Protein 6XK1 (pdb70)

B-factor: mean 20.4, std 6.93, range [10.45, 85.71]

Sequence (911 aa):
IYSTVNANPYAWPYDGSIDPAHTALILIDWQIDFCGPGGYVDSMGYDLSLTRSGLEPTARVLAAARDTGMTVIHTREGHRPDLADLPPNKRWRSASAGAEIGSVGPCGRILVRGEPGWEIVPEVAPREGEPIIDKPGKGAFYATDLDLLLRTRGITHLILTGITTDVSVHTTMREANDRGYECLILSDCTGATDRKHHEAALSMVTMQGGVFGATAHSDDLLAALGMIYSTVNANPYAWPYDGSIDPAHTALILIDWQIDFCGPGGYVDSMGYDLSLTRSGLEPTARVLAAARDTGMTVIHTREGHRPDLADLPPNKRWRSASAGAEIGSVGPCGRILVRGEPGWEIVPEVAPREGEPIIDKPGKGAFYATDLDLLLRTRGITHLILTGITTDVSVHTTMREANDRGYECLILSDCTGATDRKHHEAALSMVTMQGGVFGATAHSDDLLAALGMIYSTVNANPYAWPYDGSIDPAHTALILIDWQIDFCGPGGYVDSMGYDLSLTRSGLEPTARVLAAARDTGMTVIHTREGHRPDLADLPPNKRWRSASAGAEIGSVGPCGRILVRGEPGWEIVPEVAPREGEPIIDKPGKGAFYATDLDLLLRTRGITHLILTGITTDVSVHTTMREANDRGYECLILSDCTGATDRKHHEAALSMVTMQGGVFGATAHSDDLLAALGTMIYSTVNANPYAWPYDGSIDPAHTALILIDWQIDFCGPGGYVDSMGYDLSLTRSGLEPTARVLAAARDTGMTVIHTREGHRPDLADLPPNKRWRSASAGAEIGSVGPCGRILVRGEPGWEIVPEVAPREGEPIIDKPGKGAFYATDLDLLLRTRGITHLILTGITTDVSVHTTMREANDRGYECLILSDCTGATDRKHHEAALSMVTMQGGVFGATAHSDDLLAALGTTV

Secondary structure (DSSP, 8-state):
-B--B--BSSSBSTTS-B-GGGEEEEEE--BHHHHSTTSHHHHHT--HHHHHTTHHHHHHHHHHHHHHT-EEEEEEE-B-TT-TT--HHHHHHHHHTT--TT-EETTEETTBTTSGGGSBPGGG---TT--EEEESSSSSSTTSSHHHHHHHTT--EEEEEEE-IIIIIHHHHHHHHHTT-EEEEEEEEEE-SSHHHHHHHHHHHHSTTTTT-EEE-HHHHHHHT-/--B--B--BSSSBSTTS-B-GGGEEEEEE--BHHHHSTTSHHHHTT--HHHHHTTHHHHHHHHHHHHHHT-EEEEEEE-B-TT-TT--HHHHHHHHHTT--TTSEETTEETTBTTSGGGSBPGGG---TTS-EEEESSSSSSTTSSHHHHHHHTT--EEEEEEE-IIIIIHHHHHHHHHHT-EEEEEEEEEE-SSHHHHHHHHHHHTGGGTTT-EEE-HHHHHHHH-/--B--B--BSSSBSTTS-B-GGGEEEEEE--BHHHHSTTSHHHHHT--HHHHHTTHHHHHHHHHHHHHHT-EEEEEEE-B-TT-TT--HHHHHHHHHTT--TTSEETTEETTBTTSGGGSBPGGG---TTS-EEEESSSSSSTTSSHHHHHHHTT--EEEEEEE-IIIIIHHHHHHHHHHT-EEEEEEEEEE-SSHHHHHHHHHHHTGGGTTT-EEE-HHHHHHHTT-/--B--B--BSSSBSTTS-B-GGGEEEEEE--BHHHHSTTSHHHHHT--HHHHHTTHHHHHHHHHHHHHHT-EEEEEEE-B-TT-TT--HHHHHHHHHTT--TT-EETTEETTBTTSGGGSBPGGG---TTS-EEEESSSSSSTTSSHHHHHHHTT--EEEEEEE-IIIIIHHHHHHHHHTT-EEEEEEEEEE-SSHHHHHHHHHHHTGGGTTT-EEE-HHHHHHHTT-B-

Organism: NCBI:txid1093626

InterPro domains:
  IPR000868 Isochorismatase-like domain [PF00857] (24-212)
  IPR036380 Isochorismatase-like superfamily [G3DSA:3.40.50.850] (18-229)
  IPR036380 Isochorismatase-like superfamily [SSF52499] (10-226)
  IPR050272 Isochorismatase-like hydrolase [PTHR43540] (12-226)

Nearest PDB structures (foldseek):
  6xk1-assembly1_A  TM=1.004E+00  e=1.004E-51  Rhodococcus sp. Mel
  6azn-assembly1_C  TM=9.899E-01  e=1.941E-39  Rhizobium johnstonii 3841
  6azo-assembly1_D  TM=9.902E-01  e=8.970E-39  Rhizobium johnstonii 3841
  6azs-assembly1_A  TM=9.913E-01  e=1.295E-38  Rhizobium johnstonii 3841
  5bk6-assembly1_A  TM=9.830E-01  e=3.325E-37  Rhizobium johnstonii 3841

Structure (mmCIF, N/CA/C/O backbone):
data_6XK1
#
_entry.id   6XK1
#
_cell.length_a   62.100
_cell.length_b   104.400
_cell.length_c   135.300
_cell.angle_alpha   90.000
_cell.angle_beta   90.000
_cell.angle_gamma   90.000
#
_symmetry.space_group_name_H-M   'P 21 21 21'
#
loop_
_entity.id
_entity.type
_entity.pdbx_description
1 polymer 'Biuret hydrolase'
2 water water
#
loop_
_atom_site.group_PDB
_atom_site.id
_atom_site.type_symbol
_atom_site.label_atom_id
_atom_site.label_alt_id
_atom_site.label_comp_id
_atom_site.label_asym_id
_atom_site.label_entity_id
_atom_site.label_seq_id
_atom_site.pdbx_PDB_ins_code
_atom_site.Cartn_x
_atom_site.Cartn_y
_atom_site.Cartn_z
_atom_site.occupancy
_atom_site.B_iso_or_equiv
_atom_site.auth_seq_id
_atom_site.auth_comp_id
_atom_site.auth_asym_id
_atom_site.auth_atom_id
_atom_site.pdbx_PDB_model_num
ATOM 1 N N . ILE A 1 5 ? 33.985 11.490 8.399 1.000 27.831 2 ILE A N 1
ATOM 2 C CA . ILE A 1 5 ? 33.327 10.219 8.891 1.000 31.388 2 ILE A CA 1
ATOM 3 C C . ILE A 1 5 ? 33.315 10.226 10.429 1.000 30.294 2 ILE A C 1
ATOM 4 O O . ILE A 1 5 ? 34.365 10.508 11.038 1.000 31.655 2 ILE A O 1
ATOM 9 N N . TYR A 1 6 ? 32.181 9.900 11.042 1.000 27.129 3 TYR A N 1
ATOM 10 C CA . TYR A 1 6 ? 31.974 9.986 12.510 1.000 25.626 3 TYR A CA 1
ATOM 11 C C . TYR A 1 6 ? 31.817 8.601 13.116 1.000 27.186 3 TYR A C 1
ATOM 12 O O . TYR A 1 6 ? 31.506 7.653 12.394 1.000 28.263 3 TYR A O 1
ATOM 21 N N . SER A 1 7 ? 32.040 8.528 14.427 1.000 27.404 4 SER A N 1
ATOM 22 C CA . SER A 1 7 ? 31.970 7.288 15.232 1.000 30.714 4 SER A CA 1
ATOM 23 C C . SER A 1 7 ? 30.499 6.908 15.459 1.000 27.625 4 SER A C 1
ATOM 24 O O . SER A 1 7 ? 29.621 7.652 15.026 1.000 27.043 4 SER A O 1
ATOM 27 N N . THR A 1 8 ? 30.272 5.816 16.171 1.000 24.787 5 THR A N 1
ATOM 28 C CA . THR A 1 8 ? 28.927 5.337 16.578 1.000 24.603 5 THR A CA 1
ATOM 29 C C . THR A 1 8 ? 28.349 6.245 17.673 1.000 23.522 5 THR A C 1
ATOM 30 O O . THR A 1 8 ? 29.109 6.972 18.374 1.000 23.415 5 THR A O 1
ATOM 34 N N . VAL A 1 9 ? 27.030 6.211 17.785 1.000 21.222 6 VAL A N 1
ATOM 35 C CA . VAL A 1 9 ? 26.201 6.837 18.849 1.000 20.213 6 VAL A CA 1
ATOM 36 C C . VAL A 1 9 ? 25.963 5.804 19.954 1.000 20.744 6 VAL A C 1
ATOM 37 O O . VAL A 1 9 ? 25.617 4.643 19.633 1.000 21.053 6 VAL A O 1
ATOM 41 N N . ASN A 1 10 ? 26.146 6.213 21.213 1.000 21.726 7 ASN A N 1
ATOM 42 C CA . ASN A 1 10 ? 25.804 5.362 22.379 1.000 25.547 7 ASN A CA 1
ATOM 43 C C . ASN A 1 10 ? 24.271 5.282 22.418 1.000 25.826 7 ASN A C 1
ATOM 44 O O . ASN A 1 10 ? 23.638 6.262 22.757 1.000 33.710 7 ASN A O 1
ATOM 49 N N . ALA A 1 11 ? 23.682 4.199 21.939 1.000 20.981 8 ALA A N 1
ATOM 50 C CA . ALA A 1 11 ? 22.237 4.068 21.670 1.000 18.868 8 ALA A CA 1
ATOM 51 C C . ALA A 1 11 ? 21.710 2.756 22.253 1.000 20.233 8 ALA A C 1
ATOM 52 O O . ALA A 1 11 ? 22.511 1.916 22.746 1.000 21.552 8 ALA A O 1
ATOM 54 N N . ASN A 1 12 ? 20.398 2.595 22.220 1.000 19.203 9 ASN A N 1
ATOM 55 C CA . ASN A 1 12 ? 19.704 1.416 22.788 1.000 20.144 9 ASN A CA 1
ATOM 56 C C . ASN A 1 12 ? 19.025 0.677 21.636 1.000 20.070 9 ASN A C 1
ATOM 57 O O . ASN A 1 12 ? 18.137 1.267 21.006 1.000 16.105 9 ASN A O 1
ATOM 62 N N . PRO A 1 13 ? 19.343 -0.618 21.351 1.000 19.580 10 PRO A N 1
ATOM 63 C CA . PRO A 1 13 ? 20.140 -1.492 22.223 1.000 19.017 10 PRO A CA 1
ATOM 64 C C . PRO A 1 13 ? 21.565 -1.812 21.758 1.000 21.584 10 PRO A C 1
ATOM 65 O O . PRO A 1 13 ? 22.172 -2.726 22.336 1.000 22.792 10 PRO A O 1
ATOM 69 N N . TYR A 1 14 ? 22.066 -1.107 20.755 1.000 18.507 11 TYR A N 1
ATOM 70 C CA . TYR A 1 14 ? 23.409 -1.311 20.164 1.000 19.146 11 TYR A CA 1
ATOM 71 C C . TYR A 1 14 ? 24.037 0.038 19.810 1.000 18.570 11 TYR A C 1
ATOM 72 O O . TYR A 1 14 ? 23.306 1.010 19.599 1.000 19.807 11 TYR A O 1
ATOM 81 N N . ALA A 1 15 ? 25.366 0.084 19.744 1.000 20.726 12 ALA A N 1
ATOM 82 C CA . ALA A 1 15 ? 26.095 1.283 19.260 1.000 20.064 12 ALA A CA 1
ATOM 83 C C . ALA A 1 15 ? 25.739 1.498 17.781 1.000 20.123 12 ALA A C 1
ATOM 84 O O . ALA A 1 15 ? 26.064 0.660 16.959 1.000 18.082 12 ALA A O 1
ATOM 86 N N . TRP A 1 16 ? 25.062 2.607 17.470 1.000 20.027 13 TRP A N 1
ATOM 87 C CA . TRP A 1 16 ? 24.432 2.842 16.145 1.000 19.116 13 TRP A CA 1
ATOM 88 C C . TRP A 1 16 ? 25.373 3.659 15.270 1.000 17.806 13 TRP A C 1
ATOM 89 O O . TRP A 1 16 ? 25.961 4.629 15.750 1.000 18.910 13 TRP A O 1
ATOM 100 N N . PRO A 1 17 ? 25.497 3.395 13.946 1.000 16.011 14 PRO A N 1
ATOM 101 C CA . PRO A 1 17 ? 24.785 2.316 13.247 1.000 18.637 14 PRO A CA 1
ATOM 102 C C . PRO A 1 17 ? 25.488 0.945 13.227 1.000 19.418 14 PRO A C 1
ATOM 103 O O . PRO A 1 17 ? 26.647 0.884 13.622 1.000 21.098 14 PRO A O 1
ATOM 107 N N . TYR A 1 18 ? 24.803 -0.101 12.751 1.000 21.739 15 TYR A N 1
ATOM 108 C CA . TYR A 1 18 ? 25.289 -1.512 12.768 1.000 21.820 15 TYR A CA 1
ATOM 109 C C . TYR A 1 18 ? 26.638 -1.648 12.044 1.000 23.399 15 TYR A C 1
ATOM 110 O O . TYR A 1 18 ? 27.392 -2.583 12.378 1.000 24.039 15 TYR A O 1
ATOM 119 N N . ASP A 1 19 ? 26.916 -0.810 11.044 1.000 21.249 16 ASP A N 1
ATOM 120 C CA . ASP A 1 19 ? 28.105 -0.927 10.163 1.000 20.823 16 ASP A CA 1
ATOM 121 C C . ASP A 1 19 ? 29.275 -0.097 10.724 1.000 21.793 16 ASP A C 1
ATOM 122 O O . ASP A 1 19 ? 30.327 -0.051 10.066 1.000 22.957 16 ASP A O 1
ATOM 127 N N . GLY A 1 20 ? 29.103 0.593 11.845 1.000 21.988 17 GLY A N 1
ATOM 128 C CA . GLY A 1 20 ? 30.237 1.065 12.670 1.000 23.618 17 GLY A CA 1
ATOM 129 C C . GLY A 1 20 ? 30.653 2.512 12.460 1.000 25.601 17 GLY A C 1
ATOM 130 O O . GLY A 1 20 ? 31.569 2.936 13.161 1.000 25.696 17 GLY A O 1
ATOM 131 N N . SER A 1 21 ? 30.037 3.275 11.560 1.000 25.209 18 SER A N 1
ATOM 132 C CA . SER A 1 21 ? 30.387 4.703 11.334 1.000 25.878 18 SER A CA 1
ATOM 133 C C . SER A 1 21 ? 29.241 5.440 10.626 1.000 25.138 18 SER A C 1
ATOM 134 O O . SER A 1 21 ? 28.407 4.788 9.973 1.000 26.322 18 SER A O 1
ATOM 137 N N . ILE A 1 22 ? 29.253 6.761 10.752 1.000 24.379 19 ILE A N 1
ATOM 138 C CA . ILE A 1 22 ? 28.261 7.698 10.154 1.000 21.947 19 ILE A CA 1
ATOM 139 C C . ILE A 1 22 ? 28.955 8.505 9.064 1.000 23.738 19 ILE A C 1
ATOM 140 O O . ILE A 1 22 ? 29.851 9.289 9.379 1.000 25.351 19 ILE A O 1
ATOM 145 N N . ASP A 1 23 ? 28.500 8.344 7.831 1.000 21.513 20 ASP A N 1
ATOM 146 C CA . ASP A 1 23 ? 29.001 9.069 6.636 1.000 20.968 20 ASP A CA 1
ATOM 147 C C . ASP A 1 23 ? 27.914 10.057 6.228 1.000 22.914 20 ASP A C 1
ATOM 148 O O . ASP A 1 23 ? 26.845 9.653 5.778 1.000 20.278 20 ASP A O 1
ATOM 153 N N . PRO A 1 24 ? 28.143 11.382 6.350 1.000 22.382 21 PRO A N 1
ATOM 154 C CA . PRO A 1 24 ? 27.142 12.368 5.937 1.000 21.765 21 PRO A CA 1
ATOM 155 C C . PRO A 1 24 ? 26.659 12.228 4.493 1.000 20.515 21 PRO A C 1
ATOM 156 O O . PRO A 1 24 ? 25.540 12.606 4.199 1.000 21.831 21 PRO A O 1
ATOM 160 N N . ALA A 1 25 ? 27.506 11.725 3.605 1.000 18.622 22 ALA A N 1
ATOM 161 C CA . ALA A 1 25 ? 27.175 11.530 2.171 1.000 20.048 22 ALA A CA 1
ATOM 162 C C . ALA A 1 25 ? 26.104 10.435 2.026 1.000 18.868 22 ALA A C 1
ATOM 163 O O . ALA A 1 25 ? 25.545 10.332 0.935 1.000 20.294 22 ALA A O 1
ATOM 165 N N . HIS A 1 26 ? 25.860 9.616 3.043 1.000 17.288 23 HIS A N 1
ATOM 166 C CA . HIS A 1 26 ? 24.890 8.483 2.952 1.000 16.969 23 HIS A CA 1
ATOM 167 C C . HIS A 1 26 ? 23.848 8.566 4.067 1.000 14.443 23 HIS A C 1
ATOM 168 O O . HIS A 1 26 ? 23.140 7.556 4.268 1.000 16.054 23 HIS A O 1
ATOM 175 N N . THR A 1 27 ? 23.743 9.703 4.763 1.000 14.885 24 THR A N 1
ATOM 176 C CA . THR A 1 27 ? 22.880 9.859 5.961 1.000 15.246 24 THR A CA 1
ATOM 177 C C . THR A 1 27 ? 21.955 11.065 5.777 1.000 15.629 24 THR A C 1
ATOM 178 O O . THR A 1 27 ? 22.409 12.105 5.284 1.000 15.603 24 THR A O 1
ATOM 182 N N . ALA A 1 28 ? 20.683 10.924 6.163 1.000 14.100 25 ALA A N 1
ATOM 183 C CA . ALA A 1 28 ? 19.690 12.016 6.121 1.000 14.332 25 ALA A CA 1
ATOM 184 C C . ALA A 1 28 ? 19.037 12.159 7.490 1.000 14.247 25 ALA A C 1
ATOM 185 O O . ALA A 1 28 ? 18.640 11.116 8.088 1.000 13.927 25 ALA A O 1
ATOM 187 N N . LEU A 1 29 ? 18.874 13.397 7.919 1.000 14.780 26 LEU A N 1
ATOM 188 C CA . LEU A 1 29 ? 18.008 13.784 9.055 1.000 14.677 26 LEU A CA 1
ATOM 189 C C . LEU A 1 29 ? 16.611 14.032 8.490 1.000 15.661 26 LEU A C 1
ATOM 190 O O . LEU A 1 29 ? 16.503 14.842 7.515 1.000 15.730 26 LEU A O 1
ATOM 195 N N . ILE A 1 30 ? 15.596 13.383 9.073 1.000 15.545 27 ILE A N 1
ATOM 196 C CA . ILE A 1 30 ? 14.167 13.592 8.668 1.000 14.941 27 ILE A CA 1
ATOM 197 C C . ILE A 1 30 ? 13.453 14.328 9.804 1.000 15.024 27 ILE A C 1
ATOM 198 O O . ILE A 1 30 ? 13.533 13.861 10.980 1.000 15.783 27 ILE A O 1
ATOM 203 N N . LEU A 1 31 ? 12.828 15.455 9.486 1.000 13.747 28 LEU A N 1
ATOM 204 C CA . LEU A 1 31 ? 11.997 16.239 10.432 1.000 14.775 28 LEU A CA 1
ATOM 205 C C . LEU A 1 31 ? 10.523 16.038 10.078 1.000 14.321 28 LEU A C 1
ATOM 206 O O . LEU A 1 31 ? 10.083 16.582 9.046 1.000 14.365 28 LEU A O 1
ATOM 211 N N . ILE A 1 32 ? 9.782 15.307 10.909 1.000 13.589 29 ILE A N 1
ATOM 212 C CA . ILE A 1 32 ? 8.407 14.851 10.580 1.000 13.231 29 ILE A CA 1
ATOM 213 C C . ILE A 1 32 ? 7.349 15.732 11.255 1.000 13.872 29 ILE A C 1
ATOM 214 O O . ILE A 1 32 ? 7.186 15.678 12.494 1.000 13.346 29 ILE A O 1
ATOM 219 N N . ASP A 1 33 ? 6.623 16.494 10.433 1.000 12.553 30 ASP A N 1
ATOM 220 C CA . ASP A 1 33 ? 5.311 17.116 10.764 1.000 13.062 30 ASP A CA 1
ATOM 221 C C . ASP A 1 33 ? 5.403 18.125 11.922 1.000 13.176 30 ASP A C 1
ATOM 222 O O . ASP A 1 33 ? 4.465 18.197 12.748 1.000 14.926 30 ASP A O 1
ATOM 227 N N . TRP A 1 34 ? 6.463 18.936 11.976 1.000 13.506 31 TRP A N 1
ATOM 228 C CA . TRP A 1 34 ? 6.544 20.076 12.932 1.000 12.628 31 TRP A CA 1
ATOM 229 C C . TRP A 1 34 ? 5.649 21.220 12.443 1.000 12.877 31 TRP A C 1
ATOM 230 O O . TRP A 1 34 ? 6.163 22.263 11.971 1.000 13.457 31 TRP A O 1
ATOM 241 N N . GLN A 1 35 ? 4.339 21.043 12.549 1.000 11.906 32 GLN A N 1
ATOM 242 C CA . GLN A 1 35 ? 3.283 21.941 11.991 1.000 13.105 32 GLN A CA 1
ATOM 243 C C . GLN A 1 35 ? 2.383 22.382 13.152 1.000 12.451 32 GLN A C 1
ATOM 244 O O . GLN A 1 35 ? 2.232 21.598 14.116 1.000 13.261 32 GLN A O 1
ATOM 250 N N . ILE A 1 36 ? 1.736 23.556 13.064 1.000 14.281 33 ILE A N 1
ATOM 251 C CA . ILE A 1 36 ? 0.759 23.987 14.123 1.000 14.872 33 ILE A CA 1
ATOM 252 C C . ILE A 1 36 ? -0.320 22.907 14.275 1.000 14.604 33 ILE A C 1
ATOM 253 O O . ILE A 1 36 ? -0.743 22.607 15.405 1.000 15.047 33 ILE A O 1
ATOM 258 N N . ASP A 1 37 ? -0.712 22.241 13.196 1.000 14.424 34 ASP A N 1
ATOM 259 C CA . ASP A 1 37 ? -1.778 21.215 13.295 1.000 14.378 34 ASP A CA 1
ATOM 260 C C . ASP A 1 37 ? -1.383 20.132 14.315 1.000 15.333 34 ASP A C 1
ATOM 261 O O . ASP A 1 37 ? -2.298 19.547 14.925 1.000 16.919 34 ASP A O 1
ATOM 266 N N . PHE A 1 38 ? -0.095 19.837 14.540 1.000 14.908 35 PHE A N 1
ATOM 267 C CA . PHE A 1 38 ? 0.319 18.779 15.506 1.000 15.190 35 PHE A CA 1
ATOM 268 C C . PHE A 1 38 ? 0.865 19.366 16.812 1.000 15.512 35 PHE A C 1
ATOM 269 O O . PHE A 1 38 ? 0.903 18.606 17.805 1.000 16.160 35 PHE A O 1
ATOM 277 N N . CYS A 1 39 ? 1.321 20.629 16.858 1.000 15.298 36 CYS A N 1
ATOM 278 C CA . CYS A 1 39 ? 2.010 21.139 18.083 1.000 16.481 36 CYS A CA 1
ATOM 279 C C . CYS A 1 39 ? 1.663 22.575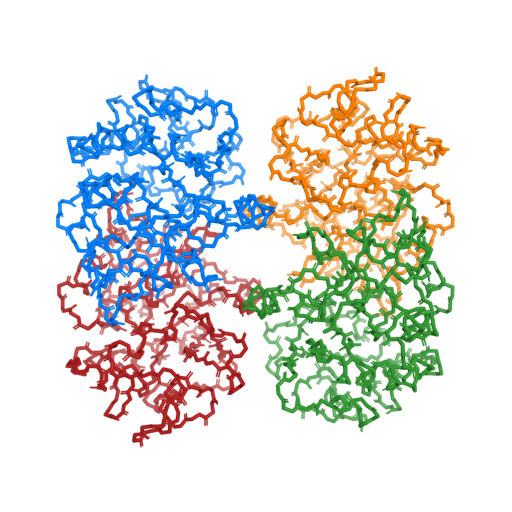 18.468 1.000 17.980 36 CYS A C 1
ATOM 280 O O . CYS A 1 39 ? 2.307 23.058 19.414 1.000 18.700 36 CYS A O 1
ATOM 283 N N . GLY A 1 40 ? 0.684 23.222 17.836 1.000 16.979 37 GLY A N 1
ATOM 284 C CA . GLY A 1 40 ? 0.410 24.652 18.098 1.000 16.959 37 GLY A CA 1
ATOM 285 C C . GLY A 1 40 ? -1.042 24.929 18.472 1.000 18.214 37 GLY A C 1
ATOM 286 O O . GLY A 1 40 ? -1.971 24.197 18.125 1.000 16.948 37 GLY A O 1
ATOM 287 N N . PRO A 1 41 ? -1.273 26.046 19.193 1.000 18.767 38 PRO A N 1
ATOM 288 C CA . PRO A 1 41 ? -2.632 26.492 19.509 1.000 18.738 38 PRO A CA 1
ATOM 289 C C . PRO A 1 41 ? -3.493 26.730 18.260 1.000 16.413 38 PRO A C 1
ATOM 290 O O . PRO A 1 41 ? -3.005 27.289 17.326 1.000 18.394 38 PRO A O 1
ATOM 294 N N . GLY A 1 42 ? -4.723 26.214 18.264 1.000 18.410 39 GLY A N 1
ATOM 295 C CA . GLY A 1 42 ? -5.762 26.446 17.242 1.000 18.285 39 GLY A CA 1
ATOM 296 C C . GLY A 1 42 ? -5.752 25.374 16.158 1.000 19.165 39 GLY A C 1
ATOM 297 O O . GLY A 1 42 ? -6.683 25.397 15.333 1.000 22.845 39 GLY A O 1
ATOM 298 N N . GLY A 1 43 ? -4.776 24.445 16.151 1.000 18.435 40 GLY A N 1
ATOM 299 C CA . GLY A 1 43 ? -4.720 23.403 15.104 1.000 17.759 40 GLY A CA 1
ATOM 300 C C . GLY A 1 43 ? -5.503 22.134 15.436 1.000 18.515 40 GLY A C 1
ATOM 301 O O . GLY A 1 43 ? -6.250 22.102 16.429 1.000 17.260 40 GLY A O 1
ATOM 302 N N . TYR A 1 44 ? -5.345 21.104 14.596 1.000 16.578 41 TYR A N 1
ATOM 303 C CA . TYR A 1 44 ? -5.955 19.748 14.683 1.000 15.801 41 TYR A CA 1
ATOM 304 C C . TYR A 1 44 ? -5.829 19.163 16.101 1.000 15.542 41 TYR A C 1
ATOM 305 O O . TYR A 1 44 ? -6.865 18.825 16.707 1.000 15.787 41 TYR A O 1
ATOM 314 N N . VAL A 1 45 ? -4.597 18.976 16.603 1.000 15.826 42 VAL A N 1
ATOM 315 C CA . VAL A 1 45 ? -4.362 18.277 17.896 1.000 16.279 42 VAL A CA 1
ATOM 316 C C . VAL A 1 45 ? -4.954 19.103 19.056 1.000 16.122 42 VAL A C 1
ATOM 317 O O . VAL A 1 45 ? -5.607 18.500 19.955 1.000 15.475 42 VAL A O 1
ATOM 321 N N . ASP A 1 46 ? -4.807 20.426 19.041 1.000 16.981 43 ASP A N 1
ATOM 322 C CA . ASP A 1 46 ? -5.415 21.311 20.076 1.000 17.455 43 ASP A CA 1
ATOM 323 C C . ASP A 1 46 ? -6.946 21.198 20.013 1.000 17.814 43 ASP A C 1
ATOM 324 O O . ASP A 1 46 ? -7.598 21.090 21.096 1.000 16.809 43 ASP A O 1
ATOM 329 N N . SER A 1 47 ? -7.536 21.216 18.811 1.000 16.036 44 SER A N 1
ATOM 330 C CA . SER A 1 47 ? -9.002 21.143 18.638 1.000 18.021 44 SER A CA 1
ATOM 331 C C . SER A 1 47 ? -9.556 19.810 19.165 1.000 17.041 44 SER A C 1
ATOM 332 O O . SER A 1 47 ? -10.735 19.801 19.613 1.000 18.500 44 SER A O 1
ATOM 335 N N . MET A 1 48 ? -8.761 18.734 19.186 1.000 17.557 45 MET A N 1
ATOM 336 C CA . MET A 1 48 ? -9.191 17.409 19.717 1.000 17.990 45 MET A CA 1
ATOM 337 C C . MET A 1 48 ? -9.058 17.386 21.244 1.000 18.331 45 MET A C 1
ATOM 338 O O . MET A 1 48 ? -9.605 16.443 21.853 1.000 18.470 45 MET A O 1
ATOM 343 N N . GLY A 1 49 ? -8.337 18.348 21.827 1.000 17.780 46 GLY A N 1
ATOM 344 C CA . GLY A 1 49 ? -8.268 18.518 23.303 1.000 18.900 46 GLY A CA 1
ATOM 345 C C . GLY A 1 49 ? -7.063 17.865 23.946 1.000 18.246 46 GLY A C 1
ATOM 346 O O . GLY A 1 49 ? -7.053 17.716 25.199 1.000 21.949 46 GLY A O 1
ATOM 347 N N . TYR A 1 50 ? -6.042 17.508 23.166 1.000 18.086 47 TYR A N 1
ATOM 348 C CA . TYR A 1 50 ? -4.779 16.910 23.680 1.000 19.741 47 TYR A CA 1
ATOM 349 C C . TYR A 1 50 ? -3.870 18.020 24.233 1.000 18.723 47 TYR A C 1
ATOM 350 O O . TYR A 1 50 ? -4.027 19.200 23.885 1.000 18.762 47 TYR A O 1
ATOM 359 N N . ASP A 1 51 ? -2.925 17.622 25.089 1.000 19.160 48 ASP A N 1
ATOM 360 C CA . ASP A 1 51 ? -1.956 18.502 25.787 1.000 19.725 48 ASP A CA 1
ATOM 361 C C . ASP A 1 51 ? -0.782 18.821 24.846 1.000 18.942 48 ASP A C 1
ATOM 362 O O . ASP A 1 51 ? 0.097 17.937 24.629 1.000 20.716 48 ASP A O 1
ATOM 367 N N . LEU A 1 52 ? -0.740 20.053 24.315 1.000 18.197 49 LEU A N 1
ATOM 368 C CA . LEU A 1 52 ? 0.318 20.490 23.362 1.000 19.659 49 LEU A CA 1
ATOM 369 C C . LEU A 1 52 ? 1.703 20.457 24.025 1.000 19.962 49 LEU A C 1
ATOM 370 O O . LEU A 1 52 ? 2.672 20.375 23.300 1.000 19.591 49 LEU A O 1
ATOM 375 N N . SER A 1 53 ? 1.852 20.566 25.358 1.000 20.270 50 SER A N 1
ATOM 376 C CA . SER A 1 53 ? 3.208 20.557 25.963 1.000 20.245 50 SER A CA 1
ATOM 377 C C . SER A 1 53 ? 3.888 19.205 25.688 1.000 21.114 50 SER A C 1
ATOM 378 O O . SER A 1 53 ? 5.124 19.173 25.627 1.000 21.382 50 SER A O 1
ATOM 381 N N . LEU A 1 54 ? 3.122 18.130 25.472 1.000 21.691 51 LEU A N 1
ATOM 382 C CA . LEU A 1 54 ? 3.704 16.787 25.183 1.000 20.794 51 LEU A CA 1
ATOM 383 C C . LEU A 1 54 ? 4.319 16.786 23.774 1.000 23.656 51 LEU A C 1
ATOM 384 O O . LEU A 1 54 ? 5.341 16.109 23.625 1.000 22.318 51 LEU A O 1
ATOM 389 N N . THR A 1 55 ? 3.705 17.475 22.790 1.000 26.719 52 THR A N 1
ATOM 390 C CA . THR A 1 55 ? 4.200 17.494 21.376 1.000 31.274 52 THR A CA 1
ATOM 391 C C . THR A 1 55 ? 5.237 18.610 21.175 1.000 32.248 52 THR A C 1
ATOM 392 O O . THR A 1 55 ? 6.127 18.391 20.362 1.000 40.388 52 THR A O 1
ATOM 396 N N . ARG A 1 56 ? 5.186 19.719 21.930 1.000 26.013 53 ARG A N 1
ATOM 397 C CA . ARG A 1 56 ? 6.095 20.883 21.745 1.000 27.151 53 ARG A CA 1
ATOM 398 C C . ARG A 1 56 ? 7.445 20.681 22.426 1.000 25.551 53 ARG A C 1
ATOM 399 O O . ARG A 1 56 ? 8.374 21.417 22.072 1.000 27.318 53 ARG A O 1
ATOM 407 N N . SER A 1 57 ? 7.585 19.789 23.413 1.000 26.423 54 SER A N 1
ATOM 408 C CA . SER A 1 57 ? 8.847 19.682 24.200 1.000 25.477 54 SER A CA 1
ATOM 409 C C . SER A 1 57 ? 10.028 19.266 23.301 1.000 23.866 54 SER A C 1
ATOM 410 O O . SER A 1 57 ? 11.164 19.580 23.670 1.000 21.519 54 SER A O 1
ATOM 413 N N . GLY A 1 58 ? 9.767 18.640 22.147 1.000 21.565 55 GLY A N 1
ATOM 414 C CA . GLY A 1 58 ? 10.797 18.178 21.200 1.000 22.001 55 GLY A CA 1
ATOM 415 C C . GLY A 1 58 ? 11.273 19.262 20.235 1.000 21.989 55 GLY A C 1
ATOM 416 O O . GLY A 1 58 ? 12.262 19.021 19.502 1.000 19.464 55 GLY A O 1
ATOM 417 N N . LEU A 1 59 ? 10.642 20.437 20.226 1.000 19.773 56 LEU A N 1
ATOM 418 C CA . LEU A 1 59 ? 10.924 21.496 19.212 1.000 23.732 56 LEU A CA 1
ATOM 419 C C . LEU A 1 59 ? 12.352 22.040 19.360 1.000 22.359 56 LEU A C 1
ATOM 420 O O . LEU A 1 59 ? 13.104 22.020 18.376 1.000 19.590 56 LEU A O 1
ATOM 425 N N . GLU A 1 60 ? 12.731 22.533 20.537 1.000 21.521 57 GLU A N 1
ATOM 426 C CA . GLU A 1 60 ? 14.058 23.178 20.728 1.000 25.311 57 GLU A CA 1
ATOM 427 C C . GLU A 1 60 ? 15.172 22.139 20.597 1.000 23.188 57 GLU A C 1
ATOM 428 O O . GLU A 1 60 ? 16.199 22.412 19.979 1.000 20.903 57 GLU A O 1
ATOM 434 N N . PRO A 1 61 ? 15.059 20.906 21.148 1.000 21.749 58 PRO A N 1
ATOM 435 C CA . PRO A 1 61 ? 16.060 19.868 20.893 1.000 20.017 58 PRO A CA 1
ATOM 436 C C . PRO A 1 61 ? 16.214 19.571 19.392 1.000 16.703 58 PRO A C 1
ATOM 437 O O . PRO A 1 61 ? 17.325 19.406 18.917 1.000 17.554 58 PRO A O 1
ATOM 441 N N . THR A 1 62 ? 15.108 19.552 18.656 1.000 16.951 59 THR A N 1
ATOM 442 C CA . THR A 1 62 ? 15.142 19.292 17.186 1.000 15.766 59 THR A CA 1
ATOM 443 C C . THR A 1 62 ? 15.926 20.415 16.508 1.000 15.449 59 THR A C 1
ATOM 444 O O . THR A 1 62 ? 16.732 20.112 15.625 1.000 14.574 59 THR A O 1
ATOM 448 N N . ALA A 1 63 ? 15.706 21.668 16.895 1.000 15.551 60 ALA A N 1
ATOM 449 C CA . ALA A 1 63 ? 16.445 22.805 16.284 1.000 16.563 60 ALA A CA 1
ATOM 450 C C . ALA A 1 63 ? 17.967 22.622 16.483 1.000 17.284 60 ALA A C 1
ATOM 451 O O . ALA A 1 63 ? 18.718 22.884 15.544 1.000 17.543 60 ALA A O 1
ATOM 453 N N . ARG A 1 64 ? 18.426 22.147 17.653 1.000 18.898 61 ARG A N 1
ATOM 454 C CA . ARG A 1 64 ? 19.865 21.915 17.915 1.000 20.835 61 ARG A CA 1
ATOM 455 C C . ARG A 1 64 ? 20.368 20.780 17.020 1.000 19.015 61 ARG A C 1
ATOM 456 O O . ARG A 1 64 ? 21.482 20.878 16.482 1.000 19.291 61 ARG A O 1
ATOM 464 N N . VAL A 1 65 ? 19.586 19.719 16.809 1.000 17.516 62 VAL A N 1
ATOM 465 C CA . VAL A 1 65 ? 19.986 18.583 15.926 1.000 15.958 62 VAL A CA 1
ATOM 466 C C . VAL A 1 65 ? 20.040 19.039 14.468 1.000 14.614 62 VAL A C 1
ATOM 467 O O . VAL A 1 65 ? 20.984 18.620 13.747 1.000 16.618 62 VAL A O 1
ATOM 471 N N . LEU A 1 66 ? 19.065 19.845 14.047 1.000 15.738 63 LEU A N 1
ATOM 472 C CA . LEU A 1 66 ? 18.992 20.412 12.667 1.000 15.856 63 LEU A CA 1
ATOM 473 C C . LEU A 1 66 ? 20.274 21.213 12.411 1.000 15.951 63 LEU A C 1
ATOM 474 O O . LEU A 1 66 ? 20.866 21.049 11.329 1.000 17.195 63 LEU A O 1
ATOM 479 N N . ALA A 1 67 ? 20.684 22.051 13.363 1.000 15.803 64 ALA A N 1
ATOM 480 C CA . ALA A 1 67 ? 21.927 22.866 13.243 1.000 17.077 64 ALA A CA 1
ATOM 481 C C . ALA A 1 67 ? 23.153 21.952 13.090 1.000 17.110 64 ALA A C 1
ATOM 482 O O . ALA A 1 67 ? 23.987 22.236 12.233 1.000 18.949 64 ALA A O 1
ATOM 484 N N . ALA A 1 68 ? 23.234 20.849 13.847 1.000 18.071 65 ALA A N 1
ATOM 485 C CA . ALA A 1 68 ? 24.364 19.882 13.775 1.000 19.436 65 ALA A CA 1
ATOM 486 C C . ALA A 1 68 ? 24.383 19.177 12.423 1.000 19.808 65 ALA A C 1
ATOM 487 O O . ALA A 1 68 ? 25.472 18.981 11.829 1.000 21.318 65 ALA A O 1
ATOM 489 N N . ALA A 1 69 ? 23.212 18.792 11.906 1.000 19.009 66 ALA A N 1
ATOM 490 C CA . ALA A 1 69 ? 23.112 18.107 10.607 1.000 17.912 66 ALA A CA 1
ATOM 491 C C . ALA A 1 69 ? 23.599 19.050 9.494 1.000 17.257 66 ALA A C 1
ATOM 492 O O . ALA A 1 69 ? 24.324 18.610 8.560 1.000 18.728 66 ALA A O 1
ATOM 494 N N . ARG A 1 70 ? 23.192 20.310 9.562 1.000 18.012 67 ARG A N 1
ATOM 495 C CA . ARG A 1 70 ? 23.585 21.347 8.570 1.000 17.943 67 ARG A CA 1
ATOM 496 C C . ARG A 1 70 ? 25.107 21.540 8.618 1.000 19.282 67 ARG A C 1
ATOM 497 O O . ARG A 1 70 ? 25.730 21.573 7.542 1.000 22.160 67 ARG A O 1
ATOM 505 N N . ASP A 1 71 ? 25.708 21.561 9.816 1.000 20.149 68 ASP A N 1
ATOM 506 C CA . ASP A 1 71 ? 27.176 21.794 9.987 1.000 22.674 68 ASP A CA 1
ATOM 507 C C . ASP A 1 71 ? 27.981 20.621 9.404 1.000 21.397 68 ASP A C 1
ATOM 508 O O . ASP A 1 71 ? 29.100 20.869 8.887 1.000 23.954 68 ASP A O 1
ATOM 513 N N . THR A 1 72 ? 27.455 19.391 9.446 1.000 20.597 69 THR A N 1
ATOM 514 C CA . THR A 1 72 ? 28.176 18.174 9.011 1.000 22.367 69 THR A CA 1
ATOM 515 C C . THR A 1 72 ? 27.929 17.904 7.520 1.000 21.617 69 THR A C 1
ATOM 516 O O . THR A 1 72 ? 28.635 17.043 6.973 1.000 22.304 69 THR A O 1
ATOM 520 N N . GLY A 1 73 ? 26.981 18.602 6.873 1.000 20.043 70 GLY A N 1
ATOM 521 C CA . GLY A 1 73 ? 26.707 18.442 5.431 1.000 21.313 70 GLY A CA 1
ATOM 522 C C . GLY A 1 73 ? 25.867 17.204 5.138 1.000 20.890 70 GLY A C 1
ATOM 523 O O . GLY A 1 73 ? 25.909 16.701 3.993 1.000 26.530 70 GLY A O 1
ATOM 524 N N . MET A 1 74 ? 25.136 16.672 6.105 1.000 19.227 71 MET A N 1
ATOM 525 C CA . MET A 1 74 ? 24.233 15.523 5.825 1.000 19.950 71 MET A CA 1
ATOM 526 C C . MET A 1 74 ? 23.001 16.023 5.072 1.000 17.558 71 MET A C 1
ATOM 527 O O . MET A 1 74 ? 22.746 17.213 5.089 1.000 17.290 71 MET A O 1
ATOM 532 N N . THR A 1 75 ? 22.303 15.128 4.371 1.000 15.247 72 THR A N 1
ATOM 533 C CA . THR A 1 75 ? 20.986 15.424 3.758 1.000 15.098 72 THR A CA 1
ATOM 534 C C . THR A 1 75 ? 19.986 15.795 4.866 1.000 14.129 72 THR A C 1
ATOM 535 O O . THR A 1 75 ? 20.000 15.156 5.933 1.000 14.658 72 THR A O 1
ATOM 539 N N . VAL A 1 76 ? 19.123 16.788 4.591 1.000 14.207 73 VAL A N 1
ATOM 540 C CA . VAL A 1 76 ? 17.998 17.157 5.492 1.000 13.587 73 VAL A CA 1
ATOM 541 C C . VAL A 1 76 ? 16.702 17.146 4.672 1.000 13.418 73 VAL A C 1
ATOM 542 O O . VAL A 1 76 ? 16.599 17.872 3.644 1.000 13.925 73 VAL A O 1
ATOM 546 N N . ILE A 1 77 ? 15.728 16.354 5.139 1.000 13.293 74 ILE A N 1
ATOM 547 C CA . ILE A 1 77 ? 14.390 16.252 4.495 1.000 14.501 74 ILE A CA 1
ATOM 548 C C . ILE A 1 77 ? 13.336 16.578 5.563 1.000 13.017 74 ILE A C 1
ATOM 549 O O . ILE A 1 77 ? 13.459 16.106 6.722 1.000 13.989 74 ILE A O 1
ATOM 554 N N . HIS A 1 78 ? 12.338 17.382 5.195 1.000 12.563 75 HIS A N 1
ATOM 555 C CA . HIS A 1 78 ? 11.210 17.760 6.076 1.000 13.729 75 HIS A CA 1
ATOM 556 C C . HIS A 1 78 ? 9.921 17.115 5.551 1.000 12.552 75 HIS A C 1
ATOM 557 O O . HIS A 1 78 ? 9.809 16.948 4.324 1.000 13.789 75 HIS A O 1
ATOM 564 N N . THR A 1 79 ? 8.955 16.801 6.436 1.000 13.525 76 THR A N 1
ATOM 565 C CA . THR A 1 79 ? 7.629 16.302 5.977 1.000 13.505 76 THR A CA 1
ATOM 566 C C . THR A 1 79 ? 6.513 17.183 6.551 1.000 14.321 76 THR A C 1
ATOM 567 O O . THR A 1 79 ? 6.662 17.782 7.630 1.000 14.810 76 THR A O 1
ATOM 571 N N . ARG A 1 80 ? 5.434 17.296 5.785 1.000 12.697 77 ARG A N 1
ATOM 572 C CA . ARG A 1 80 ? 4.172 17.935 6.187 1.000 13.214 77 ARG A CA 1
ATOM 573 C C . ARG A 1 80 ? 3.039 16.961 5.875 1.000 12.696 77 ARG A C 1
ATOM 574 O O . ARG A 1 80 ? 2.920 16.574 4.714 1.000 12.801 77 ARG A O 1
ATOM 582 N N . GLU A 1 81 ? 2.234 16.605 6.862 1.000 13.901 78 GLU A N 1
ATOM 583 C CA . GLU A 1 81 ? 0.998 15.833 6.594 1.000 14.059 78 GLU A CA 1
ATOM 584 C C . GLU A 1 81 ? -0.051 16.824 6.106 1.000 14.126 78 GLU A C 1
ATOM 585 O O . GLU A 1 81 ? -0.224 17.908 6.725 1.000 13.959 78 GLU A O 1
ATOM 591 N N . GLY A 1 82 ? -0.768 16.460 5.035 1.000 13.431 79 GLY A N 1
ATOM 592 C CA . GLY A 1 82 ? -1.760 17.384 4.494 1.000 13.900 79 GLY A CA 1
ATOM 593 C C . GLY A 1 82 ? -2.434 16.851 3.265 1.000 13.713 79 GLY A C 1
ATOM 594 O O . GLY A 1 82 ? -1.950 15.863 2.675 1.000 13.908 79 GLY A O 1
ATOM 595 N N . HIS A 1 83 ? -3.502 17.517 2.853 1.000 12.290 80 HIS A N 1
ATOM 596 C CA . HIS A 1 83 ? -4.348 17.068 1.728 1.000 13.012 80 HIS A CA 1
ATOM 597 C C . HIS A 1 83 ? -4.442 18.145 0.647 1.000 12.371 80 HIS A C 1
ATOM 598 O O . HIS A 1 83 ? -4.469 19.346 0.972 1.000 13.867 80 HIS A O 1
ATOM 605 N N . ARG A 1 84 ? -4.524 17.689 -0.602 1.000 12.809 81 ARG A N 1
ATOM 606 C CA . ARG A 1 84 ? -4.942 18.535 -1.747 1.000 12.061 81 ARG A CA 1
ATOM 607 C C . ARG A 1 84 ? -6.188 19.315 -1.318 1.000 12.328 81 ARG A C 1
ATOM 608 O O . ARG A 1 84 ? -7.081 18.724 -0.733 1.000 13.030 81 ARG A O 1
ATOM 616 N N . PRO A 1 85 ? -6.288 20.630 -1.586 1.000 13.184 82 PRO A N 1
ATOM 617 C CA . PRO A 1 85 ? -7.493 21.379 -1.208 1.000 13.120 82 PRO A CA 1
ATOM 618 C C . PRO A 1 85 ? -8.825 20.816 -1.736 1.000 14.948 82 PRO A C 1
ATOM 619 O O . PRO A 1 85 ? -9.845 21.028 -1.088 1.000 14.725 82 PRO A O 1
ATOM 623 N N . ASP A 1 86 ? -8.828 20.080 -2.862 1.000 13.222 83 ASP A N 1
ATOM 624 C CA . ASP A 1 86 ? -10.025 19.365 -3.387 1.000 14.145 83 ASP A CA 1
ATOM 625 C C . ASP A 1 86 ? -10.299 18.051 -2.624 1.000 13.797 83 ASP A C 1
ATOM 626 O O . ASP A 1 86 ? -11.348 17.462 -2.881 1.000 15.155 83 ASP A O 1
ATOM 631 N N . LEU A 1 87 ? -9.448 17.652 -1.670 1.000 13.039 84 LEU A N 1
ATOM 632 C CA . LEU A 1 87 ? -9.576 16.432 -0.815 1.000 14.167 84 LEU A CA 1
ATOM 633 C C . LEU A 1 87 ? -9.617 15.138 -1.645 1.000 14.262 84 LEU A C 1
ATOM 634 O O . LEU A 1 87 ? -10.156 14.125 -1.154 1.000 15.799 84 LEU A O 1
ATOM 639 N N . ALA A 1 88 ? -9.024 15.110 -2.846 1.000 14.970 85 ALA A N 1
ATOM 640 C CA . ALA A 1 88 ? -9.018 13.904 -3.708 1.000 14.205 85 ALA A CA 1
ATOM 641 C C . ALA A 1 88 ? -8.172 12.790 -3.095 1.000 14.535 85 ALA A C 1
ATOM 642 O O . ALA A 1 88 ? -8.378 11.618 -3.473 1.000 16.865 85 ALA A O 1
ATOM 644 N N . ASP A 1 89 ? -7.248 13.128 -2.184 1.000 14.636 86 ASP A N 1
ATOM 645 C CA . ASP A 1 89 ? -6.329 12.180 -1.513 1.000 13.886 86 ASP A CA 1
ATOM 646 C C . ASP A 1 89 ? -6.795 11.881 -0.071 1.000 14.059 86 ASP A C 1
ATOM 647 O O . ASP A 1 89 ? -5.944 11.407 0.742 1.000 15.420 86 ASP A O 1
ATOM 652 N N . LEU A 1 90 ? -8.062 12.139 0.276 1.000 14.302 87 LEU A N 1
ATOM 653 C CA . LEU A 1 90 ? -8.565 11.948 1.662 1.000 14.597 87 LEU A CA 1
ATOM 654 C C . LEU A 1 90 ? -9.483 10.731 1.741 1.000 14.580 87 LEU A C 1
ATOM 655 O O . LEU A 1 90 ? -10.629 10.773 1.271 1.000 15.085 87 LEU A O 1
ATOM 660 N N . PRO A 1 91 ? -9.047 9.593 2.322 1.000 15.023 88 PRO A N 1
ATOM 661 C CA . PRO A 1 91 ? -9.950 8.452 2.469 1.000 16.164 88 PRO A CA 1
ATOM 662 C C . PRO A 1 91 ? -11.127 8.796 3.380 1.000 16.632 88 PRO A C 1
ATOM 663 O O . PRO A 1 91 ? -10.973 9.522 4.362 1.000 16.637 88 PRO A O 1
ATOM 667 N N . PRO A 1 92 ? -12.347 8.310 3.062 1.000 18.219 89 PRO A N 1
ATOM 668 C CA . PRO A 1 92 ? -13.530 8.648 3.868 1.000 17.354 89 PRO A CA 1
ATOM 669 C C . PRO A 1 92 ? -13.417 8.188 5.332 1.000 16.652 89 PRO A C 1
ATOM 670 O O . PRO A 1 92 ? -13.993 8.846 6.176 1.000 16.127 89 PRO A O 1
ATOM 674 N N . ASN A 1 93 ? -12.716 7.088 5.629 1.000 15.094 90 ASN A N 1
ATOM 675 C CA . ASN A 1 93 ? -12.544 6.668 7.050 1.000 16.078 90 ASN A CA 1
ATOM 676 C C . ASN A 1 93 ? -11.698 7.699 7.818 1.000 15.841 90 ASN A C 1
ATOM 677 O O . ASN A 1 93 ? -12.089 8.071 8.951 1.000 15.438 90 ASN A O 1
ATOM 682 N N . LYS A 1 94 ? -10.600 8.186 7.245 1.000 14.629 91 LYS A N 1
ATOM 683 C CA . LYS A 1 94 ? -9.740 9.195 7.898 1.000 14.993 91 LYS A CA 1
ATOM 684 C C . LYS A 1 94 ? -10.586 10.441 8.204 1.000 14.965 91 LYS A C 1
ATOM 685 O O . LYS A 1 94 ? -10.502 10.995 9.336 1.000 14.766 91 LYS A O 1
ATOM 691 N N . ARG A 1 95 ? -11.391 10.867 7.234 1.000 13.588 92 ARG A N 1
ATOM 692 C CA . ARG A 1 95 ? -12.238 12.079 7.380 1.000 14.642 92 ARG A CA 1
ATOM 693 C C . ARG A 1 95 ? -13.241 11.844 8.520 1.000 14.748 92 ARG A C 1
ATOM 694 O O . ARG A 1 95 ? -13.344 12.708 9.403 1.000 16.317 92 ARG A O 1
ATOM 702 N N . TRP A 1 96 ? -13.947 10.709 8.505 1.000 15.005 93 TRP A N 1
ATOM 703 C CA . TRP A 1 96 ? -15.026 10.390 9.484 1.000 15.971 93 TRP A CA 1
ATOM 704 C C . TRP A 1 96 ? -14.470 10.392 10.907 1.000 15.721 93 TRP A C 1
ATOM 705 O O . TRP A 1 96 ? -15.129 10.962 11.805 1.000 14.850 93 TRP A O 1
ATOM 716 N N . ARG A 1 97 ? -13.290 9.812 11.128 1.000 13.993 94 ARG A N 1
ATOM 717 C CA . ARG A 1 97 ? -12.675 9.741 12.478 1.000 13.898 94 ARG A CA 1
ATOM 718 C C . ARG A 1 97 ? -12.323 11.158 12.947 1.000 13.682 94 ARG A C 1
ATOM 719 O O . ARG A 1 97 ? -12.546 11.460 14.136 1.000 13.391 94 ARG A O 1
ATOM 727 N N . SER A 1 98 ? -11.793 11.994 12.050 1.000 13.527 95 SER A N 1
ATOM 728 C CA . SER A 1 98 ? -11.394 13.381 12.413 1.000 14.871 95 SER A CA 1
ATOM 729 C C . SER A 1 98 ? -12.666 14.159 12.822 1.000 15.504 95 SER A C 1
ATOM 730 O O . SER A 1 98 ? -12.599 14.930 13.817 1.000 16.233 95 SER A O 1
ATOM 733 N N . ALA A 1 99 ? -13.800 13.945 12.158 1.000 15.480 96 ALA A N 1
ATOM 734 C CA . ALA A 1 99 ? -15.088 14.601 12.525 1.000 16.339 96 ALA A CA 1
ATOM 735 C C . ALA A 1 99 ? -15.549 14.092 13.885 1.000 16.088 96 ALA A C 1
ATOM 736 O O . ALA A 1 99 ? -15.989 14.930 14.737 1.000 20.168 96 ALA A O 1
ATOM 738 N N . SER A 1 100 ? -15.433 12.792 14.122 1.000 17.862 97 SER A N 1
ATOM 739 C CA . SER A 1 100 ? -15.842 12.125 15.390 1.000 18.918 97 SER A CA 1
ATOM 740 C C . SER A 1 100 ? -15.053 12.746 16.552 1.000 22.371 97 SER A C 1
ATOM 741 O O . SER A 1 100 ? -15.636 12.938 17.647 1.000 20.531 97 SER A O 1
ATOM 744 N N . ALA A 1 101 ? -13.791 13.102 16.323 1.000 18.578 98 ALA A N 1
ATOM 745 C CA . ALA A 1 101 ? -12.888 13.639 17.356 1.000 19.992 98 ALA A CA 1
ATOM 746 C C . ALA A 1 101 ? -13.072 15.152 17.527 1.000 18.849 98 ALA A C 1
ATOM 747 O O . ALA A 1 101 ? -12.382 15.720 18.384 1.000 20.425 98 ALA A O 1
ATOM 749 N N . GLY A 1 102 ? -13.944 15.791 16.736 1.000 19.823 99 GLY A N 1
ATOM 750 C CA . GLY A 1 102 ? -14.313 17.213 16.869 1.000 19.318 99 GLY A CA 1
ATOM 751 C C . GLY A 1 102 ? -13.401 18.140 16.097 1.000 21.502 99 GLY A C 1
ATOM 752 O O . GLY A 1 102 ? -13.444 19.358 16.352 1.000 21.731 99 GLY A O 1
ATOM 753 N N . ALA A 1 103 ? -12.677 17.636 15.085 1.000 18.271 100 ALA A N 1
ATOM 754 C CA . ALA A 1 103 ? -11.686 18.429 14.326 1.000 19.262 100 ALA A CA 1
ATOM 755 C C . ALA A 1 103 ? -11.614 17.870 12.900 1.000 16.817 100 ALA A C 1
ATOM 756 O O . ALA A 1 103 ? -10.535 17.381 12.493 1.000 17.303 100 ALA A O 1
ATOM 758 N N . GLU A 1 104 ? -12.715 17.972 12.152 1.000 15.628 101 GLU A N 1
ATOM 759 C CA . GLU A 1 104 ? -12.815 17.377 10.781 1.000 16.728 101 GLU A CA 1
ATOM 760 C C . GLU A 1 104 ? -11.748 17.993 9.864 1.000 14.769 101 GLU A C 1
ATOM 761 O O . GLU A 1 104 ? -11.642 19.251 9.755 1.000 14.598 101 GLU A O 1
ATOM 767 N N . ILE A 1 105 ? -10.970 17.132 9.205 1.000 13.945 102 ILE A N 1
ATOM 768 C CA . ILE A 1 105 ? -10.059 17.546 8.095 1.000 13.859 102 ILE A CA 1
ATOM 769 C C . ILE A 1 105 ? -10.846 18.374 7.070 1.000 13.667 102 ILE A C 1
ATOM 770 O O . ILE A 1 105 ? -11.957 17.972 6.664 1.000 14.398 102 ILE A O 1
ATOM 775 N N . GLY A 1 106 ? -10.318 19.540 6.723 1.000 13.301 103 GLY A N 1
ATOM 776 C CA . GLY A 1 106 ? -10.930 20.459 5.748 1.000 13.198 103 GLY A CA 1
ATOM 777 C C . GLY A 1 106 ? -11.836 21.519 6.406 1.000 13.253 103 GLY A C 1
ATOM 778 O O . GLY A 1 106 ? -12.116 22.512 5.728 1.000 13.308 103 GLY A O 1
ATOM 779 N N . SER A 1 107 ? -12.227 21.336 7.659 1.000 14.452 104 SER A N 1
ATOM 780 C CA . SER A 1 107 ? -13.087 22.314 8.387 1.000 15.118 104 SER A CA 1
ATOM 781 C C . SER A 1 107 ? -12.251 23.515 8.879 1.000 15.938 104 SER A C 1
ATOM 782 O O . SER A 1 107 ? -11.037 23.365 9.149 1.000 16.275 104 SER A O 1
ATOM 785 N N . VAL A 1 108 ? -12.855 24.707 8.969 1.000 14.672 105 VAL A N 1
ATOM 786 C CA . VAL A 1 108 ? -12.108 25.956 9.281 1.000 14.899 105 VAL A CA 1
ATOM 787 C C . VAL A 1 108 ? -12.060 26.156 10.793 1.000 17.171 105 VAL A C 1
ATOM 788 O O . VAL A 1 108 ? -13.133 26.158 11.424 1.000 16.595 105 VAL A O 1
ATOM 792 N N . GLY A 1 109 ? -10.846 26.390 11.299 1.000 15.808 106 GLY A N 1
ATOM 793 C CA . GLY A 1 109 ? -10.563 26.801 12.672 1.000 16.741 106 GLY A CA 1
ATOM 794 C C . GLY A 1 109 ? -9.754 28.087 12.704 1.000 15.779 106 GLY A C 1
ATOM 795 O O . GLY A 1 109 ? -9.568 28.758 11.684 1.000 17.334 106 GLY A O 1
ATOM 796 N N . PRO A 1 110 ? -9.186 28.423 13.884 1.000 16.790 107 PRO A N 1
ATOM 797 C CA . PRO A 1 110 ? -8.323 29.595 14.021 1.000 18.662 107 PRO A CA 1
ATOM 798 C C . PRO A 1 110 ? -7.114 29.623 13.071 1.000 17.453 107 PRO A C 1
ATOM 799 O O . PRO A 1 110 ? -6.584 30.686 12.824 1.000 18.444 107 PRO A O 1
ATOM 803 N N . CYS A 1 111 ? -6.673 28.461 12.552 1.000 16.192 108 CYS A N 1
ATOM 804 C CA . CYS A 1 111 ? -5.463 28.381 11.677 1.000 16.572 108 CYS A CA 1
ATOM 805 C C . CYS A 1 111 ? -5.855 27.916 10.271 1.000 16.317 108 CYS A C 1
ATOM 806 O O . CYS A 1 111 ? -4.972 27.421 9.578 1.000 17.198 108 CYS A O 1
ATOM 809 N N . GLY A 1 112 ? -7.092 28.179 9.830 1.000 15.422 109 GLY A N 1
ATOM 810 C CA . GLY A 1 112 ? -7.602 27.834 8.490 1.000 15.132 109 GLY A CA 1
ATOM 811 C C . GLY A 1 112 ? -8.143 26.408 8.423 1.000 14.967 109 GLY A C 1
ATOM 812 O O . GLY A 1 112 ? -8.535 25.865 9.472 1.000 14.896 109 GLY A O 1
ATOM 813 N N . ARG A 1 113 ? -8.184 25.822 7.227 1.000 14.369 110 ARG A N 1
ATOM 814 C CA . ARG A 1 113 ? -8.746 24.476 7.027 1.000 13.704 110 ARG A CA 1
ATOM 815 C C . ARG A 1 113 ? -7.749 23.439 7.583 1.000 14.487 110 ARG A C 1
ATOM 816 O O . ARG A 1 113 ? -6.609 23.424 7.113 1.000 14.866 110 ARG A O 1
ATOM 824 N N . ILE A 1 114 ? -8.216 22.577 8.484 1.000 13.420 111 ILE A N 1
ATOM 825 C CA . ILE A 1 114 ? -7.423 21.532 9.178 1.000 13.931 111 ILE A CA 1
ATOM 826 C C . ILE A 1 114 ? -6.785 20.585 8.142 1.000 14.212 111 ILE A C 1
ATOM 827 O O . ILE A 1 114 ? -7.497 19.994 7.354 1.000 13.296 111 ILE A O 1
ATOM 832 N N . LEU A 1 115 ? -5.462 20.485 8.202 1.000 14.743 112 LEU A N 1
ATOM 833 C CA . LEU A 1 115 ? -4.590 19.531 7.443 1.000 15.664 112 LEU A CA 1
ATOM 834 C C . LEU A 1 115 ? -4.799 19.712 5.929 1.000 15.504 112 LEU A C 1
ATOM 835 O O . LEU A 1 115 ? -4.684 18.702 5.158 1.000 14.903 112 LEU A O 1
ATOM 840 N N . VAL A 1 116 ? -5.028 20.942 5.479 1.000 14.418 113 VAL A N 1
ATOM 841 C CA . VAL A 1 116 ? -5.138 21.250 4.028 1.000 14.101 113 VAL A CA 1
ATOM 842 C C . VAL A 1 116 ? -3.889 22.006 3.591 1.000 13.751 113 VAL A C 1
ATOM 843 O O . VAL A 1 116 ? -3.493 23.013 4.269 1.000 13.939 113 VAL A O 1
ATOM 847 N N . ARG A 1 117 ? -3.292 21.562 2.485 1.000 14.274 114 ARG A N 1
ATOM 848 C CA . ARG A 1 117 ? -2.054 22.187 1.956 1.000 12.704 114 ARG A CA 1
ATOM 849 C C . ARG A 1 117 ? -2.318 23.676 1.658 1.000 14.557 114 ARG A C 1
ATOM 850 O O . ARG A 1 117 ? -3.351 24.016 1.039 1.000 15.912 114 ARG A O 1
ATOM 858 N N . GLY A 1 118 ? -1.398 24.534 2.061 1.000 15.619 115 GLY A N 1
ATOM 859 C CA . GLY A 1 118 ? -1.421 25.989 1.860 1.000 15.769 115 GLY A CA 1
ATOM 860 C C . GLY A 1 118 ? -2.018 26.766 3.016 1.000 16.215 115 GLY A C 1
ATOM 861 O O . GLY A 1 118 ? -1.970 28.008 2.967 1.000 18.798 115 GLY A O 1
ATOM 862 N N . GLU A 1 119 ? -2.558 26.100 4.041 1.000 15.387 116 GLU A N 1
ATOM 863 C CA . GLU A 1 119 ? -3.225 26.753 5.187 1.000 15.414 116 GLU A CA 1
ATOM 864 C C . GLU A 1 119 ? -2.207 27.076 6.279 1.000 15.615 116 GLU A C 1
ATOM 865 O O . GLU A 1 119 ? -1.192 26.389 6.426 1.000 16.338 116 GLU A O 1
ATOM 871 N N . PRO A 1 120 ? -2.449 28.127 7.101 1.000 16.722 117 PRO A N 1
ATOM 872 C CA . PRO A 1 120 ? -1.512 28.483 8.184 1.000 17.152 117 PRO A CA 1
ATOM 873 C C . PRO A 1 120 ? -1.163 27.358 9.168 1.000 16.502 117 PRO A C 1
ATOM 874 O O . PRO A 1 120 ? -0.015 27.244 9.543 1.000 17.056 117 PRO A O 1
ATOM 878 N N . GLY A 1 121 ? -2.134 26.529 9.565 1.000 14.853 118 GLY A N 1
ATOM 879 C CA . GLY A 1 121 ? -1.923 25.435 10.537 1.000 13.411 118 GLY A CA 1
ATOM 880 C C . GLY A 1 121 ? -1.057 24.332 9.959 1.000 14.169 118 GLY A C 1
ATOM 881 O O . GLY A 1 121 ? -0.509 23.576 10.740 1.000 15.747 118 GLY A O 1
ATOM 882 N N . TRP A 1 122 ? -0.963 24.253 8.636 1.000 13.442 119 TRP A N 1
ATOM 883 C CA . TRP A 1 122 ? -0.220 23.203 7.894 1.000 14.117 119 TRP A CA 1
ATOM 884 C C . TRP A 1 122 ? 1.250 23.582 7.710 1.000 14.486 119 TRP A C 1
ATOM 885 O O . TRP A 1 122 ? 2.094 22.680 7.471 1.000 14.039 119 TRP A O 1
ATOM 896 N N . GLU A 1 123 ? 1.613 24.860 7.800 1.000 13.587 120 GLU A N 1
ATOM 897 C CA . GLU A 1 123 ? 3.018 25.303 7.567 1.000 14.102 120 GLU A CA 1
ATOM 898 C C . GLU A 1 123 ? 3.943 24.705 8.627 1.000 14.967 120 GLU A C 1
ATOM 899 O O . GLU A 1 123 ? 3.530 24.473 9.793 1.000 14.082 120 GLU A O 1
ATOM 905 N N . ILE A 1 124 ? 5.202 24.489 8.250 1.000 14.662 121 ILE A N 1
ATOM 906 C CA . ILE A 1 124 ? 6.281 24.126 9.192 1.000 14.091 121 ILE A CA 1
ATOM 907 C C . ILE A 1 124 ? 6.524 25.320 10.115 1.000 13.852 121 ILE A C 1
ATOM 908 O O . ILE A 1 124 ? 6.613 26.473 9.606 1.000 15.108 121 ILE A O 1
ATOM 913 N N . VAL A 1 125 ? 6.622 25.063 11.419 1.000 13.821 122 VAL A N 1
ATOM 914 C CA . VAL A 1 125 ? 6.794 26.162 12.416 1.000 15.248 122 VAL A CA 1
ATOM 915 C C . VAL A 1 125 ? 8.190 26.771 12.246 1.000 16.964 122 VAL A C 1
ATOM 916 O O . VAL A 1 125 ? 9.169 26.117 11.906 1.000 15.274 122 VAL A O 1
ATOM 920 N N . PRO A 1 126 ? 8.358 28.070 12.535 1.000 18.453 123 PRO A N 1
ATOM 921 C CA . PRO A 1 126 ? 9.647 28.727 12.276 1.000 20.174 123 PRO A CA 1
ATOM 922 C C . PRO A 1 126 ? 10.861 28.232 13.087 1.000 19.357 123 PRO A C 1
ATOM 923 O O . PRO A 1 126 ? 11.962 28.358 12.591 1.000 21.200 123 PRO A O 1
ATOM 927 N N . GLU A 1 127 ? 10.673 27.664 14.274 1.000 18.533 124 GLU A N 1
ATOM 928 C CA . GLU A 1 127 ? 11.757 27.141 15.138 1.000 20.682 124 GLU A CA 1
ATOM 929 C C . GLU A 1 127 ? 12.589 26.089 14.370 1.000 19.603 124 GLU A C 1
ATOM 930 O O . GLU A 1 127 ? 13.773 25.920 14.703 1.000 17.553 124 GLU A O 1
ATOM 936 N N . VAL A 1 128 ? 11.996 25.387 13.401 1.000 16.706 125 VAL A N 1
ATOM 937 C CA . VAL A 1 128 ? 12.694 24.354 12.574 1.000 16.621 125 VAL A CA 1
ATOM 938 C C . VAL A 1 128 ? 12.450 24.610 11.077 1.000 14.902 125 VAL A C 1
ATOM 939 O O . VAL A 1 128 ? 12.285 23.633 10.281 1.000 15.451 125 VAL A O 1
ATOM 943 N N . ALA A 1 129 ? 12.415 25.865 10.648 1.000 15.464 126 ALA A N 1
ATOM 944 C CA . ALA A 1 129 ? 12.157 26.273 9.254 1.000 16.009 126 ALA A CA 1
ATOM 945 C C . ALA A 1 129 ? 13.161 25.631 8.296 1.000 15.674 126 ALA A C 1
ATOM 946 O O . ALA A 1 129 ? 14.367 25.551 8.574 1.000 17.274 126 ALA A O 1
ATOM 948 N N . PRO A 1 130 ? 12.692 25.113 7.153 1.000 16.305 127 PRO A N 1
ATOM 949 C CA . PRO A 1 130 ? 13.576 24.596 6.109 1.000 15.289 127 PRO A CA 1
ATOM 950 C C . PRO A 1 130 ? 14.397 25.704 5.451 1.000 15.056 127 PRO A C 1
ATOM 951 O O . PRO A 1 130 ? 14.075 26.883 5.608 1.000 16.848 127 PRO A O 1
ATOM 955 N N . ARG A 1 131 ? 15.494 25.307 4.817 1.000 15.167 128 ARG A N 1
ATOM 956 C CA . ARG A 1 131 ? 16.298 26.210 3.968 1.000 16.182 128 ARG A CA 1
ATOM 957 C C . ARG A 1 131 ? 16.429 25.581 2.584 1.000 15.221 128 ARG A C 1
ATOM 958 O O . ARG A 1 131 ? 16.121 24.363 2.392 1.000 16.150 128 ARG A O 1
ATOM 966 N N . GLU A 1 132 ? 16.932 26.380 1.641 1.000 16.688 129 GLU A N 1
ATOM 967 C CA . GLU A 1 132 ? 17.171 25.882 0.272 1.000 20.828 129 GLU A CA 1
ATOM 968 C C . GLU A 1 132 ? 18.082 24.651 0.295 1.000 18.280 129 GLU A C 1
ATOM 969 O O . GLU A 1 132 ? 19.085 24.623 1.058 1.000 18.382 129 GLU A O 1
ATOM 975 N N . GLY A 1 133 ? 17.742 23.637 -0.505 1.000 18.674 130 GLY A N 1
ATOM 976 C CA . GLY A 1 133 ? 18.502 22.384 -0.618 1.000 17.479 130 GLY A CA 1
ATOM 977 C C . GLY A 1 133 ? 17.999 21.306 0.336 1.000 15.028 130 GLY A C 1
ATOM 978 O O . GLY A 1 133 ? 18.694 20.254 0.441 1.000 17.453 130 GLY A O 1
ATOM 979 N N . GLU A 1 134 ? 16.892 21.554 1.041 1.000 14.140 131 GLU A N 1
ATOM 980 C CA . GLU A 1 134 ? 16.313 20.589 2.028 1.000 13.574 131 GLU A CA 1
ATOM 981 C C . GLU A 1 134 ? 14.917 20.211 1.549 1.000 14.554 131 GLU A C 1
ATOM 982 O O . GLU A 1 134 ? 13.952 20.947 1.786 1.000 14.686 131 GLU A O 1
ATOM 988 N N . PRO A 1 135 ? 14.743 19.125 0.768 1.000 14.308 132 PRO A N 1
ATOM 989 C CA . PRO A 1 135 ? 13.434 18.832 0.175 1.000 14.408 132 PRO A CA 1
ATOM 990 C C . PRO A 1 135 ? 12.331 18.627 1.218 1.000 15.363 132 PRO A C 1
ATOM 991 O O . PRO A 1 135 ? 12.604 18.067 2.270 1.000 15.960 132 PRO A O 1
ATOM 995 N N . ILE A 1 136 ? 11.124 19.104 0.895 1.000 13.479 133 ILE A N 1
ATOM 996 C CA . ILE A 1 136 ? 9.898 18.914 1.711 1.000 14.065 133 ILE A CA 1
ATOM 997 C C . ILE A 1 136 ? 8.992 17.867 1.045 1.000 13.212 133 ILE A C 1
ATOM 998 O O . ILE A 1 136 ? 8.653 18.008 -0.191 1.000 12.840 133 ILE A O 1
ATOM 1003 N N . ILE A 1 137 ? 8.599 16.861 1.835 1.000 13.635 134 ILE A N 1
ATOM 1004 C CA . ILE A 1 137 ? 7.626 15.794 1.449 1.000 13.566 134 ILE A CA 1
ATOM 1005 C C . ILE A 1 137 ? 6.225 16.216 1.898 1.000 13.437 134 ILE A C 1
ATOM 1006 O O . ILE A 1 137 ? 6.053 16.485 3.099 1.000 12.928 134 ILE A O 1
ATOM 1011 N N . ASP A 1 138 ? 5.269 16.217 0.950 1.000 13.090 135 ASP A N 1
ATOM 1012 C CA . ASP A 1 138 ? 3.828 16.412 1.263 1.000 13.515 135 ASP A CA 1
ATOM 1013 C C . ASP A 1 138 ? 3.141 15.046 1.267 1.000 13.376 135 ASP A C 1
ATOM 1014 O O . ASP A 1 138 ? 2.972 14.450 0.186 1.000 14.027 135 ASP A O 1
ATOM 1019 N N . LYS A 1 139 ? 2.814 14.522 2.461 1.000 14.058 136 LYS A N 1
ATOM 1020 C CA . LYS A 1 139 ? 2.259 13.150 2.601 1.000 13.257 136 LYS A CA 1
ATOM 1021 C C . LYS A 1 139 ? 0.788 13.194 2.983 1.000 13.583 136 LYS A C 1
ATOM 1022 O O . LYS A 1 139 ? 0.420 13.922 3.896 1.000 12.709 136 LYS A O 1
ATOM 1028 N N . PRO A 1 140 ? -0.088 12.404 2.311 1.000 13.052 137 PRO A N 1
ATOM 1029 C CA . PRO A 1 140 ? -1.499 12.316 2.682 1.000 13.586 137 PRO A CA 1
ATOM 1030 C C . PRO A 1 140 ? -1.786 11.280 3.778 1.000 15.462 137 PRO A C 1
ATOM 1031 O O . PRO A 1 140 ? -2.906 11.213 4.256 1.000 16.373 137 PRO A O 1
ATOM 1035 N N . GLY A 1 141 ? -0.786 10.466 4.106 1.000 14.163 138 GLY A N 1
ATOM 1036 C CA . GLY A 1 141 ? -0.884 9.443 5.158 1.000 14.053 138 GLY A CA 1
ATOM 1037 C C . GLY A 1 141 ? 0.066 9.673 6.313 1.000 13.928 138 GLY A C 1
ATOM 1038 O O . GLY A 1 141 ? 0.776 10.708 6.331 1.000 13.260 138 GLY A O 1
ATOM 1039 N N . LYS A 1 142 ? 0.128 8.713 7.226 1.000 14.290 139 LYS A N 1
ATOM 1040 C CA . LYS A 1 142 ? 0.994 8.784 8.421 1.000 14.649 139 LYS A CA 1
ATOM 1041 C C . LYS A 1 142 ? 2.437 8.444 8.010 1.000 14.512 139 LYS A C 1
ATOM 1042 O O . LYS A 1 142 ? 3.363 9.175 8.409 1.000 13.713 139 LYS A O 1
ATOM 1048 N N . GLY A 1 143 ? 2.647 7.416 7.182 1.000 13.942 140 GLY A N 1
ATOM 1049 C CA . GLY A 1 143 ? 3.981 7.050 6.683 1.000 14.901 140 GLY A CA 1
ATOM 1050 C C . GLY A 1 143 ? 4.424 7.973 5.562 1.000 15.464 140 GLY A C 1
ATOM 1051 O O . GLY A 1 143 ? 3.598 8.252 4.660 1.000 14.992 140 GLY A O 1
ATOM 1052 N N . ALA A 1 144 ? 5.669 8.447 5.596 1.000 13.478 141 ALA A N 1
ATOM 1053 C CA . ALA A 1 144 ? 6.179 9.448 4.633 1.000 14.539 141 ALA A CA 1
ATOM 1054 C C . ALA A 1 144 ? 6.479 8.814 3.268 1.000 13.584 141 ALA A C 1
ATOM 1055 O O . ALA A 1 144 ? 6.687 9.590 2.305 1.000 13.381 141 ALA A O 1
ATOM 1057 N N . PHE A 1 145 ? 6.546 7.478 3.160 1.000 13.046 142 PHE A N 1
ATOM 1058 C CA . PHE A 1 145 ? 6.836 6.825 1.852 1.000 13.884 142 PHE A CA 1
ATOM 1059 C C . PHE A 1 145 ? 5.568 6.706 0.988 1.000 14.294 142 PHE A C 1
ATOM 1060 O O . PHE A 1 145 ? 5.684 6.850 -0.248 1.000 13.946 142 PHE A O 1
ATOM 1068 N N . TYR A 1 146 ? 4.403 6.430 1.575 1.000 14.101 143 TYR A N 1
ATOM 1069 C CA . TYR A 1 146 ? 3.206 6.046 0.780 1.000 15.207 143 TYR A CA 1
ATOM 1070 C C . TYR A 1 146 ? 2.665 7.263 -0.004 1.000 14.082 143 TYR A C 1
ATOM 1071 O O . TYR A 1 146 ? 2.398 8.302 0.571 1.000 14.599 143 TYR A O 1
ATOM 1080 N N . ALA A 1 147 ? 2.493 7.114 -1.316 1.000 13.696 144 ALA A N 1
ATOM 1081 C CA . ALA A 1 147 ? 1.873 8.118 -2.217 1.000 12.947 144 ALA A CA 1
ATOM 1082 C C . ALA A 1 147 ? 2.752 9.374 -2.317 1.000 13.484 144 ALA A C 1
ATOM 1083 O O . ALA A 1 147 ? 2.218 10.470 -2.624 1.000 14.291 144 ALA A O 1
ATOM 1085 N N . THR A 1 148 ? 4.068 9.241 -2.071 1.000 12.283 145 THR A N 1
ATOM 1086 C CA . THR A 1 148 ? 5.054 10.353 -2.211 1.000 12.540 145 THR A CA 1
ATOM 1087 C C . THR A 1 148 ? 6.234 9.954 -3.103 1.000 13.175 145 THR A C 1
ATOM 1088 O O . THR A 1 148 ? 6.329 8.789 -3.546 1.000 12.298 145 THR A O 1
ATOM 1092 N N . ASP A 1 149 ? 7.162 10.890 -3.293 1.000 12.541 146 ASP A N 1
ATOM 1093 C CA . ASP A 1 149 ? 8.437 10.659 -4.007 1.000 12.698 146 ASP A CA 1
ATOM 1094 C C . ASP A 1 149 ? 9.601 10.509 -3.012 1.000 12.833 146 ASP A C 1
ATOM 1095 O O . ASP A 1 149 ? 10.763 10.601 -3.481 1.000 13.006 146 ASP A O 1
ATOM 1100 N N . LEU A 1 150 ? 9.372 10.219 -1.725 1.000 12.644 147 LEU A N 1
ATOM 1101 C CA . LEU A 1 150 ? 10.485 10.166 -0.738 1.000 13.357 147 LEU A CA 1
ATOM 1102 C C . LEU A 1 150 ? 11.514 9.112 -1.150 1.000 14.092 147 LEU A C 1
ATOM 1103 O O . LEU A 1 150 ? 12.730 9.420 -1.107 1.000 13.724 147 LEU A O 1
ATOM 1108 N N . ASP A 1 151 ? 11.076 7.898 -1.494 1.000 12.509 148 ASP A N 1
ATOM 1109 C CA . ASP A 1 151 ? 12.050 6.823 -1.822 1.000 14.443 148 ASP A CA 1
ATOM 1110 C C . ASP A 1 151 ? 12.885 7.254 -3.038 1.000 13.963 148 ASP A C 1
ATOM 1111 O O . ASP A 1 151 ? 14.113 7.022 -3.020 1.000 13.430 148 ASP A O 1
ATOM 1116 N N . LEU A 1 152 ? 12.290 7.888 -4.048 1.000 13.995 149 LEU A N 1
ATOM 1117 C CA . LEU A 1 152 ? 13.063 8.395 -5.216 1.000 14.634 149 LEU A CA 1
ATOM 1118 C C . LEU A 1 152 ? 14.099 9.430 -4.736 1.000 13.741 149 LEU A C 1
ATOM 1119 O O . LEU A 1 152 ? 15.268 9.371 -5.208 1.000 14.050 149 LEU A O 1
ATOM 1124 N N . LEU A 1 153 ? 13.746 10.362 -3.848 1.000 14.245 150 LEU A N 1
ATOM 1125 C CA . LEU A 1 153 ? 14.714 11.416 -3.395 1.000 13.767 150 LEU A CA 1
ATOM 1126 C C . LEU A 1 153 ? 15.897 10.716 -2.670 1.000 13.684 150 LEU A C 1
ATOM 1127 O O . LEU A 1 153 ? 17.062 11.099 -2.900 1.000 13.638 150 LEU A O 1
ATOM 1132 N N . LEU A 1 154 ? 15.606 9.760 -1.792 1.000 13.791 151 LEU A N 1
ATOM 1133 C CA . LEU A 1 154 ? 16.635 9.071 -0.972 1.000 14.805 151 LEU A CA 1
ATOM 1134 C C . LEU A 1 154 ? 17.552 8.245 -1.882 1.000 15.451 151 LEU A C 1
ATOM 1135 O O . LEU A 1 154 ? 18.802 8.363 -1.730 1.000 16.228 151 LEU A O 1
ATOM 1140 N N . ARG A 1 155 ? 17.000 7.468 -2.823 1.000 14.185 152 ARG A N 1
ATOM 1141 C CA . ARG A 1 155 ? 17.824 6.543 -3.655 1.000 16.278 152 ARG A CA 1
ATOM 1142 C C . ARG A 1 155 ? 18.681 7.390 -4.603 1.000 16.714 152 ARG A C 1
ATOM 1143 O O . ARG A 1 155 ? 19.860 7.012 -4.829 1.000 16.239 152 ARG A O 1
ATOM 1151 N N . THR A 1 156 ? 18.170 8.519 -5.107 1.000 15.000 153 THR A N 1
ATOM 1152 C CA . THR A 1 156 ? 18.924 9.392 -6.038 1.000 16.979 153 THR A CA 1
ATOM 1153 C C . THR A 1 156 ? 20.161 9.955 -5.308 1.000 17.279 153 THR A C 1
ATOM 1154 O O . THR A 1 156 ? 21.203 10.112 -5.962 1.000 18.857 153 THR A O 1
ATOM 1158 N N . ARG A 1 157 ? 20.055 10.267 -4.016 1.000 16.671 154 ARG A N 1
ATOM 1159 C CA . ARG A 1 157 ? 21.165 10.839 -3.196 1.000 18.455 154 ARG A CA 1
ATOM 1160 C C . ARG A 1 157 ? 22.066 9.734 -2.607 1.000 17.508 154 ARG A C 1
ATOM 1161 O O . ARG A 1 157 ? 23.033 10.091 -1.909 1.000 19.738 154 ARG A O 1
ATOM 1169 N N . GLY A 1 158 ? 21.751 8.447 -2.777 1.000 17.174 155 GLY A N 1
ATOM 1170 C CA . GLY A 1 158 ? 22.526 7.332 -2.201 1.000 17.450 155 GLY A CA 1
ATOM 1171 C C . GLY A 1 158 ? 22.385 7.240 -0.683 1.000 17.889 155 GLY A C 1
ATOM 1172 O O . GLY A 1 158 ? 23.325 6.792 0.005 1.000 19.402 155 GLY A O 1
ATOM 1173 N N . ILE A 1 159 ? 21.241 7.639 -0.125 1.000 15.579 156 ILE A N 1
ATOM 1174 C CA . ILE A 1 159 ? 21.027 7.568 1.353 1.000 15.890 156 ILE A CA 1
ATOM 1175 C C . ILE A 1 159 ? 20.786 6.113 1.778 1.000 15.753 156 ILE A C 1
ATOM 1176 O O . ILE A 1 159 ? 19.951 5.419 1.143 1.000 15.692 156 ILE A O 1
ATOM 1181 N N . THR A 1 160 ? 21.487 5.665 2.823 1.000 16.181 157 THR A N 1
ATOM 1182 C CA . THR A 1 160 ? 21.326 4.321 3.436 1.000 16.903 157 THR A CA 1
ATOM 1183 C C . THR A 1 160 ? 20.913 4.406 4.920 1.000 15.189 157 THR A C 1
ATOM 1184 O O . THR A 1 160 ? 20.450 3.370 5.426 1.000 14.413 157 THR A O 1
ATOM 1188 N N . HIS A 1 161 ? 21.140 5.545 5.580 1.000 15.247 158 HIS A N 1
ATOM 1189 C CA . HIS A 1 161 ? 20.953 5.759 7.039 1.000 14.996 158 HIS A CA 1
ATOM 1190 C C . HIS A 1 161 ? 20.014 6.942 7.288 1.000 14.989 158 HIS A C 1
ATOM 1191 O O . HIS A 1 161 ? 20.232 7.991 6.667 1.000 15.656 158 HIS A O 1
ATOM 1198 N N . LEU A 1 162 ? 19.083 6.825 8.229 1.000 14.410 159 LEU A N 1
ATOM 1199 C CA . LEU A 1 162 ? 18.114 7.904 8.554 1.000 13.891 159 LEU A CA 1
ATOM 1200 C C . LEU A 1 162 ? 18.181 8.183 10.052 1.000 14.187 159 LEU A C 1
ATOM 1201 O O . LEU A 1 162 ? 18.209 7.214 10.834 1.000 14.863 159 LEU A O 1
ATOM 1206 N N . ILE A 1 163 ? 18.106 9.460 10.423 1.000 13.431 160 ILE A N 1
ATOM 1207 C CA . ILE A 1 163 ? 17.945 9.929 11.826 1.000 13.806 160 ILE A CA 1
ATOM 1208 C C . ILE A 1 163 ? 16.574 10.597 11.912 1.000 13.993 160 ILE A C 1
ATOM 1209 O O . ILE A 1 163 ? 16.322 11.514 11.098 1.000 13.495 160 ILE A O 1
ATOM 1214 N N . LEU A 1 164 ? 15.700 10.119 12.792 1.000 13.253 161 LEU A N 1
ATOM 1215 C CA . LEU A 1 164 ? 14.275 10.555 12.796 1.000 13.325 161 LEU A CA 1
ATOM 1216 C C . LEU A 1 164 ? 13.982 11.458 13.997 1.000 12.808 161 LEU A C 1
ATOM 1217 O O . LEU A 1 164 ? 14.280 11.094 15.148 1.000 13.362 161 LEU A O 1
ATOM 1222 N N . THR A 1 165 ? 13.345 12.593 13.707 1.000 13.285 162 THR A N 1
ATOM 1223 C CA . THR A 1 165 ? 12.771 13.551 14.672 1.000 13.627 162 THR A CA 1
ATOM 1224 C C . THR A 1 165 ? 11.356 13.896 14.228 1.000 14.726 162 THR A C 1
ATOM 1225 O O . THR A 1 165 ? 11.045 13.675 13.032 1.000 14.188 162 THR A O 1
ATOM 1229 N N . GLY A 1 166 ? 10.572 14.499 15.117 1.000 14.231 163 GLY A N 1
ATOM 1230 C CA . GLY A 1 166 ? 9.219 14.972 14.794 1.000 13.333 163 GLY A CA 1
ATOM 1231 C C . GLY A 1 166 ? 8.130 14.258 15.544 1.000 14.537 163 GLY A C 1
ATOM 1232 O O . GLY A 1 166 ? 8.403 13.608 16.575 1.000 13.497 163 GLY A O 1
ATOM 1233 N N . ILE A 1 167 ? 6.892 14.446 15.081 1.000 13.344 164 ILE A N 1
ATOM 1234 C CA . ILE A 1 167 ? 5.690 14.103 15.881 1.000 14.349 164 ILE A CA 1
ATOM 1235 C C . ILE A 1 167 ? 4.620 13.478 14.993 1.000 14.473 164 ILE A C 1
ATOM 1236 O O . ILE A 1 167 ? 4.536 13.789 13.802 1.000 14.013 164 ILE A O 1
ATOM 1241 N N . THR A 1 168 ? 3.833 12.543 15.561 1.000 14.895 165 THR A N 1
ATOM 1242 C CA . THR A 1 168 ? 3.989 12.017 16.914 1.000 15.421 165 THR A CA 1
ATOM 1243 C C . THR A 1 168 ? 4.796 10.705 16.879 1.000 14.405 165 THR A C 1
ATOM 1244 O O . THR A 1 168 ? 4.845 10.010 15.838 1.000 13.407 165 THR A O 1
ATOM 1248 N N . THR A 1 169 ? 5.396 10.346 18.023 1.000 13.991 166 THR A N 1
ATOM 1249 C CA . THR A 1 169 ? 6.335 9.217 18.140 1.000 13.580 166 THR A CA 1
ATOM 1250 C C . THR A 1 169 ? 5.654 7.936 17.663 1.000 14.119 166 THR A C 1
ATOM 1251 O O . THR A 1 169 ? 6.284 7.147 16.953 1.000 15.084 166 THR A O 1
ATOM 1255 N N . ASP A 1 170 ? 4.422 7.742 18.093 1.000 14.554 167 ASP A N 1
ATOM 1256 C CA . ASP A 1 170 ? 3.666 6.476 17.910 1.000 14.733 167 ASP A CA 1
ATOM 1257 C C . ASP A 1 170 ? 2.908 6.456 16.578 1.000 15.225 167 ASP A C 1
ATOM 1258 O O . ASP A 1 170 ? 2.522 5.331 16.165 1.000 16.309 167 ASP A O 1
ATOM 1263 N N . VAL A 1 171 ? 2.691 7.594 15.919 1.000 15.301 168 VAL A N 1
ATOM 1264 C CA . VAL A 1 171 ? 1.884 7.624 14.659 1.000 13.642 168 VAL A CA 1
ATOM 1265 C C . VAL A 1 171 ? 2.796 7.906 13.459 1.000 12.966 168 VAL A C 1
ATOM 1266 O O . VAL A 1 171 ? 3.356 6.924 12.916 1.000 13.889 168 VAL A O 1
ATOM 1270 N N . SER A 1 172 ? 2.998 9.155 13.044 1.000 13.140 169 SER A N 1
ATOM 1271 C CA . SER A 1 172 ? 3.750 9.456 11.794 1.000 13.008 169 SER A CA 1
ATOM 1272 C C . SER A 1 172 ? 5.222 9.012 11.903 1.000 13.105 169 SER A C 1
ATOM 1273 O O . SER A 1 172 ? 5.775 8.497 10.906 1.000 13.736 169 SER A O 1
ATOM 1276 N N . VAL A 1 173 ? 5.890 9.254 13.032 1.000 12.356 170 VAL A N 1
ATOM 1277 C CA . VAL A 1 173 ? 7.335 8.910 13.147 1.000 13.383 170 VAL A CA 1
ATOM 1278 C C . VAL A 1 173 ? 7.482 7.383 13.088 1.000 12.729 170 VAL A C 1
ATOM 1279 O O . VAL A 1 173 ? 8.245 6.878 12.249 1.000 11.454 170 VAL A O 1
ATOM 1283 N N . HIS A 1 174 ? 6.746 6.652 13.922 1.000 14.555 171 HIS A N 1
ATOM 1284 C CA . HIS A 1 174 ? 6.844 5.169 13.929 1.000 14.478 171 HIS A CA 1
ATOM 1285 C C . HIS A 1 174 ? 6.482 4.586 12.550 1.000 14.418 171 HIS A C 1
ATOM 1286 O O . HIS A 1 174 ? 7.147 3.618 12.107 1.000 15.327 171 HIS A O 1
ATOM 1293 N N . THR A 1 175 ? 5.419 5.069 11.904 1.000 13.237 172 THR A N 1
ATOM 1294 C CA . THR A 1 175 ? 5.004 4.494 10.590 1.000 13.265 172 THR A CA 1
ATOM 1295 C C . THR A 1 175 ? 6.159 4.678 9.591 1.000 15.103 172 THR A C 1
ATOM 1296 O O . THR A 1 175 ? 6.496 3.737 8.853 1.000 13.321 172 THR A O 1
ATOM 1300 N N . THR A 1 176 ? 6.757 5.872 9.539 1.000 13.314 173 THR A N 1
ATOM 1301 C CA . THR A 1 176 ? 7.886 6.190 8.628 1.000 13.608 173 THR A CA 1
ATOM 1302 C C . THR A 1 176 ? 9.093 5.287 8.954 1.000 13.568 173 THR A C 1
ATOM 1303 O O . THR A 1 176 ? 9.703 4.747 8.013 1.000 12.691 173 THR A O 1
ATOM 1307 N N . MET A 1 177 ? 9.396 5.081 10.230 1.000 13.037 174 MET A N 1
ATOM 1308 C CA . MET A 1 177 ? 10.538 4.229 10.643 1.000 13.238 174 MET A CA 1
ATOM 1309 C C . MET A 1 177 ? 10.295 2.787 10.171 1.000 13.237 174 MET A C 1
ATOM 1310 O O . MET A 1 177 ? 11.229 2.118 9.676 1.000 13.214 174 MET A O 1
ATOM 1315 N N . ARG A 1 178 ? 9.072 2.280 10.371 1.000 14.195 175 ARG A N 1
ATOM 1316 C CA . ARG A 1 178 ? 8.725 0.881 10.001 1.000 14.915 175 ARG A CA 1
ATOM 1317 C C . ARG A 1 178 ? 8.845 0.708 8.474 1.000 15.901 175 ARG A C 1
ATOM 1318 O O . ARG A 1 178 ? 9.440 -0.302 8.024 1.000 15.159 175 ARG A O 1
ATOM 1326 N N . GLU A 1 179 ? 8.337 1.669 7.689 1.000 15.984 176 GLU A N 1
ATOM 1327 C CA . GLU A 1 179 ? 8.400 1.667 6.190 1.000 17.168 176 GLU A CA 1
ATOM 1328 C C . GLU A 1 179 ? 9.885 1.636 5.748 1.000 15.505 176 GLU A C 1
ATOM 1329 O O . GLU A 1 179 ? 10.286 0.800 4.910 1.000 14.537 176 GLU A O 1
ATOM 1335 N N . ALA A 1 180 ? 10.719 2.527 6.289 1.000 14.435 177 ALA A N 1
ATOM 1336 C CA . ALA A 1 180 ? 12.145 2.649 5.909 1.000 13.348 177 ALA A CA 1
ATOM 1337 C C . ALA A 1 180 ? 12.884 1.346 6.287 1.000 13.569 177 ALA A C 1
ATOM 1338 O O . ALA A 1 180 ? 13.646 0.824 5.489 1.000 14.665 177 ALA A O 1
ATOM 1340 N N . ASN A 1 181 ? 12.651 0.836 7.484 1.000 13.354 178 ASN A N 1
ATOM 1341 C CA . ASN A 1 181 ? 13.330 -0.376 7.991 1.000 14.102 178 ASN A CA 1
ATOM 1342 C C . ASN A 1 181 ? 13.037 -1.585 7.081 1.000 14.856 178 ASN A C 1
ATOM 1343 O O . ASN A 1 181 ? 13.992 -2.359 6.787 1.000 16.458 178 ASN A O 1
ATOM 1348 N N . ASP A 1 182 ? 11.800 -1.734 6.585 1.000 14.688 179 ASP A N 1
ATOM 1349 C CA . ASP A 1 182 ? 11.450 -2.911 5.744 1.000 15.315 179 ASP A CA 1
ATOM 1350 C C . ASP A 1 182 ? 12.248 -2.839 4.431 1.000 16.465 179 ASP A C 1
ATOM 1351 O O . ASP A 1 182 ? 12.566 -3.908 3.865 1.000 15.759 179 ASP A O 1
ATOM 1356 N N . ARG A 1 183 ? 12.602 -1.639 3.951 1.000 15.377 180 ARG A N 1
ATOM 1357 C CA . ARG A 1 183 ? 13.349 -1.433 2.692 1.000 16.591 180 ARG A CA 1
ATOM 1358 C C . ARG A 1 183 ? 14.861 -1.637 2.929 1.000 17.344 180 ARG A C 1
ATOM 1359 O O . ARG A 1 183 ? 15.622 -1.680 1.936 1.000 19.430 180 ARG A O 1
ATOM 1367 N N . GLY A 1 184 ? 15.279 -1.749 4.189 1.000 15.767 181 GLY A N 1
ATOM 1368 C CA . GLY A 1 184 ? 16.685 -1.950 4.580 1.000 15.573 181 GLY A CA 1
ATOM 1369 C C . GLY A 1 184 ? 17.409 -0.681 4.992 1.000 16.401 181 GLY A C 1
ATOM 1370 O O . GLY A 1 184 ? 18.621 -0.753 5.233 1.000 15.347 181 GLY A O 1
ATOM 1371 N N . TYR A 1 185 ? 16.728 0.472 5.104 1.000 15.066 182 TYR A N 1
ATOM 1372 C CA . TYR A 1 185 ? 17.344 1.685 5.704 1.000 13.630 182 TYR A CA 1
ATOM 1373 C C . TYR A 1 185 ? 17.681 1.385 7.166 1.000 14.879 182 TYR A C 1
ATOM 1374 O O . TYR A 1 185 ? 16.952 0.620 7.849 1.000 16.704 182 TYR A O 1
ATOM 1383 N N . GLU A 1 186 ? 18.795 1.946 7.627 1.000 14.201 183 GLU A N 1
ATOM 1384 C CA . GLU A 1 186 ? 19.294 1.827 9.022 1.000 15.023 183 GLU A CA 1
ATOM 1385 C C . GLU A 1 186 ? 18.887 3.106 9.753 1.000 14.387 183 GLU A C 1
ATOM 1386 O O . GLU A 1 186 ? 19.372 4.187 9.359 1.000 15.017 183 GLU A O 1
ATOM 1392 N N . CYS A 1 187 ? 18.012 3.005 10.754 1.000 13.483 184 CYS A N 1
ATOM 1393 C CA . CYS A 1 187 ? 17.292 4.145 11.362 1.000 14.811 184 CYS A CA 1
ATOM 1394 C C . CYS A 1 187 ? 17.612 4.317 12.850 1.000 14.904 184 CYS A C 1
ATOM 1395 O O . CYS A 1 187 ? 17.666 3.304 13.597 1.000 15.603 184 CYS A O 1
ATOM 1398 N N . LEU A 1 188 ? 17.774 5.581 13.264 1.000 14.368 185 LEU A N 1
ATOM 1399 C CA . LEU A 1 188 ? 17.913 6.015 14.679 1.000 13.613 185 LEU A CA 1
ATOM 1400 C C . LEU A 1 188 ? 16.728 6.936 14.995 1.000 14.578 185 LEU A C 1
ATOM 1401 O O . LEU A 1 188 ? 16.474 7.834 14.181 1.000 15.221 185 LEU A O 1
ATOM 1406 N N . ILE A 1 189 ? 16.062 6.752 16.126 1.000 14.797 186 ILE A N 1
ATOM 1407 C CA . ILE A 1 189 ? 14.948 7.641 16.562 1.000 15.059 186 ILE A CA 1
ATOM 1408 C C . ILE A 1 189 ? 15.416 8.373 17.827 1.000 15.493 186 ILE A C 1
ATOM 1409 O O . ILE A 1 189 ? 15.993 7.722 18.713 1.000 15.840 186 ILE A O 1
ATOM 1414 N N . LEU A 1 190 ? 15.306 9.705 17.852 1.000 14.234 187 LEU A N 1
ATOM 1415 C CA . LEU A 1 190 ? 15.774 10.541 18.991 1.000 15.201 187 LEU A CA 1
ATOM 1416 C C . LEU A 1 190 ? 14.628 10.731 20.005 1.000 17.053 187 LEU A C 1
ATOM 1417 O O . LEU A 1 190 ? 13.573 11.302 19.658 1.000 18.565 187 LEU A O 1
ATOM 1422 N N . SER A 1 191 ? 14.839 10.285 21.237 1.000 16.160 188 SER A N 1
ATOM 1423 C CA . SER A 1 191 ? 13.841 10.227 22.333 1.000 17.345 188 SER A CA 1
ATOM 1424 C C . SER A 1 191 ? 13.366 11.609 22.800 1.000 18.287 188 SER A C 1
ATOM 1425 O O . SER A 1 191 ? 12.195 11.734 23.195 1.000 19.050 188 SER A O 1
ATOM 1428 N N . ASP A 1 192 ? 14.226 12.615 22.782 1.000 16.897 189 ASP A N 1
ATOM 1429 C CA . ASP A 1 192 ? 13.928 13.981 23.267 1.000 17.789 189 ASP A CA 1
ATOM 1430 C C . ASP A 1 192 ? 13.489 14.914 22.120 1.000 18.148 189 ASP A C 1
ATOM 1431 O O . ASP A 1 192 ? 13.077 16.048 22.415 1.000 18.527 189 ASP A O 1
ATOM 1436 N N . CYS A 1 193 ? 13.533 14.445 20.863 1.000 16.964 190 CYS A N 1
ATOM 1437 C CA . CYS A 1 193 ? 13.144 15.234 19.657 1.000 17.599 190 CYS A CA 1
ATOM 1438 C C . CYS A 1 193 ? 11.841 14.697 19.038 1.000 19.422 190 CYS A C 1
ATOM 1439 O O . CYS A 1 193 ? 11.578 15.027 17.850 1.000 21.203 190 CYS A O 1
ATOM 1442 N N . THR A 1 194 ? 11.104 13.871 19.777 1.000 17.130 191 THR A N 1
ATOM 1443 C CA . THR A 1 194 ? 9.804 13.270 19.383 1.000 18.082 191 THR A CA 1
ATOM 1444 C C . THR A 1 194 ? 8.865 13.475 20.563 1.000 18.108 191 THR A C 1
ATOM 1445 O O . THR A 1 194 ? 9.325 13.821 21.644 1.000 24.481 191 THR A O 1
ATOM 1449 N N . GLY A 1 195 ? 7.587 13.211 20.386 1.000 17.026 192 GLY A N 1
ATOM 1450 C CA . GLY A 1 195 ? 6.584 13.344 21.442 1.000 15.903 192 GLY A CA 1
ATOM 1451 C C . GLY A 1 195 ? 5.248 12.826 20.941 1.000 15.171 192 GLY A C 1
ATOM 1452 O O . GLY A 1 195 ? 5.067 12.777 19.695 1.000 14.379 192 GLY A O 1
ATOM 1453 N N . ALA A 1 196 ? 4.327 12.515 21.859 1.000 17.970 193 ALA A N 1
ATOM 1454 C CA . ALA A 1 196 ? 3.026 11.903 21.520 1.000 19.118 193 ALA A CA 1
ATOM 1455 C C . ALA A 1 196 ? 1.888 12.559 22.307 1.000 21.433 193 ALA A C 1
ATOM 1456 O O . ALA A 1 196 ? 2.145 13.360 23.221 1.000 23.882 193 ALA A O 1
ATOM 1458 N N . THR A 1 197 ? 0.646 12.177 21.996 1.000 18.714 194 THR A N 1
ATOM 1459 C CA . THR A 1 197 ? -0.564 12.680 22.699 1.000 19.677 194 THR A CA 1
ATOM 1460 C C . THR A 1 197 ? -0.674 12.041 24.086 1.000 19.992 194 THR A C 1
ATOM 1461 O O . THR A 1 197 ? -1.540 12.522 24.876 1.000 18.847 194 THR A O 1
ATOM 1465 N N . ASP A 1 198 ? 0.154 11.038 24.410 1.000 19.551 195 ASP A N 1
ATOM 1466 C CA . ASP A 1 198 ? 0.130 10.307 25.707 1.000 20.339 195 ASP A CA 1
ATOM 1467 C C . ASP A 1 198 ? 1.566 9.906 26.066 1.000 19.888 195 ASP A C 1
ATOM 1468 O O . ASP A 1 198 ? 2.222 9.303 25.230 1.000 17.481 195 ASP A O 1
ATOM 1473 N N . ARG A 1 199 ? 2.043 10.237 27.273 1.000 19.382 196 ARG A N 1
ATOM 1474 C CA . ARG A 1 199 ? 3.456 9.974 27.655 1.000 21.530 196 ARG A CA 1
ATOM 1475 C C . ARG A 1 199 ? 3.732 8.470 27.636 1.000 19.961 196 ARG A C 1
ATOM 1476 O O . ARG A 1 199 ? 4.827 8.067 27.185 1.000 20.228 196 ARG A O 1
ATOM 1484 N N . LYS A 1 200 ? 2.782 7.639 28.075 1.000 21.436 197 LYS A N 1
ATOM 1485 C CA . LYS A 1 200 ? 2.962 6.165 28.080 1.000 20.336 197 LYS A CA 1
ATOM 1486 C C . LYS A 1 200 ? 3.110 5.640 26.643 1.000 19.172 197 LYS A C 1
ATOM 1487 O O . LYS A 1 200 ? 3.941 4.711 26.466 1.000 17.820 197 LYS A O 1
ATOM 1493 N N . HIS A 1 201 ? 2.385 6.210 25.672 1.000 15.277 198 HIS A N 1
ATOM 1494 C CA . HIS A 1 201 ? 2.519 5.824 24.245 1.000 15.078 198 HIS A CA 1
ATOM 1495 C C . HIS A 1 201 ? 3.890 6.250 23.695 1.000 14.703 198 HIS A C 1
ATOM 1496 O O . HIS A 1 201 ? 4.506 5.475 22.906 1.000 15.288 198 HIS A O 1
ATOM 1503 N N . HIS A 1 202 ? 4.356 7.462 24.019 1.000 15.331 199 HIS A N 1
ATOM 1504 C CA . HIS A 1 202 ? 5.734 7.904 23.655 1.000 15.392 199 HIS A CA 1
ATOM 1505 C C . HIS A 1 202 ? 6.759 6.881 24.180 1.000 16.470 199 HIS A C 1
ATOM 1506 O O . HIS A 1 202 ? 7.583 6.377 23.399 1.000 14.797 199 HIS A O 1
ATOM 1513 N N . GLU A 1 203 ? 6.693 6.543 25.468 1.000 16.926 200 GLU A N 1
ATOM 1514 C CA . GLU A 1 203 ? 7.701 5.640 26.102 1.000 18.544 200 GLU A CA 1
ATOM 1515 C C . GLU A 1 203 ? 7.602 4.242 25.488 1.000 17.176 200 GLU A C 1
ATOM 1516 O O . GLU A 1 203 ? 8.664 3.660 25.213 1.000 17.668 200 GLU A O 1
ATOM 1522 N N . ALA A 1 204 ? 6.396 3.719 25.258 1.000 17.112 201 ALA A N 1
ATOM 1523 C CA . ALA A 1 204 ? 6.180 2.368 24.681 1.000 16.403 201 ALA A CA 1
ATOM 1524 C C . ALA A 1 204 ? 6.677 2.351 23.232 1.000 15.885 201 ALA A C 1
ATOM 1525 O O . ALA A 1 204 ? 7.355 1.365 22.853 1.000 16.843 201 ALA A O 1
ATOM 1527 N N . ALA A 1 205 ? 6.442 3.419 22.473 1.000 16.116 202 ALA A N 1
ATOM 1528 C CA . ALA A 1 205 ? 6.917 3.499 21.064 1.000 15.142 202 ALA A CA 1
ATOM 1529 C C . ALA A 1 205 ? 8.441 3.370 21.035 1.000 15.620 202 ALA A C 1
ATOM 1530 O O . ALA A 1 205 ? 8.987 2.628 20.200 1.000 16.292 202 ALA A O 1
ATOM 1532 N N . LEU A 1 206 ? 9.153 4.035 21.950 1.000 16.087 203 LEU A N 1
ATOM 1533 C CA . LEU A 1 206 ? 10.638 3.962 21.984 1.000 15.593 203 LEU A CA 1
ATOM 1534 C C . LEU A 1 206 ? 11.084 2.548 22.408 1.000 15.564 203 LEU A C 1
ATOM 1535 O O . LEU A 1 206 ? 11.960 1.987 21.747 1.000 16.102 203 LEU A O 1
ATOM 1540 N N . SER A 1 207 ? 10.503 1.959 23.460 1.000 16.095 204 SER A N 1
ATOM 1541 C CA . SER A 1 207 ? 10.936 0.627 23.959 1.000 16.423 204 SER A CA 1
ATOM 1542 C C . SER A 1 207 ? 10.634 -0.481 22.933 1.000 16.646 204 SER A C 1
ATOM 1543 O O . SER A 1 207 ? 11.450 -1.441 22.824 1.000 18.597 204 SER A O 1
ATOM 1546 N N . MET A 1 208 ? 9.579 -0.344 22.136 1.000 16.177 205 MET A N 1
ATOM 1547 C CA . MET A 1 208 ? 9.267 -1.300 21.022 1.000 16.516 205 MET A CA 1
ATOM 1548 C C . MET A 1 208 ? 10.439 -1.432 20.042 1.000 17.076 205 MET A C 1
ATOM 1549 O O . MET A 1 208 ? 10.678 -2.524 19.517 1.000 19.397 205 MET A O 1
ATOM 1554 N N . VAL A 1 209 ? 11.157 -0.348 19.762 1.000 16.422 206 VAL A N 1
ATOM 1555 C CA . VAL A 1 209 ? 12.265 -0.342 18.778 1.000 15.532 206 VAL A CA 1
ATOM 1556 C C . VAL A 1 209 ? 13.388 -1.275 19.249 1.000 16.471 206 VAL A C 1
ATOM 1557 O O . VAL A 1 209 ? 14.068 -1.888 18.394 1.000 17.063 206 VAL A O 1
ATOM 1561 N N . THR A 1 210 ? 13.591 -1.361 20.569 1.000 17.738 207 THR A N 1
ATOM 1562 C CA . THR A 1 210 ? 14.806 -1.947 21.203 1.000 18.883 207 THR A CA 1
ATOM 1563 C C . THR A 1 210 ? 14.742 -3.470 21.327 1.000 19.146 207 THR A C 1
ATOM 1564 O O . THR A 1 210 ? 15.805 -4.059 21.610 1.000 20.535 207 THR A O 1
ATOM 1568 N N . MET A 1 211 ? 13.591 -4.089 21.092 1.000 16.590 208 MET A N 1
ATOM 1569 C CA . MET A 1 211 ? 13.425 -5.556 21.262 1.000 17.945 208 MET A CA 1
ATOM 1570 C C . MET A 1 211 ? 14.143 -6.332 20.140 1.000 19.315 208 MET A C 1
ATOM 1571 O O . MET A 1 211 ? 14.403 -5.772 19.047 1.000 16.822 208 MET A O 1
ATOM 1576 N N . GLN A 1 212 ? 14.409 -7.633 20.364 1.000 18.835 209 GLN A N 1
ATOM 1577 C CA . GLN A 1 212 ? 14.929 -8.558 19.316 1.000 19.886 209 GLN A CA 1
ATOM 1578 C C . GLN A 1 212 ? 16.259 -8.040 18.731 1.000 19.709 209 GLN A C 1
ATOM 1579 O O . GLN A 1 212 ? 16.502 -8.243 17.527 1.000 21.738 209 GLN A O 1
ATOM 1585 N N . GLY A 1 213 ? 17.116 -7.420 19.541 1.000 18.150 210 GLY A N 1
ATOM 1586 C CA . GLY A 1 213 ? 18.402 -6.882 19.063 1.000 17.995 210 GLY A CA 1
ATOM 1587 C C . GLY A 1 213 ? 18.272 -5.545 18.333 1.000 18.736 210 GLY A C 1
ATOM 1588 O O . GLY A 1 213 ? 19.278 -5.082 17.786 1.000 19.682 210 GLY A O 1
ATOM 1589 N N . GLY A 1 214 ? 17.099 -4.920 18.389 1.000 18.216 211 GLY A N 1
ATOM 1590 C CA . GLY A 1 214 ? 16.820 -3.617 17.739 1.000 17.359 211 GLY A CA 1
ATOM 1591 C C . GLY A 1 214 ? 15.973 -3.812 16.487 1.000 17.028 211 GLY A C 1
ATOM 1592 O O . GLY A 1 214 ? 16.425 -3.462 15.362 1.000 17.510 211 GLY A O 1
ATOM 1593 N N . VAL A 1 215 ? 14.750 -4.278 16.673 1.000 18.541 212 VAL A N 1
ATOM 1594 C CA . VAL A 1 215 ? 13.882 -4.791 15.569 1.000 17.028 212 VAL A CA 1
ATOM 1595 C C . VAL A 1 215 ? 13.642 -3.697 14.524 1.000 18.213 212 VAL A C 1
ATOM 1596 O O . VAL A 1 215 ? 13.624 -4.065 13.323 1.000 15.466 212 VAL A O 1
ATOM 1600 N N . PHE A 1 216 ? 13.526 -2.417 14.916 1.000 16.223 213 PHE A N 1
ATOM 1601 C CA . PHE A 1 216 ? 13.288 -1.295 13.961 1.000 16.618 213 PHE A CA 1
ATOM 1602 C C . PHE A 1 216 ? 14.505 -0.379 13.820 1.000 16.152 213 PHE A C 1
ATOM 1603 O O . PHE A 1 216 ? 14.414 0.570 13.033 1.000 16.688 213 PHE A O 1
ATOM 1611 N N . GLY A 1 217 ? 15.614 -0.666 14.504 1.000 16.023 214 GLY A N 1
ATOM 1612 C CA . GLY A 1 217 ? 16.765 0.241 14.608 1.000 15.224 214 GLY A CA 1
ATOM 1613 C C . GLY A 1 217 ? 17.163 0.423 16.053 1.000 14.992 214 GLY A C 1
ATOM 1614 O O . GLY A 1 217 ? 17.104 -0.561 16.812 1.000 15.467 214 GLY A O 1
ATOM 1615 N N . ALA A 1 218 ? 17.506 1.648 16.429 1.000 15.304 215 ALA A N 1
ATOM 1616 C CA . ALA A 1 218 ? 17.924 1.997 17.809 1.000 14.683 215 ALA A CA 1
ATOM 1617 C C . ALA A 1 218 ? 17.307 3.333 18.203 1.000 16.030 215 ALA A C 1
ATOM 1618 O O . ALA A 1 218 ? 16.875 4.103 17.318 1.000 15.647 215 ALA A O 1
ATOM 1620 N N . THR A 1 219 ? 17.302 3.588 19.515 1.000 16.024 216 THR A N 1
ATOM 1621 C CA . THR A 1 219 ? 16.913 4.874 20.144 1.000 16.052 216 THR A CA 1
ATOM 1622 C C . THR A 1 219 ? 18.143 5.553 20.749 1.000 16.688 216 THR A C 1
ATOM 1623 O O . THR A 1 219 ? 19.110 4.857 21.169 1.000 17.665 216 THR A O 1
ATOM 1627 N N . ALA A 1 220 ? 18.091 6.868 20.836 1.000 15.668 217 ALA A N 1
ATOM 1628 C CA . ALA A 1 220 ? 19.153 7.667 21.490 1.000 17.433 217 ALA A CA 1
ATOM 1629 C C . ALA A 1 220 ? 18.587 9.007 21.925 1.000 19.342 217 ALA A C 1
ATOM 1630 O O . ALA A 1 220 ? 17.576 9.477 21.384 1.000 17.526 217 ALA A O 1
ATOM 1632 N N . HIS A 1 221 ? 19.240 9.631 22.909 1.000 18.381 218 HIS A N 1
ATOM 1633 C CA . HIS A 1 221 ? 19.025 11.054 23.257 1.000 17.308 218 HIS A CA 1
ATOM 1634 C C . HIS A 1 221 ? 19.865 11.917 22.303 1.000 16.183 218 HIS A C 1
ATOM 1635 O O . HIS A 1 221 ? 20.953 11.472 21.905 1.000 17.297 218 HIS A O 1
ATOM 1642 N N . SER A 1 222 ? 19.392 13.103 21.937 1.000 17.896 219 SER A N 1
ATOM 1643 C CA . SER A 1 222 ? 20.137 14.037 21.041 1.000 18.647 219 SER A CA 1
ATOM 1644 C C . SER A 1 222 ? 21.540 14.301 21.617 1.000 19.061 219 SER A C 1
ATOM 1645 O O . SER A 1 222 ? 22.471 14.434 20.813 1.000 17.904 219 SER A O 1
ATOM 1648 N N . ASP A 1 223 ? 21.721 14.317 22.944 1.000 20.311 220 ASP A N 1
ATOM 1649 C CA . ASP A 1 223 ? 23.080 14.510 23.530 1.000 20.876 220 ASP A CA 1
ATOM 1650 C C . ASP A 1 223 ? 24.056 13.445 22.987 1.000 20.284 220 ASP A C 1
ATOM 1651 O O . ASP A 1 223 ? 25.223 13.779 22.732 1.000 19.809 220 ASP A O 1
ATOM 1656 N N . ASP A 1 224 ? 23.619 12.199 22.827 1.000 19.133 221 ASP A N 1
ATOM 1657 C CA . ASP A 1 224 ? 24.477 11.065 22.394 1.000 20.088 221 ASP A CA 1
ATOM 1658 C C . ASP A 1 224 ? 24.807 11.256 20.899 1.000 20.466 221 ASP A C 1
ATOM 1659 O O . ASP A 1 224 ? 25.929 10.911 20.482 1.000 19.379 221 ASP A O 1
ATOM 1664 N N . LEU A 1 225 ? 23.865 11.763 20.080 1.000 17.911 222 LEU A N 1
ATOM 1665 C CA . LEU A 1 225 ? 24.153 12.047 18.650 1.000 19.293 222 LEU A CA 1
ATOM 1666 C C . LEU A 1 225 ? 25.158 13.205 18.550 1.000 18.996 222 LEU A C 1
ATOM 1667 O O . LEU A 1 225 ? 26.145 13.050 17.821 1.000 19.360 222 LEU A O 1
ATOM 1672 N N . LEU A 1 226 ? 24.919 14.300 19.255 1.000 21.356 223 LEU A N 1
ATOM 1673 C CA . LEU A 1 226 ? 25.799 15.497 19.224 1.000 23.871 223 LEU A CA 1
ATOM 1674 C C . LEU A 1 226 ? 27.209 15.108 19.699 1.000 23.338 223 LEU A C 1
ATOM 1675 O O . LEU A 1 226 ? 28.156 15.573 19.064 1.000 23.998 223 LEU A O 1
ATOM 1680 N N . ALA A 1 227 ? 27.361 14.197 20.673 1.000 23.706 224 ALA A N 1
ATOM 1681 C CA . ALA A 1 227 ? 28.688 13.699 21.126 1.000 25.406 224 ALA A CA 1
ATOM 1682 C C . ALA A 1 227 ? 29.402 12.965 19.981 1.000 29.159 224 ALA A C 1
ATOM 1683 O O . ALA A 1 227 ? 30.588 13.223 19.757 1.000 27.608 224 ALA A O 1
ATOM 1685 N N . ALA A 1 228 ? 28.707 12.108 19.233 1.000 25.363 225 ALA A N 1
ATOM 1686 C CA . ALA A 1 228 ? 29.287 11.354 18.093 1.000 24.173 225 ALA A CA 1
ATOM 1687 C C . ALA A 1 228 ? 29.708 12.318 16.971 1.000 26.125 225 ALA A C 1
ATOM 1688 O O . ALA A 1 228 ? 30.731 12.043 16.305 1.000 31.707 225 ALA A O 1
ATOM 1690 N N . LEU A 1 229 ? 28.960 13.403 16.755 1.000 25.106 226 LEU A N 1
ATOM 1691 C CA . LEU A 1 229 ? 29.201 14.377 15.657 1.000 30.614 226 LEU A CA 1
ATOM 1692 C C . LEU A 1 229 ? 30.295 15.381 16.061 1.000 38.285 226 LEU A C 1
ATOM 1693 O O . LEU A 1 229 ? 30.642 16.206 15.195 1.000 39.300 226 LEU A O 1
ATOM 1698 N N . GLY A 1 230 ? 30.839 15.303 17.289 1.000 40.072 227 GLY A N 1
ATOM 1699 C CA . GLY A 1 230 ? 31.834 16.268 17.815 1.000 43.834 227 GLY A CA 1
ATOM 1700 C C . GLY A 1 230 ? 33.176 15.633 18.156 1.000 46.315 227 GLY A C 1
ATOM 1701 O O . GLY A 1 230 ? 33.799 14.865 17.417 1.000 49.345 227 GLY A O 1
ATOM 1702 N N . MET B 1 4 ? -26.642 7.392 -18.897 1.000 40.732 1 MET B N 1
ATOM 1703 C CA . MET B 1 4 ? -26.152 7.229 -17.494 1.000 37.197 1 MET B CA 1
ATOM 1704 C C . MET B 1 4 ? -25.349 5.912 -17.326 1.000 33.660 1 MET B C 1
ATOM 1705 O O . MET B 1 4 ? -24.383 5.971 -16.555 1.000 35.810 1 MET B O 1
ATOM 1710 N N . ILE B 1 5 ? -25.675 4.795 -17.996 1.000 23.744 2 ILE B N 1
ATOM 1711 C CA . ILE B 1 5 ? -24.695 3.703 -18.332 1.000 24.294 2 ILE B CA 1
ATOM 1712 C C . ILE B 1 5 ? -24.631 3.650 -19.862 1.000 25.113 2 ILE B C 1
ATOM 1713 O O . ILE B 1 5 ? -25.704 3.527 -20.518 1.000 22.231 2 ILE B O 1
ATOM 1718 N N . TYR B 1 6 ? -23.432 3.624 -20.441 1.000 21.269 3 TYR B N 1
ATOM 1719 C CA . TYR B 1 6 ? -23.245 3.657 -21.905 1.000 20.626 3 TYR B CA 1
ATOM 1720 C C . TYR B 1 6 ? -22.783 2.302 -22.426 1.000 21.973 3 TYR B C 1
ATOM 1721 O O . TYR B 1 6 ? -22.293 1.481 -21.644 1.000 20.994 3 TYR B O 1
ATOM 1730 N N . SER B 1 7 ? -23.031 2.050 -23.712 1.000 19.674 4 SER B N 1
ATOM 1731 C CA . SER B 1 7 ? -22.659 0.781 -24.365 1.000 23.607 4 SER B CA 1
ATOM 1732 C C . SER B 1 7 ? -21.162 0.804 -24.702 1.000 21.802 4 SER B C 1
ATOM 1733 O O . SER B 1 7 ? -20.464 1.788 -24.318 1.000 24.610 4 SER B O 1
ATOM 1736 N N . THR B 1 8 ? -20.684 -0.246 -25.355 1.000 21.671 5 THR B N 1
ATOM 1737 C CA . THR B 1 8 ? -19.267 -0.416 -25.769 1.000 19.977 5 THR B CA 1
ATOM 1738 C C . THR B 1 8 ? -18.890 0.563 -26.881 1.000 20.494 5 THR B C 1
ATOM 1739 O O . THR B 1 8 ? -19.770 1.152 -27.572 1.000 18.705 5 THR B O 1
ATOM 1743 N N . VAL B 1 9 ? -17.581 0.786 -26.996 1.000 16.233 6 VAL B N 1
ATOM 1744 C CA . VAL B 1 9 ? -16.914 1.554 -28.069 1.000 18.172 6 VAL B CA 1
ATOM 1745 C C . VAL B 1 9 ? -16.420 0.561 -29.123 1.000 17.581 6 VAL B C 1
ATOM 1746 O O . VAL B 1 9 ? -15.829 -0.476 -28.758 1.000 18.227 6 VAL B O 1
ATOM 1750 N N . ASN B 1 10 ? -16.690 0.847 -30.394 1.000 20.068 7 ASN B N 1
ATOM 1751 C CA . ASN B 1 10 ? -16.078 0.144 -31.550 1.000 21.935 7 ASN B CA 1
ATOM 1752 C C . ASN B 1 10 ? -14.556 0.354 -31.483 1.000 21.555 7 ASN B C 1
ATOM 1753 O O . ASN B 1 10 ? -14.094 1.507 -31.679 1.000 24.525 7 ASN B O 1
ATOM 1758 N N . ALA B 1 11 ? -13.814 -0.675 -31.088 1.000 19.472 8 ALA B N 1
ATOM 1759 C CA . ALA B 1 11 ? -12.374 -0.547 -30.776 1.000 16.067 8 ALA B CA 1
ATOM 1760 C C . ALA B 1 11 ? -11.609 -1.748 -31.322 1.000 17.288 8 ALA B C 1
ATOM 1761 O O . ALA B 1 11 ? -12.203 -2.750 -31.728 1.000 17.195 8 ALA B O 1
ATOM 1763 N N . ASN B 1 12 ? -10.287 -1.661 -31.268 1.000 15.582 9 ASN B N 1
ATOM 1764 C CA . ASN B 1 12 ? -9.371 -2.705 -31.759 1.000 16.416 9 ASN B CA 1
ATOM 1765 C C . ASN B 1 12 ? -8.574 -3.248 -30.582 1.000 16.906 9 ASN B C 1
ATOM 1766 O O . ASN B 1 12 ? -7.845 -2.452 -29.980 1.000 14.702 9 ASN B O 1
ATOM 1771 N N . PRO B 1 13 ? -8.619 -4.559 -30.247 1.000 16.876 10 PRO B N 1
ATOM 1772 C CA . PRO B 1 13 ? -9.228 -5.612 -31.077 1.000 17.868 10 PRO B CA 1
ATOM 1773 C C . PRO B 1 13 ? -10.561 -6.190 -30.571 1.000 18.353 10 PRO B C 1
ATOM 1774 O O . PRO B 1 13 ? -10.966 -7.286 -31.028 1.000 20.939 10 PRO B O 1
ATOM 1778 N N . TYR B 1 14 ? -11.194 -5.525 -29.593 1.000 18.171 11 TYR B N 1
ATOM 1779 C CA . TYR B 1 14 ? -12.482 -5.941 -28.999 1.000 17.028 11 TYR B CA 1
ATOM 1780 C C . TYR B 1 14 ? -13.333 -4.711 -28.726 1.000 18.764 11 TYR B C 1
ATOM 1781 O O . TYR B 1 14 ? -12.785 -3.603 -28.541 1.000 18.882 11 TYR B O 1
ATOM 1790 N N . ALA B 1 15 ? -14.650 -4.891 -28.748 1.000 19.107 12 ALA B N 1
ATOM 1791 C CA . ALA B 1 15 ? -15.602 -3.845 -28.322 1.000 19.118 12 ALA B CA 1
ATOM 1792 C C . ALA B 1 15 ? -15.339 -3.525 -26.837 1.000 15.913 12 ALA B C 1
ATOM 1793 O O . ALA B 1 15 ? -15.494 -4.400 -25.971 1.000 18.732 12 ALA B O 1
ATOM 1795 N N . TRP B 1 16 ? -14.908 -2.305 -26.549 1.000 17.429 13 TRP B N 1
ATOM 1796 C CA . TRP B 1 16 ? -14.353 -1.923 -25.217 1.000 16.306 13 TRP B CA 1
ATOM 1797 C C . TRP B 1 16 ? -15.461 -1.273 -24.385 1.000 16.911 13 TRP B C 1
ATOM 1798 O O . TRP B 1 16 ? -16.216 -0.452 -24.910 1.000 17.114 13 TRP B O 1
ATOM 1809 N N . PRO B 1 17 ? -15.534 -1.507 -23.054 1.000 16.432 14 PRO B N 1
ATOM 1810 C CA . PRO B 1 17 ? -14.628 -2.392 -22.314 1.000 16.481 14 PRO B CA 1
ATOM 1811 C C . PRO B 1 17 ? -15.027 -3.875 -22.225 1.000 19.149 14 PRO B C 1
ATOM 1812 O O . PRO B 1 17 ? -16.134 -4.200 -22.628 1.000 20.299 14 PRO B O 1
ATOM 1816 N N . TYR B 1 18 ? -14.161 -4.732 -21.665 1.000 17.479 15 TYR B N 1
ATOM 1817 C CA . TYR B 1 18 ? -14.334 -6.210 -21.600 1.000 18.451 15 TYR B CA 1
ATOM 1818 C C . TYR B 1 18 ? -15.632 -6.575 -20.862 1.000 19.675 15 TYR B C 1
ATOM 1819 O O . TYR B 1 18 ? -16.182 -7.675 -21.120 1.000 19.963 15 TYR B O 1
ATOM 1828 N N . ASP B 1 19 ? -16.085 -5.741 -19.927 1.000 19.728 16 ASP B N 1
ATOM 1829 C CA . ASP B 1 19 ? -17.245 -6.073 -19.051 1.000 21.092 16 ASP B CA 1
ATOM 1830 C C . ASP B 1 19 ? -18.544 -5.542 -19.664 1.000 20.123 16 ASP B C 1
ATOM 1831 O O . ASP B 1 19 ? -19.595 -5.753 -19.058 1.000 21.525 16 ASP B O 1
ATOM 1836 N N . GLY B 1 20 ? -18.497 -4.885 -20.830 1.000 20.878 17 GLY B N 1
ATOM 1837 C CA . GLY B 1 20 ? -19.664 -4.712 -21.722 1.000 21.711 17 GLY B CA 1
ATOM 1838 C C . GLY B 1 20 ? -20.403 -3.397 -21.571 1.000 21.571 17 GLY B C 1
ATOM 1839 O O . GLY B 1 20 ? -21.368 -3.206 -22.322 1.000 23.671 17 GLY B O 1
ATOM 1840 N N . SER B 1 21 ? -19.976 -2.476 -20.706 1.000 21.680 18 SER B N 1
ATOM 1841 C CA . SER B 1 21 ? -20.606 -1.144 -20.523 1.000 21.181 18 SER B CA 1
ATOM 1842 C C . SER B 1 21 ? -19.654 -0.160 -19.808 1.000 20.894 18 SER B C 1
ATOM 1843 O O . SER B 1 21 ? -18.711 -0.598 -19.165 1.000 23.876 18 SER B O 1
ATOM 1846 N N . ILE B 1 22 ? -19.932 1.122 -19.959 1.000 18.397 19 ILE B N 1
ATOM 1847 C CA . ILE B 1 22 ? -19.148 2.262 -19.410 1.000 17.765 19 ILE B CA 1
ATOM 1848 C C . ILE B 1 22 ? -20.008 2.965 -18.362 1.000 19.934 19 ILE B C 1
ATOM 1849 O O . ILE B 1 22 ? -21.041 3.574 -18.745 1.000 21.788 19 ILE B O 1
ATOM 1854 N N . ASP B 1 23 ? -19.538 2.947 -17.114 1.000 18.455 20 ASP B N 1
ATOM 1855 C CA . ASP B 1 23 ? -20.168 3.678 -15.986 1.000 18.113 20 ASP B CA 1
ATOM 1856 C C . ASP B 1 23 ? -19.305 4.897 -15.648 1.000 19.976 20 ASP B C 1
ATOM 1857 O O . ASP B 1 23 ? -18.179 4.731 -15.169 1.000 19.509 20 ASP B O 1
ATOM 1862 N N . PRO B 1 24 ? -19.791 6.127 -15.861 1.000 20.045 21 PRO B N 1
ATOM 1863 C CA . PRO B 1 24 ? -19.004 7.326 -15.552 1.000 20.024 21 PRO B CA 1
ATOM 1864 C C . PRO B 1 24 ? -18.524 7.408 -14.094 1.000 20.095 21 PRO B C 1
ATOM 1865 O O . PRO B 1 24 ? -17.483 8.034 -13.847 1.000 19.471 21 PRO B O 1
ATOM 1869 N N . ALA B 1 25 ? -19.261 6.808 -13.161 1.000 19.134 22 ALA B N 1
ATOM 1870 C CA . ALA B 1 25 ? -18.908 6.793 -11.725 1.000 19.125 22 ALA B CA 1
ATOM 1871 C C . ALA B 1 25 ? -17.619 5.987 -11.501 1.000 19.810 22 ALA B C 1
ATOM 1872 O O . ALA B 1 25 ? -17.053 6.096 -10.418 1.000 21.107 22 ALA B O 1
ATOM 1874 N N . HIS B 1 26 ? -17.195 5.157 -12.460 1.000 18.598 23 HIS B N 1
ATOM 1875 C CA . HIS B 1 26 ? -16.035 4.237 -12.279 1.000 18.080 23 HIS B CA 1
ATOM 1876 C C . HIS B 1 26 ? -15.023 4.444 -13.411 1.000 14.689 23 HIS B C 1
ATOM 1877 O O . HIS B 1 26 ? -14.128 3.572 -13.557 1.000 15.467 23 HIS B O 1
ATOM 1884 N N . THR B 1 27 ? -15.156 5.519 -14.185 1.000 15.779 24 THR B N 1
ATOM 1885 C CA . THR B 1 27 ? -14.327 5.801 -15.386 1.000 16.046 24 THR B CA 1
ATOM 1886 C C . THR B 1 27 ? -13.627 7.152 -15.249 1.000 16.452 24 THR B C 1
ATOM 1887 O O . THR B 1 27 ? -14.282 8.129 -14.861 1.000 17.955 24 THR B O 1
ATOM 1891 N N . ALA B 1 28 ? -12.339 7.237 -15.614 1.000 15.166 25 ALA B N 1
ATOM 1892 C CA . ALA B 1 28 ? -11.561 8.496 -15.652 1.000 14.475 25 ALA B CA 1
ATOM 1893 C C . ALA B 1 28 ? -10.961 8.692 -17.043 1.000 14.194 25 ALA B C 1
ATOM 1894 O O . ALA B 1 28 ? -10.384 7.720 -17.599 1.000 15.983 25 ALA B O 1
ATOM 1896 N N . LEU B 1 29 ? -11.036 9.913 -17.533 1.000 13.711 26 LEU B N 1
ATOM 1897 C CA . LEU B 1 29 ? -10.263 10.421 -18.692 1.000 13.758 26 LEU B CA 1
ATOM 1898 C C . LEU B 1 29 ? -8.944 10.950 -18.140 1.000 14.537 26 LEU B C 1
ATOM 1899 O O . LEU B 1 29 ? -8.978 11.792 -17.217 1.000 13.859 26 LEU B O 1
ATOM 1904 N N . ILE B 1 30 ? -7.824 10.496 -18.711 1.000 13.995 27 ILE B N 1
ATOM 1905 C CA . ILE B 1 30 ? -6.454 10.967 -18.319 1.000 14.354 27 ILE B CA 1
ATOM 1906 C C . ILE B 1 30 ? -5.900 11.803 -19.467 1.000 14.722 27 ILE B C 1
ATOM 1907 O O . ILE B 1 30 ? -5.891 11.282 -20.624 1.000 15.045 27 ILE B O 1
ATOM 1912 N N . LEU B 1 31 ? -5.488 13.037 -19.188 1.000 12.209 28 LEU B N 1
ATOM 1913 C CA . LEU B 1 31 ? -4.809 13.917 -20.166 1.000 13.391 28 LEU B CA 1
ATOM 1914 C C . LEU B 1 31 ? -3.327 13.993 -19.787 1.000 12.826 28 LEU B C 1
ATOM 1915 O O . LEU B 1 31 ? -2.993 14.667 -18.803 1.000 13.967 28 LEU B O 1
ATOM 1920 N N . ILE B 1 32 ? -2.469 13.384 -20.601 1.000 12.320 29 ILE B N 1
ATOM 1921 C CA . ILE B 1 32 ? -1.034 13.185 -20.244 1.000 13.668 29 ILE B CA 1
ATOM 1922 C C . ILE B 1 32 ? -0.146 14.217 -20.950 1.000 12.157 29 ILE B C 1
ATOM 1923 O O . ILE B 1 32 ? -0.003 14.166 -22.177 1.000 13.072 29 ILE B O 1
ATOM 1928 N N . ASP B 1 33 ? 0.422 15.136 -20.157 1.000 13.349 30 ASP B N 1
ATOM 1929 C CA . ASP B 1 33 ? 1.594 15.969 -20.531 1.000 13.748 30 ASP B CA 1
ATOM 1930 C C . ASP B 1 33 ? 1.322 16.903 -21.720 1.000 14.313 30 ASP B C 1
ATOM 1931 O O . ASP B 1 33 ? 2.245 17.096 -22.549 1.000 14.017 30 ASP B O 1
ATOM 1936 N N . TRP B 1 34 ? 0.140 17.508 -21.797 1.000 13.454 31 TRP B N 1
ATOM 1937 C CA . TRP B 1 34 ? -0.142 18.552 -22.829 1.000 14.006 31 TRP B CA 1
ATOM 1938 C C . TRP B 1 34 ? 0.511 19.873 -22.416 1.000 13.591 31 TRP B C 1
ATOM 1939 O O . TRP B 1 34 ? -0.173 20.819 -22.014 1.000 13.704 31 TRP B O 1
ATOM 1950 N N . GLN B 1 35 ? 1.842 19.937 -22.511 1.000 12.129 32 GLN B N 1
ATOM 1951 C CA . GLN B 1 35 ? 2.706 21.038 -22.014 1.000 13.015 32 GLN B CA 1
ATOM 1952 C C . GLN B 1 35 ? 3.496 21.606 -23.210 1.000 13.925 32 GLN B C 1
ATOM 1953 O O . GLN B 1 35 ? 3.803 20.826 -24.123 1.000 14.212 32 GLN B O 1
ATOM 1959 N N . ILE B 1 36 ? 3.886 22.890 -23.193 1.000 14.660 33 ILE B N 1
ATOM 1960 C CA . ILE B 1 36 ? 4.823 23.428 -24.234 1.000 17.483 33 ILE B CA 1
ATOM 1961 C C . ILE B 1 36 ? 6.081 22.550 -24.324 1.000 16.033 33 ILE B C 1
ATOM 1962 O O . ILE B 1 36 ? 6.556 22.255 -25.443 1.000 17.648 33 ILE B O 1
ATOM 1967 N N . ASP B 1 37 ? 6.566 22.021 -23.217 1.000 15.826 34 ASP B N 1
ATOM 1968 C CA . ASP B 1 37 ? 7.806 21.200 -23.257 1.000 16.444 34 ASP B CA 1
ATOM 1969 C C . ASP B 1 37 ? 7.643 20.014 -24.231 1.000 17.939 34 ASP B C 1
ATOM 1970 O O . ASP B 1 37 ? 8.656 19.595 -24.802 1.000 17.137 34 ASP B O 1
ATOM 1975 N N . PHE B 1 38 ? 6.435 19.483 -24.448 1.000 17.016 35 PHE B N 1
ATOM 1976 C CA . PHE B 1 38 ? 6.220 18.316 -25.349 1.000 16.586 35 PHE B CA 1
ATOM 1977 C C . PHE B 1 38 ? 5.583 18.726 -26.685 1.000 17.523 35 PHE B C 1
ATOM 1978 O O . PHE B 1 38 ? 5.692 17.933 -27.632 1.000 18.038 35 PHE B O 1
ATOM 1986 N N . CYS B 1 39 ? 4.937 19.891 -26.814 1.000 17.973 36 CYS B N 1
ATOM 1987 C CA . CYS B 1 39 ? 4.141 20.189 -28.051 1.000 18.425 36 CYS B CA 1
ATOM 1988 C C . CYS B 1 39 ? 4.199 21.646 -28.496 1.000 18.934 36 CYS B C 1
ATOM 1989 O O . CYS B 1 39 ? 3.455 21.970 -29.445 1.000 21.993 36 CYS B O 1
ATOM 1992 N N . GLY B 1 40 ? 5.045 22.488 -27.896 1.000 19.179 37 GLY B N 1
ATOM 1993 C CA . GLY B 1 40 ? 5.041 23.926 -28.223 1.000 19.331 37 GLY B CA 1
ATOM 1994 C C . GLY B 1 40 ? 6.415 24.463 -28.598 1.000 20.464 37 GLY B C 1
ATOM 1995 O O . GLY B 1 40 ? 7.467 23.911 -28.237 1.000 17.742 37 GLY B O 1
ATOM 1996 N N . PRO B 1 41 ? 6.439 25.591 -29.346 1.000 22.807 38 PRO B N 1
ATOM 1997 C CA . PRO B 1 41 ? 7.695 26.239 -29.719 1.000 22.318 38 PRO B CA 1
ATOM 1998 C C . PRO B 1 41 ? 8.526 26.649 -28.496 1.000 21.870 38 PRO B C 1
ATOM 1999 O O . PRO B 1 41 ? 7.953 27.186 -27.565 1.000 23.057 38 PRO B O 1
ATOM 2003 N N . GLY B 1 42 ? 9.831 26.358 -28.518 1.000 22.555 39 GLY B N 1
ATOM 2004 C CA . GLY B 1 42 ? 10.808 26.827 -27.518 1.000 24.024 39 GLY B CA 1
ATOM 2005 C C . GLY B 1 42 ? 10.991 25.852 -26.364 1.000 25.823 39 GLY B C 1
ATOM 2006 O O . GLY B 1 42 ? 11.895 26.079 -25.559 1.000 26.135 39 GLY B O 1
ATOM 2007 N N . GLY B 1 43 ? 10.228 24.760 -26.329 1.000 24.412 40 GLY B N 1
ATOM 2008 C CA . GLY B 1 43 ? 10.315 23.784 -25.218 1.000 23.710 40 GLY B CA 1
ATOM 2009 C C . GLY B 1 43 ? 11.334 22.683 -25.467 1.000 21.559 40 GLY B C 1
ATOM 2010 O O . GLY B 1 43 ? 12.107 22.734 -26.460 1.000 19.717 40 GLY B O 1
ATOM 2011 N N . TYR B 1 44 ? 11.349 21.702 -24.560 1.000 17.926 41 TYR B N 1
ATOM 2012 C CA . TYR B 1 44 ? 12.216 20.490 -24.573 1.000 17.613 41 TYR B CA 1
ATOM 2013 C C . TYR B 1 44 ? 12.217 19.792 -25.943 1.000 18.143 41 TYR B C 1
ATOM 2014 O O . TYR B 1 44 ? 13.304 19.616 -26.518 1.000 19.752 41 TYR B O 1
ATOM 2023 N N . VAL B 1 45 ? 11.055 19.363 -26.438 1.000 16.463 42 VAL B N 1
ATOM 2024 C CA . VAL B 1 45 ? 10.967 18.537 -27.680 1.000 17.762 42 VAL B CA 1
ATOM 2025 C C . VAL B 1 45 ? 11.419 19.387 -28.879 1.000 18.940 42 VAL B C 1
ATOM 2026 O O . VAL B 1 45 ? 12.163 18.863 -29.753 1.000 19.297 42 VAL B O 1
ATOM 2030 N N . ASP B 1 46 ? 11.020 20.655 -28.939 1.000 19.504 43 ASP B N 1
ATOM 2031 C CA . ASP B 1 46 ? 11.466 21.584 -30.019 1.000 22.011 43 ASP B CA 1
ATOM 2032 C C . ASP B 1 46 ? 12.993 21.763 -29.959 1.000 21.616 43 ASP B C 1
ATOM 2033 O O . ASP B 1 46 ? 13.669 21.732 -31.022 1.000 19.984 43 ASP B O 1
ATOM 2038 N N . SER B 1 47 ? 13.557 21.966 -28.771 1.000 21.463 44 SER B N 1
ATOM 2039 C CA . SER B 1 47 ? 15.019 22.158 -28.585 1.000 21.736 44 SER B CA 1
ATOM 2040 C C . SER B 1 47 ? 15.801 20.908 -29.026 1.000 21.466 44 SER B C 1
ATOM 2041 O O . SER B 1 47 ? 16.958 21.066 -29.456 1.000 23.964 44 SER B O 1
ATOM 2044 N N . MET B 1 48 ? 15.206 19.709 -28.996 1.000 20.107 45 MET B N 1
ATOM 2045 C CA . MET B 1 48 ? 15.867 18.456 -29.461 1.000 20.967 45 MET B CA 1
ATOM 2046 C C . MET B 1 48 ? 15.728 18.314 -30.986 1.000 22.179 45 MET B C 1
ATOM 2047 O O . MET B 1 48 ? 16.380 17.419 -31.565 1.000 23.759 45 MET B O 1
ATOM 2052 N N . GLY B 1 49 ? 14.882 19.129 -31.626 1.000 24.395 46 GLY B N 1
ATOM 2053 C CA . GLY B 1 49 ? 14.788 19.201 -33.102 1.000 22.464 46 GLY B CA 1
ATOM 2054 C C . GLY B 1 49 ? 13.686 18.341 -33.719 1.000 23.410 46 GLY B C 1
ATOM 2055 O O . GLY B 1 49 ? 13.692 18.150 -34.948 1.000 21.822 46 GLY B O 1
ATOM 2056 N N . TYR B 1 50 ? 12.730 17.855 -32.928 1.000 19.698 47 TYR B N 1
ATOM 2057 C CA . TYR B 1 50 ? 11.616 16.998 -33.407 1.000 20.365 47 TYR B CA 1
ATOM 2058 C C . TYR B 1 50 ? 10.498 17.876 -34.001 1.000 20.524 47 TYR B C 1
ATOM 2059 O O . TYR B 1 50 ? 10.430 19.089 -33.711 1.000 20.848 47 TYR B O 1
ATOM 2068 N N . ASP B 1 51 ? 9.641 17.260 -34.820 1.000 21.271 48 ASP B N 1
ATOM 2069 C CA . ASP B 1 51 ? 8.518 17.922 -35.558 1.000 20.621 48 ASP B CA 1
ATOM 2070 C C . ASP B 1 51 ? 7.297 18.104 -34.634 1.000 22.077 48 ASP B C 1
ATOM 2071 O O . ASP B 1 51 ? 6.595 17.116 -34.367 1.000 20.756 48 ASP B O 1
ATOM 2076 N N . LEU B 1 52 ? 7.036 19.333 -34.168 1.000 21.060 49 LEU B N 1
ATOM 2077 C CA . LEU B 1 52 ? 5.905 19.622 -33.236 1.000 20.451 49 LEU B CA 1
ATOM 2078 C C . LEU B 1 52 ? 4.547 19.336 -33.895 1.000 20.183 49 LEU B C 1
ATOM 2079 O O . LEU B 1 52 ? 3.592 19.123 -33.153 1.000 20.009 49 LEU B O 1
ATOM 2084 N N . SER B 1 53 ? 4.400 19.329 -35.231 1.000 20.706 50 SER B N 1
ATOM 2085 C CA . SER B 1 53 ? 3.083 19.038 -35.842 1.000 19.283 50 SER B CA 1
ATOM 2086 C C . SER B 1 53 ? 2.637 17.615 -35.473 1.000 20.288 50 SER B C 1
ATOM 2087 O O . SER B 1 53 ? 1.429 17.374 -35.408 1.000 23.118 50 SER B O 1
ATOM 2090 N N . LEU B 1 54 ? 3.578 16.704 -35.203 1.000 18.908 51 LEU B N 1
ATOM 2091 C CA . LEU B 1 54 ? 3.266 15.294 -34.854 1.000 20.264 51 LEU B CA 1
ATOM 2092 C C . LEU B 1 54 ? 2.646 15.252 -33.447 1.000 22.931 51 LEU B C 1
ATOM 2093 O O . LEU B 1 54 ? 1.757 14.400 -33.248 1.000 22.582 51 LEU B O 1
ATOM 2098 N N . THR B 1 55 ? 3.111 16.096 -32.511 1.000 23.270 52 THR B N 1
ATOM 2099 C CA . THR B 1 55 ? 2.619 16.093 -31.094 1.000 28.481 52 THR B CA 1
ATOM 2100 C C . THR B 1 55 ? 1.399 17.004 -30.933 1.000 30.885 52 THR B C 1
ATOM 2101 O O . THR B 1 55 ? 0.565 16.662 -30.103 1.000 42.353 52 THR B O 1
ATOM 2105 N N . ARG B 1 56 ? 1.239 18.063 -31.735 1.000 23.899 53 ARG B N 1
ATOM 2106 C CA . ARG B 1 56 ? 0.122 19.045 -31.595 1.000 25.992 53 ARG B CA 1
ATOM 2107 C C . ARG B 1 56 ? -1.180 18.553 -32.237 1.000 24.128 53 ARG B C 1
ATOM 2108 O O . ARG B 1 56 ? -2.226 19.096 -31.896 1.000 25.230 53 ARG B O 1
ATOM 2116 N N . SER B 1 57 ? -1.138 17.604 -33.186 1.000 27.291 54 SER B N 1
ATOM 2117 C CA . SER B 1 57 ? -2.337 17.231 -33.980 1.000 25.805 54 SER B CA 1
ATOM 2118 C C . SER B 1 57 ? -3.439 16.643 -33.080 1.000 23.843 54 SER B C 1
ATOM 2119 O O . SER B 1 57 ? -4.603 16.711 -33.482 1.000 22.488 54 SER B O 1
ATOM 2122 N N . GLY B 1 58 ? -3.089 16.130 -31.891 1.000 20.818 55 GLY B N 1
ATOM 2123 C CA . GLY B 1 58 ? -4.061 15.507 -30.976 1.000 19.948 55 GLY B CA 1
ATOM 2124 C C . GLY B 1 58 ? -4.742 16.505 -30.046 1.000 18.489 55 GLY B C 1
ATOM 2125 O O . GLY B 1 58 ? -5.657 16.100 -29.328 1.000 18.766 55 GLY B O 1
ATOM 2126 N N . LEU B 1 59 ? -4.347 17.773 -30.071 1.000 20.547 56 LEU B N 1
ATOM 2127 C CA . LEU B 1 59 ? -4.826 18.793 -29.093 1.000 22.588 56 LEU B CA 1
ATOM 2128 C C . LEU B 1 59 ? -6.308 19.075 -29.318 1.000 23.267 56 LEU B C 1
ATOM 2129 O O . LEU B 1 59 ? -7.070 18.980 -28.343 1.000 22.861 56 LEU B O 1
ATOM 2134 N N . GLU B 1 60 ? -6.743 19.425 -30.539 1.000 24.490 57 GLU B N 1
ATOM 2135 C CA . GLU B 1 60 ? -8.174 19.790 -30.751 1.000 28.898 57 GLU B CA 1
ATOM 2136 C C . GLU B 1 60 ? -9.094 18.585 -30.541 1.000 26.300 57 GLU B C 1
ATOM 2137 O O . GLU B 1 60 ? -10.140 18.721 -29.903 1.000 25.637 57 GLU B O 1
ATOM 2143 N N . PRO B 1 61 ? -8.765 17.366 -31.023 1.000 23.250 58 PRO B N 1
ATOM 2144 C CA . PRO B 1 61 ? -9.558 16.184 -30.703 1.000 22.023 58 PRO B CA 1
ATOM 2145 C C . PRO B 1 61 ? -9.659 15.952 -29.177 1.000 18.626 58 PRO B C 1
ATOM 2146 O O . PRO B 1 61 ? -10.731 15.636 -28.685 1.000 17.715 58 PRO B O 1
ATOM 2150 N N . THR B 1 62 ? -8.563 16.156 -28.466 1.000 18.802 59 THR B N 1
ATOM 2151 C CA . THR B 1 62 ? -8.530 15.971 -26.989 1.000 16.311 59 THR B CA 1
ATOM 2152 C C . THR B 1 62 ? -9.510 16.973 -26.342 1.000 17.575 59 THR B C 1
ATOM 2153 O O . THR B 1 62 ? -10.243 16.581 -25.428 1.000 16.735 59 THR B O 1
ATOM 2157 N N . ALA B 1 63 ? -9.525 18.224 -26.797 1.000 18.082 60 ALA B N 1
ATOM 2158 C CA . ALA B 1 63 ? -10.447 19.242 -26.232 1.000 18.739 60 ALA B CA 1
ATOM 2159 C C . ALA B 1 63 ? -11.917 18.806 -26.399 1.000 19.439 60 ALA B C 1
ATOM 2160 O O . ALA B 1 63 ? -12.698 18.974 -25.445 1.000 17.020 60 ALA B O 1
ATOM 2162 N N . ARG B 1 64 ? -12.287 18.210 -27.538 1.000 19.531 61 ARG B N 1
ATOM 2163 C CA . ARG B 1 64 ? -13.672 17.711 -27.772 1.000 23.832 61 ARG B CA 1
ATOM 2164 C C . ARG B 1 64 ? -13.962 16.556 -26.803 1.000 20.308 61 ARG B C 1
ATOM 2165 O O . ARG B 1 64 ? -15.066 16.484 -26.271 1.000 19.640 61 ARG B O 1
ATOM 2173 N N . VAL B 1 65 ? -13.008 15.645 -26.571 1.000 18.772 62 VAL B N 1
ATOM 2174 C CA . VAL B 1 65 ? -13.199 14.501 -25.633 1.000 16.583 62 VAL B CA 1
ATOM 2175 C C . VAL B 1 65 ? -13.314 15.024 -24.184 1.000 15.967 62 VAL B C 1
ATOM 2176 O O . VAL B 1 65 ? -14.150 14.484 -23.429 1.000 16.193 62 VAL B O 1
ATOM 2180 N N . LEU B 1 66 ? -12.510 16.015 -23.801 1.000 15.630 63 LEU B N 1
ATOM 2181 C CA . LEU B 1 66 ? -12.533 16.645 -22.445 1.000 15.352 63 LEU B CA 1
ATOM 2182 C C . LEU B 1 66 ? -13.948 17.238 -22.214 1.000 16.368 63 LEU B C 1
ATOM 2183 O O . LEU B 1 66 ? -14.502 17.046 -21.115 1.000 17.339 63 LEU B O 1
ATOM 2188 N N . ALA B 1 67 ? -14.504 17.929 -23.220 1.000 17.690 64 ALA B N 1
ATOM 2189 C CA . ALA B 1 67 ? -15.871 18.518 -23.125 1.000 19.274 64 ALA B CA 1
ATOM 2190 C C . ALA B 1 67 ? -16.903 17.393 -22.907 1.000 20.413 64 ALA B C 1
ATOM 2191 O O . ALA B 1 67 ? -17.782 17.538 -22.052 1.000 21.310 64 ALA B O 1
ATOM 2193 N N . ALA B 1 68 ? -16.792 16.271 -23.614 1.000 23.718 65 ALA B N 1
ATOM 2194 C CA . ALA B 1 68 ? -17.704 15.113 -23.494 1.000 23.527 65 ALA B CA 1
ATOM 2195 C C . ALA B 1 68 ? -17.566 14.476 -22.106 1.000 23.757 65 ALA B C 1
ATOM 2196 O O . ALA B 1 68 ? -18.583 14.089 -21.524 1.000 23.470 65 ALA B O 1
ATOM 2198 N N . ALA B 1 69 ? -16.351 14.360 -21.572 1.000 19.079 66 ALA B N 1
ATOM 2199 C CA . ALA B 1 69 ? -16.128 13.788 -20.227 1.000 20.084 66 ALA B CA 1
ATOM 2200 C C . ALA B 1 69 ? -16.807 14.663 -19.167 1.000 18.309 66 ALA B C 1
ATOM 2201 O O . ALA B 1 69 ? -17.443 14.115 -18.246 1.000 21.049 66 ALA B O 1
ATOM 2203 N N . ARG B 1 70 ? -16.645 15.969 -19.277 1.000 19.516 67 ARG B N 1
ATOM 2204 C CA . ARG B 1 70 ? -17.263 16.964 -18.347 1.000 19.768 67 ARG B CA 1
ATOM 2205 C C . ARG B 1 70 ? -18.803 16.808 -18.428 1.000 22.632 67 ARG B C 1
ATOM 2206 O O . ARG B 1 70 ? -19.448 16.744 -17.376 1.000 22.635 67 ARG B O 1
ATOM 2214 N N . ASP B 1 71 ? -19.366 16.658 -19.636 1.000 27.423 68 ASP B N 1
ATOM 2215 C CA . ASP B 1 71 ? -20.847 16.573 -19.845 1.000 29.628 68 ASP B CA 1
ATOM 2216 C C . ASP B 1 71 ? -21.413 15.292 -19.210 1.000 28.566 68 ASP B C 1
ATOM 2217 O O . ASP B 1 71 ? -22.565 15.311 -18.724 1.000 28.459 68 ASP B O 1
ATOM 2222 N N . THR B 1 72 ? -20.660 14.189 -19.212 1.000 25.167 69 THR B N 1
ATOM 2223 C CA . THR B 1 72 ? -21.144 12.864 -18.751 1.000 23.637 69 THR B CA 1
ATOM 2224 C C . THR B 1 72 ? -20.834 12.655 -17.262 1.000 24.190 69 THR B C 1
ATOM 2225 O O . THR B 1 72 ? -21.318 11.630 -16.720 1.000 25.002 69 THR B O 1
ATOM 2229 N N . GLY B 1 73 ? -20.051 13.541 -16.627 1.000 21.381 70 GLY B N 1
ATOM 2230 C CA . GLY B 1 73 ? -19.715 13.439 -15.192 1.000 22.670 70 GLY B CA 1
ATOM 2231 C C . GLY B 1 73 ? -18.653 12.371 -14.893 1.000 24.644 70 GLY B C 1
ATOM 2232 O O . GLY B 1 73 ? -18.564 11.885 -13.734 1.000 24.553 70 GLY B O 1
ATOM 2233 N N . MET B 1 74 ? -17.832 11.996 -15.875 1.000 22.227 71 MET B N 1
ATOM 2234 C CA . MET B 1 74 ? -16.652 11.112 -15.633 1.000 22.067 71 MET B CA 1
ATOM 2235 C C . MET B 1 74 ? -15.631 11.841 -14.760 1.000 17.886 71 MET B C 1
ATOM 2236 O O . MET B 1 74 ? -15.599 13.092 -14.788 1.000 18.491 71 MET B O 1
ATOM 2241 N N . THR B 1 75 ? -14.758 11.101 -14.076 1.000 17.570 72 THR B N 1
ATOM 2242 C CA . THR B 1 75 ? -13.530 11.697 -13.484 1.000 16.322 72 THR B CA 1
ATOM 2243 C C . THR B 1 75 ? -12.604 12.191 -14.610 1.000 14.505 72 THR B C 1
ATOM 2244 O O . THR B 1 75 ? -12.491 11.520 -15.654 1.000 13.677 72 THR B O 1
ATOM 2248 N N . VAL B 1 76 ? -11.963 13.332 -14.400 1.000 13.827 73 VAL B N 1
ATOM 2249 C CA . VAL B 1 76 ? -10.884 13.864 -15.289 1.000 13.936 73 VAL B CA 1
ATOM 2250 C C . VAL B 1 76 ? -9.615 14.093 -14.447 1.000 14.551 73 VAL B C 1
ATOM 2251 O O . VAL B 1 76 ? -9.682 14.765 -13.399 1.000 13.528 73 VAL B O 1
ATOM 2255 N N . ILE B 1 77 ? -8.500 13.513 -14.896 1.000 13.378 74 ILE B N 1
ATOM 2256 C CA . ILE B 1 77 ? -7.166 13.635 -14.239 1.000 13.668 74 ILE B CA 1
ATOM 2257 C C . ILE B 1 77 ? -6.202 14.145 -15.310 1.000 12.112 74 ILE B C 1
ATOM 2258 O O . ILE B 1 77 ? -6.242 13.639 -16.461 1.000 13.128 74 ILE B O 1
ATOM 2263 N N . HIS B 1 78 ? -5.389 15.141 -14.962 1.000 11.819 75 HIS B N 1
ATOM 2264 C CA . HIS B 1 78 ? -4.340 15.705 -15.837 1.000 12.368 75 HIS B CA 1
ATOM 2265 C C . HIS B 1 78 ? -2.953 15.307 -15.301 1.000 13.445 75 HIS B C 1
ATOM 2266 O O . HIS B 1 78 ? -2.825 15.175 -14.067 1.000 12.781 75 HIS B O 1
ATOM 2273 N N . THR B 1 79 ? -1.948 15.176 -16.176 1.000 13.337 76 THR B N 1
ATOM 2274 C CA . THR B 1 79 ? -0.549 14.957 -15.726 1.000 13.450 76 THR B CA 1
ATOM 2275 C C . THR B 1 79 ? 0.381 16.014 -16.323 1.000 12.935 76 THR B C 1
ATOM 2276 O O . THR B 1 79 ? 0.157 16.505 -17.430 1.000 13.057 76 THR B O 1
ATOM 2280 N N . ARG B 1 80 ? 1.428 16.345 -15.566 1.000 12.337 77 ARG B N 1
ATOM 2281 C CA . ARG B 1 80 ? 2.551 17.211 -16.028 1.000 12.757 77 ARG B CA 1
ATOM 2282 C C . ARG B 1 80 ? 3.847 16.497 -15.672 1.000 12.414 77 ARG B C 1
ATOM 2283 O O . ARG B 1 80 ? 4.031 16.188 -14.473 1.000 12.515 77 ARG B O 1
ATOM 2291 N N . GLU B 1 81 ? 4.708 16.255 -16.659 1.000 12.062 78 GLU B N 1
ATOM 2292 C CA . GLU B 1 81 ? 6.064 15.742 -16.340 1.000 12.288 78 GLU B CA 1
ATOM 2293 C C . GLU B 1 81 ? 6.913 16.940 -15.924 1.000 12.515 78 GLU B C 1
ATOM 2294 O O . GLU B 1 81 ? 6.872 17.984 -16.601 1.000 12.161 78 GLU B O 1
ATOM 2300 N N . GLY B 1 82 ? 7.702 16.782 -14.866 1.000 12.130 79 GLY B N 1
ATOM 2301 C CA . GLY B 1 82 ? 8.567 17.884 -14.418 1.000 12.282 79 GLY B CA 1
ATOM 2302 C C . GLY B 1 82 ? 9.233 17.596 -13.100 1.000 12.850 79 GLY B C 1
ATOM 2303 O O . GLY B 1 82 ? 8.925 16.562 -12.449 1.000 12.328 79 GLY B O 1
ATOM 2304 N N . HIS B 1 83 ? 10.146 18.475 -12.706 1.000 12.479 80 HIS B N 1
ATOM 2305 C CA . HIS B 1 83 ? 11.027 18.248 -11.541 1.000 12.854 80 HIS B CA 1
ATOM 2306 C C . HIS B 1 83 ? 10.898 19.373 -10.513 1.000 13.561 80 HIS B C 1
ATOM 2307 O O . HIS B 1 83 ? 10.677 20.562 -10.906 1.000 14.206 80 HIS B O 1
ATOM 2314 N N . ARG B 1 84 ? 11.013 19.003 -9.234 1.000 12.777 81 ARG B N 1
ATOM 2315 C CA . ARG B 1 84 ? 11.199 19.959 -8.119 1.000 12.910 81 ARG B CA 1
ATOM 2316 C C . ARG B 1 84 ? 12.250 20.965 -8.557 1.000 13.482 81 ARG B C 1
ATOM 2317 O O . ARG B 1 84 ? 13.263 20.572 -9.153 1.000 13.813 81 ARG B O 1
ATOM 2325 N N . PRO B 1 85 ? 12.047 22.281 -8.346 1.000 12.733 82 PRO B N 1
ATOM 2326 C CA . PRO B 1 85 ? 13.064 23.262 -8.756 1.000 14.453 82 PRO B CA 1
ATOM 2327 C C . PRO B 1 85 ? 14.489 23.022 -8.243 1.000 14.437 82 PRO B C 1
ATOM 2328 O O . PRO B 1 85 ? 15.399 23.437 -8.912 1.000 14.900 82 PRO B O 1
ATOM 2332 N N . ASP B 1 86 ? 14.666 22.337 -7.095 1.000 15.461 83 ASP B N 1
ATOM 2333 C CA . ASP B 1 86 ? 16.007 21.973 -6.569 1.000 16.762 83 ASP B CA 1
ATOM 2334 C C . ASP B 1 86 ? 16.549 20.701 -7.241 1.000 15.528 83 ASP B C 1
ATOM 2335 O O . ASP B 1 86 ? 17.711 20.314 -6.940 1.000 17.163 83 ASP B O 1
ATOM 2340 N N . LEU B 1 87 ? 15.783 20.081 -8.157 1.000 15.957 84 LEU B N 1
ATOM 2341 C CA . LEU B 1 87 ? 16.159 18.889 -8.967 1.000 14.429 84 LEU B CA 1
ATOM 2342 C C . LEU B 1 87 ? 16.479 17.662 -8.069 1.000 14.414 84 LEU B C 1
ATOM 2343 O O . LEU B 1 87 ? 17.217 16.764 -8.499 1.000 15.000 84 LEU B O 1
ATOM 2348 N N . ALA B 1 88 ? 15.907 17.579 -6.871 1.000 14.525 85 ALA B N 1
ATOM 2349 C CA . ALA B 1 88 ? 16.165 16.448 -5.946 1.000 15.122 85 ALA B CA 1
ATOM 2350 C C . ALA B 1 88 ? 15.567 15.132 -6.467 1.000 14.796 85 ALA B C 1
ATOM 2351 O O . ALA B 1 88 ? 16.020 14.069 -6.012 1.000 15.913 85 ALA B O 1
ATOM 2353 N N . ASP B 1 89 ? 14.617 15.187 -7.398 1.000 12.256 86 ASP B N 1
ATOM 2354 C CA . ASP B 1 89 ? 13.907 14.020 -7.997 1.000 12.794 86 ASP B CA 1
ATOM 2355 C C . ASP B 1 89 ? 14.425 13.741 -9.421 1.000 13.339 86 ASP B C 1
ATOM 2356 O O . ASP B 1 89 ? 13.704 13.090 -10.199 1.000 14.570 86 ASP B O 1
ATOM 2361 N N . LEU B 1 90 ? 15.621 14.223 -9.784 1.000 12.257 87 LEU B N 1
ATOM 2362 C CA . LEU B 1 90 ? 16.178 14.077 -11.156 1.000 12.810 87 LEU B CA 1
ATOM 2363 C C . LEU B 1 90 ? 17.303 13.038 -11.154 1.000 13.981 87 LEU B C 1
ATOM 2364 O O . LEU B 1 90 ? 18.412 13.312 -10.679 1.000 13.436 87 LEU B O 1
ATOM 2369 N N . PRO B 1 91 ? 17.082 11.815 -11.675 1.000 14.126 88 PRO B N 1
ATOM 2370 C CA . PRO B 1 91 ? 18.166 10.831 -11.727 1.000 14.326 88 PRO B CA 1
ATOM 2371 C C . PRO B 1 91 ? 19.279 11.309 -12.648 1.000 14.667 88 PRO B C 1
ATOM 2372 O O . PRO B 1 91 ? 19.031 11.962 -13.655 1.000 14.255 88 PRO B O 1
ATOM 2376 N N . PRO B 1 92 ? 20.560 11.038 -12.304 1.000 14.948 89 PRO B N 1
ATOM 2377 C CA . PRO B 1 92 ? 21.680 11.508 -13.125 1.000 15.183 89 PRO B CA 1
ATOM 2378 C C . PRO B 1 92 ? 21.651 10.988 -14.565 1.000 12.981 89 PRO B C 1
ATOM 2379 O O . PRO B 1 92 ? 22.105 11.715 -15.456 1.000 14.393 89 PRO B O 1
ATOM 2383 N N . ASN B 1 93 ? 21.136 9.772 -14.816 1.000 13.858 90 ASN B N 1
ATOM 2384 C CA . ASN B 1 93 ? 21.089 9.298 -16.225 1.000 13.452 90 ASN B CA 1
ATOM 2385 C C . ASN B 1 93 ? 20.075 10.136 -17.036 1.000 13.302 90 ASN B C 1
ATOM 2386 O O . ASN B 1 93 ? 20.398 10.544 -18.181 1.000 13.129 90 ASN B O 1
ATOM 2391 N N . LYS B 1 94 ? 18.896 10.427 -16.488 1.000 14.907 91 LYS B N 1
ATOM 2392 C CA . LYS B 1 94 ? 17.899 11.268 -17.172 1.000 12.944 91 LYS B CA 1
ATOM 2393 C C . LYS B 1 94 ? 18.531 12.636 -17.498 1.000 14.060 91 LYS B C 1
ATOM 2394 O O . LYS B 1 94 ? 18.369 13.126 -18.635 1.000 14.645 91 LYS B O 1
ATOM 2400 N N . ARG B 1 95 ? 19.236 13.240 -16.540 1.000 12.870 92 ARG B N 1
ATOM 2401 C CA . ARG B 1 95 ? 19.890 14.568 -16.731 1.000 14.207 92 ARG B CA 1
ATOM 2402 C C . ARG B 1 95 ? 20.900 14.491 -17.885 1.000 16.181 92 ARG B C 1
ATOM 2403 O O . ARG B 1 95 ? 20.810 15.306 -18.821 1.000 14.667 92 ARG B O 1
ATOM 2411 N N . TRP B 1 96 ? 21.786 13.488 -17.842 1.000 17.032 93 TRP B N 1
ATOM 2412 C CA . TRP B 1 96 ? 22.907 13.325 -18.808 1.000 17.070 93 TRP B CA 1
ATOM 2413 C C . TRP B 1 96 ? 22.356 13.174 -20.227 1.000 17.486 93 TRP B C 1
ATOM 2414 O O . TRP B 1 96 ? 22.867 13.828 -21.151 1.000 14.847 93 TRP B O 1
ATOM 2425 N N . ARG B 1 97 ? 21.303 12.358 -20.406 1.000 14.843 94 ARG B N 1
ATOM 2426 C CA . ARG B 1 97 ? 20.724 12.120 -21.741 1.000 16.051 94 ARG B CA 1
ATOM 2427 C C . ARG B 1 97 ? 20.106 13.419 -22.263 1.000 15.479 94 ARG B C 1
ATOM 2428 O O . ARG B 1 97 ? 20.247 13.685 -23.470 1.000 17.455 94 ARG B O 1
ATOM 2436 N N . SER B 1 98 ? 19.414 14.178 -21.418 1.000 16.655 95 SER B N 1
ATOM 2437 C CA . SER B 1 98 ? 18.759 15.438 -21.844 1.000 15.755 95 SER B CA 1
ATOM 2438 C C . SER B 1 98 ? 19.847 16.432 -22.320 1.000 16.757 95 SER B C 1
ATOM 2439 O O . SER B 1 98 ? 19.619 17.103 -23.354 1.000 17.075 95 SER B O 1
ATOM 2442 N N . ALA B 1 99 ? 21.017 16.462 -21.666 1.000 17.082 96 ALA B N 1
ATOM 2443 C CA . ALA B 1 99 ? 22.146 17.323 -22.104 1.000 19.192 96 ALA B CA 1
ATOM 2444 C C . ALA B 1 99 ? 22.681 16.823 -23.452 1.000 18.932 96 ALA B C 1
ATOM 2445 O O . ALA B 1 99 ? 22.946 17.662 -24.362 1.000 19.012 96 ALA B O 1
ATOM 2447 N N . SER B 1 100 ? 22.814 15.510 -23.608 1.000 19.990 97 SER B N 1
ATOM 2448 C CA . SER B 1 100 ? 23.335 14.850 -24.838 1.000 21.437 97 SER B CA 1
ATOM 2449 C C . SER B 1 100 ? 22.435 15.224 -26.023 1.000 21.353 97 SER B C 1
ATOM 2450 O O . SER B 1 100 ? 22.940 15.474 -27.130 1.000 20.557 97 SER B O 1
ATOM 2453 N N . ALA B 1 101 ? 21.127 15.339 -25.784 1.000 18.630 98 ALA B N 1
ATOM 2454 C CA . ALA B 1 101 ? 20.112 15.620 -26.820 1.000 19.816 98 ALA B CA 1
ATOM 2455 C C . ALA B 1 101 ? 20.003 17.128 -27.085 1.000 20.145 98 ALA B C 1
ATOM 2456 O O . ALA B 1 101 ? 19.279 17.473 -28.006 1.000 20.019 98 ALA B O 1
ATOM 2458 N N . GLY B 1 102 ? 20.743 17.979 -26.353 1.000 22.560 99 GLY B N 1
ATOM 2459 C CA . GLY B 1 102 ? 20.826 19.440 -26.563 1.000 21.464 99 GLY B CA 1
ATOM 2460 C C . GLY B 1 102 ? 19.701 20.204 -25.894 1.000 21.857 99 GLY B C 1
ATOM 2461 O O . GLY B 1 102 ? 19.390 21.309 -26.361 1.000 23.118 99 GLY B O 1
ATOM 2462 N N . ALA B 1 103 ? 19.125 19.658 -24.811 1.000 18.874 100 ALA B N 1
ATOM 2463 C CA . ALA B 1 103 ? 18.009 20.277 -24.068 1.000 17.681 100 ALA B CA 1
ATOM 2464 C C . ALA B 1 103 ? 18.063 19.835 -22.598 1.000 18.160 100 ALA B C 1
ATOM 2465 O O . ALA B 1 103 ? 17.114 19.185 -22.131 1.000 16.982 100 ALA B O 1
ATOM 2467 N N . GLU B 1 104 ? 19.127 20.212 -21.882 1.000 18.181 101 GLU B N 1
ATOM 2468 C CA . GLU B 1 104 ? 19.371 19.720 -20.498 1.000 17.029 101 GLU B CA 1
ATOM 2469 C C . GLU B 1 104 ? 18.244 20.167 -19.568 1.000 15.853 101 GLU B C 1
ATOM 2470 O O . GLU B 1 104 ? 17.944 21.379 -19.484 1.000 16.098 101 GLU B O 1
ATOM 2476 N N . ILE B 1 105 ? 17.670 19.210 -18.846 1.000 16.095 102 ILE B N 1
ATOM 2477 C CA . ILE B 1 105 ? 16.675 19.486 -17.775 1.000 15.267 102 ILE B CA 1
ATOM 2478 C C . ILE B 1 105 ? 17.296 20.457 -16.762 1.000 15.868 102 ILE B C 1
ATOM 2479 O O . ILE B 1 105 ? 18.450 20.230 -16.328 1.000 16.699 102 ILE B O 1
ATOM 2484 N N . GLY B 1 106 ? 16.575 21.548 -16.467 1.000 14.296 103 GLY B N 1
ATOM 2485 C CA . GLY B 1 106 ? 17.009 22.589 -15.521 1.000 15.565 103 GLY B CA 1
ATOM 2486 C C . GLY B 1 106 ? 17.763 23.737 -16.180 1.000 16.446 103 GLY B C 1
ATOM 2487 O O . GLY B 1 106 ? 17.944 24.807 -15.525 1.000 19.122 103 GLY B O 1
ATOM 2488 N N . SER B 1 107 ? 18.257 23.556 -17.413 1.000 17.916 104 SER B N 1
ATOM 2489 C CA . SER B 1 107 ? 18.922 24.647 -18.191 1.000 17.650 104 SER B CA 1
ATOM 2490 C C . SER B 1 107 ? 17.876 25.657 -18.698 1.000 19.224 104 SER B C 1
ATOM 2491 O O . SER B 1 107 ? 16.707 25.293 -18.927 1.000 15.740 104 SER B O 1
ATOM 2494 N N . VAL B 1 108 ? 18.294 26.904 -18.899 1.000 17.565 105 VAL B N 1
ATOM 2495 C CA . VAL B 1 108 ? 17.441 28.013 -19.398 1.000 19.638 105 VAL B CA 1
ATOM 2496 C C . VAL B 1 108 ? 17.291 27.928 -20.919 1.000 21.025 105 VAL B C 1
ATOM 2497 O O . VAL B 1 108 ? 18.310 27.887 -21.647 1.000 21.669 105 VAL B O 1
ATOM 2501 N N . GLY B 1 109 ? 16.046 27.888 -21.383 1.000 20.391 106 GLY B N 1
ATOM 2502 C CA . GLY B 1 109 ? 15.695 28.020 -22.797 1.000 20.447 106 GLY B CA 1
ATOM 2503 C C . GLY B 1 109 ? 14.656 29.113 -22.982 1.000 20.641 106 GLY B C 1
ATOM 2504 O O . GLY B 1 109 ? 14.360 29.889 -22.069 1.000 21.266 106 GLY B O 1
ATOM 2505 N N . PRO B 1 110 ? 14.106 29.240 -24.202 1.000 23.841 107 PRO B N 1
ATOM 2506 C CA . PRO B 1 110 ? 13.137 30.291 -24.499 1.000 24.116 107 PRO B CA 1
ATOM 2507 C C . PRO B 1 110 ? 11.873 30.299 -23.624 1.000 23.451 107 PRO B C 1
ATOM 2508 O O . PRO B 1 110 ? 11.238 31.325 -23.563 1.000 24.337 107 PRO B O 1
ATOM 2512 N N . CYS B 1 111 ? 11.518 29.190 -22.962 1.000 20.789 108 CYS B N 1
ATOM 2513 C CA . CYS B 1 111 ? 10.314 29.120 -22.096 1.000 18.770 108 CYS B CA 1
ATOM 2514 C C . CYS B 1 111 ? 10.716 28.844 -20.640 1.000 18.924 108 CYS B C 1
ATOM 2515 O O . CYS B 1 111 ? 9.879 28.258 -19.897 1.000 17.484 108 CYS B O 1
ATOM 2518 N N . GLY B 1 112 ? 11.904 29.297 -20.214 1.000 18.948 109 GLY B N 1
ATOM 2519 C CA . GLY B 1 112 ? 12.383 29.138 -18.821 1.000 18.135 109 GLY B CA 1
ATOM 2520 C C . GLY B 1 112 ? 13.184 27.860 -18.645 1.000 17.096 109 GLY B C 1
ATOM 2521 O O . GLY B 1 112 ? 13.742 27.363 -19.603 1.000 18.798 109 GLY B O 1
ATOM 2522 N N . ARG B 1 113 ? 13.294 27.347 -17.427 1.000 16.693 110 ARG B N 1
ATOM 2523 C CA . ARG B 1 113 ? 14.115 26.150 -17.126 1.000 16.068 110 ARG B CA 1
ATOM 2524 C C . ARG B 1 113 ? 13.349 24.908 -17.622 1.000 15.525 110 ARG B C 1
ATOM 2525 O O . ARG B 1 113 ? 12.192 24.706 -17.220 1.000 13.670 110 ARG B O 1
ATOM 2533 N N . ILE B 1 114 ? 14.013 24.110 -18.452 1.000 13.781 111 ILE B N 1
ATOM 2534 C CA . ILE B 1 114 ? 13.429 22.946 -19.172 1.000 14.349 111 ILE B CA 1
ATOM 2535 C C . ILE B 1 114 ? 12.955 21.891 -18.136 1.000 14.727 111 ILE B C 1
ATOM 2536 O O . ILE B 1 114 ? 13.756 21.498 -17.249 1.000 14.795 111 ILE B O 1
ATOM 2541 N N . LEU B 1 115 ? 11.685 21.499 -18.230 1.000 14.514 112 LEU B N 1
ATOM 2542 C CA . LEU B 1 115 ? 11.029 20.448 -17.395 1.000 14.555 112 LEU B CA 1
ATOM 2543 C C . LEU B 1 115 ? 11.140 20.756 -15.891 1.000 13.824 112 LEU B C 1
ATOM 2544 O O . LEU B 1 115 ? 11.122 19.793 -15.065 1.000 14.953 112 LEU B O 1
ATOM 2549 N N . VAL B 1 116 ? 11.140 22.040 -15.507 1.000 14.039 113 VAL B N 1
ATOM 2550 C CA . VAL B 1 116 ? 11.114 22.424 -14.069 1.000 13.855 113 VAL B CA 1
ATOM 2551 C C . VAL B 1 116 ? 9.712 22.928 -13.699 1.000 13.324 113 VAL B C 1
ATOM 2552 O O . VAL B 1 116 ? 9.139 23.795 -14.414 1.000 13.581 113 VAL B O 1
ATOM 2556 N N . ARG B 1 117 ? 9.181 22.415 -12.580 1.000 13.228 114 ARG B N 1
ATOM 2557 C CA . ARG B 1 117 ? 7.841 22.809 -12.083 1.000 13.543 114 ARG B CA 1
ATOM 2558 C C . ARG B 1 117 ? 7.801 24.320 -11.847 1.000 15.415 114 ARG B C 1
ATOM 2559 O O . ARG B 1 117 ? 8.767 24.886 -11.264 1.000 14.512 114 ARG B O 1
ATOM 2567 N N . GLY B 1 118 ? 6.726 24.958 -12.312 1.000 15.341 115 GLY B N 1
ATOM 2568 C CA . GLY B 1 118 ? 6.464 26.405 -12.152 1.000 16.623 115 GLY B CA 1
ATOM 2569 C C . GLY B 1 118 ? 6.905 27.236 -13.358 1.000 16.280 115 GLY B C 1
ATOM 2570 O O . GLY B 1 118 ? 6.577 28.439 -13.383 1.000 20.124 115 GLY B O 1
ATOM 2571 N N . GLU B 1 119 ? 7.630 26.658 -14.318 1.000 14.272 116 GLU B N 1
ATOM 2572 C CA . GLU B 1 119 ? 8.186 27.373 -15.493 1.000 15.172 116 GLU B CA 1
ATOM 2573 C C . GLU B 1 119 ? 7.153 27.425 -16.617 1.000 15.501 116 GLU B C 1
ATOM 2574 O O . GLU B 1 119 ? 6.293 26.552 -16.741 1.000 16.842 116 GLU B O 1
ATOM 2580 N N . PRO B 1 120 ? 7.195 28.457 -17.486 1.000 17.886 117 PRO B N 1
ATOM 2581 C CA . PRO B 1 120 ? 6.233 28.565 -18.587 1.000 16.625 117 PRO B CA 1
ATOM 2582 C C . PRO B 1 120 ? 6.153 27.354 -19.528 1.000 17.141 117 PRO B C 1
ATOM 2583 O O . PRO B 1 120 ? 5.024 26.990 -19.885 1.000 19.181 117 PRO B O 1
ATOM 2587 N N . GLY B 1 121 ? 7.282 26.732 -19.890 1.000 15.401 118 GLY B N 1
ATOM 2588 C CA . GLY B 1 121 ? 7.282 25.545 -20.774 1.000 14.689 118 GLY B CA 1
ATOM 2589 C C . GLY B 1 121 ? 6.605 24.328 -20.134 1.000 16.652 118 GLY B C 1
ATOM 2590 O O . GLY B 1 121 ? 6.150 23.424 -20.861 1.000 15.438 118 GLY B O 1
ATOM 2591 N N . TRP B 1 122 ? 6.507 24.304 -18.801 1.000 15.207 119 TRP B N 1
ATOM 2592 C CA . TRP B 1 122 ? 5.956 23.164 -18.028 1.000 14.080 119 TRP B CA 1
ATOM 2593 C C . TRP B 1 122 ? 4.428 23.264 -17.885 1.000 14.033 119 TRP B C 1
ATOM 2594 O O . TRP B 1 122 ? 3.766 22.238 -17.610 1.000 13.372 119 TRP B O 1
ATOM 2605 N N . GLU B 1 123 ? 3.842 24.462 -18.042 1.000 14.585 120 GLU B N 1
ATOM 2606 C CA . GLU B 1 123 ? 2.377 24.633 -17.839 1.000 16.055 120 GLU B CA 1
ATOM 2607 C C . GLU B 1 123 ? 1.591 23.778 -18.839 1.000 15.130 120 GLU B C 1
ATOM 2608 O O . GLU B 1 123 ? 2.032 23.595 -19.954 1.000 13.660 120 GLU B O 1
ATOM 2614 N N . ILE B 1 124 ? 0.403 23.338 -18.428 1.000 15.661 121 ILE B N 1
ATOM 2615 C CA . ILE B 1 124 ? -0.613 22.756 -19.326 1.000 15.814 121 ILE B CA 1
ATOM 2616 C C . ILE B 1 124 ? -1.061 23.841 -20.302 1.000 14.502 121 ILE B C 1
ATOM 2617 O O . ILE B 1 124 ? -1.343 24.978 -19.862 1.000 16.449 121 ILE B O 1
ATOM 2622 N N . VAL B 1 125 ? -1.096 23.521 -21.585 1.000 16.047 122 VAL B N 1
ATOM 2623 C CA . VAL B 1 125 ? -1.496 24.497 -22.648 1.000 16.008 122 VAL B CA 1
ATOM 2624 C C . VAL B 1 125 ? -2.974 24.851 -22.467 1.000 17.560 122 VAL B C 1
ATOM 2625 O O . VAL B 1 125 ? -3.816 24.043 -22.064 1.000 15.961 122 VAL B O 1
ATOM 2629 N N . PRO B 1 126 ? -3.363 26.085 -22.831 1.000 18.028 123 PRO B N 1
ATOM 2630 C CA . PRO B 1 126 ? -4.732 26.530 -22.556 1.000 19.365 123 PRO B CA 1
ATOM 2631 C C . PRO B 1 126 ? -5.865 25.765 -23.253 1.000 18.252 123 PRO B C 1
ATOM 2632 O O . PRO B 1 126 ? -6.949 25.702 -22.695 1.000 17.447 123 PRO B O 1
ATOM 2636 N N . GLU B 1 127 ? -5.615 25.181 -24.427 1.000 20.129 124 GLU B N 1
ATOM 2637 C CA . GLU B 1 127 ? -6.612 24.401 -25.209 1.000 21.459 124 GLU B CA 1
ATOM 2638 C C . GLU B 1 127 ? -7.251 23.294 -24.354 1.000 19.324 124 GLU B C 1
ATOM 2639 O O . GLU B 1 127 ? -8.394 22.921 -24.663 1.000 19.418 124 GLU B O 1
ATOM 2645 N N . VAL B 1 128 ? -6.521 22.757 -23.359 1.000 18.605 125 VAL B N 1
ATOM 2646 C CA . VAL B 1 128 ? -7.012 21.653 -22.477 1.000 17.421 125 VAL B CA 1
ATOM 2647 C C . VAL B 1 128 ? -6.779 22.030 -21.003 1.000 18.330 125 VAL B C 1
ATOM 2648 O O . VAL B 1 128 ? -6.428 21.151 -20.193 1.000 18.731 125 VAL B O 1
ATOM 2652 N N . ALA B 1 129 ? -7.029 23.279 -20.628 1.000 17.582 126 ALA B N 1
ATOM 2653 C CA . ALA B 1 129 ? -6.850 23.793 -19.243 1.000 19.449 126 ALA B CA 1
ATOM 2654 C C . ALA B 1 129 ? -7.689 23.000 -18.246 1.000 18.016 126 ALA B C 1
ATOM 2655 O O . ALA B 1 129 ? -8.845 22.668 -18.500 1.000 19.143 126 ALA B O 1
ATOM 2657 N N . PRO B 1 130 ? -7.102 22.614 -17.095 1.000 17.726 127 PRO B N 1
ATOM 2658 C CA . PRO B 1 130 ? -7.838 21.931 -16.045 1.000 17.340 127 PRO B CA 1
ATOM 2659 C C . PRO B 1 130 ? -8.852 22.839 -15.351 1.000 15.590 127 PRO B C 1
ATOM 2660 O O . PRO B 1 130 ? -8.724 24.057 -15.419 1.000 18.404 127 PRO B O 1
ATOM 2664 N N . ARG B 1 131 ? -9.818 22.209 -14.690 1.000 16.426 128 ARG B N 1
ATOM 2665 C CA . ARG B 1 131 ? -10.803 22.912 -13.823 1.000 16.642 128 ARG B CA 1
ATOM 2666 C C . ARG B 1 131 ? -10.720 22.336 -12.420 1.000 14.929 128 ARG B C 1
ATOM 2667 O O . ARG B 1 131 ? -10.303 21.199 -12.271 1.000 13.908 128 ARG B O 1
ATOM 2675 N N . GLU B 1 132 ? -11.139 23.086 -11.409 1.000 14.476 129 GLU B N 1
ATOM 2676 C CA . GLU B 1 132 ? -11.293 22.587 -10.014 1.000 14.823 129 GLU B CA 1
ATOM 2677 C C . GLU B 1 132 ? -12.079 21.269 -10.016 1.000 14.601 129 GLU B C 1
ATOM 2678 O O . GLU B 1 132 ? -13.129 21.149 -10.691 1.000 15.303 129 GLU B O 1
ATOM 2684 N N . GLY B 1 133 ? -11.576 20.290 -9.258 1.000 15.155 130 GLY B N 1
ATOM 2685 C CA . GLY B 1 133 ? -12.147 18.945 -9.114 1.000 15.669 130 GLY B CA 1
ATOM 2686 C C . GLY B 1 133 ? -11.614 17.979 -10.167 1.000 14.792 130 GLY B C 1
ATOM 2687 O O . GLY B 1 133 ? -12.126 16.848 -10.222 1.000 15.406 130 GLY B O 1
ATOM 2688 N N . GLU B 1 134 ? -10.610 18.398 -10.949 1.000 13.722 131 GLU B N 1
ATOM 2689 C CA . GLU B 1 134 ? -9.898 17.523 -11.931 1.000 13.550 131 GLU B CA 1
ATOM 2690 C C . GLU B 1 134 ? -8.445 17.431 -11.466 1.000 13.522 131 GLU B C 1
ATOM 2691 O O . GLU B 1 134 ? -7.636 18.265 -11.846 1.000 13.931 131 GLU B O 1
ATOM 2697 N N . PRO B 1 135 ? -8.062 16.443 -10.637 1.000 13.337 132 PRO B N 1
ATOM 2698 C CA . PRO B 1 135 ? -6.752 16.477 -9.985 1.000 13.368 132 PRO B CA 1
ATOM 2699 C C . PRO B 1 135 ? -5.622 16.449 -11.022 1.000 12.520 132 PRO B C 1
ATOM 2700 O O . PRO B 1 135 ? -5.756 15.743 -12.024 1.000 13.902 132 PRO B O 1
ATOM 2704 N N . ILE B 1 136 ? -4.540 17.184 -10.745 1.000 12.880 133 ILE B N 1
ATOM 2705 C CA . ILE B 1 136 ? -3.312 17.220 -11.570 1.000 12.865 133 ILE B CA 1
ATOM 2706 C C . ILE B 1 136 ? -2.211 16.423 -10.851 1.000 12.677 133 ILE B C 1
ATOM 2707 O O . ILE B 1 136 ? -1.946 16.683 -9.627 1.000 12.820 133 ILE B O 1
ATOM 2712 N N . ILE B 1 137 ? -1.615 15.483 -11.595 1.000 12.174 134 ILE B N 1
ATOM 2713 C CA . ILE B 1 137 ? -0.471 14.637 -11.148 1.000 13.402 134 ILE B CA 1
ATOM 2714 C C . ILE B 1 137 ? 0.816 15.305 -11.632 1.000 12.237 134 ILE B C 1
ATOM 2715 O O . ILE B 1 137 ? 0.939 15.549 -12.856 1.000 13.321 134 ILE B O 1
ATOM 2720 N N . ASP B 1 138 ? 1.742 15.564 -10.725 1.000 12.240 135 ASP B N 1
ATOM 2721 C CA . ASP B 1 138 ? 3.116 16.034 -11.053 1.000 12.901 135 ASP B CA 1
ATOM 2722 C C . ASP B 1 138 ? 4.065 14.839 -10.958 1.000 12.243 135 ASP B C 1
ATOM 2723 O O . ASP B 1 138 ? 4.350 14.372 -9.818 1.000 14.937 135 ASP B O 1
ATOM 2728 N N . LYS B 1 139 ? 4.509 14.325 -12.109 1.000 12.113 136 LYS B N 1
ATOM 2729 C CA . LYS B 1 139 ? 5.290 13.075 -12.185 1.000 12.123 136 LYS B CA 1
ATOM 2730 C C . LYS B 1 139 ? 6.731 13.405 -12.566 1.000 12.150 136 LYS B C 1
ATOM 2731 O O . LYS B 1 139 ? 6.964 14.165 -13.523 1.000 12.246 136 LYS B O 1
ATOM 2737 N N . PRO B 1 140 ? 7.730 12.837 -11.851 1.000 12.212 137 PRO B N 1
ATOM 2738 C CA . PRO B 1 140 ? 9.152 12.998 -12.205 1.000 12.401 137 PRO B CA 1
ATOM 2739 C C . PRO B 1 140 ? 9.635 11.996 -13.256 1.000 13.578 137 PRO B C 1
ATOM 2740 O O . PRO B 1 140 ? 10.728 12.142 -13.729 1.000 16.006 137 PRO B O 1
ATOM 2744 N N . GLY B 1 141 ? 8.810 10.999 -13.566 1.000 12.317 138 GLY B N 1
ATOM 2745 C CA . GLY B 1 141 ? 9.137 9.950 -14.554 1.000 13.888 138 GLY B CA 1
ATOM 2746 C C . GLY B 1 141 ? 8.153 9.895 -15.703 1.000 13.964 138 GLY B C 1
ATOM 2747 O O . GLY B 1 141 ? 7.262 10.769 -15.798 1.000 13.728 138 GLY B O 1
ATOM 2748 N N . LYS B 1 142 ? 8.298 8.891 -16.563 1.000 11.985 139 LYS B N 1
ATOM 2749 C CA . LYS B 1 142 ? 7.433 8.722 -17.760 1.000 12.932 139 LYS B CA 1
ATOM 2750 C C . LYS B 1 142 ? 6.070 8.142 -17.340 1.000 12.900 139 LYS B C 1
ATOM 2751 O O . LYS B 1 142 ? 5.038 8.653 -17.798 1.000 13.120 139 LYS B O 1
ATOM 2757 N N . GLY B 1 143 ? 6.052 7.138 -16.459 1.000 14.539 140 GLY B N 1
ATOM 2758 C CA . GLY B 1 143 ? 4.795 6.563 -15.941 1.000 14.925 140 GLY B CA 1
ATOM 2759 C C . GLY B 1 143 ? 4.182 7.444 -14.879 1.000 14.944 140 GLY B C 1
ATOM 2760 O O . GLY B 1 143 ? 4.929 7.909 -13.995 1.000 16.861 140 GLY B O 1
ATOM 2761 N N . ALA B 1 144 ? 2.862 7.677 -14.933 1.000 12.907 141 ALA B N 1
ATOM 2762 C CA . ALA B 1 144 ? 2.186 8.610 -13.995 1.000 13.346 141 ALA B CA 1
ATOM 2763 C C . ALA B 1 144 ? 2.001 7.999 -12.597 1.000 14.111 141 ALA B C 1
ATOM 2764 O O . ALA B 1 144 ? 1.667 8.771 -11.653 1.000 12.822 141 ALA B O 1
ATOM 2766 N N . PHE B 1 145 ? 2.218 6.684 -12.415 1.000 12.947 142 PHE B N 1
ATOM 2767 C CA . PHE B 1 145 ? 2.041 6.045 -11.080 1.000 13.269 142 PHE B CA 1
ATOM 2768 C C . PHE B 1 145 ? 3.280 6.204 -10.201 1.000 13.837 142 PHE B C 1
ATOM 2769 O O . PHE B 1 145 ? 3.131 6.396 -8.968 1.000 13.266 142 PHE B O 1
ATOM 2777 N N . TYR B 1 146 ? 4.486 6.122 -10.775 1.000 13.237 143 TYR B N 1
ATOM 2778 C CA . TYR B 1 146 ? 5.724 6.030 -9.954 1.000 13.147 143 TYR B CA 1
ATOM 2779 C C . TYR B 1 146 ? 6.006 7.371 -9.243 1.000 11.572 143 TYR B C 1
ATOM 2780 O O . TYR B 1 146 ? 6.075 8.416 -9.892 1.000 11.085 143 TYR B O 1
ATOM 2789 N N . ALA B 1 147 ? 6.199 7.320 -7.919 1.000 12.920 144 ALA B N 1
ATOM 2790 C CA . ALA B 1 147 ? 6.609 8.462 -7.075 1.000 11.233 144 ALA B CA 1
ATOM 2791 C C . ALA B 1 147 ? 5.511 9.528 -7.030 1.000 12.203 144 ALA B C 1
ATOM 2792 O O . ALA B 1 147 ? 5.843 10.707 -6.751 1.000 13.719 144 ALA B O 1
ATOM 2794 N N . THR B 1 148 ? 4.251 9.151 -7.274 1.000 11.440 145 THR B N 1
ATOM 2795 C CA . THR B 1 148 ? 3.071 10.052 -7.162 1.000 12.187 145 THR B CA 1
ATOM 2796 C C . THR B 1 148 ? 1.981 9.467 -6.244 1.000 11.893 145 THR B C 1
ATOM 2797 O O . THR B 1 148 ? 2.103 8.322 -5.762 1.000 12.642 145 THR B O 1
ATOM 2801 N N . ASP B 1 149 ? 0.883 10.207 -6.084 1.000 11.440 146 ASP B N 1
ATOM 2802 C CA . ASP B 1 149 ? -0.334 9.755 -5.369 1.000 11.935 146 ASP B CA 1
ATOM 2803 C C . ASP B 1 149 ? -1.433 9.297 -6.349 1.000 12.378 146 ASP B C 1
ATOM 2804 O O . ASP B 1 149 ? -2.581 9.167 -5.909 1.000 14.229 146 ASP B O 1
ATOM 2809 N N . LEU B 1 150 ? -1.139 9.033 -7.631 1.000 13.037 147 LEU B N 1
ATOM 2810 C CA . LEU B 1 150 ? -2.215 8.718 -8.617 1.000 12.403 147 LEU B CA 1
ATOM 2811 C C . LEU B 1 150 ? -3.031 7.497 -8.156 1.000 12.942 147 LEU B C 1
ATOM 2812 O O . LEU B 1 150 ? -4.287 7.548 -8.225 1.000 12.751 147 LEU B O 1
ATOM 2817 N N . ASP B 1 151 ? -2.392 6.404 -7.777 1.000 12.853 148 ASP B N 1
ATOM 2818 C CA . ASP B 1 151 ? -3.157 5.176 -7.406 1.000 13.996 148 ASP B CA 1
ATOM 2819 C C . ASP B 1 151 ? -4.075 5.485 -6.207 1.000 13.780 148 ASP B C 1
ATOM 2820 O O . ASP B 1 151 ? -5.237 5.057 -6.225 1.000 14.293 148 ASP B O 1
ATOM 2825 N N . LEU B 1 152 ? -3.618 6.255 -5.222 1.000 14.199 149 LEU B N 1
ATOM 2826 C CA . LEU B 1 152 ? -4.489 6.678 -4.088 1.000 14.383 149 LEU B CA 1
ATOM 2827 C C . LEU B 1 152 ? -5.694 7.488 -4.613 1.000 14.394 149 LEU B C 1
ATOM 2828 O O . LEU B 1 152 ? -6.844 7.246 -4.146 1.000 13.490 149 LEU B O 1
ATOM 2833 N N . LEU B 1 153 ? -5.501 8.445 -5.532 1.000 14.022 150 LEU B N 1
ATOM 2834 C CA . LEU B 1 153 ? -6.653 9.247 -6.049 1.000 13.738 150 LEU B CA 1
ATOM 2835 C C . LEU B 1 153 ? -7.663 8.321 -6.755 1.000 14.538 150 LEU B C 1
ATOM 2836 O O . LEU B 1 153 ? -8.898 8.514 -6.562 1.000 13.473 150 LEU B O 1
ATOM 2841 N N . LEU B 1 154 ? -7.180 7.382 -7.578 1.000 13.854 151 LEU B N 1
ATOM 2842 C CA . LEU B 1 154 ? -8.069 6.483 -8.367 1.000 15.091 151 LEU B CA 1
ATOM 2843 C C . LEU B 1 154 ? -8.826 5.540 -7.428 1.000 14.823 151 LEU B C 1
ATOM 2844 O O . LEU B 1 154 ? -10.066 5.415 -7.590 1.000 14.099 151 LEU B O 1
ATOM 2849 N N . ARG B 1 155 ? -8.172 4.951 -6.432 1.000 16.676 152 ARG B N 1
ATOM 2850 C CA . ARG B 1 155 ? -8.826 3.934 -5.559 1.000 17.117 152 ARG B CA 1
ATOM 2851 C C . ARG B 1 155 ? -9.827 4.657 -4.652 1.000 16.715 152 ARG B C 1
ATOM 2852 O O . ARG B 1 155 ? -10.922 4.098 -4.413 1.000 17.842 152 ARG B O 1
ATOM 2860 N N . THR B 1 156 ? -9.544 5.893 -4.232 1.000 15.152 153 THR B N 1
ATOM 2861 C CA . THR B 1 156 ? -10.455 6.657 -3.344 1.000 15.907 153 THR B CA 1
ATOM 2862 C C . THR B 1 156 ? -11.746 6.958 -4.106 1.000 16.406 153 THR B C 1
ATOM 2863 O O . THR B 1 156 ? -12.812 6.942 -3.469 1.000 17.929 153 THR B O 1
ATOM 2867 N N . ARG B 1 157 ? -11.680 7.217 -5.420 1.000 16.367 154 ARG B N 1
ATOM 2868 C CA . ARG B 1 157 ? -12.876 7.512 -6.275 1.000 16.697 154 ARG B CA 1
ATOM 2869 C C . ARG B 1 157 ? -13.547 6.225 -6.792 1.000 17.151 154 ARG B C 1
ATOM 2870 O O . ARG B 1 157 ? -14.564 6.350 -7.509 1.000 21.967 154 ARG B O 1
ATOM 2878 N N . GLY B 1 158 ? -12.991 5.041 -6.558 1.000 15.271 155 GLY B N 1
ATOM 2879 C CA . GLY B 1 158 ? -13.517 3.766 -7.090 1.000 16.496 155 GLY B CA 1
ATOM 2880 C C . GLY B 1 158 ? -13.347 3.642 -8.593 1.000 17.523 155 GLY B C 1
ATOM 2881 O O . GLY B 1 158 ? -14.186 2.957 -9.236 1.000 21.060 155 GLY B O 1
ATOM 2882 N N . ILE B 1 159 ? -12.302 4.218 -9.171 1.000 15.131 156 ILE B N 1
ATOM 2883 C CA . ILE B 1 159 ? -12.069 4.107 -10.644 1.000 14.646 156 ILE B CA 1
ATOM 2884 C C . ILE B 1 159 ? -11.561 2.696 -11.010 1.000 15.328 156 ILE B C 1
ATOM 2885 O O . ILE B 1 159 ? -10.635 2.202 -10.368 1.000 15.657 156 ILE B O 1
ATOM 2890 N N . THR B 1 160 ? -12.156 2.100 -12.043 1.000 14.008 157 THR B N 1
ATOM 2891 C CA . THR B 1 160 ? -11.769 0.776 -12.604 1.000 14.869 157 THR B CA 1
ATOM 2892 C C . THR B 1 160 ? -11.361 0.864 -14.083 1.000 14.888 157 THR B C 1
ATOM 2893 O O . THR B 1 160 ? -10.692 -0.071 -14.532 1.000 16.025 157 THR B O 1
ATOM 2897 N N . HIS B 1 161 ? -11.801 1.898 -14.800 1.000 14.703 158 HIS B N 1
ATOM 2898 C CA . HIS B 1 161 ? -11.646 2.066 -16.269 1.000 14.936 158 HIS B CA 1
ATOM 2899 C C . HIS B 1 161 ? -10.953 3.392 -16.582 1.000 14.528 158 HIS B C 1
ATOM 2900 O O . HIS B 1 161 ? -11.364 4.426 -16.014 1.000 14.711 158 HIS B O 1
ATOM 2907 N N . LEU B 1 162 ? -9.996 3.393 -17.515 1.000 13.838 159 LEU B N 1
ATOM 2908 C CA . LEU B 1 162 ? -9.245 4.621 -17.887 1.000 13.685 159 LEU B CA 1
ATOM 2909 C C . LEU B 1 162 ? -9.351 4.821 -19.400 1.000 14.556 159 LEU B C 1
ATOM 2910 O O . LEU B 1 162 ? -9.213 3.827 -20.130 1.000 15.949 159 LEU B O 1
ATOM 2915 N N . ILE B 1 163 ? -9.529 6.064 -19.829 1.000 14.258 160 ILE B N 1
ATOM 2916 C CA . ILE B 1 163 ? -9.466 6.488 -21.249 1.000 13.911 160 ILE B CA 1
ATOM 2917 C C . ILE B 1 163 ? -8.246 7.403 -21.368 1.000 13.644 160 ILE B C 1
ATOM 2918 O O . ILE B 1 163 ? -8.188 8.413 -20.632 1.000 13.111 160 ILE B O 1
ATOM 2923 N N . LEU B 1 164 ? -7.281 7.074 -22.231 1.000 14.498 161 LEU B N 1
ATOM 2924 C CA . LEU B 1 164 ? -5.984 7.794 -22.274 1.000 13.888 161 LEU B CA 1
ATOM 2925 C C . LEU B 1 164 ? -5.849 8.671 -23.522 1.000 13.927 161 LEU B C 1
ATOM 2926 O O . LEU B 1 164 ? -6.085 8.206 -24.666 1.000 13.825 161 LEU B O 1
ATOM 2931 N N . THR B 1 165 ? -5.411 9.907 -23.292 1.000 13.332 162 THR B N 1
ATOM 2932 C CA . THR B 1 165 ? -5.039 10.924 -24.286 1.000 13.861 162 THR B CA 1
ATOM 2933 C C . THR B 1 165 ? -3.727 11.548 -23.841 1.000 13.318 162 THR B C 1
ATOM 2934 O O . THR B 1 165 ? -3.403 11.459 -22.643 1.000 13.970 162 THR B O 1
ATOM 2938 N N . GLY B 1 166 ? -3.044 12.208 -24.769 1.000 13.282 163 GLY B N 1
ATOM 2939 C CA . GLY B 1 166 ? -1.822 12.959 -24.433 1.000 13.176 163 GLY B CA 1
ATOM 2940 C C . GLY B 1 166 ? -0.614 12.429 -25.160 1.000 13.792 163 GLY B C 1
ATOM 2941 O O . GLY B 1 166 ? -0.753 11.706 -26.177 1.000 11.922 163 GLY B O 1
ATOM 2942 N N . ILE B 1 167 ? 0.572 12.850 -24.686 1.000 12.711 164 ILE B N 1
ATOM 2943 C CA . ILE B 1 167 ? 1.812 12.730 -25.487 1.000 13.695 164 ILE B CA 1
ATOM 2944 C C . ILE B 1 167 ? 2.970 12.354 -24.564 1.000 12.704 164 ILE B C 1
ATOM 2945 O O . ILE B 1 167 ? 2.990 12.748 -23.389 1.000 12.675 164 ILE B O 1
ATOM 2950 N N . THR B 1 168 ? 3.943 11.574 -25.077 1.000 12.581 165 THR B N 1
ATOM 2951 C CA . THR B 1 168 ? 3.912 10.977 -26.404 1.000 12.758 165 THR B CA 1
ATOM 2952 C C . THR B 1 168 ? 3.394 9.527 -26.324 1.000 11.839 165 THR B C 1
ATOM 2953 O O . THR B 1 168 ? 3.457 8.881 -25.251 1.000 12.037 165 THR B O 1
ATOM 2957 N N . THR B 1 169 ? 2.887 9.000 -27.433 1.000 11.952 166 THR B N 1
ATOM 2958 C CA . THR B 1 169 ? 2.169 7.717 -27.490 1.000 12.385 166 THR B CA 1
ATOM 2959 C C . THR B 1 169 ? 3.077 6.604 -26.951 1.000 13.405 166 THR B C 1
ATOM 2960 O O . THR B 1 169 ? 2.613 5.742 -26.178 1.000 13.866 166 THR B O 1
ATOM 2964 N N . ASP B 1 170 ? 4.335 6.628 -27.372 1.000 13.370 167 ASP B N 1
ATOM 2965 C CA . ASP B 1 170 ? 5.294 5.526 -27.116 1.000 13.008 167 ASP B CA 1
ATOM 2966 C C . ASP B 1 170 ? 6.037 5.732 -25.789 1.000 12.848 167 ASP B C 1
ATOM 2967 O O . ASP B 1 170 ? 6.629 4.734 -25.320 1.000 12.667 167 ASP B O 1
ATOM 2972 N N . VAL B 1 171 ? 6.031 6.938 -25.197 1.000 12.469 168 VAL B N 1
ATOM 2973 C CA . VAL B 1 171 ? 6.795 7.186 -23.942 1.000 12.622 168 VAL B CA 1
ATOM 2974 C C . VAL B 1 171 ? 5.822 7.315 -22.759 1.000 12.030 168 VAL B C 1
ATOM 2975 O O . VAL B 1 171 ? 5.479 6.269 -22.172 1.000 12.963 168 VAL B O 1
ATOM 2979 N N . SER B 1 172 ? 5.387 8.525 -22.395 1.000 12.843 169 SER B N 1
ATOM 2980 C CA . SER B 1 172 ? 4.556 8.736 -21.176 1.000 12.207 169 SER B CA 1
ATOM 2981 C C . SER B 1 172 ? 3.193 8.024 -21.279 1.000 12.353 169 SER B C 1
ATOM 2982 O O . SER B 1 172 ? 2.745 7.459 -20.259 1.000 10.453 169 SER B O 1
ATOM 2985 N N . VAL B 1 173 ? 2.525 8.040 -22.426 1.000 11.076 170 VAL B N 1
ATOM 2986 C CA . VAL B 1 173 ? 1.166 7.425 -22.513 1.000 11.668 170 VAL B CA 1
ATOM 2987 C C . VAL B 1 173 ? 1.310 5.906 -22.359 1.000 11.617 170 VAL B C 1
ATOM 2988 O O . VAL B 1 173 ? 0.656 5.322 -21.496 1.000 10.498 170 VAL B O 1
ATOM 2992 N N . HIS B 1 174 ? 2.178 5.278 -23.149 1.000 11.570 171 HIS B N 1
ATOM 2993 C CA . HIS B 1 174 ? 2.362 3.802 -23.078 1.000 12.229 171 HIS B CA 1
ATOM 2994 C C . HIS B 1 174 ? 2.835 3.401 -21.674 1.000 11.604 171 HIS B C 1
ATOM 2995 O O . HIS B 1 174 ? 2.391 2.351 -21.170 1.000 11.749 171 HIS B O 1
ATOM 3002 N N . THR B 1 175 ? 3.783 4.119 -21.059 1.000 11.413 172 THR B N 1
ATOM 3003 C CA . THR B 1 175 ? 4.296 3.710 -19.733 1.000 12.207 172 THR B CA 1
ATOM 3004 C C . THR B 1 175 ? 3.131 3.708 -18.727 1.000 12.359 172 THR B C 1
ATOM 3005 O O . THR B 1 175 ? 2.967 2.743 -17.939 1.000 12.592 172 THR B O 1
ATOM 3009 N N . THR B 1 176 ? 2.313 4.764 -18.737 1.000 11.682 173 THR B N 1
ATOM 3010 C CA . THR B 1 176 ? 1.130 4.899 -17.840 1.000 11.096 173 THR B CA 1
ATOM 3011 C C . THR B 1 176 ? 0.128 3.778 -18.120 1.000 11.793 173 THR B C 1
ATOM 3012 O O . THR B 1 176 ? -0.372 3.171 -17.152 1.000 12.143 173 THR B O 1
ATOM 3016 N N . MET B 1 177 ? -0.112 3.450 -19.376 1.000 11.867 174 MET B N 1
ATOM 3017 C CA . MET B 1 177 ? -1.073 2.379 -19.773 1.000 11.913 174 MET B CA 1
ATOM 3018 C C . MET B 1 177 ? -0.563 1.036 -19.231 1.000 12.523 174 MET B C 1
ATOM 3019 O O . MET B 1 177 ? -1.350 0.240 -18.688 1.000 12.606 174 MET B O 1
ATOM 3024 N N . ARG B 1 178 ? 0.727 0.760 -19.378 1.000 12.760 175 ARG B N 1
ATOM 3025 C CA . ARG B 1 178 ? 1.321 -0.539 -18.939 1.000 12.995 175 ARG B CA 1
ATOM 3026 C C . ARG B 1 178 ? 1.251 -0.648 -17.407 1.000 14.423 175 ARG B C 1
ATOM 3027 O O . ARG B 1 178 ? 0.844 -1.725 -16.907 1.000 15.779 175 ARG B O 1
ATOM 3035 N N . GLU B 1 179 ? 1.569 0.423 -16.666 1.000 13.277 176 GLU B N 1
ATOM 3036 C CA . GLU B 1 179 ? 1.484 0.485 -15.173 1.000 14.049 176 GLU B CA 1
ATOM 3037 C C . GLU B 1 179 ? 0.030 0.212 -14.716 1.000 13.826 176 GLU B C 1
ATOM 3038 O O . GLU B 1 179 ? -0.212 -0.666 -13.839 1.000 12.994 176 GLU B O 1
ATOM 3044 N N . ALA B 1 180 ? -0.944 0.896 -15.312 1.000 13.089 177 ALA B N 1
ATOM 3045 C CA . ALA B 1 180 ? -2.381 0.785 -14.945 1.000 12.957 177 ALA B CA 1
ATOM 3046 C C . ALA B 1 180 ? -2.870 -0.638 -15.259 1.000 12.502 177 ALA B C 1
ATOM 3047 O O . ALA B 1 180 ? -3.499 -1.289 -14.406 1.000 13.599 177 ALA B O 1
ATOM 3049 N N . ASN B 1 181 ? -2.511 -1.154 -16.448 1.000 13.257 178 ASN B N 1
ATOM 3050 C CA . ASN B 1 181 ? -2.943 -2.501 -16.882 1.000 14.153 178 ASN B CA 1
ATOM 3051 C C . ASN B 1 181 ? -2.459 -3.588 -15.912 1.000 14.631 178 ASN B C 1
ATOM 3052 O O . ASN B 1 181 ? -3.259 -4.503 -15.579 1.000 14.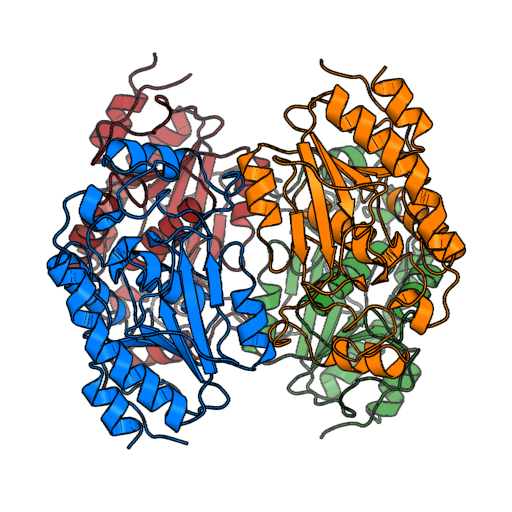783 178 ASN B O 1
ATOM 3057 N N . ASP B 1 182 ? -1.230 -3.499 -15.407 1.000 15.183 179 ASP B N 1
ATOM 3058 C CA . ASP B 1 182 ? -0.685 -4.561 -14.519 1.000 14.771 179 ASP B CA 1
ATOM 3059 C C . ASP B 1 182 ? -1.476 -4.580 -13.196 1.000 15.162 179 ASP B C 1
ATOM 3060 O O . ASP B 1 182 ? -1.601 -5.661 -12.607 1.000 16.957 179 ASP B O 1
ATOM 3065 N N . ARG B 1 183 ? -2.018 -3.438 -12.760 1.000 14.918 180 ARG B N 1
ATOM 3066 C CA . ARG B 1 183 ? -2.818 -3.319 -11.509 1.000 16.243 180 ARG B CA 1
ATOM 3067 C C . ARG B 1 183 ? -4.259 -3.806 -11.741 1.000 16.139 180 ARG B C 1
ATOM 3068 O O . ARG B 1 183 ? -5.016 -3.950 -10.742 1.000 17.877 180 ARG B O 1
ATOM 3076 N N . GLY B 1 184 ? -4.647 -4.058 -12.988 1.000 15.187 181 GLY B N 1
ATOM 3077 C CA . GLY B 1 184 ? -5.998 -4.543 -13.348 1.000 14.933 181 GLY B CA 1
ATOM 3078 C C . GLY B 1 184 ? -6.944 -3.465 -13.845 1.000 14.834 181 GLY B C 1
ATOM 3079 O O . GLY B 1 184 ? -8.119 -3.796 -14.123 1.000 15.830 181 GLY B O 1
ATOM 3080 N N . TYR B 1 185 ? -6.502 -2.231 -14.034 1.000 14.242 182 TYR B N 1
ATOM 3081 C CA . TYR B 1 185 ? -7.327 -1.182 -14.681 1.000 14.303 182 TYR B CA 1
ATOM 3082 C C . TYR B 1 185 ? -7.575 -1.600 -16.134 1.000 14.931 182 TYR B C 1
ATOM 3083 O O . TYR B 1 185 ? -6.677 -2.240 -16.783 1.000 14.799 182 TYR B O 1
ATOM 3092 N N . GLU B 1 186 ? -8.771 -1.290 -16.633 1.000 13.834 183 GLU B N 1
ATOM 3093 C CA . GLU B 1 186 ? -9.202 -1.572 -18.025 1.000 13.501 183 GLU B CA 1
ATOM 3094 C C . GLU B 1 186 ? -9.036 -0.276 -18.829 1.000 14.638 183 GLU B C 1
ATOM 3095 O O . GLU B 1 186 ? -9.738 0.718 -18.513 1.000 12.913 183 GLU B O 1
ATOM 3101 N N . CYS B 1 187 ? -8.139 -0.262 -19.822 1.000 14.763 184 CYS B N 1
ATOM 3102 C CA . CYS B 1 187 ? -7.686 0.985 -20.485 1.000 14.303 184 CYS B CA 1
ATOM 3103 C C . CYS B 1 187 ? -8.009 1.011 -21.984 1.000 14.052 184 CYS B C 1
ATOM 3104 O O . CYS B 1 187 ? -7.851 -0.034 -22.671 1.000 14.543 184 CYS B O 1
ATOM 3107 N N . LEU B 1 188 ? -8.425 2.192 -22.459 1.000 12.814 185 LEU B N 1
ATOM 3108 C CA . LEU B 1 188 ? -8.636 2.527 -23.889 1.000 14.094 185 LEU B CA 1
ATOM 3109 C C . LEU B 1 188 ? -7.668 3.642 -24.248 1.000 14.119 185 LEU B C 1
ATOM 3110 O O . LEU B 1 188 ? -7.608 4.616 -23.495 1.000 14.036 185 LEU B O 1
ATOM 3115 N N . ILE B 1 189 ? -6.959 3.518 -25.377 1.000 13.085 186 ILE B N 1
ATOM 3116 C CA . ILE B 1 189 ? -6.077 4.604 -25.873 1.000 12.799 186 ILE B CA 1
ATOM 3117 C C . ILE B 1 189 ? -6.680 5.174 -27.157 1.000 13.588 186 ILE B C 1
ATOM 3118 O O . ILE B 1 189 ? -7.102 4.388 -28.015 1.000 13.366 186 ILE B O 1
ATOM 3123 N N . LEU B 1 190 ? -6.845 6.489 -27.231 1.000 13.487 187 LEU B N 1
ATOM 3124 C CA . LEU B 1 190 ? -7.447 7.167 -28.411 1.000 15.234 187 LEU B CA 1
ATOM 3125 C C . LEU B 1 190 ? -6.349 7.524 -29.430 1.000 15.166 187 LEU B C 1
ATOM 3126 O O . LEU B 1 190 ? -5.414 8.300 -29.116 1.000 15.370 187 LEU B O 1
ATOM 3131 N N . SER B 1 191 ? -6.482 6.982 -30.643 1.000 15.482 188 SER B N 1
ATOM 3132 C CA . SER B 1 191 ? -5.466 7.063 -31.732 1.000 15.995 188 SER B CA 1
ATOM 3133 C C . SER B 1 191 ? -5.266 8.487 -32.256 1.000 14.479 188 SER B C 1
ATOM 3134 O O . SER B 1 191 ? -4.128 8.815 -32.660 1.000 16.911 188 SER B O 1
ATOM 3137 N N . ASP B 1 192 ? -6.322 9.307 -32.285 1.000 15.133 189 ASP B N 1
ATOM 3138 C CA . ASP B 1 192 ? -6.280 10.679 -32.843 1.000 15.953 189 ASP B CA 1
ATOM 3139 C C . ASP B 1 192 ? -6.026 11.724 -31.745 1.000 14.511 189 ASP B C 1
ATOM 3140 O O . ASP B 1 192 ? -5.821 12.922 -32.101 1.000 17.668 189 ASP B O 1
ATOM 3145 N N . CYS B 1 193 ? -5.965 11.326 -30.468 1.000 14.375 190 CYS B N 1
ATOM 3146 C CA . CYS B 1 193 ? -5.732 12.222 -29.303 1.000 14.198 190 CYS B CA 1
ATOM 3147 C C . CYS B 1 193 ? -4.347 11.977 -28.671 1.000 15.595 190 CYS B C 1
ATOM 3148 O O . CYS B 1 193 ? -4.139 12.391 -27.508 1.000 16.418 190 CYS B O 1
ATOM 3151 N N . THR B 1 194 ? -3.457 11.281 -29.392 1.000 14.431 191 THR B N 1
ATOM 3152 C CA . THR B 1 194 ? -2.071 10.962 -28.976 1.000 15.682 191 THR B CA 1
ATOM 3153 C C . THR B 1 194 ? -1.168 11.281 -30.155 1.000 17.719 191 THR B C 1
ATOM 3154 O O . THR B 1 194 ? -1.677 11.470 -31.273 1.000 17.675 191 THR B O 1
ATOM 3158 N N . GLY B 1 195 ? 0.136 11.273 -29.951 1.000 15.609 192 GLY B N 1
ATOM 3159 C CA . GLY B 1 195 ? 1.119 11.514 -31.002 1.000 15.478 192 GLY B CA 1
ATOM 3160 C C . GLY B 1 195 ? 2.516 11.293 -30.470 1.000 14.621 192 GLY B C 1
ATOM 3161 O O . GLY B 1 195 ? 2.682 11.363 -29.226 1.000 13.028 192 GLY B O 1
ATOM 3162 N N . ALA B 1 196 ? 3.496 11.129 -31.358 1.000 16.187 193 ALA B N 1
ATOM 3163 C CA . ALA B 1 196 ? 4.894 10.789 -30.968 1.000 16.734 193 ALA B CA 1
ATOM 3164 C C . ALA B 1 196 ? 5.914 11.615 -31.759 1.000 16.605 193 ALA B C 1
ATOM 3165 O O . ALA B 1 196 ? 5.520 12.314 -32.719 1.000 17.903 193 ALA B O 1
ATOM 3167 N N . THR B 1 197 ? 7.198 11.507 -31.393 1.000 15.884 194 THR B N 1
ATOM 3168 C CA . THR B 1 197 ? 8.292 12.221 -32.103 1.000 16.202 194 THR B CA 1
ATOM 3169 C C . THR B 1 197 ? 8.551 11.582 -33.483 1.000 16.731 194 THR B C 1
ATOM 3170 O O . THR B 1 197 ? 9.287 12.193 -34.280 1.000 19.278 194 THR B O 1
ATOM 3174 N N . ASP B 1 198 ? 8.000 10.393 -33.739 1.000 15.810 195 ASP B N 1
ATOM 3175 C CA . ASP B 1 198 ? 8.117 9.660 -35.026 1.000 16.775 195 ASP B CA 1
ATOM 3176 C C . ASP B 1 198 ? 6.773 8.981 -35.340 1.000 16.786 195 ASP B C 1
ATOM 3177 O O . ASP B 1 198 ? 6.248 8.264 -34.485 1.000 15.812 195 ASP B O 1
ATOM 3182 N N . ARG B 1 199 ? 6.206 9.227 -36.516 1.000 17.077 196 ARG B N 1
ATOM 3183 C CA . ARG B 1 199 ? 4.864 8.703 -36.881 1.000 18.157 196 ARG B CA 1
ATOM 3184 C C . ARG B 1 199 ? 4.870 7.170 -36.885 1.000 17.829 196 ARG B C 1
ATOM 3185 O O . ARG B 1 199 ? 3.869 6.573 -36.418 1.000 15.691 196 ARG B O 1
ATOM 3193 N N . LYS B 1 200 ? 5.967 6.543 -37.321 1.000 17.912 197 LYS B N 1
ATOM 3194 C CA . LYS B 1 200 ? 6.073 5.046 -37.293 1.000 18.713 197 LYS B CA 1
ATOM 3195 C C . LYS B 1 200 ? 6.028 4.514 -35.854 1.000 16.786 197 LYS B C 1
ATOM 3196 O O . LYS B 1 200 ? 5.413 3.454 -35.648 1.000 17.344 197 LYS B O 1
ATOM 3202 N N . HIS B 1 201 ? 6.632 5.216 -34.901 1.000 13.993 198 HIS B N 1
ATOM 3203 C CA . HIS B 1 201 ? 6.570 4.848 -33.458 1.000 14.019 198 HIS B CA 1
ATOM 3204 C C . HIS B 1 201 ? 5.141 5.010 -32.905 1.000 14.267 198 HIS B C 1
ATOM 3205 O O . HIS B 1 201 ? 4.694 4.162 -32.098 1.000 13.734 198 HIS B O 1
ATOM 3212 N N . HIS B 1 202 ? 4.445 6.098 -33.271 1.000 15.365 199 HIS B N 1
ATOM 3213 C CA . HIS B 1 202 ? 3.002 6.274 -32.919 1.000 14.460 199 HIS B CA 1
ATOM 3214 C C . HIS B 1 202 ? 2.204 5.046 -33.411 1.000 14.409 199 HIS B C 1
ATOM 3215 O O . HIS B 1 202 ? 1.482 4.414 -32.625 1.000 15.196 199 HIS B O 1
ATOM 3222 N N . GLU B 1 203 ? 2.353 4.685 -34.684 1.000 13.994 200 GLU B N 1
ATOM 3223 C CA . GLU B 1 203 ? 1.556 3.580 -35.293 1.000 16.348 200 GLU B CA 1
ATOM 3224 C C . GLU B 1 203 ? 1.909 2.239 -34.627 1.000 14.784 200 GLU B C 1
ATOM 3225 O O . GLU B 1 203 ? 0.986 1.480 -34.309 1.000 14.000 200 GLU B O 1
ATOM 3231 N N . ALA B 1 204 ? 3.197 1.982 -34.364 1.000 14.678 201 ALA B N 1
ATOM 3232 C CA . ALA B 1 204 ? 3.656 0.722 -33.735 1.000 15.247 201 ALA B CA 1
ATOM 3233 C C . ALA B 1 204 ? 3.167 0.663 -32.280 1.000 14.453 201 ALA B C 1
ATOM 3234 O O . ALA B 1 204 ? 2.731 -0.404 -31.823 1.000 15.516 201 ALA B O 1
ATOM 3236 N N . ALA B 1 205 ? 3.176 1.783 -31.567 1.000 13.816 202 ALA B N 1
ATOM 3237 C CA . ALA B 1 205 ? 2.712 1.836 -30.168 1.000 13.926 202 ALA B CA 1
ATOM 3238 C C . ALA B 1 205 ? 1.229 1.439 -30.122 1.000 14.598 202 ALA B C 1
ATOM 3239 O O . ALA B 1 205 ? 0.839 0.659 -29.235 1.000 14.084 202 ALA B O 1
ATOM 3241 N N . LEU B 1 206 ? 0.410 1.898 -31.065 1.000 14.576 203 LEU B N 1
ATOM 3242 C CA . LEU B 1 206 ? -1.035 1.523 -31.112 1.000 14.206 203 LEU B CA 1
ATOM 3243 C C . LEU B 1 206 ? -1.170 0.033 -31.436 1.000 14.074 203 LEU B C 1
ATOM 3244 O O . LEU B 1 206 ? -1.906 -0.641 -30.745 1.000 14.726 203 LEU B O 1
ATOM 3249 N N . SER B 1 207 ? -0.483 -0.485 -32.460 1.000 15.547 204 SER B N 1
ATOM 3250 C CA . SER B 1 207 ? -0.556 -1.903 -32.891 1.000 16.374 204 SER B CA 1
ATOM 3251 C C . SER B 1 207 ? -0.108 -2.849 -31.757 1.000 15.920 204 SER B C 1
ATOM 3252 O O . SER B 1 207 ? -0.705 -3.942 -31.598 1.000 17.307 204 SER B O 1
ATOM 3255 N N . MET B 1 208 ? 0.884 -2.450 -30.950 1.000 13.810 205 MET B N 1
ATOM 3256 C CA . MET B 1 208 ? 1.380 -3.287 -29.815 1.000 14.948 205 MET B CA 1
ATOM 3257 C C . MET B 1 208 ? 0.249 -3.584 -28.813 1.000 15.565 205 MET B C 1
ATOM 3258 O O . MET B 1 208 ? 0.217 -4.692 -28.240 1.000 15.635 205 MET B O 1
ATOM 3263 N N . VAL B 1 209 ? -0.674 -2.640 -28.612 1.000 13.959 206 VAL B N 1
ATOM 3264 C CA . VAL B 1 209 ? -1.792 -2.801 -27.642 1.000 13.696 206 VAL B CA 1
ATOM 3265 C C . VAL B 1 209 ? -2.684 -3.977 -28.051 1.000 14.526 206 VAL B C 1
ATOM 3266 O O . VAL B 1 209 ? -3.235 -4.648 -27.141 1.000 15.420 206 VAL B O 1
ATOM 3270 N N . THR B 1 210 ? -2.832 -4.191 -29.355 1.000 15.281 207 THR B N 1
ATOM 3271 C CA . THR B 1 210 ? -3.900 -5.008 -29.986 1.000 16.946 207 THR B CA 1
ATOM 3272 C C . THR B 1 210 ? -3.556 -6.496 -30.014 1.000 15.967 207 THR B C 1
ATOM 3273 O O . THR B 1 210 ? -4.497 -7.306 -30.297 1.000 16.284 207 THR B O 1
ATOM 3277 N N . MET B 1 211 ? -2.318 -6.878 -29.717 1.000 15.433 208 MET B N 1
ATOM 3278 C CA . MET B 1 211 ? -1.882 -8.296 -29.833 1.000 15.572 208 MET B CA 1
ATOM 3279 C C . MET B 1 211 ? -2.454 -9.145 -28.691 1.000 16.189 208 MET B C 1
ATOM 3280 O O . MET B 1 211 ? -2.836 -8.578 -27.619 1.000 15.353 208 MET B O 1
ATOM 3285 N N . GLN B 1 212 ? -2.446 -10.476 -28.837 1.000 15.171 209 GLN B N 1
ATOM 3286 C CA . GLN B 1 212 ? -2.786 -11.413 -27.724 1.000 16.366 209 GLN B CA 1
ATOM 3287 C C . GLN B 1 212 ? -4.203 -11.126 -27.171 1.000 15.721 209 GLN B C 1
ATOM 3288 O O . GLN B 1 212 ? -4.420 -11.324 -25.977 1.000 18.392 209 GLN B O 1
ATOM 3294 N N . GLY B 1 213 ? -5.144 -10.725 -28.028 1.000 17.415 210 GLY B N 1
ATOM 3295 C CA . GLY B 1 213 ? -6.529 -10.410 -27.637 1.000 18.062 210 GLY B CA 1
ATOM 3296 C C . GLY B 1 213 ? -6.677 -9.047 -26.980 1.000 18.035 210 GLY B C 1
ATOM 3297 O O . GLY B 1 213 ? -7.796 -8.741 -26.480 1.000 20.032 210 GLY B O 1
ATOM 3298 N N . GLY B 1 214 ? -5.646 -8.211 -27.043 1.000 16.571 211 GLY B N 1
ATOM 3299 C CA . GLY B 1 214 ? -5.639 -6.852 -26.457 1.000 16.831 211 GLY B CA 1
ATOM 3300 C C . GLY B 1 214 ? -4.789 -6.815 -25.197 1.000 15.701 211 GLY B C 1
ATOM 3301 O O . GLY B 1 214 ? -5.314 -6.505 -24.108 1.000 15.482 211 GLY B O 1
ATOM 3302 N N . VAL B 1 215 ? -3.495 -7.083 -25.334 1.000 15.758 212 VAL B N 1
ATOM 3303 C CA . VAL B 1 215 ? -2.568 -7.362 -24.199 1.000 15.482 212 VAL B CA 1
ATOM 3304 C C . VAL B 1 215 ? -2.567 -6.176 -23.221 1.000 14.530 212 VAL B C 1
ATOM 3305 O O . VAL B 1 215 ? -2.485 -6.459 -22.009 1.000 16.334 212 VAL B O 1
ATOM 3309 N N . PHE B 1 216 ? -2.674 -4.917 -23.681 1.000 13.521 213 PHE B N 1
ATOM 3310 C CA . PHE B 1 216 ? -2.665 -3.725 -22.803 1.000 14.499 213 PHE B CA 1
ATOM 3311 C C . PHE B 1 216 ? -4.034 -3.027 -22.745 1.000 15.339 213 PHE B C 1
ATOM 3312 O O . PHE B 1 216 ? -4.145 -2.036 -22.004 1.000 15.312 213 PHE B O 1
ATOM 3320 N N . GLY B 1 217 ? -5.051 -3.561 -23.424 1.000 15.558 214 GLY B N 1
ATOM 3321 C CA . GLY B 1 217 ? -6.358 -2.902 -23.560 1.000 14.448 214 GLY B CA 1
ATOM 3322 C C . GLY B 1 217 ? -6.786 -2.861 -25.005 1.000 15.175 214 GLY B C 1
ATOM 3323 O O . GLY B 1 217 ? -6.512 -3.837 -25.719 1.000 16.909 214 GLY B O 1
ATOM 3324 N N . ALA B 1 218 ? -7.378 -1.743 -25.434 1.000 14.462 215 ALA B N 1
ATOM 3325 C CA . ALA B 1 218 ? -7.835 -1.561 -26.830 1.000 14.756 215 ALA B CA 1
ATOM 3326 C C . ALA B 1 218 ? -7.515 -0.149 -27.309 1.000 13.882 215 ALA B C 1
ATOM 3327 O O . ALA B 1 218 ? -7.224 0.739 -26.449 1.000 14.788 215 ALA B O 1
ATOM 3329 N N . THR B 1 219 ? -7.605 0.065 -28.622 1.000 13.308 216 THR B N 1
ATOM 3330 C CA . THR B 1 219 ? -7.413 1.367 -29.301 1.000 14.527 216 THR B CA 1
ATOM 3331 C C . THR B 1 219 ? -8.743 1.773 -29.951 1.000 15.642 216 THR B C 1
ATOM 3332 O O . THR B 1 219 ? -9.531 0.900 -30.384 1.000 15.442 216 THR B O 1
ATOM 3336 N N . ALA B 1 220 ? -8.984 3.066 -30.041 1.000 15.754 217 ALA B N 1
ATOM 3337 C CA . ALA B 1 220 ? -10.169 3.604 -30.755 1.000 16.742 217 ALA B CA 1
ATOM 3338 C C . ALA B 1 220 ? -9.911 5.019 -31.245 1.000 16.048 217 ALA B C 1
ATOM 3339 O O . ALA B 1 220 ? -9.006 5.689 -30.741 1.000 16.329 217 ALA B O 1
ATOM 3341 N N . HIS B 1 221 ? -10.658 5.461 -32.259 1.000 15.993 218 HIS B N 1
ATOM 3342 C CA . HIS B 1 221 ? -10.739 6.872 -32.662 1.000 15.248 218 HIS B CA 1
ATOM 3343 C C . HIS B 1 221 ? -11.732 7.614 -31.751 1.000 15.231 218 HIS B C 1
ATOM 3344 O O . HIS B 1 221 ? -12.734 6.999 -31.340 1.000 16.136 218 HIS B O 1
ATOM 3351 N N . SER B 1 222 ? -11.481 8.901 -31.461 1.000 14.476 219 SER B N 1
ATOM 3352 C CA . SER B 1 222 ? -12.405 9.817 -30.738 1.000 18.433 219 SER B CA 1
ATOM 3353 C C . SER B 1 222 ? -13.831 9.667 -31.257 1.000 17.341 219 SER B C 1
ATOM 3354 O O . SER B 1 222 ? -14.752 9.663 -30.454 1.000 18.104 219 SER B O 1
ATOM 3357 N N . ASP B 1 223 ? -13.997 9.575 -32.570 1.000 19.891 220 ASP B N 1
ATOM 3358 C CA . ASP B 1 223 ? -15.353 9.494 -33.188 1.000 21.762 220 ASP B CA 1
ATOM 3359 C C . ASP B 1 223 ? -16.138 8.325 -32.570 1.000 21.251 220 ASP B C 1
ATOM 3360 O O . ASP B 1 223 ? -17.350 8.477 -32.322 1.000 22.512 220 ASP B O 1
ATOM 3365 N N . ASP B 1 224 ? -15.491 7.173 -32.350 1.000 21.194 221 ASP B N 1
ATOM 3366 C CA . ASP B 1 224 ? -16.169 5.953 -31.862 1.000 21.135 221 ASP B CA 1
ATOM 3367 C C . ASP B 1 224 ? -16.506 6.120 -30.377 1.000 20.386 221 ASP B C 1
ATOM 3368 O O . ASP B 1 224 ? -17.564 5.616 -29.958 1.000 19.339 221 ASP B O 1
ATOM 3373 N N . LEU B 1 225 ? -15.674 6.819 -29.595 1.000 19.226 222 LEU B N 1
ATOM 3374 C CA . LEU B 1 225 ? -15.971 7.103 -28.158 1.000 20.048 222 LEU B CA 1
ATOM 3375 C C . LEU B 1 225 ? -17.165 8.066 -28.100 1.000 20.140 222 LEU B C 1
ATOM 3376 O O . LEU B 1 225 ? -18.113 7.775 -27.344 1.000 21.858 222 LEU B O 1
ATOM 3381 N N . LEU B 1 226 ? -17.113 9.170 -28.851 1.000 20.258 223 LEU B N 1
ATOM 3382 C CA . LEU B 1 226 ? -18.176 10.205 -28.824 1.000 23.916 223 LEU B CA 1
ATOM 3383 C C . LEU B 1 226 ? -19.502 9.577 -29.284 1.000 24.058 223 LEU B C 1
ATOM 3384 O O . LEU B 1 226 ? -20.517 9.903 -28.647 1.000 25.741 223 LEU B O 1
ATOM 3389 N N . ALA B 1 227 ? -19.499 8.630 -30.232 1.000 23.497 224 ALA B N 1
ATOM 3390 C CA . ALA B 1 227 ? -20.731 7.911 -30.672 1.000 26.837 224 ALA B CA 1
ATOM 3391 C C . ALA B 1 227 ? -21.314 7.103 -29.502 1.000 26.880 224 ALA B C 1
ATOM 3392 O O . ALA B 1 227 ? -22.534 7.194 -29.276 1.000 27.937 224 ALA B O 1
ATOM 3394 N N . ALA B 1 228 ? -20.480 6.384 -28.741 1.000 22.372 225 ALA B N 1
ATOM 3395 C CA . ALA B 1 228 ? -20.919 5.565 -27.589 1.000 22.782 225 ALA B CA 1
ATOM 3396 C C . ALA B 1 228 ? -21.484 6.456 -26.483 1.000 24.679 225 ALA B C 1
ATOM 3397 O O . ALA B 1 228 ? -22.393 5.996 -25.792 1.000 27.860 225 ALA B O 1
ATOM 3399 N N . LEU B 1 229 ? -20.952 7.667 -26.300 1.000 26.783 226 LEU B N 1
ATOM 3400 C CA . LEU B 1 229 ? -21.388 8.613 -25.238 1.000 28.025 226 LEU B CA 1
ATOM 3401 C C . LEU B 1 229 ? -22.651 9.381 -25.658 1.000 31.636 226 LEU B C 1
ATOM 3402 O O . LEU B 1 229 ? -23.193 10.046 -24.790 1.000 33.406 226 LEU B O 1
ATOM 3407 N N . GLY B 1 230 ? -23.037 9.401 -26.937 1.000 34.715 227 GLY B N 1
ATOM 3408 C CA . GLY B 1 230 ? -24.305 10.016 -27.400 1.000 39.532 227 GLY B CA 1
ATOM 3409 C C . GLY B 1 230 ? -24.231 11.527 -27.604 1.000 39.791 227 GLY B C 1
ATOM 3410 O O . GLY B 1 230 ? -23.185 12.185 -27.498 1.000 50.498 227 GLY B O 1
ATOM 3411 N N . MET C 1 4 ? 37.944 -6.562 -11.554 1.000 48.328 1 MET C N 1
ATOM 3412 C CA . MET C 1 4 ? 38.113 -5.901 -12.883 1.000 43.683 1 MET C CA 1
ATOM 3413 C C . MET C 1 4 ? 36.915 -4.957 -13.146 1.000 34.814 1 MET C C 1
ATOM 3414 O O . MET C 1 4 ? 35.797 -5.259 -12.731 1.000 32.922 1 MET C O 1
ATOM 3419 N N . ILE C 1 5 ? 37.171 -3.813 -13.783 1.000 31.497 2 ILE C N 1
ATOM 3420 C CA . ILE C 1 5 ? 36.144 -2.843 -14.294 1.000 31.756 2 ILE C CA 1
ATOM 3421 C C . ILE C 1 5 ? 36.323 -2.744 -15.808 1.000 30.242 2 ILE C C 1
ATOM 3422 O O . ILE C 1 5 ? 37.479 -2.821 -16.272 1.000 30.487 2 ILE C O 1
ATOM 3427 N N . TYR C 1 6 ? 35.228 -2.615 -16.561 1.000 22.690 3 TYR C N 1
ATOM 3428 C CA . TYR C 1 6 ? 35.249 -2.704 -18.039 1.000 23.056 3 TYR C CA 1
ATOM 3429 C C . TYR C 1 6 ? 34.884 -1.349 -18.642 1.000 20.884 3 TYR C C 1
ATOM 3430 O O . TYR C 1 6 ? 34.257 -0.496 -17.975 1.000 20.588 3 TYR C O 1
ATOM 3439 N N . SER C 1 7 ? 35.247 -1.163 -19.907 1.000 20.569 4 SER C N 1
ATOM 3440 C CA . SER C 1 7 ? 34.950 0.050 -20.703 1.000 22.168 4 SER C CA 1
ATOM 3441 C C . SER C 1 7 ? 33.479 0.021 -21.155 1.000 21.935 4 SER C C 1
ATOM 3442 O O . SER C 1 7 ? 32.744 -0.950 -20.804 1.000 21.037 4 SER C O 1
ATOM 3445 N N . THR C 1 8 ? 33.076 1.029 -21.924 1.000 21.204 5 THR C N 1
ATOM 3446 C CA . THR C 1 8 ? 31.702 1.160 -22.481 1.000 22.167 5 THR C CA 1
ATOM 3447 C C . THR C 1 8 ? 31.473 0.147 -23.604 1.000 23.637 5 THR C C 1
ATOM 3448 O O . THR C 1 8 ? 32.431 -0.397 -24.166 1.000 20.973 5 THR C O 1
ATOM 3452 N N . VAL C 1 9 ? 30.198 -0.107 -23.889 1.000 19.594 6 VAL C N 1
ATOM 3453 C CA . VAL C 1 9 ? 29.662 -0.924 -25.009 1.000 20.373 6 VAL C CA 1
ATOM 3454 C C . VAL C 1 9 ? 29.310 0.026 -26.149 1.000 20.682 6 VAL C C 1
ATOM 3455 O O . VAL C 1 9 ? 28.671 1.060 -25.900 1.000 19.355 6 VAL C O 1
ATOM 3459 N N . ASN C 1 10 ? 29.728 -0.301 -27.374 1.000 20.184 7 ASN C N 1
ATOM 3460 C CA . ASN C 1 10 ? 29.268 0.380 -28.612 1.000 22.142 7 ASN C CA 1
ATOM 3461 C C . ASN C 1 10 ? 27.755 0.118 -28.744 1.000 21.583 7 ASN C C 1
ATOM 3462 O O . ASN C 1 10 ? 27.345 -1.049 -28.982 1.000 26.904 7 ASN C O 1
ATOM 3467 N N . ALA C 1 11 ? 26.953 1.135 -28.448 1.000 20.035 8 ALA C N 1
ATOM 3468 C CA . ALA C 1 11 ? 25.496 1.008 -28.333 1.000 18.450 8 ALA C CA 1
ATOM 3469 C C . ALA C 1 11 ? 24.814 2.203 -29.003 1.000 18.015 8 ALA C C 1
ATOM 3470 O O . ALA C 1 11 ? 25.481 3.194 -29.390 1.000 18.545 8 ALA C O 1
ATOM 3472 N N . ASN C 1 12 ? 23.497 2.096 -29.147 1.000 18.274 9 ASN C N 1
ATOM 3473 C CA . ASN C 1 12 ? 22.657 3.110 -29.802 1.000 16.913 9 ASN C CA 1
ATOM 3474 C C . ASN C 1 12 ? 21.711 3.691 -28.754 1.000 15.818 9 ASN C C 1
ATOM 3475 O O . ASN C 1 12 ? 20.887 2.918 -28.232 1.000 13.954 9 ASN C O 1
ATOM 3480 N N . PRO C 1 13 ? 21.725 5.012 -28.453 1.000 16.458 10 PRO C N 1
ATOM 3481 C CA . PRO C 1 13 ? 22.428 6.037 -29.226 1.000 17.575 10 PRO C CA 1
ATOM 3482 C C . PRO C 1 13 ? 23.694 6.644 -28.607 1.000 18.439 10 PRO C C 1
ATOM 3483 O O . PRO C 1 13 ? 24.155 7.649 -29.122 1.000 20.550 10 PRO C O 1
ATOM 3487 N N . TYR C 1 14 ? 24.188 6.057 -27.523 1.000 17.155 11 TYR C N 1
ATOM 3488 C CA . TYR C 1 14 ? 25.400 6.491 -26.796 1.000 16.607 11 TYR C CA 1
ATOM 3489 C C . TYR C 1 14 ? 26.184 5.258 -26.340 1.000 18.132 11 TYR C C 1
ATOM 3490 O O . TYR C 1 14 ? 25.621 4.168 -26.166 1.000 16.666 11 TYR C O 1
ATOM 3499 N N . ALA C 1 15 ? 27.492 5.422 -26.211 1.000 18.365 12 ALA C N 1
ATOM 3500 C CA . ALA C 1 15 ? 28.387 4.405 -25.613 1.000 21.954 12 ALA C CA 1
ATOM 3501 C C . ALA C 1 15 ? 27.935 4.162 -24.161 1.000 18.360 12 ALA C C 1
ATOM 3502 O O . ALA C 1 15 ? 27.985 5.073 -23.322 1.000 20.690 12 ALA C O 1
ATOM 3504 N N . TRP C 1 16 ? 27.465 2.951 -23.887 1.000 17.797 13 TRP C N 1
ATOM 3505 C CA . TRP C 1 16 ? 26.758 2.596 -22.629 1.000 16.542 13 TRP C CA 1
ATOM 3506 C C . TRP C 1 16 ? 27.736 2.004 -21.631 1.000 17.375 13 TRP C C 1
ATOM 3507 O O . TRP C 1 16 ? 28.580 1.169 -22.017 1.000 16.185 13 TRP C O 1
ATOM 3518 N N . PRO C 1 17 ? 27.629 2.307 -20.319 1.000 17.067 14 PRO C N 1
ATOM 3519 C CA . PRO C 1 17 ? 26.637 3.219 -19.742 1.000 16.591 14 PRO C CA 1
ATOM 3520 C C . PRO C 1 17 ? 27.035 4.704 -19.662 1.000 17.899 14 PRO C C 1
ATOM 3521 O O . PRO C 1 17 ? 28.163 5.029 -19.933 1.000 18.417 14 PRO C O 1
ATOM 3525 N N . TYR C 1 18 ? 26.105 5.592 -19.271 1.000 15.937 15 TYR C N 1
ATOM 3526 C CA . TYR C 1 18 ? 26.260 7.068 -19.232 1.000 17.368 15 TYR C CA 1
ATOM 3527 C C . TYR C 1 18 ? 27.457 7.479 -18.362 1.000 17.673 15 TYR C C 1
ATOM 3528 O O . TYR C 1 18 ? 28.013 8.571 -18.613 1.000 20.813 15 TYR C O 1
ATOM 3537 N N . ASP C 1 19 ? 27.789 6.690 -17.339 1.000 17.152 16 ASP C N 1
ATOM 3538 C CA . ASP C 1 19 ? 28.811 7.052 -16.327 1.000 18.775 16 ASP C CA 1
ATOM 3539 C C . ASP C 1 19 ? 30.180 6.515 -16.740 1.000 19.786 16 ASP C C 1
ATOM 3540 O O . ASP C 1 19 ? 31.119 6.778 -15.987 1.000 23.758 16 ASP C O 1
ATOM 3545 N N . GLY C 1 20 ? 30.293 5.795 -17.858 1.000 18.230 17 GLY C N 1
ATOM 3546 C CA . GLY C 1 20 ? 31.591 5.586 -18.538 1.000 20.992 17 GLY C CA 1
ATOM 3547 C C . GLY C 1 20 ? 32.345 4.314 -18.166 1.000 21.115 17 GLY C C 1
ATOM 3548 O O . GLY C 1 20 ? 33.506 4.200 -18.610 1.000 21.464 17 GLY C O 1
ATOM 3549 N N . SER C 1 21 ? 31.784 3.422 -17.362 1.000 18.317 18 SER C N 1
ATOM 3550 C CA . SER C 1 21 ? 32.399 2.095 -17.064 1.000 20.090 18 SER C CA 1
ATOM 3551 C C . SER C 1 21 ? 31.341 1.105 -16.586 1.000 20.395 18 SER C C 1
ATOM 3552 O O . SER C 1 21 ? 30.285 1.538 -16.093 1.000 21.571 18 SER C O 1
ATOM 3555 N N . ILE C 1 22 ? 31.647 -0.175 -16.702 1.000 19.599 19 ILE C N 1
ATOM 3556 C CA . ILE C 1 22 ? 30.811 -1.308 -16.223 1.000 19.599 19 ILE C CA 1
ATOM 3557 C C . ILE C 1 22 ? 31.514 -1.971 -15.041 1.000 22.412 19 ILE C C 1
ATOM 3558 O O . ILE C 1 22 ? 32.615 -2.548 -15.235 1.000 21.609 19 ILE C O 1
ATOM 3563 N N . ASP C 1 23 ? 30.873 -1.936 -13.885 1.000 21.906 20 ASP C N 1
ATOM 3564 C CA . ASP C 1 23 ? 31.371 -2.560 -12.635 1.000 22.609 20 ASP C CA 1
ATOM 3565 C C . ASP C 1 23 ? 30.465 -3.748 -12.333 1.000 22.772 20 ASP C C 1
ATOM 3566 O O . ASP C 1 23 ? 29.288 -3.569 -11.992 1.000 18.766 20 ASP C O 1
ATOM 3571 N N . PRO C 1 24 ? 30.974 -4.996 -12.425 1.000 21.512 21 PRO C N 1
ATOM 3572 C CA . PRO C 1 24 ? 30.156 -6.167 -12.138 1.000 21.344 21 PRO C CA 1
ATOM 3573 C C . PRO C 1 24 ? 29.487 -6.170 -10.760 1.000 20.116 21 PRO C C 1
ATOM 3574 O O . PRO C 1 24 ? 28.441 -6.796 -10.609 1.000 21.573 21 PRO C O 1
ATOM 3578 N N . ALA C 1 25 ? 30.099 -5.519 -9.767 1.000 20.709 22 ALA C N 1
ATOM 3579 C CA . ALA C 1 25 ? 29.571 -5.433 -8.391 1.000 23.022 22 ALA C CA 1
ATOM 3580 C C . ALA C 1 25 ? 28.248 -4.641 -8.383 1.000 22.356 22 ALA C C 1
ATOM 3581 O O . ALA C 1 25 ? 27.536 -4.718 -7.391 1.000 21.719 22 ALA C O 1
ATOM 3583 N N . HIS C 1 26 ? 27.964 -3.850 -9.426 1.000 21.012 23 HIS C N 1
ATOM 3584 C CA . HIS C 1 26 ? 26.781 -2.936 -9.440 1.000 20.728 23 HIS C CA 1
ATOM 3585 C C . HIS C 1 26 ? 25.922 -3.212 -10.684 1.000 21.173 23 HIS C C 1
ATOM 3586 O O . HIS C 1 26 ? 25.032 -2.377 -10.981 1.000 17.844 23 HIS C O 1
ATOM 3593 N N . THR C 1 27 ? 26.157 -4.335 -11.378 1.000 18.185 24 THR C N 1
ATOM 3594 C CA . THR C 1 27 ? 25.477 -4.668 -12.658 1.000 18.652 24 THR C CA 1
ATOM 3595 C C . THR C 1 27 ? 24.778 -6.023 -12.546 1.000 20.325 24 THR C C 1
ATOM 3596 O O . THR C 1 27 ? 25.391 -6.964 -12.031 1.000 18.280 24 THR C O 1
ATOM 3600 N N . ALA C 1 28 ? 23.533 -6.134 -13.018 1.000 17.598 25 ALA C N 1
ATOM 3601 C CA . ALA C 1 28 ? 22.752 -7.387 -13.092 1.000 18.284 25 ALA C CA 1
ATOM 3602 C C . ALA C 1 28 ? 22.293 -7.651 -14.524 1.000 19.882 25 ALA C C 1
ATOM 3603 O O . ALA C 1 28 ? 21.844 -6.714 -15.215 1.000 18.331 25 ALA C O 1
ATOM 3605 N N . LEU C 1 29 ? 22.460 -8.883 -14.969 1.000 17.812 26 LEU C N 1
ATOM 3606 C CA . LEU C 1 29 ? 21.857 -9.450 -16.193 1.000 18.831 26 LEU C CA 1
ATOM 3607 C C . LEU C 1 29 ? 20.487 -9.993 -15.795 1.000 18.975 26 LEU C C 1
ATOM 3608 O O . LEU C 1 29 ? 20.414 -10.806 -14.828 1.000 17.014 26 LEU C O 1
ATOM 3613 N N . ILE C 1 30 ? 19.437 -9.583 -16.508 1.000 16.089 27 ILE C N 1
ATOM 3614 C CA . ILE C 1 30 ? 18.040 -10.041 -16.257 1.000 16.544 27 ILE C CA 1
ATOM 3615 C C . ILE C 1 30 ? 17.619 -10.898 -17.449 1.000 17.106 27 ILE C C 1
ATOM 3616 O O . ILE C 1 30 ? 17.744 -10.422 -18.618 1.000 18.537 27 ILE C O 1
ATOM 3621 N N . LEU C 1 31 ? 17.191 -12.126 -17.175 1.000 15.589 28 LEU C N 1
ATOM 3622 C CA . LEU C 1 31 ? 16.630 -13.044 -18.195 1.000 16.882 28 LEU C CA 1
ATOM 3623 C C . LEU C 1 31 ? 15.121 -13.110 -17.990 1.000 16.653 28 LEU C C 1
ATOM 3624 O O . LEU C 1 31 ? 14.669 -13.720 -17.008 1.000 18.169 28 LEU C O 1
ATOM 3629 N N . ILE C 1 32 ? 14.357 -12.543 -18.935 1.000 14.955 29 ILE C N 1
ATOM 3630 C CA . ILE C 1 32 ? 12.888 -12.370 -18.774 1.000 15.043 29 ILE C CA 1
ATOM 3631 C C . ILE C 1 32 ? 12.107 -13.453 -19.525 1.000 15.310 29 ILE C C 1
ATOM 3632 O O . ILE C 1 32 ? 12.095 -13.440 -20.756 1.000 16.416 29 ILE C O 1
ATOM 3637 N N . ASP C 1 33 ? 11.443 -14.333 -18.768 1.000 16.976 30 ASP C N 1
ATOM 3638 C CA . ASP C 1 33 ? 10.316 -15.192 -19.226 1.000 16.795 30 ASP C CA 1
ATOM 3639 C C . ASP C 1 33 ? 10.749 -16.181 -20.329 1.000 17.793 30 ASP C C 1
ATOM 3640 O O . ASP C 1 33 ? 9.950 -16.434 -21.253 1.000 17.222 30 ASP C O 1
ATOM 3645 N N . TRP C 1 34 ? 11.949 -16.766 -20.241 1.000 16.420 31 TRP C N 1
ATOM 3646 C CA . TRP C 1 34 ? 12.354 -17.880 -21.151 1.000 16.864 31 TRP C CA 1
ATOM 3647 C C . TRP C 1 34 ? 11.642 -19.181 -20.733 1.000 18.356 31 TRP C C 1
ATOM 3648 O O . TRP C 1 34 ? 12.284 -20.105 -20.183 1.000 18.535 31 TRP C O 1
ATOM 3659 N N . GLN C 1 35 ? 10.335 -19.244 -20.969 1.000 17.696 32 GLN C N 1
ATOM 3660 C CA . GLN C 1 35 ? 9.412 -20.325 -20.536 1.000 18.814 32 GLN C CA 1
ATOM 3661 C C . GLN C 1 35 ? 8.761 -20.951 -21.782 1.000 20.603 32 GLN C C 1
ATOM 3662 O O . GLN C 1 35 ? 8.591 -20.232 -22.767 1.000 19.228 32 GLN C O 1
ATOM 3668 N N . ILE C 1 36 ? 8.356 -22.222 -21.743 1.000 21.692 33 ILE C N 1
ATOM 3669 C CA . ILE C 1 36 ? 7.587 -22.837 -22.867 1.000 24.341 33 ILE C CA 1
ATOM 3670 C C . ILE C 1 36 ? 6.344 -21.979 -23.167 1.000 22.760 33 ILE C C 1
ATOM 3671 O O . ILE C 1 36 ? 6.009 -21.753 -24.338 1.000 21.254 33 ILE C O 1
ATOM 3676 N N . ASP C 1 37 ? 5.715 -21.379 -22.163 1.000 20.864 34 ASP C N 1
ATOM 3677 C CA . ASP C 1 37 ? 4.490 -20.583 -22.417 1.000 20.318 34 ASP C CA 1
ATOM 3678 C C . ASP C 1 37 ? 4.790 -19.439 -23.407 1.000 21.450 34 ASP C C 1
ATOM 3679 O O . ASP C 1 37 ? 3.856 -19.049 -24.130 1.000 22.452 34 ASP C O 1
ATOM 3684 N N . PHE C 1 38 ? 6.020 -18.915 -23.479 1.000 20.811 35 PHE C N 1
ATOM 3685 C CA . PHE C 1 38 ? 6.359 -17.809 -24.411 1.000 21.301 35 PHE C CA 1
ATOM 3686 C C . PHE C 1 38 ? 7.179 -18.294 -25.618 1.000 21.352 35 PHE C C 1
ATOM 3687 O O . PHE C 1 38 ? 7.184 -17.543 -26.619 1.000 20.528 35 PHE C O 1
ATOM 3695 N N . CYS C 1 39 ? 7.860 -19.455 -25.577 1.000 20.679 36 CYS C N 1
ATOM 3696 C CA . CYS C 1 39 ? 8.783 -19.821 -26.696 1.000 20.265 36 CYS C CA 1
ATOM 3697 C C . CYS C 1 39 ? 8.777 -21.312 -27.059 1.000 20.354 36 CYS C C 1
ATOM 3698 O O . CYS C 1 39 ? 9.602 -21.665 -27.918 1.000 23.254 36 CYS C O 1
ATOM 3701 N N . GLY C 1 40 ? 7.834 -22.106 -26.561 1.000 22.916 37 GLY C N 1
ATOM 3702 C CA . GLY C 1 40 ? 7.846 -23.560 -26.818 1.000 23.726 37 GLY C CA 1
ATOM 3703 C C . GLY C 1 40 ? 6.525 -24.107 -27.336 1.000 24.103 37 GLY C C 1
ATOM 3704 O O . GLY C 1 40 ? 5.442 -23.551 -27.128 1.000 22.171 37 GLY C O 1
ATOM 3705 N N . PRO C 1 41 ? 6.574 -25.261 -28.040 1.000 25.424 38 PRO C N 1
ATOM 3706 C CA . PRO C 1 41 ? 5.360 -25.919 -28.517 1.000 24.870 38 PRO C CA 1
ATOM 3707 C C . PRO C 1 41 ? 4.388 -26.265 -27.383 1.000 23.384 38 PRO C C 1
ATOM 3708 O O . PRO C 1 41 ? 4.832 -26.764 -26.366 1.000 23.929 38 PRO C O 1
ATOM 3712 N N . GLY C 1 42 ? 3.102 -25.987 -27.583 1.000 23.205 39 GLY C N 1
ATOM 3713 C CA . GLY C 1 42 ? 1.991 -26.384 -26.705 1.000 27.311 39 GLY C CA 1
ATOM 3714 C C . GLY C 1 42 ? 1.654 -25.340 -25.649 1.000 28.502 39 GLY C C 1
ATOM 3715 O O . GLY C 1 42 ? 0.648 -25.517 -24.950 1.000 33.074 39 GLY C O 1
ATOM 3716 N N . GLY C 1 43 ? 2.435 -24.262 -25.550 1.000 29.460 40 GLY C N 1
ATOM 3717 C CA . GLY C 1 43 ? 2.206 -23.212 -24.539 1.000 25.700 40 GLY C CA 1
ATOM 3718 C C . GLY C 1 43 ? 1.219 -22.131 -24.969 1.000 26.239 40 GLY C C 1
ATOM 3719 O O . GLY C 1 43 ? 0.610 -22.221 -26.047 1.000 23.027 40 GLY C O 1
ATOM 3720 N N . TYR C 1 44 ? 1.103 -21.098 -24.127 1.000 21.363 41 TYR C N 1
ATOM 3721 C CA . TYR C 1 44 ? 0.270 -19.880 -24.309 1.000 21.236 41 TYR C CA 1
ATOM 3722 C C . TYR C 1 44 ? 0.460 -19.259 -25.704 1.000 19.890 41 TYR C C 1
ATOM 3723 O O . TYR C 1 44 ? -0.541 -19.118 -26.425 1.000 21.468 41 TYR C O 1
ATOM 3732 N N . VAL C 1 45 ? 1.682 -18.868 -26.064 1.000 19.834 42 VAL C N 1
ATOM 3733 C CA . VAL C 1 45 ? 1.951 -18.113 -27.327 1.000 20.370 42 VAL C CA 1
ATOM 3734 C C . VAL C 1 45 ? 1.651 -19.025 -28.530 1.000 20.621 42 VAL C C 1
ATOM 3735 O O . VAL C 1 45 ? 1.031 -18.543 -29.516 1.000 20.573 42 VAL C O 1
ATOM 3739 N N . ASP C 1 46 ? 2.054 -20.300 -28.468 1.000 22.917 43 ASP C N 1
ATOM 3740 C CA . ASP C 1 46 ? 1.752 -21.282 -29.557 1.000 24.342 43 ASP C CA 1
ATOM 3741 C C . ASP C 1 46 ? 0.226 -21.441 -29.690 1.000 23.104 43 ASP C C 1
ATOM 3742 O O . ASP C 1 46 ? -0.291 -21.445 -30.838 1.000 23.641 43 ASP C O 1
ATOM 3747 N N . SER C 1 47 ? -0.494 -21.581 -28.581 1.000 21.391 44 SER C N 1
ATOM 3748 C CA . SER C 1 47 ? -1.962 -21.777 -28.585 1.000 23.460 44 SER C CA 1
ATOM 3749 C C . SER C 1 47 ? -2.674 -20.556 -29.178 1.000 22.269 44 SER C C 1
ATOM 3750 O O . SER C 1 47 ? -3.787 -20.739 -29.718 1.000 21.875 44 SER C O 1
ATOM 3753 N N . MET C 1 48 ? -2.080 -19.355 -29.122 1.000 21.977 45 MET C N 1
ATOM 3754 C CA . MET C 1 48 ? -2.685 -18.127 -29.705 1.000 21.654 45 MET C CA 1
ATOM 3755 C C . MET C 1 48 ? -2.402 -18.073 -31.210 1.000 22.959 45 MET C C 1
ATOM 3756 O O . MET C 1 48 ? -3.041 -17.241 -31.882 1.000 21.718 45 MET C O 1
ATOM 3761 N N . GLY C 1 49 ? -1.462 -18.896 -3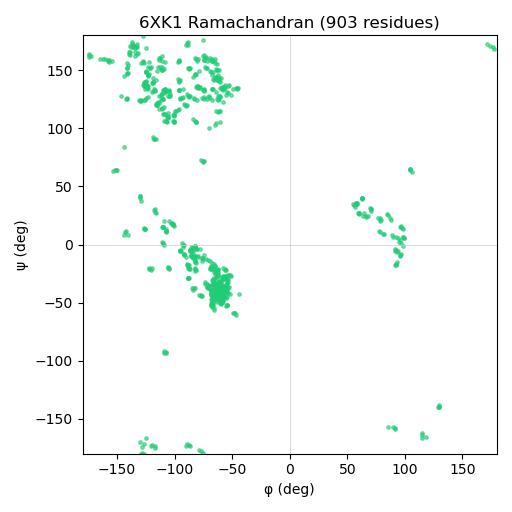1.708 1.000 23.948 46 GLY C N 1
ATOM 3762 C CA . GLY C 1 49 ? -1.226 -19.057 -33.161 1.000 23.703 46 GLY C CA 1
ATOM 3763 C C . GLY C 1 49 ? -0.071 -18.217 -33.676 1.000 25.889 46 GLY C C 1
ATOM 3764 O O . GLY C 1 49 ? 0.097 -18.160 -34.904 1.000 25.631 46 GLY C O 1
ATOM 3765 N N . TYR C 1 50 ? 0.770 -17.672 -32.787 1.000 23.713 47 TYR C N 1
ATOM 3766 C CA . TYR C 1 50 ? 1.972 -16.885 -33.160 1.000 22.698 47 TYR C CA 1
ATOM 3767 C C . TYR C 1 50 ? 3.113 -17.846 -33.517 1.000 22.864 47 TYR C C 1
ATOM 3768 O O . TYR C 1 50 ? 3.120 -19.046 -33.104 1.000 21.082 47 TYR C O 1
ATOM 3777 N N . ASP C 1 51 ? 4.065 -17.323 -34.292 1.000 23.139 48 ASP C N 1
ATOM 3778 C CA . ASP C 1 51 ? 5.227 -18.069 -34.851 1.000 24.404 48 ASP C CA 1
ATOM 3779 C C . ASP C 1 51 ? 6.351 -18.121 -33.795 1.000 24.111 48 ASP C C 1
ATOM 3780 O O . ASP C 1 51 ? 7.003 -17.069 -33.507 1.000 24.152 48 ASP C O 1
ATOM 3785 N N . LEU C 1 52 ? 6.583 -19.306 -33.206 1.000 23.525 49 LEU C N 1
ATOM 3786 C CA . LEU C 1 52 ? 7.610 -19.499 -32.149 1.000 23.363 49 LEU C CA 1
ATOM 3787 C C . LEU C 1 52 ? 9.032 -19.197 -32.658 1.000 24.719 49 LEU C C 1
ATOM 3788 O O . LEU C 1 52 ? 9.872 -18.917 -31.832 1.000 25.085 49 LEU C O 1
ATOM 3793 N N . SER C 1 53 ? 9.331 -19.240 -33.963 1.000 24.347 50 SER C N 1
ATOM 3794 C CA . SER C 1 53 ? 10.708 -18.956 -34.438 1.000 24.146 50 SER C CA 1
ATOM 3795 C C . SER C 1 53 ? 11.070 -17.500 -34.100 1.000 27.137 50 SER C C 1
ATOM 3796 O O . SER C 1 53 ? 12.277 -17.220 -33.902 1.000 24.224 50 SER C O 1
ATOM 3799 N N . LEU C 1 54 ? 10.073 -16.609 -33.999 1.000 27.480 51 LEU C N 1
ATOM 3800 C CA . LEU C 1 54 ? 10.314 -15.181 -33.661 1.000 30.287 51 LEU C CA 1
ATOM 3801 C C . LEU C 1 54 ? 10.791 -15.051 -32.205 1.000 30.922 51 LEU C C 1
ATOM 3802 O O . LEU C 1 54 ? 11.640 -14.174 -31.965 1.000 32.722 51 LEU C O 1
ATOM 3807 N N . THR C 1 55 ? 10.243 -15.859 -31.283 1.000 31.799 52 THR C N 1
ATOM 3808 C CA . THR C 1 55 ? 10.562 -15.776 -29.826 1.000 33.611 52 THR C CA 1
ATOM 3809 C C . THR C 1 55 ? 11.778 -16.647 -29.487 1.000 35.581 52 THR C C 1
ATOM 3810 O O . THR C 1 55 ? 12.513 -16.244 -28.587 1.000 41.974 52 THR C O 1
ATOM 3814 N N . ARG C 1 56 ? 12.043 -17.742 -30.213 1.000 33.845 53 ARG C N 1
ATOM 3815 C CA . ARG C 1 56 ? 13.141 -18.703 -29.888 1.000 31.577 53 ARG C CA 1
ATOM 3816 C C . ARG C 1 56 ? 14.506 -18.227 -30.399 1.000 29.177 53 ARG C C 1
ATOM 3817 O O . ARG C 1 56 ? 15.505 -18.744 -29.907 1.000 32.093 53 ARG C O 1
ATOM 3825 N N . SER C 1 57 ? 14.575 -17.316 -31.380 1.000 29.264 54 SER C N 1
ATOM 3826 C CA . SER C 1 57 ? 15.861 -16.953 -32.037 1.000 29.924 54 SER C CA 1
ATOM 3827 C C . SER C 1 57 ? 16.833 -16.311 -31.028 1.000 28.250 54 SER C C 1
ATOM 3828 O O . SER C 1 57 ? 18.052 -16.365 -31.273 1.000 27.354 54 SER C O 1
ATOM 3831 N N . GLY C 1 58 ? 16.333 -15.749 -29.921 1.000 28.427 55 GLY C N 1
ATOM 3832 C CA . GLY C 1 58 ? 17.174 -15.079 -28.907 1.000 26.484 55 GLY C CA 1
ATOM 3833 C C . GLY C 1 58 ? 17.734 -16.043 -27.864 1.000 24.871 55 GLY C C 1
ATOM 3834 O O . GLY C 1 58 ? 18.568 -15.595 -27.051 1.000 24.300 55 GLY C O 1
ATOM 3835 N N . LEU C 1 59 ? 17.347 -17.320 -27.877 1.000 25.205 56 LEU C N 1
ATOM 3836 C CA . LEU C 1 59 ? 17.717 -18.295 -26.800 1.000 27.242 56 LEU C CA 1
ATOM 3837 C C . LEU C 1 59 ? 19.229 -18.554 -26.795 1.000 29.231 56 LEU C C 1
ATOM 3838 O O . LEU C 1 59 ? 19.863 -18.412 -25.732 1.000 28.082 56 LEU C O 1
ATOM 3843 N N . GLU C 1 60 ? 19.809 -18.961 -27.929 1.000 29.767 57 GLU C N 1
ATOM 3844 C CA . GLU C 1 60 ? 21.248 -19.323 -27.972 1.000 32.821 57 GLU C CA 1
ATOM 3845 C C . GLU C 1 60 ? 22.125 -18.101 -27.720 1.000 28.450 57 GLU C C 1
ATOM 3846 O O . GLU C 1 60 ? 23.085 -18.194 -26.966 1.000 25.590 57 GLU C O 1
ATOM 3852 N N . PRO C 1 61 ? 21.845 -16.911 -28.297 1.000 25.009 58 PRO C N 1
ATOM 3853 C CA . PRO C 1 61 ? 22.609 -15.711 -27.959 1.000 24.640 58 PRO C CA 1
ATOM 3854 C C . PRO C 1 61 ? 22.517 -15.384 -26.453 1.000 20.444 58 PRO C C 1
ATOM 3855 O O . PRO C 1 61 ? 23.504 -15.010 -25.865 1.000 23.688 58 PRO C O 1
ATOM 3859 N N . THR C 1 62 ? 21.353 -15.583 -25.849 1.000 21.537 59 THR C N 1
ATOM 3860 C CA . THR C 1 62 ? 21.152 -15.317 -24.396 1.000 20.111 59 THR C CA 1
ATOM 3861 C C . THR C 1 62 ? 22.078 -16.251 -23.600 1.000 21.050 59 THR C C 1
ATOM 3862 O O . THR C 1 62 ? 22.709 -15.786 -22.650 1.000 19.075 59 THR C O 1
ATOM 3866 N N . ALA C 1 63 ? 22.166 -17.528 -23.980 1.000 23.115 60 ALA C N 1
ATOM 3867 C CA . ALA C 1 63 ? 23.036 -18.495 -23.258 1.000 23.362 60 ALA C CA 1
ATOM 3868 C C . ALA C 1 63 ? 24.505 -18.040 -23.326 1.000 23.005 60 ALA C C 1
ATOM 3869 O O . ALA C 1 63 ? 25.203 -18.162 -22.314 1.000 24.189 60 ALA C O 1
ATOM 3871 N N . ARG C 1 64 ? 24.981 -17.490 -24.448 1.000 23.438 61 ARG C N 1
ATOM 3872 C CA . ARG C 1 64 ? 26.370 -16.984 -24.568 1.000 25.458 61 ARG C CA 1
ATOM 3873 C C . ARG C 1 64 ? 26.553 -15.778 -23.635 1.000 23.318 61 ARG C C 1
ATOM 3874 O O . ARG C 1 64 ? 27.606 -15.651 -22.986 1.000 23.244 61 ARG C O 1
ATOM 3882 N N . VAL C 1 65 ? 25.563 -14.877 -23.546 1.000 21.515 62 VAL C N 1
ATOM 3883 C CA . VAL C 1 65 ? 25.667 -13.679 -22.656 1.000 21.209 62 VAL C CA 1
ATOM 3884 C C . VAL C 1 65 ? 25.628 -14.127 -21.180 1.000 18.638 62 VAL C C 1
ATOM 3885 O O . VAL C 1 65 ? 26.375 -13.563 -20.363 1.000 20.584 62 VAL C O 1
ATOM 3889 N N . LEU C 1 66 ? 24.807 -15.120 -20.851 1.000 18.597 63 LEU C N 1
ATOM 3890 C CA . LEU C 1 66 ? 24.683 -15.688 -19.481 1.000 20.057 63 LEU C CA 1
ATOM 3891 C C . LEU C 1 66 ? 26.047 -16.250 -19.053 1.000 22.531 63 LEU C C 1
ATOM 3892 O O . LEU C 1 66 ? 26.465 -15.982 -17.911 1.000 21.852 63 LEU C O 1
ATOM 3897 N N . ALA C 1 67 ? 26.731 -16.965 -19.950 1.000 22.793 64 ALA C N 1
ATOM 3898 C CA . ALA C 1 67 ? 28.099 -17.500 -19.689 1.000 25.847 64 ALA C CA 1
ATOM 3899 C C . ALA C 1 67 ? 29.072 -16.352 -19.387 1.000 25.052 64 ALA C C 1
ATOM 3900 O O . ALA C 1 67 ? 29.823 -16.450 -18.414 1.000 23.675 64 ALA C O 1
ATOM 3902 N N . ALA C 1 68 ? 29.026 -15.256 -20.157 1.000 24.549 65 ALA C N 1
ATOM 3903 C CA . ALA C 1 68 ? 29.906 -14.080 -19.964 1.000 25.133 65 ALA C CA 1
ATOM 3904 C C . ALA C 1 68 ? 29.592 -13.383 -18.631 1.000 27.574 65 ALA C C 1
ATOM 3905 O O . ALA C 1 68 ? 30.533 -12.948 -17.926 1.000 25.333 65 ALA C O 1
ATOM 3907 N N . ALA C 1 69 ? 28.316 -13.276 -18.268 1.000 23.119 66 ALA C N 1
ATOM 3908 C CA . ALA C 1 69 ? 27.910 -12.641 -16.995 1.000 25.096 66 ALA C CA 1
ATOM 3909 C C . ALA C 1 69 ? 28.470 -13.454 -15.819 1.000 26.475 66 ALA C C 1
ATOM 3910 O O . ALA C 1 69 ? 28.986 -12.856 -14.834 1.000 26.686 66 ALA C O 1
ATOM 3912 N N . ARG C 1 70 ? 28.338 -14.770 -15.890 1.000 25.259 67 ARG C N 1
ATOM 3913 C CA . ARG C 1 70 ? 28.832 -15.690 -14.825 1.000 25.061 67 ARG C CA 1
ATOM 3914 C C . ARG C 1 70 ? 30.362 -15.564 -14.732 1.000 27.016 67 ARG C C 1
ATOM 3915 O O . ARG C 1 70 ? 30.870 -15.466 -13.597 1.000 29.976 67 ARG C O 1
ATOM 3923 N N . ASP C 1 71 ? 31.079 -15.467 -15.856 1.000 27.170 68 ASP C N 1
ATOM 3924 C CA . ASP C 1 71 ? 32.572 -15.349 -15.874 1.000 31.245 68 ASP C CA 1
ATOM 3925 C C . ASP C 1 71 ? 33.044 -14.038 -15.225 1.000 32.610 68 ASP C C 1
ATOM 3926 O O . ASP C 1 71 ? 34.124 -14.033 -14.619 1.000 30.347 68 ASP C O 1
ATOM 3931 N N . THR C 1 72 ? 32.280 -12.949 -15.342 1.000 24.597 69 THR C N 1
ATOM 3932 C CA . THR C 1 72 ? 32.692 -11.608 -14.862 1.000 26.006 69 THR C CA 1
ATOM 3933 C C . THR C 1 72 ? 32.212 -11.382 -13.423 1.000 23.724 69 THR C C 1
ATOM 3934 O O . THR C 1 72 ? 32.644 -10.402 -12.842 1.000 25.564 69 THR C O 1
ATOM 3938 N N . GLY C 1 73 ? 31.386 -12.265 -12.860 1.000 24.750 70 GLY C N 1
ATOM 3939 C CA . GLY C 1 73 ? 30.896 -12.178 -11.469 1.000 26.437 70 GLY C CA 1
ATOM 3940 C C . GLY C 1 73 ? 29.765 -11.161 -11.321 1.000 27.266 70 GLY C C 1
ATOM 3941 O O . GLY C 1 73 ? 29.540 -10.680 -10.202 1.000 26.162 70 GLY C O 1
ATOM 3942 N N . MET C 1 74 ? 29.076 -10.799 -12.397 1.000 26.422 71 MET C N 1
ATOM 3943 C CA . MET C 1 74 ? 27.910 -9.888 -12.254 1.000 25.282 71 MET C CA 1
ATOM 3944 C C . MET C 1 74 ? 26.728 -10.652 -11.659 1.000 23.905 71 MET C C 1
ATOM 3945 O O . MET C 1 74 ? 26.718 -11.884 -11.686 1.000 21.442 71 MET C O 1
ATOM 3950 N N . THR C 1 75 ? 25.783 -9.924 -11.064 1.000 21.476 72 THR C N 1
ATOM 3951 C CA . THR C 1 75 ? 24.501 -10.483 -10.595 1.000 19.798 72 THR C CA 1
ATOM 3952 C C . THR C 1 75 ? 23.722 -11.030 -11.806 1.000 18.671 72 THR C C 1
ATOM 3953 O O . THR C 1 75 ? 23.747 -10.401 -12.897 1.000 17.611 72 THR C O 1
ATOM 3957 N N . VAL C 1 76 ? 23.038 -12.157 -11.610 1.000 19.333 73 VAL C N 1
ATOM 3958 C CA . VAL C 1 76 ? 22.078 -12.745 -12.575 1.000 18.418 73 VAL C CA 1
ATOM 3959 C C . VAL C 1 76 ? 20.726 -12.963 -11.899 1.000 18.406 73 VAL C C 1
ATOM 3960 O O . VAL C 1 76 ? 20.657 -13.610 -10.837 1.000 18.229 73 VAL C O 1
ATOM 3964 N N . ILE C 1 77 ? 19.658 -12.422 -12.496 1.000 17.592 74 ILE C N 1
ATOM 3965 C CA . ILE C 1 77 ? 18.256 -12.562 -12.022 1.000 17.133 74 ILE C CA 1
ATOM 3966 C C . ILE C 1 77 ? 17.429 -13.107 -13.191 1.000 17.007 74 ILE C C 1
ATOM 3967 O O . ILE C 1 77 ? 17.632 -12.649 -14.350 1.000 16.837 74 ILE C O 1
ATOM 3972 N N . HIS C 1 78 ? 16.552 -14.072 -12.913 1.000 17.079 75 HIS C N 1
ATOM 3973 C CA . HIS C 1 78 ? 15.626 -14.674 -13.902 1.000 17.949 75 HIS C CA 1
ATOM 3974 C C . HIS C 1 78 ? 14.185 -14.273 -13.552 1.000 17.659 75 HIS C C 1
ATOM 3975 O O . HIS C 1 78 ? 13.900 -14.114 -12.350 1.000 18.171 75 HIS C O 1
ATOM 3982 N N . THR C 1 79 ? 13.282 -14.173 -14.532 1.000 16.558 76 THR C N 1
ATOM 3983 C CA . THR C 1 79 ? 11.832 -13.942 -14.265 1.000 16.927 76 THR C CA 1
ATOM 3984 C C . THR C 1 79 ? 10.974 -15.027 -14.928 1.000 17.934 76 THR C C 1
ATOM 3985 O O . THR C 1 79 ? 11.370 -15.573 -15.976 1.000 17.493 76 THR C O 1
ATOM 3989 N N . ARG C 1 80 ? 9.844 -15.338 -14.309 1.000 16.986 77 ARG C N 1
ATOM 3990 C CA . ARG C 1 80 ? 8.774 -16.197 -14.846 1.000 17.731 77 ARG C CA 1
ATOM 3991 C C . ARG C 1 80 ? 7.449 -15.466 -14.701 1.000 18.219 77 ARG C C 1
ATOM 3992 O O . ARG C 1 80 ? 7.093 -15.100 -13.547 1.000 17.481 77 ARG C O 1
ATOM 4000 N N . GLU C 1 81 ? 6.709 -15.284 -15.785 1.000 18.594 78 GLU C N 1
ATOM 4001 C CA . GLU C 1 81 ? 5.330 -14.768 -15.665 1.000 17.626 78 GLU C CA 1
ATOM 4002 C C . GLU C 1 81 ? 4.421 -15.942 -15.305 1.000 18.242 78 GLU C C 1
ATOM 4003 O O . GLU C 1 81 ? 4.530 -17.018 -15.933 1.000 16.895 78 GLU C O 1
ATOM 4009 N N . GLY C 1 82 ? 3.523 -15.747 -14.356 1.000 16.210 79 GLY C N 1
ATOM 4010 C CA . GLY C 1 82 ? 2.613 -16.826 -13.944 1.000 17.401 79 GLY C CA 1
ATOM 4011 C C . GLY C 1 82 ? 1.727 -16.437 -12.791 1.000 18.796 79 GLY C C 1
ATOM 4012 O O . GLY C 1 82 ? 1.944 -15.369 -12.176 1.000 18.464 79 GLY C O 1
ATOM 4013 N N . HIS C 1 83 ? 0.748 -17.288 -12.497 1.000 17.568 80 HIS C N 1
ATOM 4014 C CA . HIS C 1 83 ? -0.292 -17.019 -11.489 1.000 16.336 80 HIS C CA 1
ATOM 4015 C C . HIS C 1 83 ? -0.303 -18.101 -10.408 1.000 18.206 80 HIS C C 1
ATOM 4016 O O . HIS C 1 83 ? -0.075 -19.293 -10.719 1.000 17.578 80 HIS C O 1
ATOM 4023 N N . ARG C 1 84 ? -0.628 -17.697 -9.191 1.000 17.484 81 ARG C N 1
ATOM 4024 C CA . ARG C 1 84 ? -1.043 -18.619 -8.105 1.000 18.661 81 ARG C CA 1
ATOM 4025 C C . ARG C 1 84 ? -2.079 -19.588 -8.673 1.000 18.416 81 ARG C C 1
ATOM 4026 O O . ARG C 1 84 ? -3.007 -19.178 -9.351 1.000 19.646 81 ARG C O 1
ATOM 4034 N N . PRO C 1 85 ? -1.971 -20.910 -8.383 1.000 18.860 82 PRO C N 1
ATOM 4035 C CA . PRO C 1 85 ? -3.012 -21.855 -8.785 1.000 20.382 82 PRO C CA 1
ATOM 4036 C C . PRO C 1 85 ? -4.460 -21.499 -8.407 1.000 21.028 82 PRO C C 1
ATOM 4037 O O . PRO C 1 85 ? -5.346 -21.902 -9.147 1.000 24.035 82 PRO C O 1
ATOM 4041 N N . ASP C 1 86 ? -4.709 -20.726 -7.339 1.000 20.352 83 ASP C N 1
ATOM 4042 C CA . ASP C 1 86 ? -6.085 -20.257 -6.984 1.000 19.466 83 ASP C CA 1
ATOM 4043 C C . ASP C 1 86 ? -6.508 -19.008 -7.788 1.000 18.556 83 ASP C C 1
ATOM 4044 O O . ASP C 1 86 ? -7.667 -18.566 -7.629 1.000 18.500 83 ASP C O 1
ATOM 4049 N N . LEU C 1 87 ? -5.618 -18.480 -8.645 1.000 21.262 84 LEU C N 1
ATOM 4050 C CA . LEU C 1 87 ? -5.870 -17.323 -9.561 1.000 19.271 84 LEU C CA 1
ATOM 4051 C C . LEU C 1 87 ? -6.245 -16.038 -8.771 1.000 18.778 84 LEU C C 1
ATOM 4052 O O . LEU C 1 87 ? -6.865 -15.139 -9.349 1.000 17.046 84 LEU C O 1
ATOM 4057 N N . ALA C 1 88 ? -5.824 -15.895 -7.519 1.000 19.245 85 ALA C N 1
ATOM 4058 C CA . ALA C 1 88 ? -6.141 -14.708 -6.690 1.000 16.175 85 ALA C CA 1
ATOM 4059 C C . ALA C 1 88 ? -5.398 -13.465 -7.212 1.000 16.936 85 ALA C C 1
ATOM 4060 O O . ALA C 1 88 ? -5.860 -12.354 -6.897 1.000 17.704 85 ALA C O 1
ATOM 4062 N N . ASP C 1 89 ? -4.315 -13.655 -7.978 1.000 17.965 86 ASP C N 1
ATOM 4063 C CA . ASP C 1 89 ? -3.472 -12.581 -8.576 1.000 15.187 86 ASP C CA 1
ATOM 4064 C C . ASP C 1 89 ? -3.809 -12.370 -10.066 1.000 16.789 86 ASP C C 1
ATOM 4065 O O . ASP C 1 89 ? -2.973 -11.777 -10.784 1.000 15.558 86 ASP C O 1
ATOM 4070 N N . LEU C 1 90 ? -4.967 -12.843 -10.553 1.000 16.462 87 LEU C N 1
ATOM 4071 C CA . LEU C 1 90 ? -5.327 -12.757 -11.992 1.000 16.124 87 LEU C CA 1
ATOM 4072 C C . LEU C 1 90 ? -6.436 -11.734 -12.169 1.000 15.779 87 LEU C C 1
ATOM 4073 O O . LEU C 1 90 ? -7.613 -12.000 -11.859 1.000 18.869 87 LEU C O 1
ATOM 4078 N N . PRO C 1 91 ? -6.153 -10.531 -12.715 1.000 16.053 88 PRO C N 1
ATOM 4079 C CA . PRO C 1 91 ? -7.235 -9.601 -13.016 1.000 15.770 88 PRO C CA 1
ATOM 4080 C C . PRO C 1 91 ? -8.222 -10.173 -14.028 1.000 16.609 88 PRO C C 1
ATOM 4081 O O . PRO C 1 91 ? -7.825 -10.848 -14.975 1.000 16.861 88 PRO C O 1
ATOM 4085 N N . PRO C 1 92 ? -9.533 -9.903 -13.867 1.000 18.524 89 PRO C N 1
ATOM 4086 C CA . PRO C 1 92 ? -10.526 -10.444 -14.793 1.000 19.742 89 PRO C CA 1
ATOM 4087 C C . PRO C 1 92 ? -10.323 -9.978 -16.237 1.000 18.478 89 PRO C C 1
ATOM 4088 O O . PRO C 1 92 ? -10.660 -10.753 -17.150 1.000 18.818 89 PRO C O 1
ATOM 4092 N N . ASN C 1 93 ? -9.799 -8.767 -16.473 1.000 15.910 90 ASN C N 1
ATOM 4093 C CA . ASN C 1 93 ? -9.575 -8.332 -17.880 1.000 16.355 90 ASN C CA 1
ATOM 4094 C C . ASN C 1 93 ? -8.461 -9.165 -18.538 1.000 15.153 90 ASN C C 1
ATOM 4095 O O . ASN C 1 93 ? -8.646 -9.603 -19.686 1.000 15.545 90 ASN C O 1
ATOM 4100 N N . LYS C 1 94 ? -7.369 -9.445 -17.836 1.000 15.734 91 LYS C N 1
ATOM 4101 C CA . LYS C 1 94 ? -6.267 -10.273 -18.359 1.000 15.487 91 LYS C CA 1
ATOM 4102 C C . LYS C 1 94 ? -6.833 -11.670 -18.718 1.000 16.447 91 LYS C C 1
ATOM 4103 O O . LYS C 1 94 ? -6.525 -12.178 -19.807 1.000 16.405 91 LYS C O 1
ATOM 4109 N N . ARG C 1 95 ? -7.643 -12.242 -17.838 1.000 16.699 92 ARG C N 1
ATOM 4110 C CA . ARG C 1 95 ? -8.268 -13.581 -18.063 1.000 18.703 92 ARG C CA 1
ATOM 4111 C C . ARG C 1 95 ? -9.149 -13.538 -19.313 1.000 19.307 92 ARG C C 1
ATOM 4112 O O . ARG C 1 95 ? -8.976 -14.409 -20.195 1.000 19.430 92 ARG C O 1
ATOM 4120 N N . TRP C 1 96 ? -10.041 -12.560 -19.412 1.000 18.479 93 TRP C N 1
ATOM 4121 C CA . TRP C 1 96 ? -11.025 -12.435 -20.525 1.000 17.068 93 TRP C CA 1
ATOM 4122 C C . TRP C 1 96 ? -10.298 -12.325 -21.866 1.000 17.151 93 TRP C C 1
ATOM 4123 O O . TRP C 1 96 ? -10.700 -13.003 -22.844 1.000 18.187 93 TRP C O 1
ATOM 4134 N N . ARG C 1 97 ? -9.233 -11.516 -21.939 1.000 16.644 94 ARG C N 1
ATOM 4135 C CA . ARG C 1 97 ? -8.491 -11.324 -23.215 1.000 16.252 94 ARG C CA 1
ATOM 4136 C C . ARG C 1 97 ? -7.807 -12.649 -23.591 1.000 15.933 94 ARG C C 1
ATOM 4137 O O . ARG C 1 97 ? -7.787 -12.990 -24.797 1.000 17.670 94 ARG C O 1
ATOM 4145 N N . SER C 1 98 ? -7.252 -13.375 -22.624 1.000 17.532 95 SER C N 1
ATOM 4146 C CA . SER C 1 98 ? -6.550 -14.657 -22.893 1.000 18.525 95 SER C CA 1
ATOM 4147 C C . SER C 1 98 ? -7.578 -15.664 -23.449 1.000 18.979 95 SER C C 1
ATOM 4148 O O . SER C 1 98 ? -7.216 -16.400 -24.399 1.000 18.730 95 SER C O 1
ATOM 4151 N N . ALA C 1 99 ? -8.814 -15.664 -22.962 1.000 18.525 96 ALA C N 1
ATOM 4152 C CA . ALA C 1 99 ? -9.892 -16.556 -23.489 1.000 20.386 96 ALA C CA 1
ATOM 4153 C C . ALA C 1 99 ? -10.249 -16.139 -24.921 1.000 20.302 96 ALA C C 1
ATOM 4154 O O . ALA C 1 99 ? -10.395 -17.005 -25.796 1.000 20.243 96 ALA C O 1
ATOM 4156 N N . SER C 1 100 ? -10.360 -14.838 -25.161 1.000 20.882 97 SER C N 1
ATOM 4157 C CA . SER C 1 100 ? -10.730 -14.281 -26.491 1.000 23.660 97 SER C CA 1
ATOM 4158 C C . SER C 1 100 ? -9.650 -14.677 -27.515 1.000 22.289 97 SER C C 1
ATOM 4159 O O . SER C 1 100 ? -9.991 -14.941 -28.678 1.000 22.805 97 SER C O 1
ATOM 4162 N N . ALA C 1 101 ? -8.399 -14.800 -27.095 1.000 20.078 98 ALA C N 1
ATOM 4163 C CA . ALA C 1 101 ? -7.261 -15.142 -27.972 1.000 20.601 98 ALA C CA 1
ATOM 4164 C C . ALA C 1 101 ? -7.125 -16.668 -28.132 1.000 20.261 98 ALA C C 1
ATOM 4165 O O . ALA C 1 101 ? -6.227 -17.067 -28.846 1.000 23.003 98 ALA C O 1
ATOM 4167 N N . GLY C 1 102 ? -7.958 -17.471 -27.462 1.000 21.586 99 GLY C N 1
ATOM 4168 C CA . GLY C 1 102 ? -8.013 -18.941 -27.600 1.000 21.813 99 GLY C CA 1
ATOM 4169 C C . GLY C 1 102 ? -7.038 -19.677 -26.688 1.000 24.338 99 GLY C C 1
ATOM 4170 O O . GLY C 1 102 ? -6.692 -20.839 -26.994 1.000 25.472 99 GLY C O 1
ATOM 4171 N N . ALA C 1 103 ? -6.596 -19.060 -25.585 1.000 23.458 100 ALA C N 1
ATOM 4172 C CA . ALA C 1 103 ? -5.610 -19.649 -24.659 1.000 23.019 100 ALA C CA 1
ATOM 4173 C C . ALA C 1 103 ? -5.857 -19.099 -23.242 1.000 20.780 100 ALA C C 1
ATOM 4174 O O . ALA C 1 103 ? -4.954 -18.441 -22.701 1.000 22.116 100 ALA C O 1
ATOM 4176 N N . GLU C 1 104 ? -7.009 -19.409 -22.655 1.000 21.682 101 GLU C N 1
ATOM 4177 C CA . GLU C 1 104 ? -7.430 -18.842 -21.340 1.000 19.956 101 GLU C CA 1
ATOM 4178 C C . GLU C 1 104 ? -6.431 -19.254 -20.261 1.000 19.852 101 GLU C C 1
ATOM 4179 O O . GLU C 1 104 ? -6.150 -20.455 -20.086 1.000 18.925 101 GLU C O 1
ATOM 4185 N N . ILE C 1 105 ? -5.926 -18.262 -19.515 1.000 19.875 102 ILE C N 1
ATOM 4186 C CA . ILE C 1 105 ? -5.079 -18.514 -18.318 1.000 18.259 102 ILE C CA 1
ATOM 4187 C C . ILE C 1 105 ? -5.836 -19.443 -17.360 1.000 18.216 102 ILE C C 1
ATOM 4188 O O . ILE C 1 105 ? -7.021 -19.198 -17.079 1.000 20.400 102 ILE C O 1
ATOM 4193 N N . GLY C 1 106 ? -5.160 -20.489 -16.901 1.000 19.160 103 GLY C N 1
ATOM 4194 C CA . GLY C 1 106 ? -5.687 -21.496 -15.956 1.000 20.506 103 GLY C CA 1
ATOM 4195 C C . GLY C 1 106 ? -6.336 -22.684 -16.659 1.000 22.220 103 GLY C C 1
ATOM 4196 O O . GLY C 1 106 ? -6.546 -23.720 -15.983 1.000 23.706 103 GLY C O 1
ATOM 4197 N N . SER C 1 107 ? -6.686 -22.554 -17.944 1.000 23.073 104 SER C N 1
ATOM 4198 C CA . SER C 1 107 ? -7.298 -23.661 -18.730 1.000 24.982 104 SER C CA 1
ATOM 4199 C C . SER C 1 107 ? -6.233 -24.729 -19.036 1.000 25.148 104 SER C C 1
ATOM 4200 O O . SER C 1 107 ? -5.025 -24.412 -19.133 1.000 23.411 104 SER C O 1
ATOM 4203 N N . VAL C 1 108 ? -6.669 -25.994 -19.189 1.000 28.045 105 VAL C N 1
ATOM 4204 C CA . VAL C 1 108 ? -5.737 -27.132 -19.421 1.000 29.495 105 VAL C CA 1
ATOM 4205 C C . VAL C 1 108 ? -5.389 -27.220 -20.909 1.000 28.718 105 VAL C C 1
ATOM 4206 O O . VAL C 1 108 ? -6.300 -27.269 -21.740 1.000 28.760 105 VAL C O 1
ATOM 4210 N N . GLY C 1 109 ? -4.096 -27.198 -21.209 1.000 28.398 106 GLY C N 1
ATOM 4211 C CA . GLY C 1 109 ? -3.540 -27.354 -22.561 1.000 28.900 106 GLY C CA 1
ATOM 4212 C C . GLY C 1 109 ? -2.479 -28.442 -22.558 1.000 28.518 106 GLY C C 1
ATOM 4213 O O . GLY C 1 109 ? -2.293 -29.145 -21.566 1.000 27.057 106 GLY C O 1
ATOM 4214 N N . PRO C 1 110 ? -1.780 -28.631 -23.692 1.000 32.110 107 PRO C N 1
ATOM 4215 C CA . PRO C 1 110 ? -0.753 -29.668 -23.806 1.000 31.266 107 PRO C CA 1
ATOM 4216 C C . PRO C 1 110 ? 0.377 -29.608 -22.762 1.000 30.788 107 PRO C C 1
ATOM 4217 O O . PRO C 1 110 ? 1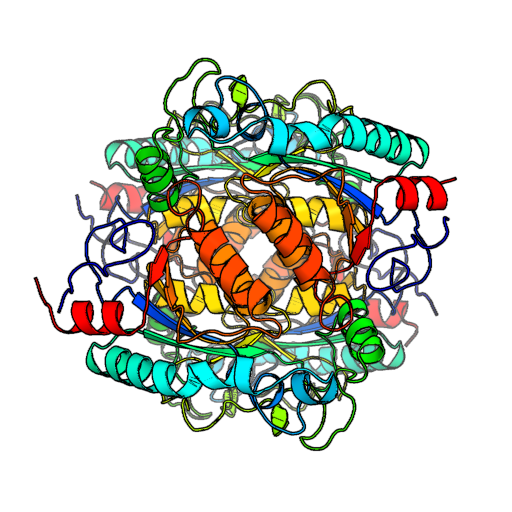.014 -30.619 -22.559 1.000 27.637 107 PRO C O 1
ATOM 4221 N N . CYS C 1 111 ? 0.625 -28.454 -22.123 1.000 30.126 108 CYS C N 1
ATOM 4222 C CA . CYS C 1 111 ? 1.715 -28.304 -21.120 1.000 28.229 108 CYS C CA 1
ATOM 4223 C C . CYS C 1 111 ? 1.132 -27.942 -19.738 1.000 26.537 108 CYS C C 1
ATOM 4224 O O . CYS C 1 111 ? 1.853 -27.250 -18.951 1.000 29.718 108 CYS C O 1
ATOM 4227 N N . GLY C 1 112 ? -0.094 -28.378 -19.449 1.000 25.199 109 GLY C N 1
ATOM 4228 C CA . GLY C 1 112 ? -0.780 -28.160 -18.154 1.000 25.654 109 GLY C CA 1
ATOM 4229 C C . GLY C 1 112 ? -1.619 -26.895 -18.160 1.000 23.090 109 GLY C C 1
ATOM 4230 O O . GLY C 1 112 ? -2.046 -26.448 -19.222 1.000 21.253 109 GLY C O 1
ATOM 4231 N N . ARG C 1 113 ? -1.928 -26.341 -16.984 1.000 22.301 110 ARG C N 1
ATOM 4232 C CA . ARG C 1 113 ? -2.744 -25.106 -16.861 1.000 23.316 110 ARG C CA 1
ATOM 4233 C C . ARG C 1 113 ? -1.896 -23.913 -17.337 1.000 23.375 110 ARG C C 1
ATOM 4234 O O . ARG C 1 113 ? -0.771 -23.711 -16.823 1.000 21.352 110 ARG C O 1
ATOM 4242 N N . ILE C 1 114 ? -2.429 -23.162 -18.302 1.000 24.711 111 ILE C N 1
ATOM 4243 C CA . ILE C 1 114 ? -1.733 -22.060 -19.019 1.000 21.648 111 ILE C CA 1
ATOM 4244 C C . ILE C 1 114 ? -1.351 -20.951 -18.013 1.000 20.365 111 ILE C C 1
ATOM 4245 O O . ILE C 1 114 ? -2.246 -20.485 -17.308 1.000 20.176 111 ILE C O 1
ATOM 4250 N N . LEU C 1 115 ? -0.062 -20.606 -17.964 1.000 20.974 112 LEU C N 1
ATOM 4251 C CA . LEU C 1 115 ? 0.547 -19.523 -17.134 1.000 22.501 112 LEU C CA 1
ATOM 4252 C C . LEU C 1 115 ? 0.220 -19.714 -15.641 1.000 22.719 112 LEU C C 1
ATOM 4253 O O . LEU C 1 115 ? 0.102 -18.697 -14.900 1.000 22.450 112 LEU C O 1
ATOM 4258 N N . VAL C 1 116 ? 0.132 -20.957 -15.171 1.000 21.160 113 VAL C N 1
ATOM 4259 C CA . VAL C 1 116 ? -0.040 -21.259 -13.720 1.000 20.481 113 VAL C CA 1
ATOM 4260 C C . VAL C 1 116 ? 1.286 -21.770 -13.153 1.000 20.749 113 VAL C C 1
ATOM 4261 O O . VAL C 1 116 ? 1.951 -22.663 -13.745 1.000 21.380 113 VAL C O 1
ATOM 4265 N N . ARG C 1 117 ? 1.677 -21.219 -12.010 1.000 18.029 114 ARG C N 1
ATOM 4266 C CA . ARG C 1 117 ? 2.948 -21.564 -11.334 1.000 18.911 114 ARG C CA 1
ATOM 4267 C C . ARG C 1 117 ? 2.940 -23.064 -10.988 1.000 20.598 114 ARG C C 1
ATOM 4268 O O . ARG C 1 117 ? 1.879 -23.586 -10.506 1.000 20.533 114 ARG C O 1
ATOM 4276 N N . GLY C 1 118 ? 4.053 -23.725 -11.280 1.000 20.738 115 GLY C N 1
ATOM 4277 C CA . GLY C 1 118 ? 4.265 -25.167 -11.003 1.000 23.632 115 GLY C CA 1
ATOM 4278 C C . GLY C 1 118 ? 3.978 -26.068 -12.200 1.000 24.282 115 GLY C C 1
ATOM 4279 O O . GLY C 1 118 ? 4.254 -27.270 -12.100 1.000 23.269 115 GLY C O 1
ATOM 4280 N N . GLU C 1 119 ? 3.422 -25.529 -13.278 1.000 24.768 116 GLU C N 1
ATOM 4281 C CA . GLU C 1 119 ? 3.009 -26.300 -14.490 1.000 24.655 116 GLU C CA 1
ATOM 4282 C C . GLU C 1 119 ? 4.195 -26.426 -15.452 1.000 25.422 116 GLU C C 1
ATOM 4283 O O . GLU C 1 119 ? 5.103 -25.579 -15.487 1.000 22.503 116 GLU C O 1
ATOM 4289 N N . PRO C 1 120 ? 4.253 -27.515 -16.260 1.000 25.206 117 PRO C N 1
ATOM 4290 C CA . PRO C 1 120 ? 5.343 -27.703 -17.224 1.000 25.762 117 PRO C CA 1
ATOM 4291 C C . PRO C 1 120 ? 5.611 -26.519 -18.178 1.000 22.718 117 PRO C C 1
ATOM 4292 O O . PRO C 1 120 ? 6.777 -26.204 -18.412 1.000 21.690 117 PRO C O 1
ATOM 4296 N N . GLY C 1 121 ? 4.561 -25.894 -18.710 1.000 23.429 118 GLY C N 1
ATOM 4297 C CA . GLY C 1 121 ? 4.702 -24.776 -19.663 1.000 22.353 118 GLY C CA 1
ATOM 4298 C C . GLY C 1 121 ? 5.276 -23.529 -19.007 1.000 22.034 118 GLY C C 1
ATOM 4299 O O . GLY C 1 121 ? 5.809 -22.665 -19.718 1.000 20.068 118 GLY C O 1
ATOM 4300 N N . TRP C 1 122 ? 5.208 -23.443 -17.680 1.000 22.743 119 TRP C N 1
ATOM 4301 C CA . TRP C 1 122 ? 5.666 -22.264 -16.897 1.000 22.551 119 TRP C CA 1
ATOM 4302 C C . TRP C 1 122 ? 7.156 -22.349 -16.545 1.000 20.787 119 TRP C C 1
ATOM 4303 O O . TRP C 1 122 ? 7.779 -21.306 -16.256 1.000 19.281 119 TRP C O 1
ATOM 4314 N N . GLU C 1 123 ? 7.759 -23.544 -16.581 1.000 18.596 120 GLU C N 1
ATOM 4315 C CA . GLU C 1 123 ? 9.174 -23.713 -16.191 1.000 20.609 120 GLU C CA 1
ATOM 4316 C C . GLU C 1 123 ? 10.118 -22.932 -17.109 1.000 20.188 120 GLU C C 1
ATOM 4317 O O . GLU C 1 123 ? 9.840 -22.788 -18.314 1.000 19.563 120 GLU C O 1
ATOM 4323 N N . ILE C 1 124 ? 11.245 -22.501 -16.571 1.000 22.333 121 ILE C N 1
ATOM 4324 C CA . ILE C 1 124 ? 12.358 -21.929 -17.369 1.000 21.207 121 ILE C CA 1
ATOM 4325 C C . ILE C 1 124 ? 12.947 -23.056 -18.230 1.000 22.797 121 ILE C C 1
ATOM 4326 O O . ILE C 1 124 ? 13.174 -24.173 -17.694 1.000 21.963 121 ILE C O 1
ATOM 4331 N N . VAL C 1 125 ? 13.166 -22.781 -19.506 1.000 21.572 122 VAL C N 1
ATOM 4332 C CA . VAL C 1 125 ? 13.695 -23.807 -20.461 1.000 23.575 122 VAL C CA 1
ATOM 4333 C C . VAL C 1 125 ? 15.146 -24.128 -20.092 1.000 25.019 122 VAL C C 1
ATOM 4334 O O . VAL C 1 125 ? 15.928 -23.289 -19.642 1.000 22.670 122 VAL C O 1
ATOM 4338 N N . PRO C 1 126 ? 15.596 -25.381 -20.325 1.000 25.065 123 PRO C N 1
ATOM 4339 C CA . PRO C 1 126 ? 16.929 -25.783 -19.883 1.000 25.481 123 PRO C CA 1
ATOM 4340 C C . PRO C 1 126 ? 18.128 -25.048 -20.511 1.000 23.583 123 PRO C C 1
ATOM 4341 O O . PRO C 1 126 ? 19.143 -24.951 -19.851 1.000 27.538 123 PRO C O 1
ATOM 4345 N N . GLU C 1 127 ? 17.999 -24.497 -21.727 1.000 22.380 124 GLU C N 1
ATOM 4346 C CA . GLU C 1 127 ? 19.095 -23.764 -22.413 1.000 24.075 124 GLU C CA 1
ATOM 4347 C C . GLU C 1 127 ? 19.602 -22.596 -21.552 1.000 22.793 124 GLU C C 1
ATOM 4348 O O . GLU C 1 127 ? 20.790 -22.209 -21.716 1.000 21.011 124 GLU C O 1
ATOM 4354 N N . VAL C 1 128 ? 18.754 -22.037 -20.671 1.000 22.558 125 VAL C N 1
ATOM 4355 C CA . VAL C 1 128 ? 19.132 -20.891 -19.782 1.000 23.498 125 VAL C CA 1
ATOM 4356 C C . VAL C 1 128 ? 18.743 -21.223 -18.332 1.000 24.613 125 VAL C C 1
ATOM 4357 O O . VAL C 1 128 ? 18.280 -20.337 -17.608 1.000 23.585 125 VAL C O 1
ATOM 4361 N N . ALA C 1 129 ? 18.973 -22.462 -17.888 1.000 23.490 126 ALA C N 1
ATOM 4362 C CA . ALA C 1 129 ? 18.682 -22.918 -16.502 1.000 24.157 126 ALA C CA 1
ATOM 4363 C C . ALA C 1 129 ? 19.413 -22.033 -15.487 1.000 22.168 126 ALA C C 1
ATOM 4364 O O . ALA C 1 129 ? 20.611 -21.730 -15.632 1.000 24.901 126 ALA C O 1
ATOM 4366 N N . PRO C 1 130 ? 18.704 -21.601 -14.414 1.000 20.604 127 PRO C N 1
ATOM 4367 C CA . PRO C 1 130 ? 19.344 -20.860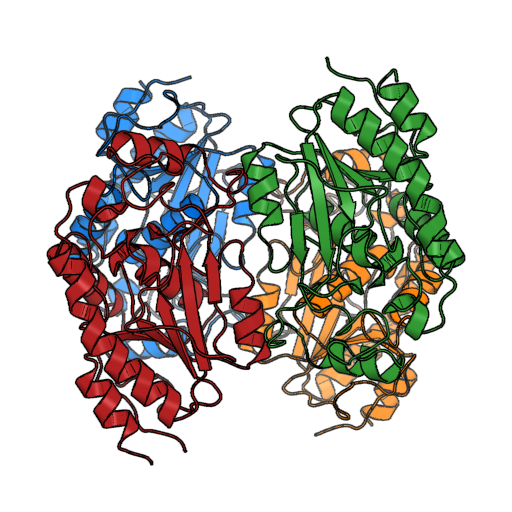 -13.331 1.000 21.321 127 PRO C CA 1
ATOM 4368 C C . PRO C 1 130 ? 20.329 -21.739 -12.545 1.000 21.645 127 PRO C C 1
ATOM 4369 O O . PRO C 1 130 ? 20.213 -22.954 -12.561 1.000 23.751 127 PRO C O 1
ATOM 4373 N N . ARG C 1 131 ? 21.263 -21.080 -11.872 1.000 22.400 128 ARG C N 1
ATOM 4374 C CA . ARG C 1 131 ? 22.177 -21.667 -10.862 1.000 22.487 128 ARG C CA 1
ATOM 4375 C C . ARG C 1 131 ? 21.799 -21.113 -9.479 1.000 24.286 128 ARG C C 1
ATOM 4376 O O . ARG C 1 131 ? 21.187 -20.017 -9.385 1.000 22.256 128 ARG C O 1
ATOM 4384 N N . GLU C 1 132 ? 22.180 -21.823 -8.423 1.000 24.700 129 GLU C N 1
ATOM 4385 C CA . GLU C 1 132 ? 22.074 -21.289 -7.042 1.000 25.078 129 GLU C CA 1
ATOM 4386 C C . GLU C 1 132 ? 22.772 -19.924 -6.959 1.000 24.033 129 GLU C C 1
ATOM 4387 O O . GLU C 1 132 ? 23.893 -19.756 -7.498 1.000 23.976 129 GLU C O 1
ATOM 4393 N N . GLY C 1 133 ? 22.133 -18.965 -6.274 1.000 20.315 130 GLY C N 1
ATOM 4394 C CA . GLY C 1 133 ? 22.654 -17.593 -6.118 1.000 19.906 130 GLY C CA 1
ATOM 4395 C C . GLY C 1 133 ? 22.186 -16.653 -7.238 1.000 21.314 130 GLY C C 1
ATOM 4396 O O . GLY C 1 133 ? 22.665 -15.504 -7.273 1.000 21.424 130 GLY C O 1
ATOM 4397 N N . GLU C 1 134 ? 21.289 -17.126 -8.112 1.000 20.263 131 GLU C N 1
ATOM 4398 C CA . GLU C 1 134 ? 20.690 -16.317 -9.213 1.000 19.742 131 GLU C CA 1
ATOM 4399 C C . GLU C 1 134 ? 19.192 -16.246 -8.962 1.000 18.772 131 GLU C C 1
ATOM 4400 O O . GLU C 1 134 ? 18.448 -17.132 -9.353 1.000 18.579 131 GLU C O 1
ATOM 4406 N N . PRO C 1 135 ? 18.686 -15.227 -8.227 1.000 18.406 132 PRO C N 1
ATOM 4407 C CA . PRO C 1 135 ? 17.303 -15.251 -7.779 1.000 18.719 132 PRO C CA 1
ATOM 4408 C C . PRO C 1 135 ? 16.301 -15.271 -8.931 1.000 19.496 132 PRO C C 1
ATOM 4409 O O . PRO C 1 135 ? 16.575 -14.602 -9.952 1.000 19.407 132 PRO C O 1
ATOM 4413 N N . ILE C 1 136 ? 15.205 -15.999 -8.742 1.000 19.100 133 ILE C N 1
ATOM 4414 C CA . ILE C 1 136 ? 14.071 -16.041 -9.709 1.000 17.981 133 ILE C CA 1
ATOM 4415 C C . ILE C 1 136 ? 12.890 -15.209 -9.182 1.000 18.280 133 ILE C C 1
ATOM 4416 O O . ILE C 1 136 ? 12.421 -15.439 -8.023 1.000 19.167 133 ILE C O 1
ATOM 4421 N N . ILE C 1 137 ? 12.403 -14.305 -10.033 1.000 18.100 134 ILE C N 1
ATOM 4422 C CA . ILE C 1 137 ? 11.199 -13.458 -9.804 1.000 17.575 134 ILE C CA 1
ATOM 4423 C C . ILE C 1 137 ? 9.959 -14.138 -10.387 1.000 17.757 134 ILE C C 1
ATOM 4424 O O . ILE C 1 137 ? 9.994 -14.447 -11.587 1.000 20.282 134 ILE C O 1
ATOM 4429 N N . ASP C 1 138 ? 8.922 -14.302 -9.583 1.000 17.490 135 ASP C N 1
ATOM 4430 C CA . ASP C 1 138 ? 7.583 -14.765 -10.038 1.000 17.764 135 ASP C CA 1
ATOM 4431 C C . ASP C 1 138 ? 6.659 -13.539 -10.144 1.000 17.304 135 ASP C C 1
ATOM 4432 O O . ASP C 1 138 ? 6.229 -13.015 -9.110 1.000 18.473 135 ASP C O 1
ATOM 4437 N N . LYS C 1 139 ? 6.362 -13.106 -11.361 1.000 16.990 136 LYS C N 1
ATOM 4438 C CA . LYS C 1 139 ? 5.578 -11.862 -11.610 1.000 16.836 136 LYS C CA 1
ATOM 4439 C C . LYS C 1 139 ? 4.202 -12.205 -12.167 1.000 16.391 136 LYS C C 1
ATOM 4440 O O . LYS C 1 139 ? 4.079 -13.027 -13.081 1.000 17.769 136 LYS C O 1
ATOM 4446 N N . PRO C 1 140 ? 3.119 -11.602 -11.631 1.000 14.727 137 PRO C N 1
ATOM 4447 C CA . PRO C 1 140 ? 1.764 -11.779 -12.153 1.000 14.375 137 PRO C CA 1
ATOM 4448 C C . PRO C 1 140 ? 1.421 -10.813 -13.292 1.000 15.505 137 PRO C C 1
ATOM 4449 O O . PRO C 1 140 ? 0.355 -10.931 -13.877 1.000 19.839 137 PRO C O 1
ATOM 4453 N N . GLY C 1 141 ? 2.292 -9.828 -13.518 1.000 14.605 138 GLY C N 1
ATOM 4454 C CA . GLY C 1 141 ? 2.112 -8.794 -14.558 1.000 15.194 138 GLY C CA 1
ATOM 4455 C C . GLY C 1 141 ? 3.205 -8.859 -15.613 1.000 14.319 138 GLY C C 1
ATOM 4456 O O . GLY C 1 141 ? 4.098 -9.737 -15.537 1.000 14.754 138 GLY C O 1
ATOM 4457 N N . LYS C 1 142 ? 3.187 -7.908 -16.543 1.000 14.530 139 LYS C N 1
ATOM 4458 C CA . LYS C 1 142 ? 4.200 -7.794 -17.612 1.000 14.123 139 LYS C CA 1
ATOM 4459 C C . LYS C 1 142 ? 5.498 -7.208 -17.039 1.000 13.624 139 LYS C C 1
ATOM 4460 O O . LYS C 1 142 ? 6.575 -7.748 -17.326 1.000 13.757 139 LYS C O 1
ATOM 4466 N N . GLY C 1 143 ? 5.417 -6.168 -16.207 1.000 15.717 140 GLY C N 1
ATOM 4467 C CA . GLY C 1 143 ? 6.601 -5.576 -15.573 1.000 14.984 140 GLY C CA 1
ATOM 4468 C C . GLY C 1 143 ? 7.062 -6.392 -14.386 1.000 15.806 140 GLY C C 1
ATOM 4469 O O . GLY C 1 143 ? 6.205 -6.818 -13.596 1.000 18.012 140 GLY C O 1
ATOM 4470 N N . ALA C 1 144 ? 8.372 -6.632 -14.269 1.000 14.863 141 ALA C N 1
ATOM 4471 C CA . ALA C 1 144 ? 8.933 -7.514 -13.226 1.000 15.110 141 ALA C CA 1
ATOM 4472 C C . ALA C 1 144 ? 8.942 -6.827 -11.850 1.000 15.468 141 ALA C C 1
ATOM 4473 O O . ALA C 1 144 ? 9.174 -7.544 -10.861 1.000 15.505 141 ALA C O 1
ATOM 4475 N N . PHE C 1 145 ? 8.710 -5.513 -11.751 1.000 15.235 142 PHE C N 1
ATOM 4476 C CA . PHE C 1 145 ? 8.734 -4.812 -10.437 1.000 15.118 142 PHE C CA 1
ATOM 4477 C C . PHE C 1 145 ? 7.376 -4.917 -9.730 1.000 15.716 142 PHE C C 1
ATOM 4478 O O . PHE C 1 145 ? 7.354 -5.061 -8.488 1.000 16.225 142 PHE C O 1
ATOM 4486 N N . TYR C 1 146 ? 6.258 -4.853 -10.450 1.000 15.693 143 TYR C N 1
ATOM 4487 C CA . TYR C 1 146 ? 4.919 -4.743 -9.823 1.000 14.623 143 TYR C CA 1
ATOM 4488 C C . TYR C 1 146 ? 4.547 -6.056 -9.112 1.000 14.575 143 TYR C C 1
ATOM 4489 O O . TYR C 1 146 ? 4.576 -7.124 -9.723 1.000 13.026 143 TYR C O 1
ATOM 4498 N N . ALA C 1 147 ? 4.189 -5.962 -7.825 1.000 14.892 144 ALA C N 1
ATOM 4499 C CA . ALA C 1 147 ? 3.657 -7.090 -7.016 1.000 14.221 144 ALA C CA 1
ATOM 4500 C C . ALA C 1 147 ? 4.750 -8.145 -6.794 1.000 15.158 144 ALA C C 1
ATOM 4501 O O . ALA C 1 147 ? 4.396 -9.322 -6.528 1.000 16.309 144 ALA C O 1
ATOM 4503 N N . THR C 1 148 ? 6.017 -7.770 -6.851 1.000 14.316 145 THR C N 1
ATOM 4504 C CA . THR C 1 148 ? 7.182 -8.659 -6.572 1.000 15.818 145 THR C CA 1
ATOM 4505 C C . THR C 1 148 ? 8.163 -8.040 -5.555 1.000 15.883 145 THR C C 1
ATOM 4506 O O . THR C 1 148 ? 7.970 -6.882 -5.083 1.000 15.967 145 THR C O 1
ATOM 4510 N N . ASP C 1 149 ? 9.232 -8.769 -5.252 1.000 15.858 146 ASP C N 1
ATOM 4511 C CA . ASP C 1 149 ? 10.351 -8.307 -4.401 1.000 16.559 146 ASP C CA 1
ATOM 4512 C C . ASP C 1 149 ? 11.563 -7.891 -5.244 1.000 15.835 146 ASP C C 1
ATOM 4513 O O . ASP C 1 149 ? 12.645 -7.745 -4.658 1.000 13.889 146 ASP C O 1
ATOM 4518 N N . LEU C 1 150 ? 11.430 -7.627 -6.562 1.000 15.178 147 LEU C N 1
ATOM 4519 C CA . LEU C 1 150 ? 12.626 -7.350 -7.396 1.000 14.728 147 LEU C CA 1
ATOM 4520 C C . LEU C 1 150 ? 13.395 -6.128 -6.876 1.000 14.451 147 LEU C C 1
ATOM 4521 O O . LEU C 1 150 ? 14.628 -6.166 -6.774 1.000 16.181 147 LEU C O 1
ATOM 4526 N N . ASP C 1 151 ? 12.701 -5.029 -6.592 1.000 15.793 148 ASP C N 1
ATOM 4527 C CA . ASP C 1 151 ? 13.400 -3.783 -6.193 1.000 15.888 148 ASP C CA 1
ATOM 4528 C C . ASP C 1 151 ? 14.160 -4.046 -4.877 1.000 14.935 148 ASP C C 1
ATOM 4529 O O . ASP C 1 151 ? 15.340 -3.592 -4.786 1.000 14.729 148 ASP C O 1
ATOM 4534 N N . LEU C 1 152 ? 13.577 -4.808 -3.938 1.000 16.315 149 LEU C N 1
ATOM 4535 C CA . LEU C 1 152 ? 14.301 -5.164 -2.690 1.000 16.017 149 LEU C CA 1
ATOM 4536 C C . LEU C 1 152 ? 15.566 -5.972 -3.031 1.000 15.464 149 LEU C C 1
ATOM 4537 O O . LEU C 1 152 ? 16.629 -5.692 -2.416 1.000 15.143 149 LEU C O 1
ATOM 4542 N N . LEU C 1 153 ? 15.491 -6.969 -3.928 1.000 15.623 150 LEU C N 1
ATOM 4543 C CA . LEU C 1 153 ? 16.702 -7.787 -4.264 1.000 15.676 150 LEU C CA 1
ATOM 4544 C C . LEU C 1 153 ? 17.790 -6.884 -4.848 1.000 15.656 150 LEU C C 1
ATOM 4545 O O . LEU C 1 153 ? 18.984 -7.034 -4.489 1.000 16.405 150 LEU C O 1
ATOM 4550 N N . LEU C 1 154 ? 17.436 -5.993 -5.784 1.000 16.096 151 LEU C N 1
ATOM 4551 C CA . LEU C 1 154 ? 18.419 -5.121 -6.473 1.000 17.214 151 LEU C CA 1
ATOM 4552 C C . LEU C 1 154 ? 19.052 -4.137 -5.477 1.000 16.935 151 LEU C C 1
ATOM 4553 O O . LEU C 1 154 ? 20.314 -4.025 -5.467 1.000 16.790 151 LEU C O 1
ATOM 4558 N N . ARG C 1 155 ? 18.268 -3.499 -4.613 1.000 16.656 152 ARG C N 1
ATOM 4559 C CA . ARG C 1 155 ? 18.811 -2.463 -3.690 1.000 17.842 152 ARG C CA 1
ATOM 4560 C C . ARG C 1 155 ? 19.686 -3.149 -2.630 1.000 17.878 152 ARG C C 1
ATOM 4561 O O . ARG C 1 155 ? 20.738 -2.580 -2.274 1.000 18.796 152 ARG C O 1
ATOM 4569 N N . THR C 1 156 ? 19.343 -4.359 -2.197 1.000 19.323 153 THR C N 1
ATOM 4570 C CA . THR C 1 156 ? 20.137 -5.114 -1.178 1.000 19.458 153 THR C CA 1
ATOM 4571 C C . THR C 1 156 ? 21.524 -5.415 -1.744 1.000 19.934 153 THR C C 1
ATOM 4572 O O . THR C 1 156 ? 22.487 -5.361 -0.978 1.000 20.914 153 THR C O 1
ATOM 4576 N N . ARG C 1 157 ? 21.630 -5.734 -3.035 1.000 19.940 154 ARG C N 1
ATOM 4577 C CA . ARG C 1 157 ? 22.918 -6.053 -3.727 1.000 23.013 154 ARG C CA 1
ATOM 4578 C C . ARG C 1 157 ? 23.647 -4.792 -4.228 1.000 21.201 154 ARG C C 1
ATOM 4579 O O . ARG C 1 157 ? 24.743 -4.944 -4.809 1.000 23.659 154 ARG C O 1
ATOM 4587 N N . GLY C 1 158 ? 23.070 -3.590 -4.101 1.000 19.214 155 GLY C N 1
ATOM 4588 C CA . GLY C 1 158 ? 23.695 -2.348 -4.594 1.000 19.192 155 GLY C CA 1
ATOM 4589 C C . GLY C 1 158 ? 23.714 -2.243 -6.117 1.000 18.543 155 GLY C C 1
ATOM 4590 O O . GLY C 1 158 ? 24.621 -1.576 -6.652 1.000 19.905 155 GLY C O 1
ATOM 4591 N N . ILE C 1 159 ? 22.746 -2.861 -6.808 1.000 16.790 156 ILE C N 1
ATOM 4592 C CA . ILE C 1 159 ? 22.682 -2.820 -8.299 1.000 16.819 156 ILE C CA 1
ATOM 4593 C C . ILE C 1 159 ? 22.203 -1.430 -8.748 1.000 15.707 156 ILE C C 1
ATOM 4594 O O . ILE C 1 159 ? 21.185 -0.916 -8.215 1.000 17.051 156 ILE C O 1
ATOM 4599 N N . THR C 1 160 ? 22.883 -0.862 -9.736 1.000 15.917 157 THR C N 1
ATOM 4600 C CA . THR C 1 160 ? 22.544 0.440 -10.378 1.000 16.191 157 THR C CA 1
ATOM 4601 C C . THR C 1 160 ? 22.328 0.285 -11.888 1.000 16.018 157 THR C C 1
ATOM 4602 O O . THR C 1 160 ? 21.737 1.238 -12.480 1.000 17.433 157 THR C O 1
ATOM 4606 N N . HIS C 1 161 ? 22.845 -0.775 -12.513 1.000 15.861 158 HIS C N 1
ATOM 4607 C CA . HIS C 1 161 ? 22.878 -0.993 -13.987 1.000 15.631 158 HIS C CA 1
ATOM 4608 C C . HIS C 1 161 ? 22.244 -2.347 -14.326 1.000 15.841 158 HIS C C 1
ATOM 4609 O O . HIS C 1 161 ? 22.592 -3.345 -13.667 1.000 16.246 158 HIS C O 1
ATOM 4616 N N . LEU C 1 162 ? 21.408 -2.403 -15.361 1.000 14.767 159 LEU C N 1
ATOM 4617 C CA . LEU C 1 162 ? 20.730 -3.648 -15.786 1.000 14.765 159 LEU C CA 1
ATOM 4618 C C . LEU C 1 162 ? 21.043 -3.900 -17.262 1.000 16.074 159 LEU C C 1
ATOM 4619 O O . LEU C 1 162 ? 20.973 -2.947 -18.060 1.000 16.660 159 LEU C O 1
ATOM 4624 N N . ILE C 1 163 ? 21.263 -5.168 -17.601 1.000 14.606 160 ILE C N 1
ATOM 4625 C CA . ILE C 1 163 ? 21.386 -5.664 -18.996 1.000 14.616 160 ILE C CA 1
ATOM 4626 C C . ILE C 1 163 ? 20.207 -6.602 -19.209 1.000 14.740 160 ILE C C 1
ATOM 4627 O O . ILE C 1 163 ? 20.044 -7.541 -18.433 1.000 14.774 160 ILE C O 1
ATOM 4632 N N . LEU C 1 164 ? 19.366 -6.315 -20.197 1.000 14.231 161 LEU C N 1
ATOM 4633 C CA . LEU C 1 164 ? 18.080 -7.024 -20.369 1.000 14.984 161 LEU C CA 1
ATOM 4634 C C . LEU C 1 164 ? 18.112 -7.949 -21.585 1.000 15.765 161 LEU C C 1
ATOM 4635 O O . LEU C 1 164 ? 18.504 -7.506 -22.699 1.000 16.219 161 LEU C O 1
ATOM 4640 N N . THR C 1 165 ? 17.629 -9.180 -21.359 1.000 17.124 162 THR C N 1
ATOM 4641 C CA . THR C 1 165 ? 17.365 -10.223 -22.370 1.000 17.368 162 THR C CA 1
ATOM 4642 C C . THR C 1 165 ? 16.000 -10.825 -22.081 1.000 17.565 162 THR C C 1
ATOM 4643 O O . THR C 1 165 ? 15.513 -10.702 -20.927 1.000 18.913 162 THR C O 1
ATOM 4647 N N . GLY C 1 166 ? 15.450 -11.572 -23.037 1.000 18.203 163 GLY C N 1
ATOM 4648 C CA . GLY C 1 166 ? 14.205 -12.319 -22.835 1.000 16.963 163 GLY C CA 1
ATOM 4649 C C . GLY C 1 166 ? 13.082 -11.822 -23.709 1.000 15.811 163 GLY C C 1
ATOM 4650 O O . GLY C 1 166 ? 13.354 -11.149 -24.736 1.000 14.864 163 GLY C O 1
ATOM 4651 N N . ILE C 1 167 ? 11.870 -12.209 -23.367 1.000 15.739 164 ILE C N 1
ATOM 4652 C CA . ILE C 1 167 ? 10.723 -12.122 -24.317 1.000 16.611 164 ILE C CA 1
ATOM 4653 C C . ILE C 1 167 ? 9.460 -11.703 -23.575 1.000 16.796 164 ILE C C 1
ATOM 4654 O O . ILE C 1 167 ? 9.306 -12.018 -22.392 1.000 16.154 164 ILE C O 1
ATOM 4659 N N . THR C 1 168 ? 8.584 -10.944 -24.239 1.000 16.025 165 THR C N 1
ATOM 4660 C CA . THR C 1 168 ? 8.790 -10.396 -25.579 1.000 16.008 165 THR C CA 1
ATOM 4661 C C . THR C 1 168 ? 9.296 -8.948 -25.488 1.000 16.789 165 THR C C 1
ATOM 4662 O O . THR C 1 168 ? 9.062 -8.257 -24.470 1.000 16.189 165 THR C O 1
ATOM 4666 N N . THR C 1 169 ? 9.960 -8.474 -26.536 1.000 14.448 166 THR C N 1
ATOM 4667 C CA . THR C 1 169 ? 10.664 -7.178 -26.583 1.000 14.829 166 THR C CA 1
ATOM 4668 C C . THR C 1 169 ? 9.691 -6.057 -26.227 1.000 14.685 166 THR C C 1
ATOM 4669 O O . THR C 1 169 ? 10.053 -5.153 -25.469 1.000 15.163 166 THR C O 1
ATOM 4673 N N . ASP C 1 170 ? 8.504 -6.108 -26.820 1.000 15.022 167 ASP C N 1
ATOM 4674 C CA . ASP C 1 170 ? 7.510 -5.006 -26.735 1.000 15.479 167 ASP C CA 1
ATOM 4675 C C . ASP C 1 170 ? 6.606 -5.148 -25.505 1.000 15.839 167 ASP C C 1
ATOM 4676 O O . ASP C 1 170 ? 5.962 -4.125 -25.158 1.000 16.078 167 ASP C O 1
ATOM 4681 N N . VAL C 1 171 ? 6.516 -6.320 -24.870 1.000 15.814 168 VAL C N 1
ATOM 4682 C CA . VAL C 1 171 ? 5.578 -6.509 -23.715 1.000 16.228 168 VAL C CA 1
ATOM 4683 C C . VAL C 1 171 ? 6.395 -6.594 -22.406 1.000 14.023 168 VAL C C 1
ATOM 4684 O O . VAL C 1 171 ? 6.713 -5.542 -21.836 1.000 14.735 168 VAL C O 1
ATOM 4688 N N . SER C 1 172 ? 6.785 -7.797 -21.950 1.000 14.323 169 SER C N 1
ATOM 4689 C CA . SER C 1 172 ? 7.439 -7.961 -20.630 1.000 13.123 169 SER C CA 1
ATOM 4690 C C . SER C 1 172 ? 8.806 -7.232 -20.564 1.000 13.430 169 SER C C 1
ATOM 4691 O O . SER C 1 172 ? 9.112 -6.630 -19.518 1.000 12.434 169 SER C O 1
ATOM 4694 N N . VAL C 1 173 ? 9.622 -7.288 -21.610 1.000 12.590 170 VAL C N 1
ATOM 4695 C CA . VAL C 1 173 ? 10.984 -6.699 -21.559 1.000 13.342 170 VAL C CA 1
ATOM 4696 C C . VAL C 1 173 ? 10.835 -5.171 -21.489 1.000 13.501 170 VAL C C 1
ATOM 4697 O O . VAL C 1 173 ? 11.395 -4.544 -20.566 1.000 14.055 170 VAL C O 1
ATOM 4701 N N . HIS C 1 174 ? 10.078 -4.582 -22.402 1.000 11.987 171 HIS C N 1
ATOM 4702 C CA . HIS C 1 174 ? 9.896 -3.106 -22.430 1.000 12.727 171 HIS C CA 1
ATOM 4703 C C . HIS C 1 174 ? 9.258 -2.638 -21.117 1.000 12.295 171 HIS C C 1
ATOM 4704 O O . HIS C 1 174 ? 9.639 -1.566 -20.612 1.000 12.881 171 HIS C O 1
ATOM 4711 N N . THR C 1 175 ? 8.242 -3.328 -20.598 1.000 13.326 172 THR C N 1
ATOM 4712 C CA . THR C 1 175 ? 7.552 -2.864 -19.364 1.000 12.299 172 THR C CA 1
ATOM 4713 C C . THR C 1 175 ? 8.580 -2.824 -18.222 1.000 13.504 172 THR C C 1
ATOM 4714 O O . THR C 1 175 ? 8.637 -1.822 -17.465 1.000 12.492 172 THR C O 1
ATOM 4718 N N . THR C 1 176 ? 9.402 -3.873 -18.092 1.000 11.838 173 THR C N 1
ATOM 4719 C CA . THR C 1 176 ? 10.452 -3.955 -17.030 1.000 11.436 173 THR C CA 1
ATOM 4720 C C . THR C 1 176 ? 11.499 -2.846 -17.233 1.000 12.125 173 THR C C 1
ATOM 4721 O O . THR C 1 176 ? 11.878 -2.189 -16.250 1.000 12.289 173 THR C O 1
ATOM 4725 N N . MET C 1 177 ? 11.886 -2.559 -18.471 1.000 12.433 174 MET C N 1
ATOM 4726 C CA . MET C 1 177 ? 12.865 -1.493 -18.787 1.000 12.272 174 MET C CA 1
ATOM 4727 C C . MET C 1 177 ? 12.297 -0.128 -18.369 1.000 12.802 174 MET C C 1
ATOM 4728 O O . MET C 1 177 ? 13.009 0.681 -17.772 1.000 13.304 174 MET C O 1
ATOM 4733 N N . ARG C 1 178 ? 11.026 0.129 -18.688 1.000 11.950 175 ARG C N 1
ATOM 4734 C CA . ARG C 1 178 ? 10.377 1.426 -18.381 1.000 12.673 175 ARG C CA 1
ATOM 4735 C C . ARG C 1 178 ? 10.276 1.600 -16.858 1.000 13.823 175 ARG C C 1
ATOM 4736 O O . ARG C 1 178 ? 10.618 2.713 -16.354 1.000 15.238 175 ARG C O 1
ATOM 4744 N N . GLU C 1 179 ? 9.880 0.556 -16.126 1.000 12.722 176 GLU C N 1
ATOM 4745 C CA . GLU C 1 179 ? 9.754 0.555 -14.637 1.000 14.817 176 GLU C CA 1
ATOM 4746 C C . GLU C 1 179 ? 11.135 0.857 -14.002 1.000 13.806 176 GLU C C 1
ATOM 4747 O O . GLU C 1 179 ? 11.270 1.773 -13.140 1.000 13.129 176 GLU C O 1
ATOM 4753 N N . ALA C 1 180 ? 12.172 0.140 -14.445 1.000 12.547 177 ALA C N 1
ATOM 4754 C CA . ALA C 1 180 ? 13.556 0.311 -13.904 1.000 12.021 177 ALA C CA 1
ATOM 4755 C C . ALA C 1 180 ? 14.066 1.723 -14.198 1.000 12.260 177 ALA C C 1
ATOM 4756 O O . ALA C 1 180 ? 14.590 2.394 -13.313 1.000 12.939 177 ALA C O 1
ATOM 4758 N N . ASN C 1 181 ? 13.877 2.177 -15.422 1.000 11.881 178 ASN C N 1
ATOM 4759 C CA . ASN C 1 181 ? 14.364 3.506 -15.871 1.000 13.227 178 ASN C CA 1
ATOM 4760 C C . ASN C 1 181 ? 13.749 4.636 -15.019 1.000 13.991 178 ASN C C 1
ATOM 4761 O O . ASN C 1 181 ? 14.487 5.562 -14.624 1.000 11.690 178 ASN C O 1
ATOM 4766 N N . ASP C 1 182 ? 12.466 4.560 -14.677 1.000 13.824 179 ASP C N 1
ATOM 4767 C CA . ASP C 1 182 ? 11.803 5.638 -13.890 1.000 14.752 179 ASP C CA 1
ATOM 4768 C C . ASP C 1 182 ? 12.419 5.715 -12.483 1.000 13.933 179 ASP C C 1
ATOM 4769 O O . ASP C 1 182 ? 12.449 6.833 -11.913 1.000 14.430 179 ASP C O 1
ATOM 4774 N N . ARG C 1 183 ? 12.913 4.597 -11.937 1.000 13.338 180 ARG C N 1
ATOM 4775 C CA . ARG C 1 183 ? 13.557 4.532 -10.607 1.000 13.864 180 ARG C CA 1
ATOM 4776 C C . ARG C 1 183 ? 15.018 5.021 -10.680 1.000 14.895 180 ARG C C 1
ATOM 4777 O O . ARG C 1 183 ? 15.628 5.217 -9.625 1.000 16.619 180 ARG C O 1
ATOM 4785 N N . GLY C 1 184 ? 15.549 5.213 -11.880 1.000 13.668 181 GLY C N 1
ATOM 4786 C CA . GLY C 1 184 ? 16.921 5.706 -12.129 1.000 14.141 181 GLY C CA 1
ATOM 4787 C C . GLY C 1 184 ? 17.931 4.607 -12.438 1.000 14.525 181 GLY C C 1
ATOM 4788 O O . GLY C 1 184 ? 19.132 4.933 -12.534 1.000 14.909 181 GLY C O 1
ATOM 4789 N N . TYR C 1 185 ? 17.521 3.355 -12.591 1.000 13.439 182 TYR C N 1
ATOM 4790 C CA . TYR C 1 185 ? 18.420 2.282 -13.100 1.000 13.902 182 TYR C CA 1
ATOM 4791 C C . TYR C 1 185 ? 18.850 2.639 -14.529 1.000 15.263 182 TYR C C 1
ATOM 4792 O O . TYR C 1 185 ? 18.056 3.218 -15.293 1.000 14.981 182 TYR C O 1
ATOM 4801 N N . GLU C 1 186 ? 20.130 2.356 -14.845 1.000 14.291 183 GLU C N 1
ATOM 4802 C CA . GLU C 1 186 ? 20.722 2.559 -16.192 1.000 13.521 183 GLU C CA 1
ATOM 4803 C C . GLU C 1 186 ? 20.655 1.224 -16.949 1.000 13.536 183 GLU C C 1
ATOM 4804 O O . GLU C 1 186 ? 21.280 0.250 -16.501 1.000 15.093 183 GLU C O 1
ATOM 4810 N N . CYS C 1 187 ? 19.913 1.150 -18.056 1.000 12.960 184 CYS C N 1
ATOM 4811 C CA . CYS C 1 187 ? 19.508 -0.120 -18.724 1.000 13.476 184 CYS C CA 1
ATOM 4812 C C . CYS C 1 187 ? 20.021 -0.215 -20.159 1.000 12.535 184 CYS C C 1
ATOM 4813 O O . CYS C 1 187 ? 19.958 0.813 -20.903 1.000 13.532 184 CYS C O 1
ATOM 4816 N N . LEU C 1 188 ? 20.489 -1.405 -20.533 1.000 13.522 185 LEU C N 1
ATOM 4817 C CA . LEU C 1 188 ? 20.894 -1.800 -21.912 1.000 14.436 185 LEU C CA 1
ATOM 4818 C C . LEU C 1 188 ? 19.998 -2.959 -22.334 1.000 15.350 185 LEU C C 1
ATOM 4819 O O . LEU C 1 188 ? 19.830 -3.898 -21.552 1.000 17.879 185 LEU C O 1
ATOM 4824 N N . ILE C 1 189 ? 19.426 -2.896 -23.533 1.000 15.829 186 ILE C N 1
ATOM 4825 C CA . ILE C 1 189 ? 18.594 -3.993 -24.084 1.000 16.880 186 ILE C CA 1
ATOM 4826 C C . ILE C 1 189 ? 19.365 -4.607 -25.262 1.000 15.895 186 ILE C C 1
ATOM 4827 O O . ILE C 1 189 ? 19.894 -3.851 -26.095 1.000 14.140 186 ILE C O 1
ATOM 4832 N N . LEU C 1 190 ? 19.530 -5.931 -25.261 1.000 15.376 187 LEU C N 1
ATOM 4833 C CA . LEU C 1 190 ? 20.288 -6.649 -26.328 1.000 17.375 187 LEU C CA 1
ATOM 4834 C C . LEU C 1 190 ? 19.331 -7.061 -27.458 1.000 17.445 187 LEU C C 1
ATOM 4835 O O . LEU C 1 190 ? 18.339 -7.822 -27.218 1.000 20.175 187 LEU C O 1
ATOM 4840 N N . SER C 1 191 ? 19.596 -6.549 -28.658 1.000 17.551 188 SER C N 1
ATOM 4841 C CA . SER C 1 191 ? 18.738 -6.671 -29.862 1.000 17.305 188 SER C CA 1
ATOM 4842 C C . SER C 1 191 ? 18.612 -8.127 -30.335 1.000 17.595 188 SER C C 1
ATOM 4843 O O . SER C 1 191 ? 17.534 -8.496 -30.878 1.000 18.752 188 SER C O 1
ATOM 4846 N N . ASP C 1 192 ? 19.668 -8.926 -30.186 1.000 17.762 189 ASP C N 1
ATOM 4847 C CA . ASP C 1 192 ? 19.709 -10.324 -30.687 1.000 19.236 189 ASP C CA 1
ATOM 4848 C C . ASP C 1 192 ? 19.306 -11.332 -29.615 1.000 19.592 189 ASP C C 1
ATOM 4849 O O . ASP C 1 192 ? 19.112 -12.517 -29.967 1.000 21.120 189 ASP C O 1
ATOM 4854 N N . CYS C 1 193 ? 19.085 -10.897 -28.367 1.000 19.801 190 CYS C N 1
ATOM 4855 C CA . CYS C 1 193 ? 18.704 -11.751 -27.212 1.000 19.618 190 CYS C CA 1
ATOM 4856 C C . CYS C 1 193 ? 17.249 -11.496 -26.761 1.000 20.239 190 CYS C C 1
ATOM 4857 O O . CYS C 1 193 ? 16.886 -11.895 -25.619 1.000 20.268 190 CYS C O 1
ATOM 4860 N N . THR C 1 194 ? 16.451 -10.831 -27.602 1.000 17.502 191 THR C N 1
ATOM 4861 C CA . THR C 1 194 ? 15.014 -10.526 -27.353 1.000 16.905 191 THR C CA 1
ATOM 4862 C C . THR C 1 194 ? 14.255 -10.886 -28.627 1.000 18.155 191 THR C C 1
ATOM 4863 O O . THR C 1 194 ? 14.918 -11.121 -29.678 1.000 23.205 191 THR C O 1
ATOM 4867 N N . GLY C 1 195 ? 12.938 -10.878 -28.587 1.000 18.966 192 GLY C N 1
ATOM 4868 C CA . GLY C 1 195 ? 12.103 -11.165 -29.763 1.000 18.640 192 GLY C CA 1
ATOM 4869 C C . GLY C 1 195 ? 10.638 -10.933 -29.405 1.000 17.899 192 GLY C C 1
ATOM 4870 O O . GLY C 1 195 ? 10.308 -10.919 -28.196 1.000 17.207 192 GLY C O 1
ATOM 4871 N N . ALA C 1 196 ? 9.775 -10.821 -30.410 1.000 17.729 193 ALA C N 1
ATOM 4872 C CA . ALA C 1 196 ? 8.348 -10.447 -30.234 1.000 18.184 193 ALA C CA 1
ATOM 4873 C C . ALA C 1 196 ? 7.432 -11.332 -31.087 1.000 20.308 193 ALA C C 1
ATOM 4874 O O . ALA C 1 196 ? 7.946 -12.062 -31.949 1.000 24.193 193 ALA C O 1
ATOM 4876 N N . THR C 1 197 ? 6.119 -11.217 -30.889 1.000 19.443 194 THR C N 1
ATOM 4877 C CA . THR C 1 197 ? 5.096 -11.930 -31.693 1.000 19.028 194 THR C CA 1
ATOM 4878 C C . THR C 1 197 ? 5.024 -11.339 -33.113 1.000 19.518 194 THR C C 1
ATOM 4879 O O . THR C 1 197 ? 4.384 -11.994 -33.974 1.000 20.693 194 THR C O 1
ATOM 4883 N N . ASP C 1 198 ? 5.625 -10.175 -33.364 1.000 19.025 195 ASP C N 1
ATOM 4884 C CA . ASP C 1 198 ? 5.667 -9.493 -34.682 1.000 19.542 195 ASP C CA 1
ATOM 4885 C C . ASP C 1 198 ? 7.039 -8.836 -34.886 1.000 20.141 195 ASP C C 1
ATOM 4886 O O . ASP C 1 198 ? 7.471 -8.080 -34.009 1.000 18.277 195 ASP C O 1
ATOM 4891 N N . ARG C 1 199 ? 7.745 -9.132 -35.976 1.000 19.312 196 ARG C N 1
ATOM 4892 C CA . ARG C 1 199 ? 9.099 -8.588 -36.227 1.000 19.186 196 ARG C CA 1
ATOM 4893 C C . ARG C 1 199 ? 9.088 -7.060 -36.260 1.000 17.892 196 ARG C C 1
ATOM 4894 O O . ARG C 1 199 ? 10.049 -6.447 -35.755 1.000 17.236 196 ARG C O 1
ATOM 4902 N N . LYS C 1 200 ? 8.056 -6.441 -36.840 1.000 19.002 197 LYS C N 1
ATOM 4903 C CA . LYS C 1 200 ? 7.949 -4.956 -36.906 1.000 19.748 197 LYS C CA 1
ATOM 4904 C C . LYS C 1 200 ? 7.841 -4.383 -35.489 1.000 16.561 197 LYS C C 1
ATOM 4905 O O . LYS C 1 200 ? 8.447 -3.321 -35.246 1.000 16.221 197 LYS C O 1
ATOM 4911 N N . HIS C 1 201 ? 7.118 -5.048 -34.588 1.000 15.141 198 HIS C N 1
ATOM 4912 C CA . HIS C 1 201 ? 7.030 -4.614 -33.167 1.000 14.165 198 HIS C CA 1
ATOM 4913 C C . HIS C 1 201 ? 8.382 -4.778 -32.448 1.000 14.243 198 HIS C C 1
ATOM 4914 O O . HIS C 1 201 ? 8.748 -3.899 -31.611 1.000 15.616 198 HIS C O 1
ATOM 4921 N N . HIS C 1 202 ? 9.112 -5.880 -32.677 1.000 14.284 199 HIS C N 1
ATOM 4922 C CA . HIS C 1 202 ? 10.499 -6.041 -32.144 1.000 15.090 199 HIS C CA 1
ATOM 4923 C C . HIS C 1 202 ? 11.348 -4.841 -32.596 1.000 15.025 199 HIS C C 1
ATOM 4924 O O . HIS C 1 202 ? 11.987 -4.170 -31.737 1.000 16.009 199 HIS C O 1
ATOM 4931 N N . GLU C 1 203 ? 11.370 -4.536 -33.896 1.000 16.157 200 GLU C N 1
ATOM 4932 C CA . GLU C 1 203 ? 12.244 -3.467 -34.441 1.000 17.495 200 GLU C CA 1
ATOM 4933 C C . GLU C 1 203 ? 11.812 -2.107 -33.878 1.000 15.764 200 GLU C C 1
ATOM 4934 O O . GLU C 1 203 ? 12.706 -1.317 -33.492 1.000 15.821 200 GLU C O 1
ATOM 4940 N N . ALA C 1 204 ? 10.488 -1.832 -33.811 1.000 14.710 201 ALA C N 1
ATOM 4941 C CA . ALA C 1 204 ? 9.984 -0.541 -33.296 1.000 15.086 201 ALA C CA 1
ATOM 4942 C C . ALA C 1 204 ? 10.289 -0.411 -31.792 1.000 13.899 201 ALA C C 1
ATOM 4943 O O . ALA C 1 204 ? 10.677 0.694 -31.350 1.000 15.342 201 ALA C O 1
ATOM 4945 N N . ALA C 1 205 ? 10.169 -1.489 -31.030 1.000 14.037 202 ALA C N 1
ATOM 4946 C CA . ALA C 1 205 ? 10.446 -1.464 -29.574 1.000 14.305 202 ALA C CA 1
ATOM 4947 C C . ALA C 1 205 ? 11.913 -1.049 -29.362 1.000 15.483 202 ALA C C 1
ATOM 4948 O O . ALA C 1 205 ? 12.196 -0.210 -28.480 1.000 14.737 202 ALA C O 1
ATOM 4950 N N . LEU C 1 206 ? 12.838 -1.575 -30.166 1.000 15.065 203 LEU C N 1
ATOM 4951 C CA . LEU C 1 206 ? 14.272 -1.187 -30.050 1.000 15.815 203 LEU C CA 1
ATOM 4952 C C . LEU C 1 206 ? 14.464 0.289 -30.415 1.000 15.817 203 LEU C C 1
ATOM 4953 O O . LEU C 1 206 ? 15.148 0.986 -29.659 1.000 16.674 203 LEU C O 1
ATOM 4958 N N . SER C 1 207 ? 13.906 0.766 -31.540 1.000 16.472 204 SER C N 1
ATOM 4959 C CA . SER C 1 207 ? 14.080 2.153 -32.027 1.000 18.034 204 SER C CA 1
ATOM 4960 C C . SER C 1 207 ? 13.485 3.161 -31.011 1.000 15.614 204 SER C C 1
ATOM 4961 O O . SER C 1 207 ? 14.049 4.264 -30.824 1.000 14.486 204 SER C O 1
ATOM 4964 N N . MET C 1 208 ? 12.374 2.814 -30.349 1.000 14.194 205 MET C N 1
ATOM 4965 C CA . MET C 1 208 ? 11.756 3.693 -29.309 1.000 15.752 205 MET C CA 1
ATOM 4966 C C . MET C 1 208 ? 12.748 4.040 -28.184 1.000 15.036 205 MET C C 1
ATOM 4967 O O . MET C 1 208 ? 12.710 5.161 -27.671 1.000 15.187 205 MET C O 1
ATOM 4972 N N . VAL C 1 209 ? 13.623 3.114 -27.814 1.000 14.952 206 VAL C N 1
ATOM 4973 C CA . VAL C 1 209 ? 14.604 3.315 -26.705 1.000 13.846 206 VAL C CA 1
ATOM 4974 C C . VAL C 1 209 ? 15.549 4.474 -27.056 1.000 14.304 206 VAL C C 1
ATOM 4975 O O . VAL C 1 209 ? 16.000 5.179 -26.130 1.000 14.838 206 VAL C O 1
ATOM 4979 N N . THR C 1 210 ? 15.878 4.613 -28.349 1.000 15.069 207 THR C N 1
ATOM 4980 C CA . THR C 1 210 ? 17.029 5.410 -28.861 1.000 15.601 207 THR C CA 1
ATOM 4981 C C . THR C 1 210 ? 16.698 6.894 -29.002 1.000 15.309 207 THR C C 1
ATOM 4982 O O . THR C 1 210 ? 17.629 7.686 -29.206 1.000 16.298 207 THR C O 1
ATOM 4986 N N . MET C 1 211 ? 15.425 7.283 -28.905 1.000 16.026 208 MET C N 1
ATOM 4987 C CA . MET C 1 211 ? 15.003 8.691 -29.127 1.000 16.417 208 MET C CA 1
ATOM 4988 C C . MET C 1 211 ? 15.418 9.595 -27.955 1.000 16.101 208 MET C C 1
ATOM 4989 O O . MET C 1 211 ? 15.634 9.096 -26.828 1.000 14.793 208 MET C O 1
ATOM 4994 N N . GLN C 1 212 ? 15.465 10.917 -28.172 1.000 14.972 209 GLN C N 1
ATOM 4995 C CA . GLN C 1 212 ? 15.647 11.925 -27.099 1.000 15.514 209 GLN C CA 1
ATOM 4996 C C . GLN C 1 212 ? 16.970 11.667 -26.345 1.000 14.808 209 GLN C C 1
ATOM 4997 O O . GLN C 1 212 ? 17.017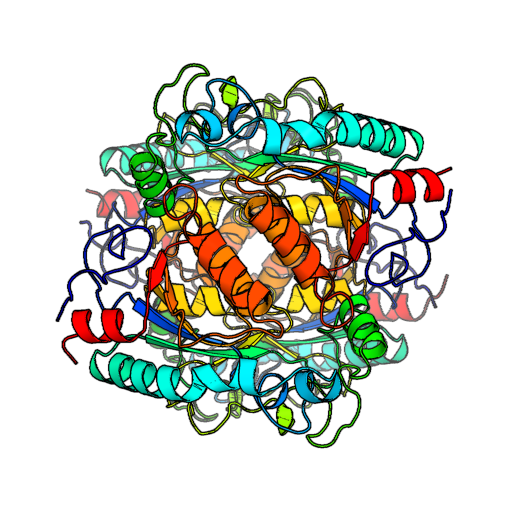 11.929 -25.141 1.000 14.319 209 GLN C O 1
ATOM 5003 N N . GLY C 1 213 ? 18.020 11.222 -27.040 1.000 16.436 210 GLY C N 1
ATOM 5004 C CA . GLY C 1 213 ? 19.319 10.962 -26.383 1.000 16.726 210 GLY C CA 1
ATOM 5005 C C . GLY C 1 213 ? 19.364 9.619 -25.668 1.000 16.107 210 GLY C C 1
ATOM 5006 O O . GLY C 1 213 ? 20.398 9.348 -24.997 1.000 16.712 210 GLY C O 1
ATOM 5007 N N . GLY C 1 214 ? 18.359 8.773 -25.860 1.000 14.886 211 GLY C N 1
ATOM 5008 C CA . GLY C 1 214 ? 18.261 7.450 -25.227 1.000 13.910 211 GLY C CA 1
ATOM 5009 C C . GLY C 1 214 ? 17.254 7.443 -24.087 1.000 14.137 211 GLY C C 1
ATOM 5010 O O . GLY C 1 214 ? 17.620 7.195 -22.919 1.000 14.243 211 GLY C O 1
ATOM 5011 N N . VAL C 1 215 ? 15.991 7.677 -24.412 1.000 14.130 212 VAL C N 1
ATOM 5012 C CA . VAL C 1 215 ? 14.953 8.025 -23.398 1.000 13.427 212 VAL C CA 1
ATOM 5013 C C . VAL C 1 215 ? 14.809 6.899 -22.370 1.000 13.978 212 VAL C C 1
ATOM 5014 O O . VAL C 1 215 ? 14.563 7.239 -21.184 1.000 13.470 212 VAL C O 1
ATOM 5018 N N . PHE C 1 216 ? 14.972 5.614 -22.758 1.000 12.463 213 PHE C N 1
ATOM 5019 C CA . PHE C 1 216 ? 14.840 4.461 -21.821 1.000 14.655 213 PHE C CA 1
ATOM 5020 C C . PHE C 1 216 ? 16.190 3.776 -21.548 1.000 14.493 213 PHE C C 1
ATOM 5021 O O . PHE C 1 216 ? 16.214 2.812 -20.765 1.000 14.079 213 PHE C O 1
ATOM 5029 N N . GLY C 1 217 ? 17.270 4.276 -22.135 1.000 15.335 214 GLY C N 1
ATOM 5030 C CA . GLY C 1 217 ? 18.605 3.652 -22.077 1.000 14.352 214 GLY C CA 1
ATOM 5031 C C . GLY C 1 217 ? 19.197 3.536 -23.455 1.000 14.721 214 GLY C C 1
ATOM 5032 O O . GLY C 1 217 ? 19.051 4.486 -24.211 1.000 13.847 214 GLY C O 1
ATOM 5033 N N . ALA C 1 218 ? 19.846 2.402 -23.773 1.000 12.200 215 ALA C N 1
ATOM 5034 C CA . ALA C 1 218 ? 20.471 2.167 -25.087 1.000 13.472 215 ALA C CA 1
ATOM 5035 C C . ALA C 1 218 ? 20.232 0.720 -25.528 1.000 12.659 215 ALA C C 1
ATOM 5036 O O . ALA C 1 218 ? 19.859 -0.140 -24.699 1.000 14.853 215 ALA C O 1
ATOM 5038 N N . THR C 1 219 ? 20.485 0.451 -26.814 1.000 14.088 216 THR C N 1
ATOM 5039 C CA . THR C 1 219 ? 20.413 -0.890 -27.447 1.000 15.393 216 THR C CA 1
ATOM 5040 C C . THR C 1 219 ? 21.819 -1.312 -27.900 1.000 15.832 216 THR C C 1
ATOM 5041 O O . THR C 1 219 ? 22.642 -0.444 -28.250 1.000 15.708 216 THR C O 1
ATOM 5045 N N . ALA C 1 220 ? 22.052 -2.604 -27.966 1.000 17.937 217 ALA C N 1
ATOM 5046 C CA . ALA C 1 220 ? 23.322 -3.160 -28.495 1.000 17.369 217 ALA C CA 1
ATOM 5047 C C . ALA C 1 220 ? 23.107 -4.592 -28.971 1.000 17.272 217 ALA C C 1
ATOM 5048 O O . ALA C 1 220 ? 22.156 -5.270 -28.491 1.000 17.673 217 ALA C O 1
ATOM 5050 N N . HIS C 1 221 ? 24.004 -5.067 -29.849 1.000 17.495 218 HIS C N 1
ATOM 5051 C CA . HIS C 1 221 ? 24.132 -6.502 -30.185 1.000 17.370 218 HIS C CA 1
ATOM 5052 C C . HIS C 1 221 ? 25.033 -7.172 -29.123 1.000 17.661 218 HIS C C 1
ATOM 5053 O O . HIS C 1 221 ? 25.993 -6.491 -28.653 1.000 18.517 218 HIS C O 1
ATOM 5060 N N . SER C 1 222 ? 24.742 -8.425 -28.761 1.000 18.672 219 SER C N 1
ATOM 5061 C CA . SER C 1 222 ? 25.537 -9.176 -27.757 1.000 19.551 219 SER C CA 1
ATOM 5062 C C . SER C 1 222 ? 27.025 -9.174 -28.164 1.000 20.273 219 SER C C 1
ATOM 5063 O O . SER C 1 222 ? 27.873 -9.132 -27.250 1.000 20.502 219 SER C O 1
ATOM 5066 N N . ASP C 1 223 ? 27.360 -9.168 -29.472 1.000 22.722 220 ASP C N 1
ATOM 5067 C CA . ASP C 1 223 ? 28.793 -9.120 -29.892 1.000 23.621 220 ASP C CA 1
ATOM 5068 C C . ASP C 1 223 ? 29.501 -7.903 -29.262 1.000 26.389 220 ASP C C 1
ATOM 5069 O O . ASP C 1 223 ? 30.669 -8.020 -28.842 1.000 24.862 220 ASP C O 1
ATOM 5074 N N . ASP C 1 224 ? 28.844 -6.739 -29.212 1.000 23.910 221 ASP C N 1
ATOM 5075 C CA . ASP C 1 224 ? 29.462 -5.492 -28.695 1.000 26.202 221 ASP C CA 1
ATOM 5076 C C . ASP C 1 224 ? 29.579 -5.562 -27.164 1.000 23.088 221 ASP C C 1
ATOM 5077 O O . ASP C 1 224 ? 30.551 -5.001 -26.642 1.000 23.392 221 ASP C O 1
ATOM 5082 N N . LEU C 1 225 ? 28.660 -6.226 -26.462 1.000 22.255 222 LEU C N 1
ATOM 5083 C CA . LEU C 1 225 ? 28.785 -6.434 -24.980 1.000 23.730 222 LEU C CA 1
ATOM 5084 C C . LEU C 1 225 ? 29.979 -7.362 -24.719 1.000 24.096 222 LEU C C 1
ATOM 5085 O O . LEU C 1 225 ? 30.833 -7.002 -23.874 1.000 22.442 222 LEU C O 1
ATOM 5090 N N . LEU C 1 226 ? 30.037 -8.503 -25.411 1.000 25.938 223 LEU C N 1
ATOM 5091 C CA . LEU C 1 226 ? 31.119 -9.502 -25.205 1.000 28.979 223 LEU C CA 1
ATOM 5092 C C . LEU C 1 226 ? 32.479 -8.863 -25.534 1.000 26.623 223 LEU C C 1
ATOM 5093 O O . LEU C 1 226 ? 33.405 -9.128 -24.780 1.000 30.107 223 LEU C O 1
ATOM 5098 N N . ALA C 1 227 ? 32.586 -7.969 -26.522 1.000 27.075 224 ALA C N 1
ATOM 5099 C CA . ALA C 1 227 ? 33.834 -7.228 -26.833 1.000 28.342 224 ALA C CA 1
ATOM 5100 C C . ALA C 1 227 ? 34.258 -6.363 -25.638 1.000 30.835 224 ALA C C 1
ATOM 5101 O O . ALA C 1 227 ? 35.455 -6.421 -25.258 1.000 32.342 224 ALA C O 1
ATOM 5103 N N . ALA C 1 228 ? 33.330 -5.638 -25.008 1.000 25.386 225 ALA C N 1
ATOM 5104 C CA . ALA C 1 228 ? 33.621 -4.776 -23.842 1.000 26.872 225 ALA C CA 1
ATOM 5105 C C . ALA C 1 228 ? 34.072 -5.623 -22.640 1.000 25.315 225 ALA C C 1
ATOM 5106 O O . ALA C 1 228 ? 34.920 -5.144 -21.880 1.000 27.426 225 ALA C O 1
ATOM 5108 N N . LEU C 1 229 ? 33.515 -6.820 -22.467 1.000 24.722 226 LEU C N 1
ATOM 5109 C CA . LEU C 1 229 ? 33.793 -7.720 -21.317 1.000 26.869 226 LEU C CA 1
ATOM 5110 C C . LEU C 1 229 ? 35.093 -8.500 -21.550 1.000 31.588 226 LEU C C 1
ATOM 5111 O O . LEU C 1 229 ? 35.512 -9.202 -20.611 1.000 31.561 226 LEU C O 1
ATOM 5116 N N . GLY C 1 230 ? 35.712 -8.340 -22.724 1.000 32.925 227 GLY C N 1
ATOM 5117 C CA . GLY C 1 230 ? 36.968 -9.010 -23.114 1.000 38.758 227 GLY C CA 1
ATOM 5118 C C . GLY C 1 230 ? 36.824 -10.524 -23.200 1.000 42.960 227 GLY C C 1
ATOM 5119 O O . GLY C 1 230 ? 37.849 -11.222 -23.078 1.000 40.738 227 GLY C O 1
ATOM 5120 N N . THR C 1 231 ? 35.616 -11.044 -23.432 1.000 44.886 228 THR C N 1
ATOM 5121 C CA . THR C 1 231 ? 35.403 -12.511 -23.587 1.000 48.756 228 THR C CA 1
ATOM 5122 C C . THR C 1 231 ? 35.923 -12.941 -24.969 1.000 46.116 228 THR C C 1
ATOM 5123 O O . THR C 1 231 ? 36.454 -14.047 -25.082 1.000 49.394 228 THR C O 1
ATOM 5127 N N . MET D 1 4 ? -26.774 -12.061 5.608 1.000 52.851 1 MET D N 1
ATOM 5128 C CA . MET D 1 4 ? -25.843 -11.800 4.469 1.000 53.307 1 MET D CA 1
ATOM 5129 C C . MET D 1 4 ? -25.063 -10.477 4.660 1.000 45.294 1 MET D C 1
ATOM 5130 O O . MET D 1 4 ? -23.896 -10.460 4.218 1.000 37.369 1 MET D O 1
ATOM 5135 N N . ILE D 1 5 ? -25.639 -9.422 5.273 1.000 39.632 2 ILE D N 1
ATOM 5136 C CA . ILE D 1 5 ? -24.862 -8.274 5.847 1.000 37.039 2 ILE D CA 1
ATOM 5137 C C . ILE D 1 5 ? -25.066 -8.228 7.369 1.000 35.406 2 ILE D C 1
ATOM 5138 O O . ILE D 1 5 ? -26.172 -8.549 7.857 1.000 33.150 2 ILE D O 1
ATOM 5143 N N . TYR D 1 6 ? -24.002 -7.912 8.112 1.000 28.900 3 TYR D N 1
ATOM 5144 C CA . TYR D 1 6 ? -23.968 -8.019 9.592 1.000 28.410 3 TYR D CA 1
ATOM 5145 C C . TYR D 1 6 ? -23.847 -6.641 10.217 1.000 27.934 3 TYR D C 1
ATOM 5146 O O . TYR D 1 6 ? -23.427 -5.695 9.520 1.000 28.771 3 TYR D O 1
ATOM 5155 N N . SER D 1 7 ? -24.238 -6.534 11.488 1.000 29.403 4 SER D N 1
ATOM 5156 C CA . SER D 1 7 ? -24.235 -5.250 12.237 1.000 30.491 4 SER D CA 1
ATOM 5157 C C . SER D 1 7 ? -22.790 -4.880 12.615 1.000 27.516 4 SER D C 1
ATOM 5158 O O . SER D 1 7 ? -21.875 -5.699 12.354 1.000 26.024 4 SER D O 1
ATOM 5161 N N . THR D 1 8 ? -22.630 -3.709 13.226 1.000 26.272 5 THR D N 1
ATOM 5162 C CA . THR D 1 8 ? -21.351 -3.207 13.777 1.000 24.543 5 THR D CA 1
ATOM 5163 C C . THR D 1 8 ? -20.914 -4.046 14.985 1.000 26.798 5 THR D C 1
ATOM 5164 O O . THR D 1 8 ? -21.753 -4.742 15.617 1.000 25.246 5 THR D O 1
ATOM 5168 N N . VAL D 1 9 ? -19.617 -3.988 15.266 1.000 26.108 6 VAL D N 1
ATOM 5169 C CA . VAL D 1 9 ? -18.924 -4.608 16.427 1.000 24.334 6 VAL D CA 1
ATOM 5170 C C . VAL D 1 9 ? -18.805 -3.540 17.512 1.000 24.627 6 VAL D C 1
ATOM 5171 O O . VAL D 1 9 ? -18.396 -2.386 17.190 1.000 23.411 6 VAL D O 1
ATOM 5175 N N . ASN D 1 10 ? -19.151 -3.889 18.752 1.000 24.189 7 ASN D N 1
ATOM 5176 C CA . ASN D 1 10 ? -18.867 -3.062 19.949 1.000 26.120 7 ASN D CA 1
ATOM 5177 C C . ASN D 1 10 ? -17.336 -2.994 20.107 1.000 25.202 7 ASN D C 1
ATOM 5178 O O . ASN D 1 10 ? -16.697 -4.011 20.427 1.000 28.614 7 ASN D O 1
ATOM 5183 N N . ALA D 1 11 ? -16.743 -1.871 19.719 1.000 21.799 8 ALA D N 1
ATOM 5184 C CA . ALA D 1 11 ? -15.281 -1.736 19.573 1.000 18.969 8 ALA D CA 1
ATOM 5185 C C . ALA D 1 11 ? -14.827 -0.411 20.175 1.000 19.395 8 ALA D C 1
ATOM 5186 O O . ALA D 1 11 ? -15.676 0.436 20.521 1.000 18.788 8 ALA D O 1
ATOM 5188 N N . ASN D 1 12 ? -13.514 -0.273 20.299 1.000 18.910 9 ASN D N 1
ATOM 5189 C CA . ASN D 1 12 ? -12.873 0.920 20.899 1.000 18.057 9 ASN D CA 1
ATOM 5190 C C . ASN D 1 12 ? -12.066 1.619 19.814 1.000 18.308 9 ASN D C 1
ATOM 5191 O O . ASN D 1 12 ? -11.117 0.998 19.318 1.000 18.579 9 ASN D O 1
ATOM 5196 N N . PRO D 1 13 ? -12.337 2.900 19.465 1.000 19.105 10 PRO D N 1
ATOM 5197 C CA . PRO D 1 13 ? -13.242 3.801 20.188 1.000 19.208 10 PRO D CA 1
ATOM 5198 C C . PRO D 1 13 ? -14.596 4.118 19.536 1.000 20.445 10 PRO D C 1
ATOM 5199 O O . PRO D 1 13 ? -15.257 5.051 19.979 1.000 21.912 10 PRO D O 1
ATOM 5203 N N . TYR D 1 14 ? -14.968 3.382 18.482 1.000 19.276 11 TYR D N 1
ATOM 5204 C CA . TYR D 1 14 ? -16.234 3.556 17.738 1.000 17.921 11 TYR D CA 1
ATOM 5205 C C . TYR D 1 14 ? -16.816 2.188 17.358 1.000 17.513 11 TYR D C 1
ATOM 5206 O O . TYR D 1 14 ? -16.072 1.215 17.265 1.000 19.298 11 TYR D O 1
ATOM 5215 N N . ALA D 1 15 ? -18.131 2.132 17.169 1.000 20.739 12 ALA D N 1
ATOM 5216 C CA . ALA D 1 15 ? -18.820 0.931 16.634 1.000 21.318 12 ALA D CA 1
ATOM 5217 C C . ALA D 1 15 ? -18.293 0.661 15.214 1.000 19.082 12 ALA D C 1
ATOM 5218 O O . ALA D 1 15 ? -18.498 1.475 14.334 1.000 19.614 12 ALA D O 1
ATOM 5220 N N . TRP D 1 16 ? -17.596 -0.454 15.029 1.000 18.629 13 TRP D N 1
ATOM 5221 C CA . TRP D 1 16 ? -16.816 -0.736 13.795 1.000 20.451 13 TRP D CA 1
ATOM 5222 C C . TRP D 1 16 ? -17.657 -1.585 12.847 1.000 20.953 13 TRP D C 1
ATOM 5223 O O . TRP D 1 16 ? -18.297 -2.542 13.289 1.000 22.023 13 TRP D O 1
ATOM 5234 N N . PRO D 1 17 ? -17.635 -1.343 11.518 1.000 20.928 14 PRO D N 1
ATOM 5235 C CA . PRO D 1 17 ? -16.834 -0.285 10.876 1.000 19.706 14 PRO D CA 1
ATOM 5236 C C . PRO D 1 17 ? -17.528 1.076 10.722 1.000 21.320 14 PRO D C 1
ATOM 5237 O O . PRO D 1 17 ? -18.716 1.166 10.978 1.000 22.194 14 PRO D O 1
ATOM 5241 N N . TYR D 1 18 ? -16.783 2.109 10.295 1.000 18.534 15 TYR D N 1
ATOM 5242 C CA . TYR D 1 18 ? -17.257 3.517 10.188 1.000 19.814 15 TYR D CA 1
ATOM 5243 C C . TYR D 1 18 ? -18.512 3.637 9.313 1.000 20.877 15 TYR D C 1
ATOM 5244 O O . TYR D 1 18 ? -19.284 4.593 9.516 1.000 23.367 15 TYR D O 1
ATOM 5253 N N . ASP D 1 19 ? -18.690 2.747 8.332 1.000 21.914 16 ASP D N 1
ATOM 5254 C CA . ASP D 1 19 ? -19.770 2.846 7.314 1.000 21.700 16 ASP D CA 1
ATOM 5255 C C . ASP D 1 19 ? -20.998 2.037 7.754 1.000 24.006 16 ASP D C 1
ATOM 5256 O O . ASP D 1 19 ? -21.950 1.942 6.955 1.000 24.506 16 ASP D O 1
ATOM 5261 N N . GLY D 1 20 ? -20.973 1.413 8.930 1.000 23.707 17 GLY D N 1
ATOM 5262 C CA . GLY D 1 20 ? -22.200 0.993 9.646 1.000 24.065 17 GLY D CA 1
ATOM 5263 C C . GLY D 1 20 ? -22.641 -0.453 9.428 1.000 26.859 17 GLY D C 1
ATOM 5264 O O . GLY D 1 20 ? -23.654 -0.821 10.034 1.000 29.340 17 GLY D O 1
ATOM 5265 N N . SER D 1 21 ? -21.904 -1.289 8.695 1.000 28.422 18 SER D N 1
ATOM 5266 C CA . SER D 1 21 ? -22.224 -2.735 8.519 1.000 28.348 18 SER D CA 1
ATOM 5267 C C . SER D 1 21 ? -21.028 -3.494 7.948 1.000 25.272 18 SER D C 1
ATOM 5268 O O . SER D 1 21 ? -20.137 -2.858 7.359 1.000 26.547 18 SER D O 1
ATOM 5271 N N . ILE D 1 22 ? -21.026 -4.817 8.125 1.000 26.835 19 ILE D N 1
ATOM 5272 C CA . ILE D 1 22 ? -19.967 -5.740 7.653 1.000 23.456 19 ILE D CA 1
ATOM 5273 C C . ILE D 1 22 ? -20.516 -6.579 6.501 1.000 27.393 19 ILE D C 1
ATOM 5274 O O . ILE D 1 22 ? -21.466 -7.367 6.736 1.000 30.134 19 ILE D O 1
ATOM 5279 N N . ASP D 1 23 ? -19.902 -6.448 5.333 1.000 25.572 20 ASP D N 1
ATOM 5280 C CA . ASP D 1 23 ? -20.244 -7.228 4.123 1.000 25.397 20 ASP D CA 1
ATOM 5281 C C . ASP D 1 23 ? -19.115 -8.213 3.867 1.000 26.959 20 ASP D C 1
ATOM 5282 O O . ASP D 1 23 ? -18.003 -7.820 3.498 1.000 22.087 20 ASP D O 1
ATOM 5287 N N . PRO D 1 24 ? -19.357 -9.535 4.025 1.000 24.514 21 PRO D N 1
ATOM 5288 C CA . PRO D 1 24 ? -18.324 -10.538 3.774 1.000 25.080 21 PRO D CA 1
ATOM 5289 C C . PRO D 1 24 ? -17.693 -10.480 2.381 1.000 23.247 21 PRO D C 1
ATOM 5290 O O . PRO D 1 24 ? -16.546 -10.869 2.255 1.000 25.735 21 PRO D O 1
ATOM 5294 N N . ALA D 1 25 ? -18.433 -10.021 1.377 1.000 23.561 22 ALA D N 1
ATOM 5295 C CA . ALA D 1 25 ? -17.954 -9.889 -0.015 1.000 24.593 22 ALA D CA 1
ATOM 5296 C C . ALA D 1 25 ? -16.819 -8.844 -0.092 1.000 23.542 22 ALA D C 1
ATOM 5297 O O . ALA D 1 25 ? -16.115 -8.835 -1.097 1.000 22.818 22 ALA D O 1
ATOM 5299 N N . HIS D 1 26 ? -16.682 -7.966 0.908 1.000 23.594 23 HIS D N 1
ATOM 5300 C CA . HIS D 1 26 ? -15.712 -6.839 0.855 1.000 20.631 23 HIS D CA 1
ATOM 5301 C C . HIS D 1 26 ? -14.813 -6.847 2.096 1.000 20.738 23 HIS D C 1
ATOM 5302 O O . HIS D 1 26 ? -14.116 -5.828 2.337 1.000 19.428 23 HIS D O 1
ATOM 5309 N N . THR D 1 27 ? -14.798 -7.948 2.852 1.000 20.251 24 THR D N 1
ATOM 5310 C CA . THR D 1 27 ? -14.069 -8.057 4.131 1.000 18.199 24 THR D CA 1
ATOM 5311 C C . THR D 1 27 ? -13.129 -9.268 4.081 1.000 20.955 24 THR D C 1
ATOM 5312 O O . THR D 1 27 ? -13.544 -10.340 3.622 1.000 22.501 24 THR D O 1
ATOM 5316 N N . ALA D 1 28 ? -11.898 -9.119 4.572 1.000 17.994 25 ALA D N 1
ATOM 5317 C CA . ALA D 1 28 ? -10.900 -10.209 4.677 1.000 18.784 25 ALA D CA 1
ATOM 5318 C C . ALA D 1 28 ? -10.428 -10.322 6.129 1.000 20.098 25 ALA D C 1
ATOM 5319 O O . ALA D 1 28 ? -10.122 -9.267 6.756 1.000 19.816 25 ALA D O 1
ATOM 5321 N N . LEU D 1 29 ? -10.352 -11.552 6.616 1.000 20.696 26 LEU D N 1
ATOM 5322 C CA . LEU D 1 29 ? -9.625 -11.918 7.852 1.000 18.605 26 LEU D CA 1
ATOM 5323 C C . LEU D 1 29 ? -8.172 -12.177 7.471 1.000 20.290 26 LEU D C 1
ATOM 5324 O O . LEU D 1 29 ? -7.935 -12.996 6.545 1.000 20.385 26 LEU D O 1
ATOM 5329 N N . ILE D 1 30 ? -7.225 -11.531 8.150 1.000 16.711 27 ILE D N 1
ATOM 5330 C CA . ILE D 1 30 ? -5.765 -11.732 7.921 1.000 18.738 27 ILE D CA 1
ATOM 5331 C C . ILE D 1 30 ? -5.197 -12.445 9.149 1.000 18.840 27 ILE D C 1
ATOM 5332 O O . ILE D 1 30 ? -5.434 -11.956 10.301 1.000 19.914 27 ILE D O 1
ATOM 5337 N N . LEU D 1 31 ? -4.534 -13.576 8.934 1.000 18.338 28 LEU D N 1
ATOM 5338 C CA . LEU D 1 31 ? -3.815 -14.327 9.987 1.000 18.504 28 LEU D CA 1
ATOM 5339 C C . LEU D 1 31 ? -2.314 -14.125 9.803 1.000 17.836 28 LEU D C 1
ATOM 5340 O O . LEU D 1 31 ? -1.743 -14.671 8.840 1.000 19.496 28 LEU D O 1
ATOM 5345 N N . ILE D 1 32 ? -1.680 -13.386 10.716 1.000 17.179 29 ILE D N 1
ATOM 5346 C CA . ILE D 1 32 ? -0.265 -12.930 10.545 1.000 18.308 29 ILE D CA 1
ATOM 5347 C C . ILE D 1 32 ? 0.704 -13.807 11.344 1.000 16.316 29 ILE D C 1
ATOM 5348 O O . ILE D 1 32 ? 0.716 -13.730 12.600 1.000 17.426 29 ILE D O 1
ATOM 5353 N N . ASP D 1 33 ? 1.514 -14.591 10.633 1.000 17.230 30 ASP D N 1
ATOM 5354 C CA . ASP D 1 33 ? 2.788 -15.195 11.129 1.000 17.958 30 ASP D CA 1
ATOM 5355 C C . ASP D 1 33 ? 2.571 -16.165 12.298 1.000 17.067 30 ASP D C 1
ATOM 5356 O O . ASP D 1 33 ? 3.418 -16.187 13.205 1.000 19.452 30 ASP D O 1
ATOM 5361 N N . TRP D 1 34 ? 1.513 -16.982 12.252 1.000 18.772 31 TRP D N 1
ATOM 5362 C CA . TRP D 1 34 ? 1.301 -18.089 13.218 1.000 18.842 31 TRP D CA 1
ATOM 5363 C C . TRP D 1 34 ? 2.266 -19.241 12.871 1.000 19.497 31 TRP D C 1
ATOM 5364 O O . TRP D 1 34 ? 1.816 -20.302 12.362 1.000 20.556 31 TRP D O 1
ATOM 5375 N N . GLN D 1 35 ? 3.557 -19.058 13.133 1.000 18.803 32 GLN D N 1
ATOM 5376 C CA . GLN D 1 35 ? 4.680 -19.960 12.746 1.000 20.715 32 GLN D CA 1
ATOM 5377 C C . GLN D 1 35 ? 5.416 -20.404 14.021 1.000 23.294 32 GLN D C 1
ATOM 5378 O O . GLN D 1 35 ? 5.446 -19.612 14.978 1.000 23.908 32 GLN D O 1
ATOM 5384 N N . ILE D 1 36 ? 6.049 -21.575 14.043 1.000 24.229 33 ILE D N 1
ATOM 5385 C CA . ILE D 1 36 ? 6.939 -21.965 15.189 1.000 24.416 33 ILE D CA 1
ATOM 5386 C C . ILE D 1 36 ? 7.986 -20.866 15.436 1.000 23.601 33 ILE D C 1
ATOM 5387 O O . ILE D 1 36 ? 8.272 -20.525 16.591 1.000 22.384 33 ILE D O 1
ATOM 5392 N N . ASP D 1 37 ? 8.507 -20.225 14.399 1.000 21.957 34 ASP D N 1
ATOM 5393 C CA . ASP D 1 37 ? 9.556 -19.193 14.601 1.000 22.044 34 ASP D CA 1
ATOM 5394 C C . ASP D 1 37 ? 9.042 -18.071 15.535 1.000 23.516 34 ASP D C 1
ATOM 5395 O O . ASP D 1 37 ? 9.888 -17.475 16.215 1.000 24.553 34 ASP D O 1
ATOM 5400 N N . PHE D 1 38 ? 7.740 -17.796 15.607 1.000 21.869 35 PHE D N 1
ATOM 5401 C CA . PHE D 1 38 ? 7.188 -16.722 16.467 1.000 23.195 35 PHE D CA 1
ATOM 5402 C C . PHE D 1 38 ? 6.485 -17.271 17.712 1.000 24.583 35 PHE D C 1
ATOM 5403 O O . PHE D 1 38 ? 6.295 -16.471 18.653 1.000 22.512 35 PHE D O 1
ATOM 5411 N N . CYS D 1 39 ? 6.049 -18.541 17.758 1.000 22.692 36 CYS D N 1
ATOM 5412 C CA . CYS D 1 39 ? 5.204 -19.012 18.896 1.000 25.004 36 CYS D CA 1
ATOM 5413 C C . CYS D 1 39 ? 5.486 -20.450 19.328 1.000 24.899 36 CYS D C 1
ATOM 5414 O O . CYS D 1 39 ? 4.711 -20.942 20.186 1.000 28.095 36 CYS D O 1
ATOM 5417 N N . GLY D 1 40 ? 6.551 -21.083 18.848 1.000 30.368 37 GLY D N 1
ATOM 5418 C CA . GLY D 1 40 ? 6.822 -22.494 19.190 1.000 25.757 37 GLY D CA 1
ATOM 5419 C C . GLY D 1 40 ? 8.226 -22.739 19.725 1.000 28.027 37 GLY D C 1
ATOM 5420 O O . GLY D 1 40 ? 9.180 -22.003 19.468 1.000 25.208 37 GLY D O 1
ATOM 5421 N N . PRO D 1 41 ? 8.392 -23.854 20.475 1.000 28.193 38 PRO D N 1
ATOM 5422 C CA . PRO D 1 41 ? 9.703 -24.259 20.972 1.000 30.170 38 PRO D CA 1
ATOM 5423 C C . PRO D 1 41 ? 10.733 -24.447 19.852 1.000 28.204 38 PRO D C 1
ATOM 5424 O O . PRO D 1 41 ? 10.384 -25.066 18.857 1.000 32.611 38 PRO D O 1
ATOM 5428 N N . GLY D 1 42 ? 11.943 -23.914 20.041 1.000 26.695 39 GLY D N 1
ATOM 5429 C CA . GLY D 1 42 ? 13.118 -24.163 19.185 1.000 30.268 39 GLY D CA 1
ATOM 5430 C C . GLY D 1 42 ? 13.262 -23.139 18.058 1.000 29.745 39 GLY D C 1
ATOM 5431 O O . GLY D 1 42 ? 14.283 -23.174 17.348 1.000 29.367 39 GLY D O 1
ATOM 5432 N N . GLY D 1 43 ? 12.297 -22.231 17.910 1.000 28.821 40 GLY D N 1
ATOM 5433 C CA . GLY D 1 43 ? 12.313 -21.225 16.834 1.000 29.667 40 GLY D CA 1
ATOM 5434 C C . GLY D 1 43 ? 13.064 -19.945 17.204 1.000 27.973 40 GLY D C 1
ATOM 5435 O O . GLY D 1 43 ? 13.702 -19.862 18.270 1.000 24.414 40 GLY D O 1
ATOM 5436 N N . TYR D 1 44 ? 12.963 -18.953 16.315 1.000 25.798 41 TYR D N 1
ATOM 5437 C CA . TYR D 1 44 ? 13.560 -17.595 16.427 1.000 23.576 41 TYR D CA 1
ATOM 5438 C C . TYR D 1 44 ? 13.253 -16.953 17.795 1.000 22.501 41 TYR D C 1
ATOM 5439 O O . TYR D 1 44 ? 14.211 -16.585 18.501 1.000 21.456 41 TYR D O 1
ATOM 5448 N N . VAL D 1 45 ? 11.981 -16.775 18.141 1.000 22.297 42 VAL D N 1
ATOM 5449 C CA . VAL D 1 45 ? 11.562 -16.031 19.372 1.000 24.116 42 VAL D CA 1
ATOM 5450 C C . VAL D 1 45 ? 12.042 -16.803 20.613 1.000 26.062 42 VAL D C 1
ATOM 5451 O O . VAL D 1 45 ? 12.554 -16.155 21.565 1.000 23.769 42 VAL D O 1
ATOM 5455 N N . ASP D 1 46 ? 11.902 -18.129 20.626 1.000 26.367 43 ASP D N 1
ATOM 5456 C CA . ASP D 1 46 ? 12.394 -18.972 21.754 1.000 28.303 43 ASP D CA 1
ATOM 5457 C C . ASP D 1 46 ? 13.917 -18.837 21.889 1.000 28.881 43 ASP D C 1
ATOM 5458 O O . ASP D 1 46 ? 14.438 -18.685 23.032 1.000 25.857 43 ASP D O 1
ATOM 5463 N N . SER D 1 47 ? 14.651 -18.883 20.777 1.000 26.654 44 SER D N 1
ATOM 5464 C CA . SER D 1 47 ? 16.129 -18.780 20.781 1.000 27.726 44 SER D CA 1
ATOM 5465 C C . SER D 1 47 ? 16.588 -17.409 21.308 1.000 26.180 44 SER D C 1
ATOM 5466 O O . SER D 1 47 ? 17.694 -17.344 21.855 1.000 26.547 44 SER D O 1
ATOM 5469 N N . MET D 1 48 ? 15.772 -16.357 21.188 1.000 27.265 45 MET D N 1
ATOM 5470 C CA . MET D 1 48 ? 16.107 -15.000 21.718 1.000 25.399 45 MET D CA 1
ATOM 5471 C C . MET D 1 48 ? 15.781 -14.927 23.219 1.000 26.704 45 MET D C 1
ATOM 5472 O O . MET D 1 48 ? 16.216 -13.962 23.872 1.000 25.338 45 MET D O 1
ATOM 5477 N N . GLY D 1 49 ? 15.037 -15.900 23.754 1.000 28.218 46 GLY D N 1
ATOM 5478 C CA . GLY D 1 49 ? 14.812 -16.038 25.211 1.000 25.002 46 GLY D CA 1
ATOM 5479 C C . GLY D 1 49 ? 13.489 -15.449 25.678 1.000 25.471 46 GLY D C 1
ATOM 5480 O O . GLY D 1 49 ? 13.305 -15.370 26.903 1.000 25.334 46 GLY D O 1
ATOM 5481 N N . TYR D 1 50 ? 12.558 -15.119 24.779 1.000 24.280 47 TYR D N 1
ATOM 5482 C CA . TYR D 1 50 ? 11.239 -14.542 25.134 1.000 24.760 47 TYR D CA 1
ATOM 5483 C C . TYR D 1 50 ? 10.263 -15.666 25.556 1.000 27.333 47 TYR D C 1
ATOM 5484 O O . TYR D 1 50 ? 10.474 -16.851 25.218 1.000 27.739 47 TYR D O 1
ATOM 5493 N N . ASP D 1 51 ? 9.212 -15.281 26.280 1.000 27.737 48 ASP D N 1
ATOM 5494 C CA . ASP D 1 51 ? 8.170 -16.160 26.868 1.000 28.576 48 ASP D CA 1
ATOM 5495 C C . ASP D 1 51 ? 7.114 -16.511 25.798 1.000 28.743 48 ASP D C 1
ATOM 5496 O O . ASP D 1 51 ? 6.271 -15.654 25.462 1.000 26.316 48 ASP D O 1
ATOM 5501 N N . LEU D 1 52 ? 7.130 -17.750 25.303 1.000 26.455 49 LEU D N 1
ATOM 5502 C CA . LEU D 1 52 ? 6.195 -18.223 24.240 1.000 26.924 49 LEU D CA 1
ATOM 5503 C C . LEU D 1 52 ? 4.727 -18.177 24.701 1.000 24.992 49 LEU D C 1
ATOM 5504 O O . LEU D 1 52 ? 3.864 -18.106 23.842 1.000 25.293 49 LEU D O 1
ATOM 5509 N N . SER D 1 53 ? 4.410 -18.233 25.999 1.000 24.896 50 SER D N 1
ATOM 5510 C CA . SER D 1 53 ? 2.992 -18.203 26.434 1.000 25.519 50 SER D CA 1
ATOM 5511 C C . SER D 1 53 ? 2.355 -16.863 26.033 1.000 27.260 50 SER D C 1
ATOM 5512 O O . SER D 1 53 ? 1.143 -16.821 25.827 1.000 26.184 50 SER D O 1
ATOM 5515 N N . LEU D 1 54 ? 3.160 -15.803 25.887 1.000 25.489 51 LEU D N 1
ATOM 5516 C CA . LEU D 1 54 ? 2.664 -14.463 25.503 1.000 25.482 51 LEU D CA 1
ATOM 5517 C C . LEU D 1 54 ? 2.201 -14.471 24.045 1.000 25.682 51 LEU D C 1
ATOM 5518 O O . LEU D 1 54 ? 1.210 -13.773 23.763 1.000 27.085 51 LEU D O 1
ATOM 5523 N N . THR D 1 55 ? 2.897 -15.198 23.163 1.000 27.261 52 THR D N 1
ATOM 5524 C CA . THR D 1 55 ? 2.582 -15.237 21.700 1.000 30.683 52 THR D CA 1
ATOM 5525 C C . THR D 1 55 ? 1.554 -16.337 21.398 1.000 31.552 52 THR D C 1
ATOM 5526 O O . THR D 1 55 ? 0.754 -16.122 20.483 1.000 39.071 52 THR D O 1
ATOM 5530 N N . ARG D 1 56 ? 1.499 -17.429 22.169 1.000 29.040 53 ARG D N 1
ATOM 5531 C CA . ARG D 1 56 ? 0.623 -18.599 21.880 1.000 30.372 53 ARG D CA 1
ATOM 5532 C C . ARG D 1 56 ? -0.816 -18.392 22.363 1.000 27.184 53 ARG D C 1
ATOM 5533 O O . ARG D 1 56 ? -1.678 -19.109 21.887 1.000 26.136 53 ARG D O 1
ATOM 5541 N N . SER D 1 57 ? -1.071 -17.508 23.326 1.000 30.262 54 SER D N 1
ATOM 5542 C CA . SER D 1 57 ? -2.397 -17.380 23.979 1.000 32.114 54 SER D CA 1
ATOM 5543 C C . SER D 1 57 ? -3.480 -16.977 22.966 1.000 29.822 54 SER D C 1
ATOM 5544 O O . SER D 1 57 ? -4.661 -17.249 23.230 1.000 30.425 54 SER D O 1
ATOM 5547 N N . GLY D 1 58 ? -3.113 -16.383 21.824 1.000 28.674 55 GLY D N 1
ATOM 5548 C CA . GLY D 1 58 ? -4.072 -15.929 20.797 1.000 24.504 55 GLY D CA 1
ATOM 5549 C C . GLY D 1 58 ? -4.444 -17.022 19.802 1.000 25.885 55 GLY D C 1
ATOM 5550 O O . GLY D 1 58 ? -5.356 -16.785 18.992 1.000 23.081 55 GLY D O 1
ATOM 5551 N N . LEU D 1 59 ? -3.825 -18.203 19.879 1.000 24.699 56 LEU D N 1
ATOM 5552 C CA . LEU D 1 59 ? -4.028 -19.282 18.873 1.000 25.058 56 LEU D CA 1
ATOM 5553 C C . LEU D 1 59 ? -5.465 -19.833 18.952 1.000 26.128 56 LEU D C 1
ATOM 5554 O O . LEU D 1 59 ? -6.128 -19.889 17.903 1.000 24.231 56 LEU D O 1
ATOM 5559 N N . GLU D 1 60 ? -5.957 -20.247 20.128 1.000 26.317 57 GLU D N 1
ATOM 5560 C CA . GLU D 1 60 ? -7.320 -20.855 20.242 1.000 29.077 57 GLU D CA 1
ATOM 5561 C C . GLU D 1 60 ? -8.403 -19.837 19.853 1.000 25.775 57 GLU D C 1
ATOM 5562 O O . GLU D 1 60 ? -9.328 -20.158 19.100 1.000 24.280 57 GLU D O 1
ATOM 5568 N N . PRO D 1 61 ? -8.353 -18.569 20.340 1.000 24.708 58 PRO D N 1
ATOM 5569 C CA . PRO D 1 61 ? -9.326 -17.564 19.930 1.000 25.369 58 PRO D CA 1
ATOM 5570 C C . PRO D 1 61 ? -9.278 -17.343 18.403 1.000 22.689 58 PRO D C 1
ATOM 5571 O O . PRO D 1 61 ? -10.330 -17.201 17.794 1.000 25.970 58 PRO D O 1
ATOM 5575 N N . THR D 1 62 ? -8.081 -17.358 17.817 1.000 22.496 59 THR D N 1
ATOM 5576 C CA . THR D 1 62 ? -7.917 -17.144 16.352 1.000 21.521 59 THR D CA 1
ATOM 5577 C C . THR D 1 62 ? -8.629 -18.284 15.607 1.000 21.099 59 THR D C 1
ATOM 5578 O O . THR D 1 62 ? -9.332 -17.999 14.629 1.000 22.121 59 THR D O 1
ATOM 5582 N N . ALA D 1 63 ? -8.496 -19.520 16.074 1.000 21.846 60 ALA D N 1
ATOM 5583 C CA . ALA D 1 63 ? -9.154 -20.675 15.404 1.000 22.812 60 ALA D CA 1
ATOM 5584 C C . ALA D 1 63 ? -10.678 -20.492 15.398 1.000 24.734 60 ALA D C 1
ATOM 5585 O O . ALA D 1 63 ? -11.316 -20.782 14.365 1.000 24.240 60 ALA D O 1
ATOM 5587 N N . ARG D 1 64 ? -11.269 -19.984 16.482 1.000 23.323 61 ARG D N 1
ATOM 5588 C CA . ARG D 1 64 ? -12.733 -19.769 16.538 1.000 24.341 61 ARG D CA 1
ATOM 5589 C C . ARG D 1 64 ? -13.129 -18.641 15.579 1.000 22.516 61 ARG D C 1
ATOM 5590 O O . ARG D 1 64 ? -14.179 -18.755 14.936 1.000 24.164 61 ARG D O 1
ATOM 5598 N N . VAL D 1 65 ? -12.330 -17.575 15.466 1.000 21.335 62 VAL D N 1
ATOM 5599 C CA . VAL D 1 65 ? -12.636 -16.459 14.511 1.000 20.784 62 VAL D CA 1
ATOM 5600 C C . VAL D 1 65 ? -12.494 -16.960 13.055 1.000 18.326 62 VAL D C 1
ATOM 5601 O O . VAL D 1 65 ? -13.321 -16.558 12.209 1.000 18.606 62 VAL D O 1
ATOM 5605 N N . LEU D 1 66 ? -11.489 -17.785 12.776 1.000 20.645 63 LEU D N 1
ATOM 5606 C CA . LEU D 1 66 ? -11.229 -18.390 11.436 1.000 19.963 63 LEU D CA 1
ATOM 5607 C C . LEU D 1 66 ? -12.460 -19.201 11.028 1.000 22.912 63 LEU D C 1
ATOM 5608 O O . LEU D 1 66 ? -12.902 -19.060 9.884 1.000 21.720 63 LEU D O 1
ATOM 5613 N N . ALA D 1 67 ? -13.005 -20.004 11.947 1.000 21.337 64 ALA D N 1
ATOM 5614 C CA . ALA D 1 67 ? -14.238 -20.808 11.719 1.000 23.544 64 ALA D CA 1
ATOM 5615 C C . ALA D 1 67 ? -15.412 -19.884 11.373 1.000 23.302 64 ALA D C 1
ATOM 5616 O O . ALA D 1 67 ? -16.105 -20.180 10.386 1.000 26.563 64 ALA D O 1
ATOM 5618 N N . ALA D 1 68 ? -15.574 -18.754 12.070 1.000 22.939 65 ALA D N 1
ATOM 5619 C CA . ALA D 1 68 ? -16.667 -17.780 11.831 1.000 23.446 65 ALA D CA 1
ATOM 5620 C C . ALA D 1 68 ? -16.492 -17.102 10.462 1.000 25.687 65 ALA D C 1
ATOM 5621 O O . ALA D 1 68 ? -17.500 -16.925 9.738 1.000 25.978 65 ALA D O 1
ATOM 5623 N N . ALA D 1 69 ? -15.262 -16.764 10.087 1.000 23.401 66 ALA D N 1
ATOM 5624 C CA . ALA D 1 69 ? -14.969 -16.132 8.780 1.000 25.030 66 ALA D CA 1
ATOM 5625 C C . ALA D 1 69 ? -15.357 -17.105 7.658 1.000 26.032 66 ALA D C 1
ATOM 5626 O O . ALA D 1 69 ? -15.978 -16.690 6.676 1.000 25.477 66 ALA D O 1
ATOM 5628 N N . ARG D 1 70 ? -14.958 -18.364 7.792 1.000 24.099 67 ARG D N 1
ATOM 5629 C CA . ARG D 1 70 ? -15.246 -19.416 6.788 1.000 25.842 67 ARG D CA 1
ATOM 5630 C C . ARG D 1 70 ? -16.767 -19.608 6.675 1.000 30.195 67 ARG D C 1
ATOM 5631 O O . ARG D 1 70 ? -17.257 -19.664 5.538 1.000 30.708 67 ARG D O 1
ATOM 5639 N N . ASP D 1 71 ? -17.506 -19.610 7.792 1.000 31.948 68 ASP D N 1
ATOM 5640 C CA . ASP D 1 71 ? -18.984 -19.829 7.808 1.000 34.533 68 ASP D CA 1
ATOM 5641 C C . ASP D 1 71 ? -19.708 -18.679 7.091 1.000 33.819 68 ASP D C 1
ATOM 5642 O O . ASP D 1 71 ? -20.737 -18.936 6.445 1.000 33.013 68 ASP D O 1
ATOM 5647 N N . THR D 1 72 ? -19.206 -17.444 7.188 1.000 31.128 69 THR D N 1
ATOM 5648 C CA . THR D 1 72 ? -19.888 -16.242 6.631 1.000 29.564 69 THR D CA 1
ATOM 5649 C C . THR D 1 72 ? -19.415 -15.962 5.198 1.000 27.066 69 THR D C 1
ATOM 5650 O O . THR D 1 72 ? -20.032 -15.123 4.567 1.000 31.138 69 THR D O 1
ATOM 5654 N N . GLY D 1 73 ? -18.397 -16.656 4.697 1.000 29.056 70 GLY D N 1
ATOM 5655 C CA . GLY D 1 73 ? -17.897 -16.510 3.312 1.000 27.869 70 GLY D CA 1
ATOM 5656 C C . GLY D 1 73 ? -17.015 -15.273 3.142 1.000 28.521 70 GLY D C 1
ATOM 5657 O O . GLY D 1 73 ? -16.902 -14.786 2.014 1.000 26.603 70 GLY D O 1
ATOM 5658 N N . MET D 1 74 ? -16.413 -14.759 4.222 1.000 27.658 71 MET D N 1
ATOM 5659 C CA . MET D 1 74 ? -15.357 -13.713 4.138 1.000 27.120 71 MET D CA 1
ATOM 5660 C C . MET D 1 74 ? -14.132 -14.249 3.390 1.000 24.831 71 MET D C 1
ATOM 5661 O O . MET D 1 74 ? -13.875 -15.455 3.451 1.000 23.319 71 MET D O 1
ATOM 5666 N N . THR D 1 75 ? -13.341 -13.359 2.790 1.000 21.160 72 THR D N 1
ATOM 5667 C CA . THR D 1 75 ? -11.990 -13.690 2.298 1.000 19.872 72 THR D CA 1
ATOM 5668 C C . THR D 1 75 ? -11.095 -14.005 3.505 1.000 19.663 72 THR D C 1
ATOM 5669 O O . THR D 1 75 ? -11.236 -13.348 4.561 1.000 20.985 72 THR D O 1
ATOM 5673 N N . VAL D 1 76 ? -10.201 -14.982 3.361 1.000 20.405 73 VAL D N 1
ATOM 5674 C CA . VAL D 1 76 ? -9.174 -15.325 4.383 1.000 19.647 73 VAL D CA 1
ATOM 5675 C C . VAL D 1 76 ? -7.788 -15.304 3.736 1.000 21.208 73 VAL D C 1
ATOM 5676 O O . VAL D 1 76 ? -7.580 -16.014 2.714 1.000 20.817 73 VAL D O 1
ATOM 5680 N N . ILE D 1 77 ? -6.868 -14.511 4.303 1.000 19.581 74 ILE D N 1
ATOM 5681 C CA . ILE D 1 77 ? -5.459 -14.427 3.835 1.000 20.395 74 ILE D CA 1
ATOM 5682 C C . ILE D 1 77 ? -4.548 -14.738 5.011 1.000 19.508 74 ILE D C 1
ATOM 5683 O O . ILE D 1 77 ? -4.820 -14.262 6.132 1.000 23.101 74 ILE D O 1
ATOM 5688 N N . HIS D 1 78 ? -3.514 -15.540 4.774 1.000 17.266 75 HIS D N 1
ATOM 5689 C CA . HIS D 1 78 ? -2.495 -15.918 5.780 1.000 18.573 75 HIS D CA 1
ATOM 5690 C C . HIS D 1 78 ? -1.153 -15.270 5.415 1.000 19.555 75 HIS D C 1
ATOM 5691 O O . HIS D 1 78 ? -0.878 -15.141 4.210 1.000 19.088 75 HIS D O 1
ATOM 5698 N N . THR D 1 79 ? -0.298 -14.956 6.390 1.000 19.534 76 THR D N 1
ATOM 5699 C CA . THR D 1 79 ? 1.091 -14.482 6.118 1.000 18.948 76 THR D CA 1
ATOM 5700 C C . THR D 1 79 ? 2.130 -15.351 6.833 1.000 19.148 76 THR D C 1
ATOM 5701 O O . THR D 1 79 ? 1.842 -15.919 7.912 1.000 19.224 76 THR D O 1
ATOM 5705 N N . ARG D 1 80 ? 3.291 -15.481 6.223 1.000 17.441 77 ARG D N 1
ATOM 5706 C CA . ARG D 1 80 ? 4.505 -16.101 6.803 1.000 18.443 77 ARG D CA 1
ATOM 5707 C C . ARG D 1 80 ? 5.673 -15.146 6.599 1.000 18.196 77 ARG D C 1
ATOM 5708 O O . ARG D 1 80 ? 5.940 -14.772 5.444 1.000 17.351 77 ARG D O 1
ATOM 5716 N N . GLU D 1 81 ? 6.352 -14.752 7.672 1.000 20.193 78 GLU D N 1
ATOM 5717 C CA . GLU D 1 81 ? 7.613 -13.993 7.519 1.000 17.817 78 GLU D CA 1
ATOM 5718 C C . GLU D 1 81 ? 8.719 -14.989 7.196 1.000 17.913 78 GLU D C 1
ATOM 5719 O O . GLU D 1 81 ? 8.837 -16.036 7.890 1.000 18.291 78 GLU D O 1
ATOM 5725 N N . GLY D 1 82 ? 9.571 -14.661 6.241 1.000 16.898 79 GLY D N 1
ATOM 5726 C CA . GLY D 1 82 ? 10.676 -15.562 5.887 1.000 17.753 79 GLY D CA 1
ATOM 5727 C C . GLY D 1 82 ? 11.457 -15.096 4.696 1.000 18.261 79 GLY D C 1
ATOM 5728 O O . GLY D 1 82 ? 11.040 -14.113 4.017 1.000 19.689 79 GLY D O 1
ATOM 5729 N N . HIS D 1 83 ? 12.573 -15.767 4.440 1.000 18.551 80 HIS D N 1
ATOM 5730 C CA . HIS D 1 83 ? 13.551 -15.355 3.414 1.000 19.651 80 HIS D CA 1
ATOM 5731 C C . HIS D 1 83 ? 13.778 -16.470 2.388 1.000 19.085 80 HIS D C 1
ATOM 5732 O O . HIS D 1 83 ? 13.766 -17.674 2.757 1.000 18.221 80 HIS D O 1
ATOM 5739 N N . ARG D 1 84 ? 14.007 -16.076 1.148 1.000 18.632 81 ARG D N 1
ATOM 5740 C CA . ARG D 1 84 ? 14.598 -16.950 0.107 1.000 18.002 81 ARG D CA 1
ATOM 5741 C C . ARG D 1 84 ? 15.800 -17.677 0.705 1.000 19.572 81 ARG D C 1
ATOM 5742 O O . ARG D 1 84 ? 16.631 -17.072 1.396 1.000 19.034 81 ARG D O 1
ATOM 5750 N N . PRO D 1 85 ? 15.936 -19.007 0.496 1.000 19.422 82 PRO D N 1
ATOM 5751 C CA . PRO D 1 85 ? 17.123 -19.717 0.992 1.000 20.705 82 PRO D CA 1
ATOM 5752 C C . PRO D 1 85 ? 18.485 -19.129 0.604 1.000 19.773 82 PRO D C 1
ATOM 5753 O O . PRO D 1 85 ? 19.423 -19.324 1.342 1.000 21.058 82 PRO D O 1
ATOM 5757 N N . ASP D 1 86 ? 18.602 -18.394 -0.516 1.000 19.803 83 ASP D N 1
ATOM 5758 C CA . ASP D 1 86 ? 19.852 -17.696 -0.930 1.000 18.856 83 ASP D CA 1
ATOM 5759 C C . ASP D 1 86 ? 20.036 -16.356 -0.179 1.000 18.803 83 ASP D C 1
ATOM 5760 O O . ASP D 1 86 ? 21.091 -15.746 -0.351 1.000 17.525 83 ASP D O 1
ATOM 5765 N N . LEU D 1 87 ? 19.063 -15.959 0.656 1.000 19.944 84 LEU D N 1
ATOM 5766 C CA . LEU D 1 87 ? 19.062 -14.712 1.488 1.000 19.800 84 LEU D CA 1
ATOM 5767 C C . LEU D 1 87 ? 19.169 -13.442 0.616 1.000 19.323 84 LEU D C 1
ATOM 5768 O O . LEU D 1 87 ? 19.607 -12.409 1.140 1.000 19.139 84 LEU D O 1
ATOM 5773 N N . ALA D 1 88 ? 18.725 -13.464 -0.637 1.000 18.471 85 ALA D N 1
ATOM 5774 C CA . ALA D 1 88 ? 18.797 -12.283 -1.543 1.000 18.104 85 ALA D CA 1
ATOM 5775 C C . ALA D 1 88 ? 17.851 -11.165 -1.077 1.000 17.976 85 ALA D C 1
ATOM 5776 O O . ALA D 1 88 ? 18.103 -10.000 -1.467 1.000 17.395 85 ALA D O 1
ATOM 5778 N N . ASP D 1 89 ? 16.837 -11.486 -0.286 1.000 17.653 86 ASP D N 1
ATOM 5779 C CA . ASP D 1 89 ? 15.820 -10.547 0.250 1.000 17.116 86 ASP D CA 1
ATOM 5780 C C . ASP D 1 89 ? 16.105 -10.204 1.721 1.000 18.307 86 ASP D C 1
ATOM 5781 O O . ASP D 1 89 ? 15.165 -9.741 2.409 1.000 16.260 86 ASP D O 1
ATOM 5786 N N . LEU D 1 90 ? 17.323 -10.435 2.223 1.000 17.275 87 LEU D N 1
ATOM 5787 C CA . LEU D 1 90 ? 17.654 -10.188 3.660 1.000 16.708 87 LEU D CA 1
ATOM 5788 C C . LEU D 1 90 ? 18.543 -8.954 3.782 1.000 16.923 87 LEU D C 1
ATOM 5789 O O . LEU D 1 90 ? 19.733 -9.006 3.454 1.000 17.741 87 LEU D O 1
ATOM 5794 N N . PRO D 1 91 ? 18.027 -7.797 4.258 1.000 17.695 88 PRO D N 1
ATOM 5795 C CA . PRO D 1 91 ? 18.889 -6.646 4.482 1.000 18.259 88 PRO D CA 1
ATOM 5796 C C . PRO D 1 91 ? 19.974 -6.967 5.512 1.000 18.701 88 PRO D C 1
ATOM 5797 O O . PRO D 1 91 ? 19.707 -7.649 6.502 1.000 16.110 88 PRO D O 1
ATOM 5801 N N . PRO D 1 92 ? 21.222 -6.501 5.303 1.000 19.719 89 PRO D N 1
ATOM 5802 C CA . PRO D 1 92 ? 22.305 -6.803 6.241 1.000 22.078 89 PRO D CA 1
ATOM 5803 C C . PRO D 1 92 ? 22.027 -6.297 7.669 1.000 22.375 89 PRO D C 1
ATOM 5804 O O . PRO D 1 92 ? 22.490 -6.935 8.607 1.000 22.203 89 PRO D O 1
ATOM 5808 N N . ASN D 1 93 ? 21.300 -5.184 7.840 1.000 18.869 90 ASN D N 1
ATOM 5809 C CA . ASN D 1 93 ? 20.987 -4.725 9.224 1.000 19.213 90 ASN D CA 1
ATOM 5810 C C . ASN D 1 93 ? 20.045 -5.717 9.927 1.000 18.879 90 ASN D C 1
ATOM 5811 O O . ASN D 1 93 ? 20.313 -6.067 11.099 1.000 17.483 90 ASN D O 1
ATOM 5816 N N . LYS D 1 94 ? 19.014 -6.221 9.263 1.000 17.559 91 LYS D N 1
ATOM 5817 C CA . LYS D 1 94 ? 18.100 -7.234 9.854 1.000 16.736 91 LYS D CA 1
ATOM 5818 C C . LYS D 1 94 ? 18.921 -8.476 10.289 1.000 16.532 91 LYS D C 1
ATOM 5819 O O . LYS D 1 94 ? 18.725 -8.971 11.409 1.000 16.759 91 LYS D O 1
ATOM 5825 N N . ARG D 1 95 ? 19.805 -8.945 9.438 1.000 17.949 92 ARG D N 1
ATOM 5826 C CA . ARG D 1 95 ? 20.677 -10.131 9.709 1.000 18.727 92 ARG D CA 1
ATOM 5827 C C . ARG D 1 95 ? 21.548 -9.854 10.952 1.000 19.672 92 ARG D C 1
ATOM 5828 O O . ARG D 1 95 ? 21.556 -10.681 11.874 1.000 20.639 92 ARG D O 1
ATOM 5836 N N . TRP D 1 96 ? 22.222 -8.702 10.991 1.000 20.356 93 TRP D N 1
ATOM 5837 C CA . TRP D 1 96 ? 23.195 -8.347 12.059 1.000 21.738 93 TRP D CA 1
ATOM 5838 C C . TRP D 1 96 ? 22.477 -8.298 13.409 1.000 21.091 93 TRP D C 1
ATOM 5839 O O . TRP D 1 96 ? 23.017 -8.842 14.408 1.000 19.641 93 TRP D O 1
ATOM 5850 N N . ARG D 1 97 ? 21.278 -7.711 13.467 1.000 19.479 94 ARG D N 1
ATOM 5851 C CA . ARG D 1 97 ? 20.516 -7.595 14.728 1.000 18.904 94 ARG D CA 1
ATOM 5852 C C . ARG D 1 97 ? 20.112 -9.002 15.195 1.000 18.033 94 ARG D C 1
ATOM 5853 O O . ARG D 1 97 ? 20.203 -9.260 16.401 1.000 17.832 94 ARG D O 1
ATOM 5861 N N . SER D 1 98 ? 19.683 -9.875 14.283 1.000 19.015 95 SER D N 1
ATOM 5862 C CA . SER D 1 98 ? 19.262 -11.254 14.633 1.000 18.465 95 SER D CA 1
ATOM 5863 C C . SER D 1 98 ? 20.472 -12.018 15.229 1.000 21.222 95 SER D C 1
ATOM 5864 O O . SER D 1 98 ? 20.267 -12.745 16.222 1.000 23.706 95 SER D O 1
ATOM 5867 N N . ALA D 1 99 ? 21.678 -11.815 14.719 1.000 21.680 96 ALA D N 1
ATOM 5868 C CA . ALA D 1 99 ? 22.909 -12.445 15.282 1.000 21.848 96 ALA D CA 1
ATOM 5869 C C . ALA D 1 99 ? 23.186 -11.872 16.686 1.000 26.362 96 ALA D C 1
ATOM 5870 O O . ALA D 1 99 ? 23.509 -12.648 17.626 1.000 25.399 96 ALA D O 1
ATOM 5872 N N . SER D 1 100 ? 23.040 -10.553 16.844 1.000 24.923 97 SER D N 1
ATOM 5873 C CA . SER D 1 100 ? 23.254 -9.836 18.130 1.000 24.90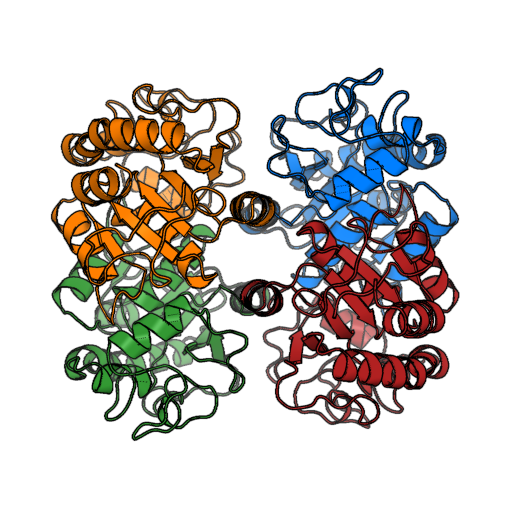2 97 SER D CA 1
ATOM 5874 C C . SER D 1 100 ? 22.311 -10.398 19.196 1.000 24.007 97 SER D C 1
ATOM 5875 O O . SER D 1 100 ? 22.718 -10.552 20.366 1.000 25.861 97 SER D O 1
ATOM 5878 N N . ALA D 1 101 ? 21.102 -10.767 18.809 1.000 23.545 98 ALA D N 1
ATOM 5879 C CA . ALA D 1 101 ? 20.043 -11.274 19.705 1.000 24.021 98 ALA D CA 1
ATOM 5880 C C . ALA D 1 101 ? 20.219 -12.778 19.970 1.000 24.016 98 ALA D C 1
ATOM 5881 O O . ALA D 1 101 ? 19.407 -13.304 20.741 1.000 26.920 98 ALA D O 1
ATOM 5883 N N . GLY D 1 102 ? 21.195 -13.442 19.336 1.000 25.230 99 GLY D N 1
ATOM 5884 C CA . GLY D 1 102 ? 21.525 -14.867 19.568 1.000 24.236 99 GLY D CA 1
ATOM 5885 C C . GLY D 1 102 ? 20.687 -15.830 18.741 1.000 24.382 99 GLY D C 1
ATOM 5886 O O . GLY D 1 102 ? 20.527 -16.974 19.184 1.000 26.626 99 GLY D O 1
ATOM 5887 N N . ALA D 1 103 ? 20.160 -15.403 17.592 1.000 22.751 100 ALA D N 1
ATOM 5888 C CA . ALA D 1 103 ? 19.286 -16.218 16.723 1.000 22.332 100 ALA D CA 1
ATOM 5889 C C . ALA D 1 103 ? 19.412 -15.723 15.274 1.000 23.419 100 ALA D C 1
ATOM 5890 O O . ALA D 1 103 ? 18.396 -15.271 14.708 1.000 24.080 100 ALA D O 1
ATOM 5892 N N . GLU D 1 104 ? 20.602 -15.837 14.681 1.000 23.812 101 GLU D N 1
ATOM 5893 C CA . GLU D 1 104 ? 20.878 -15.284 13.327 1.000 23.378 101 GLU D CA 1
ATOM 5894 C C . GLU D 1 104 ? 19.965 -15.930 12.283 1.000 24.023 101 GLU D C 1
ATOM 5895 O O . GLU D 1 104 ? 19.921 -17.169 12.189 1.000 23.816 101 GLU D O 1
ATOM 5901 N N . ILE D 1 105 ? 19.265 -15.101 11.501 1.000 21.055 102 ILE D N 1
ATOM 5902 C CA . ILE D 1 105 ? 18.492 -15.560 10.313 1.000 20.436 102 ILE D CA 1
ATOM 5903 C C . ILE D 1 105 ? 19.431 -16.371 9.404 1.000 20.103 102 ILE D C 1
ATOM 5904 O O . ILE D 1 105 ? 20.552 -15.905 9.078 1.000 19.712 102 ILE D O 1
ATOM 5909 N N . GLY D 1 106 ? 18.962 -17.557 9.007 1.000 20.698 103 GLY D N 1
ATOM 5910 C CA . GLY D 1 106 ? 19.690 -18.465 8.105 1.000 22.933 103 GLY D CA 1
ATOM 5911 C C . GLY D 1 106 ? 20.557 -19.472 8.857 1.000 24.022 103 GLY D C 1
ATOM 5912 O O . GLY D 1 106 ? 20.978 -20.466 8.222 1.000 22.789 103 GLY D O 1
ATOM 5913 N N . SER D 1 107 ? 20.862 -19.229 10.132 1.000 25.163 104 SER D N 1
ATOM 5914 C CA . SER D 1 107 ? 21.655 -20.171 10.973 1.000 25.655 104 SER D CA 1
ATOM 5915 C C . SER D 1 107 ? 20.806 -21.409 11.330 1.000 24.023 104 SER D C 1
ATOM 5916 O O . SER D 1 107 ? 19.565 -21.312 11.451 1.000 21.944 104 SER D O 1
ATOM 5919 N N . VAL D 1 108 ? 21.469 -22.550 11.547 1.000 26.311 105 VAL D N 1
ATOM 5920 C CA . VAL D 1 108 ? 20.806 -23.849 11.855 1.000 29.328 105 VAL D CA 1
ATOM 5921 C C . VAL D 1 108 ? 20.476 -23.913 13.353 1.000 28.587 105 VAL D C 1
ATOM 5922 O O . VAL D 1 108 ? 21.372 -23.684 14.194 1.000 29.149 105 VAL D O 1
ATOM 5926 N N . GLY D 1 109 ? 19.217 -24.174 13.662 1.000 28.628 106 GLY D N 1
ATOM 5927 C CA . GLY D 1 109 ? 18.751 -24.424 15.029 1.000 31.045 106 GLY D CA 1
ATOM 5928 C C . GLY D 1 109 ? 17.913 -25.693 15.070 1.000 28.777 106 GLY D C 1
ATOM 5929 O O . GLY D 1 109 ? 17.832 -26.441 14.096 1.000 28.061 106 GLY D O 1
ATOM 5930 N N . PRO D 1 110 ? 17.248 -25.941 16.213 1.000 33.412 107 PRO D N 1
ATOM 5931 C CA . PRO D 1 110 ? 16.395 -27.118 16.379 1.000 33.373 107 PRO D CA 1
ATOM 5932 C C . PRO D 1 110 ? 15.280 -27.285 15.330 1.000 34.792 107 PRO D C 1
ATOM 5933 O O . PRO D 1 110 ? 14.821 -28.401 15.173 1.000 34.942 107 PRO D O 1
ATOM 5937 N N . CYS D 1 111 ? 14.846 -26.214 14.644 1.000 30.064 108 CYS D N 1
ATOM 5938 C CA . CYS D 1 111 ? 13.728 -26.287 13.666 1.000 28.028 108 CYS D CA 1
ATOM 5939 C C . CYS D 1 111 ? 14.226 -25.937 12.253 1.000 26.575 108 CYS D C 1
ATOM 5940 O O . CYS D 1 111 ? 13.384 -25.461 11.442 1.000 29.375 108 CYS D O 1
ATOM 5943 N N . GLY D 1 112 ? 15.503 -26.191 11.953 1.000 24.072 109 GLY D N 1
ATOM 5944 C CA . GLY D 1 112 ? 16.132 -25.895 10.649 1.000 23.963 109 GLY D CA 1
ATOM 5945 C C . GLY D 1 112 ? 16.722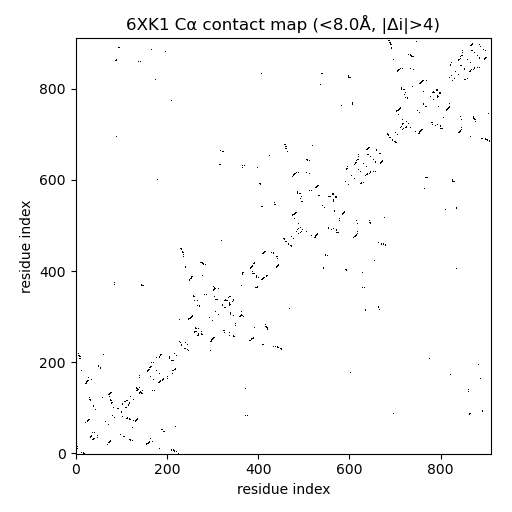 -24.487 10.618 1.000 25.287 109 GLY D C 1
ATOM 5946 O O . GLY D 1 112 ? 17.042 -23.915 11.692 1.000 25.280 109 GLY D O 1
ATOM 5947 N N . ARG D 1 113 ? 16.886 -23.918 9.427 1.000 23.552 110 ARG D N 1
ATOM 5948 C CA . ARG D 1 113 ? 17.459 -22.563 9.268 1.000 24.021 110 ARG D CA 1
ATOM 5949 C C . ARG D 1 113 ? 16.400 -21.532 9.684 1.000 22.206 110 ARG D C 1
ATOM 5950 O O . ARG D 1 113 ? 15.267 -21.560 9.159 1.000 22.029 110 ARG D O 1
ATOM 5958 N N . ILE D 1 114 ? 16.779 -20.639 10.598 1.000 22.959 111 ILE D N 1
ATOM 5959 C CA . ILE D 1 114 ? 15.893 -19.630 11.239 1.000 23.418 111 ILE D CA 1
ATOM 5960 C C . ILE D 1 114 ? 15.329 -18.680 10.162 1.000 21.150 111 ILE D C 1
ATOM 5961 O O . ILE D 1 114 ? 16.124 -18.110 9.414 1.000 20.259 111 ILE D O 1
ATOM 5966 N N . LEU D 1 115 ? 14.003 -18.565 10.106 1.000 23.044 112 LEU D N 1
ATOM 5967 C CA . LEU D 1 115 ? 13.196 -17.672 9.214 1.000 24.344 112 LEU D CA 1
ATOM 5968 C C . LEU D 1 115 ? 13.548 -17.891 7.732 1.000 23.262 112 LEU D C 1
ATOM 5969 O O . LEU D 1 115 ? 13.489 -16.908 6.919 1.000 19.908 112 LEU D O 1
ATOM 5974 N N . VAL D 1 116 ? 13.855 -19.135 7.347 1.000 20.951 113 VAL D N 1
ATOM 5975 C CA . VAL D 1 116 ? 14.099 -19.468 5.911 1.000 20.001 113 VAL D CA 1
ATOM 5976 C C . VAL D 1 116 ? 12.902 -20.242 5.362 1.000 21.888 113 VAL D C 1
ATOM 5977 O O . VAL D 1 116 ? 12.429 -21.212 5.991 1.000 18.132 113 VAL D O 1
ATOM 5981 N N . ARG D 1 117 ? 12.414 -19.819 4.196 1.000 20.173 114 ARG D N 1
ATOM 5982 C CA . ARG D 1 117 ? 11.244 -20.441 3.532 1.000 20.379 114 ARG D CA 1
ATOM 5983 C C . ARG D 1 117 ? 11.549 -21.919 3.266 1.000 20.533 114 ARG D C 1
ATOM 5984 O O . ARG D 1 117 ? 12.681 -22.240 2.793 1.000 22.811 114 ARG D O 1
ATOM 5992 N N . GLY D 1 118 ? 10.584 -22.772 3.583 1.000 21.528 115 GLY D N 1
ATOM 5993 C CA . GLY D 1 118 ? 10.666 -24.237 3.396 1.000 21.639 115 GLY D CA 1
ATOM 5994 C C . GLY D 1 118 ? 11.107 -24.995 4.653 1.000 24.821 115 GLY D C 1
ATOM 5995 O O . GLY D 1 118 ? 11.102 -26.231 4.614 1.000 25.257 115 GLY D O 1
ATOM 5996 N N . GLU D 1 119 ? 11.549 -24.309 5.701 1.000 24.600 116 GLU D N 1
ATOM 5997 C CA . GLU D 1 119 ? 12.098 -24.939 6.936 1.000 23.890 116 GLU D CA 1
ATOM 5998 C C . GLU D 1 119 ? 10.951 -25.228 7.911 1.000 24.236 116 GLU D C 1
ATOM 5999 O O . GLU D 1 119 ? 9.907 -24.559 7.921 1.000 24.226 116 GLU D O 1
ATOM 6005 N N . PRO D 1 120 ? 11.102 -26.261 8.781 1.000 24.847 117 PRO D N 1
ATOM 6006 C CA . PRO D 1 120 ? 10.060 -26.590 9.759 1.000 25.625 117 PRO D CA 1
ATOM 6007 C C . PRO D 1 120 ? 9.584 -25.436 10.665 1.000 24.749 117 PRO D C 1
ATOM 6008 O O . PRO D 1 120 ? 8.361 -25.326 10.879 1.000 24.536 117 PRO D O 1
ATOM 6012 N N . GLY D 1 121 ? 10.507 -24.607 11.152 1.000 25.621 118 GLY D N 1
ATOM 6013 C CA . GLY D 1 121 ? 10.189 -23.457 12.030 1.000 25.287 118 GLY D CA 1
ATOM 6014 C C . GLY D 1 121 ? 9.359 -22.394 11.321 1.000 24.358 118 GLY D C 1
ATOM 6015 O O . GLY D 1 121 ? 8.651 -21.615 11.998 1.000 22.163 118 GLY D O 1
ATOM 6016 N N . TRP D 1 122 ? 9.406 -22.364 9.986 1.000 23.074 119 TRP D N 1
ATOM 6017 C CA . TRP D 1 122 ? 8.733 -21.328 9.154 1.000 22.023 119 TRP D CA 1
ATOM 6018 C C . TRP D 1 122 ? 7.286 -21.722 8.817 1.000 22.191 119 TRP D C 1
ATOM 6019 O O . TRP D 1 122 ? 6.477 -20.828 8.484 1.000 21.711 119 TRP D O 1
ATOM 6030 N N . GLU D 1 123 ? 6.924 -23.016 8.901 1.000 20.192 120 GLU D N 1
ATOM 6031 C CA . GLU D 1 123 ? 5.564 -23.458 8.505 1.000 21.872 120 GLU D CA 1
ATOM 6032 C C . GLU D 1 123 ? 4.494 -22.821 9.401 1.000 20.105 120 GLU D C 1
ATOM 6033 O O . GLU D 1 123 ? 4.757 -22.561 10.610 1.000 21.021 120 GLU D O 1
ATOM 6039 N N . ILE D 1 124 ? 3.299 -22.618 8.847 1.000 19.924 121 ILE D N 1
ATOM 6040 C CA . ILE D 1 124 ? 2.108 -22.211 9.624 1.000 20.275 121 ILE D CA 1
ATOM 6041 C C . ILE D 1 124 ? 1.738 -23.390 10.537 1.000 22.937 121 ILE D C 1
ATOM 6042 O O . ILE D 1 124 ? 1.729 -24.534 10.080 1.000 22.797 121 ILE D O 1
ATOM 6047 N N . VAL D 1 125 ? 1.469 -23.117 11.804 1.000 21.437 122 VAL D N 1
ATOM 6048 C CA . VAL D 1 125 ? 1.095 -24.188 12.781 1.000 21.706 122 VAL D CA 1
ATOM 6049 C C . VAL D 1 125 ? -0.274 -24.766 12.407 1.000 21.883 122 VAL D C 1
ATOM 6050 O O . VAL D 1 125 ? -1.197 -24.095 11.931 1.000 21.968 122 VAL D O 1
ATOM 6054 N N . PRO D 1 126 ? -0.488 -26.082 12.645 1.000 20.716 123 PRO D N 1
ATOM 6055 C CA . PRO D 1 126 ? -1.709 -26.719 12.138 1.000 24.537 123 PRO D CA 1
ATOM 6056 C C . PRO D 1 126 ? -3.053 -26.258 12.734 1.000 21.244 123 PRO D C 1
ATOM 6057 O O . PRO D 1 126 ? -4.036 -26.377 12.060 1.000 22.896 123 PRO D O 1
ATOM 6061 N N . GLU D 1 127 ? -3.075 -25.701 13.941 1.000 22.772 124 GLU D N 1
ATOM 6062 C CA . GLU D 1 127 ? -4.298 -25.158 14.592 1.000 25.083 124 GLU D CA 1
ATOM 6063 C C . GLU D 1 127 ? -5.009 -24.128 13.705 1.000 24.329 124 GLU D C 1
ATOM 6064 O O . GLU D 1 127 ? -6.239 -23.962 13.855 1.000 21.685 124 GLU D O 1
ATOM 6070 N N . VAL D 1 128 ? -4.267 -23.436 12.826 1.000 27.063 125 VAL D N 1
ATOM 6071 C CA . VAL D 1 128 ? -4.833 -22.405 11.899 1.000 24.139 125 VAL D CA 1
ATOM 6072 C C . VAL D 1 128 ? -4.357 -22.684 10.472 1.000 24.725 125 VAL D C 1
ATOM 6073 O O . VAL D 1 128 ? -4.065 -21.728 9.734 1.000 22.876 125 VAL D O 1
ATOM 6077 N N . ALA D 1 129 ? -4.312 -23.948 10.052 1.000 21.660 126 ALA D N 1
ATOM 6078 C CA . ALA D 1 129 ? -3.881 -24.348 8.691 1.000 24.294 126 ALA D CA 1
ATOM 6079 C C . ALA D 1 129 ? -4.763 -23.696 7.638 1.000 22.505 126 ALA D C 1
ATOM 6080 O O . ALA D 1 129 ? -5.992 -23.625 7.766 1.000 23.883 126 ALA D O 1
ATOM 6082 N N . PRO D 1 130 ? -4.151 -23.156 6.550 1.000 21.846 127 PRO D N 1
ATOM 6083 C CA . PRO D 1 130 ? -4.931 -22.650 5.432 1.000 23.998 127 PRO D CA 1
ATOM 6084 C C . PRO D 1 130 ? -5.700 -23.777 4.717 1.000 24.277 127 PRO D C 1
ATOM 6085 O O . PRO D 1 130 ? -5.294 -24.927 4.777 1.000 26.697 127 PRO D O 1
ATOM 6089 N N . ARG D 1 131 ? -6.771 -23.392 4.049 1.000 25.167 128 ARG D N 1
ATOM 6090 C CA . ARG D 1 131 ? -7.526 -24.234 3.088 1.000 26.201 128 ARG D CA 1
ATOM 6091 C C . ARG D 1 131 ? -7.313 -23.678 1.673 1.000 26.551 128 ARG D C 1
ATOM 6092 O O . ARG D 1 131 ? -6.935 -22.478 1.528 1.000 25.933 128 ARG D O 1
ATOM 6100 N N . GLU D 1 132 ? -7.594 -24.491 0.660 1.000 24.856 129 GLU D N 1
ATOM 6101 C CA . GLU D 1 132 ? -7.589 -24.024 -0.744 1.000 25.868 129 GLU D CA 1
ATOM 6102 C C . GLU D 1 132 ? -8.505 -22.798 -0.864 1.000 24.643 129 GLU D C 1
ATOM 6103 O O . GLU D 1 132 ? -9.618 -22.812 -0.313 1.000 25.865 129 GLU D O 1
ATOM 6109 N N . GLY D 1 133 ? -8.061 -21.759 -1.585 1.000 25.326 130 GLY D N 1
ATOM 6110 C CA . GLY D 1 133 ? -8.856 -20.535 -1.794 1.000 24.530 130 GLY D CA 1
ATOM 6111 C C . GLY D 1 133 ? -8.514 -19.457 -0.775 1.000 23.084 130 GLY D C 1
ATOM 6112 O O . GLY D 1 133 ? -9.192 -18.410 -0.813 1.000 25.307 130 GLY D O 1
ATOM 6113 N N . GLU D 1 134 ? -7.547 -19.715 0.119 1.000 21.660 131 GLU D N 1
ATOM 6114 C CA . GLU D 1 134 ? -7.127 -18.754 1.185 1.000 20.182 131 GLU D CA 1
ATOM 6115 C C . GLU D 1 134 ? -5.669 -18.398 0.940 1.000 19.181 131 GLU D C 1
ATOM 6116 O O . GLU D 1 134 ? -4.768 -19.106 1.377 1.000 19.670 131 GLU D O 1
ATOM 6122 N N . PRO D 1 135 ? -5.370 -17.329 0.167 1.000 18.123 132 PRO D N 1
ATOM 6123 C CA . PRO D 1 135 ? -4.001 -17.111 -0.278 1.000 18.597 132 PRO D CA 1
ATOM 6124 C C . PRO D 1 135 ? -3.031 -16.890 0.883 1.000 18.755 132 PRO D C 1
ATOM 6125 O O . PRO D 1 135 ? -3.413 -16.271 1.852 1.000 21.585 132 PRO D O 1
ATOM 6129 N N . ILE D 1 136 ? -1.806 -17.369 0.713 1.000 18.224 133 ILE D N 1
ATOM 6130 C CA . ILE D 1 136 ? -0.670 -17.162 1.655 1.000 18.349 133 ILE D CA 1
ATOM 6131 C C . ILE D 1 136 ? 0.298 -16.117 1.076 1.000 17.351 133 ILE D C 1
ATOM 6132 O O . ILE D 1 136 ? 0.741 -16.253 -0.086 1.000 17.796 133 ILE D O 1
ATOM 6137 N N . ILE D 1 137 ? 0.629 -15.125 1.906 1.000 18.039 134 ILE D N 1
ATOM 6138 C CA . ILE D 1 137 ? 1.652 -14.074 1.628 1.000 16.087 134 ILE D CA 1
ATOM 6139 C C . ILE D 1 137 ? 2.972 -14.498 2.249 1.000 17.062 134 ILE D C 1
ATOM 6140 O O . ILE D 1 137 ? 2.997 -14.726 3.471 1.000 19.316 134 ILE D O 1
ATOM 6145 N N . ASP D 1 138 ? 4.031 -14.534 1.462 1.000 16.549 135 ASP D N 1
ATOM 6146 C CA . ASP D 1 138 ? 5.430 -14.718 1.943 1.000 17.326 135 ASP D CA 1
ATOM 6147 C C . ASP D 1 138 ? 6.099 -13.335 1.959 1.000 18.706 135 ASP D C 1
ATOM 6148 O O . ASP D 1 138 ? 6.432 -12.795 0.870 1.000 19.642 135 ASP D O 1
ATOM 6153 N N . LYS D 1 139 ? 6.281 -12.770 3.165 1.000 18.040 136 LYS D N 1
ATOM 6154 C CA . LYS D 1 139 ? 6.813 -11.394 3.322 1.000 17.556 136 LYS D CA 1
ATOM 6155 C C . LYS D 1 139 ? 8.233 -11.443 3.872 1.000 17.929 136 LYS D C 1
ATOM 6156 O O . LYS D 1 139 ? 8.508 -12.189 4.825 1.000 18.616 136 LYS D O 1
ATOM 6162 N N . PRO D 1 140 ? 9.173 -10.667 3.285 1.000 15.806 137 PRO D N 1
ATOM 6163 C CA . PRO D 1 140 ? 10.531 -10.547 3.811 1.000 15.266 137 PRO D CA 1
ATOM 6164 C C . PRO D 1 140 ? 10.679 -9.479 4.899 1.000 16.849 137 PRO D C 1
ATOM 6165 O O . PRO D 1 140 ? 11.763 -9.361 5.486 1.000 19.770 137 PRO D O 1
ATOM 6169 N N . GLY D 1 141 ? 9.631 -8.685 5.092 1.000 16.338 138 GLY D N 1
ATOM 6170 C CA . GLY D 1 141 ? 9.634 -7.628 6.122 1.000 17.163 138 GLY D CA 1
ATOM 6171 C C . GLY D 1 141 ? 8.546 -7.819 7.148 1.000 15.921 138 GLY D C 1
ATOM 6172 O O . GLY D 1 141 ? 7.843 -8.849 7.121 1.000 17.243 138 GLY D O 1
ATOM 6173 N N . LYS D 1 142 ? 8.382 -6.821 8.019 1.000 16.359 139 LYS D N 1
ATOM 6174 C CA . LYS D 1 142 ? 7.351 -6.841 9.089 1.000 15.854 139 LYS D CA 1
ATOM 6175 C C . LYS D 1 142 ? 5.983 -6.538 8.490 1.000 14.724 139 LYS D C 1
ATOM 6176 O O . LYS D 1 142 ? 5.016 -7.244 8.819 1.000 16.401 139 LYS D O 1
ATOM 6182 N N . GLY D 1 143 ? 5.872 -5.542 7.600 1.000 17.173 140 GLY D N 1
ATOM 6183 C CA . GLY D 1 143 ? 4.581 -5.225 6.951 1.000 16.329 140 GLY D CA 1
ATOM 6184 C C . GLY D 1 143 ? 4.286 -6.165 5.798 1.000 16.205 140 GLY D C 1
ATOM 6185 O O . GLY D 1 143 ? 5.212 -6.455 5.034 1.000 18.924 140 GLY D O 1
ATOM 6186 N N . ALA D 1 144 ? 3.057 -6.651 5.701 1.000 16.242 141 ALA D N 1
ATOM 6187 C CA . ALA D 1 144 ? 2.666 -7.681 4.715 1.000 16.323 141 ALA D CA 1
ATOM 6188 C C . ALA D 1 144 ? 2.525 -7.066 3.310 1.000 15.638 141 ALA D C 1
ATOM 6189 O O . ALA D 1 144 ? 2.442 -7.861 2.353 1.000 16.196 141 ALA D O 1
ATOM 6191 N N . PHE D 1 145 ? 2.511 -5.736 3.143 1.000 15.194 142 PHE D N 1
ATOM 6192 C CA . PHE D 1 145 ? 2.368 -5.115 1.790 1.000 14.917 142 PHE D CA 1
ATOM 6193 C C . PHE D 1 145 ? 3.719 -5.018 1.079 1.000 15.814 142 PHE D C 1
ATOM 6194 O O . PHE D 1 145 ? 3.766 -5.223 -0.162 1.000 16.173 142 PHE D O 1
ATOM 6202 N N . TYR D 1 146 ? 4.796 -4.700 1.782 1.000 15.389 143 TYR D N 1
ATOM 6203 C CA . TYR D 1 146 ? 6.104 -4.377 1.169 1.000 15.279 143 TYR D CA 1
ATOM 6204 C C . TYR D 1 146 ? 6.716 -5.620 0.489 1.000 15.659 143 TYR D C 1
ATOM 6205 O O . TYR D 1 146 ? 6.884 -6.670 1.144 1.000 15.664 143 TYR D O 1
ATOM 6214 N N . ALA D 1 147 ? 7.047 -5.502 -0.808 1.000 15.895 144 ALA D N 1
ATOM 6215 C CA . ALA D 1 147 ? 7.741 -6.529 -1.607 1.000 15.849 144 ALA D CA 1
ATOM 6216 C C . ALA D 1 147 ? 6.882 -7.805 -1.750 1.000 15.407 144 ALA D C 1
ATOM 6217 O O . ALA D 1 147 ? 7.452 -8.892 -1.943 1.000 16.853 144 ALA D O 1
ATOM 6219 N N . THR D 1 148 ? 5.555 -7.691 -1.677 1.000 14.162 145 THR D N 1
ATOM 6220 C CA . THR D 1 148 ? 4.595 -8.808 -1.916 1.000 16.419 145 THR D CA 1
ATOM 6221 C C . THR D 1 148 ? 3.525 -8.399 -2.951 1.000 16.747 145 THR D C 1
ATOM 6222 O O . THR D 1 148 ? 3.504 -7.261 -3.444 1.000 14.883 145 THR D O 1
ATOM 6226 N N . ASP D 1 149 ? 2.596 -9.315 -3.232 1.000 15.595 146 ASP D N 1
ATOM 6227 C CA . ASP D 1 149 ? 1.429 -9.104 -4.098 1.000 15.700 146 ASP D CA 1
ATOM 6228 C C . ASP D 1 149 ? 0.166 -8.885 -3.260 1.000 14.273 146 ASP D C 1
ATOM 6229 O O . ASP D 1 149 ? -0.921 -9.001 -3.823 1.000 15.474 146 ASP D O 1
ATOM 6234 N N . LEU D 1 150 ? 0.253 -8.566 -1.953 1.000 14.882 147 LEU D N 1
ATOM 6235 C CA . LEU D 1 150 ? -0.968 -8.482 -1.103 1.000 15.372 147 LEU D CA 1
ATOM 6236 C C . LEU D 1 150 ? -1.948 -7.445 -1.680 1.000 14.965 147 LEU D C 1
ATOM 6237 O O . LEU D 1 150 ? -3.154 -7.732 -1.763 1.000 17.007 147 LEU D O 1
ATOM 6242 N N . ASP D 1 151 ? -1.471 -6.251 -2.028 1.000 16.137 148 ASP D N 1
ATOM 6243 C CA . ASP D 1 151 ? -2.408 -5.191 -2.478 1.000 15.724 148 ASP D CA 1
ATOM 6244 C C . ASP D 1 151 ? -3.102 -5.659 -3.775 1.000 15.555 148 ASP D C 1
ATOM 6245 O O . ASP D 1 151 ? -4.312 -5.432 -3.886 1.000 15.475 148 ASP D O 1
ATOM 6250 N N . LEU D 1 152 ? -2.384 -6.331 -4.690 1.000 15.542 149 LEU D N 1
ATOM 6251 C CA . LEU D 1 152 ? -3.010 -6.890 -5.912 1.000 15.030 149 LEU D CA 1
ATOM 6252 C C . LEU D 1 152 ? -4.104 -7.907 -5.521 1.000 15.621 149 LEU D C 1
ATOM 6253 O O . LEU D 1 152 ? -5.211 -7.862 -6.134 1.000 15.498 149 LEU D O 1
ATOM 6258 N N . LEU D 1 153 ? -3.845 -8.816 -4.572 1.000 15.927 150 LEU D N 1
ATOM 6259 C CA . LEU D 1 153 ? -4.879 -9.831 -4.175 1.000 16.715 150 LEU D CA 1
ATOM 6260 C C . LEU D 1 153 ? -6.114 -9.118 -3.616 1.000 17.207 150 LEU D C 1
ATOM 6261 O O . LEU D 1 153 ? -7.247 -9.495 -3.955 1.000 16.778 150 LEU D O 1
ATOM 6266 N N . LEU D 1 154 ? -5.922 -8.121 -2.743 1.000 17.022 151 LEU D N 1
ATOM 6267 C CA . LEU D 1 154 ? -7.058 -7.424 -2.081 1.000 18.998 151 LEU D CA 1
ATOM 6268 C C . LEU D 1 154 ? -7.875 -6.635 -3.117 1.000 17.698 151 LEU D C 1
ATOM 6269 O O . LEU D 1 154 ? -9.127 -6.776 -3.106 1.000 17.916 151 LEU D O 1
ATOM 6274 N N . ARG D 1 155 ? -7.221 -5.900 -4.033 1.000 18.730 152 ARG D N 1
ATOM 6275 C CA . ARG D 1 155 ? -7.950 -5.037 -4.995 1.000 18.977 152 ARG D CA 1
ATOM 6276 C C . ARG D 1 155 ? -8.699 -5.941 -5.995 1.000 19.466 152 ARG D C 1
ATOM 6277 O O . ARG D 1 155 ? -9.847 -5.578 -6.351 1.000 19.571 152 ARG D O 1
ATOM 6285 N N . THR D 1 156 ? -8.132 -7.085 -6.386 1.000 17.887 153 THR D N 1
ATOM 6286 C CA . THR D 1 156 ? -8.758 -8.006 -7.360 1.000 18.787 153 THR D CA 1
ATOM 6287 C C . THR D 1 156 ? -10.054 -8.555 -6.759 1.000 22.456 153 THR D C 1
ATOM 6288 O O . THR D 1 156 ? -11.036 -8.706 -7.533 1.000 22.439 153 THR D O 1
ATOM 6292 N N . ARG D 1 157 ? -10.090 -8.812 -5.445 1.000 20.909 154 ARG D N 1
ATOM 6293 C CA . ARG D 1 157 ? -11.286 -9.359 -4.743 1.000 26.185 154 ARG D CA 1
ATOM 6294 C C . ARG D 1 157 ? -12.249 -8.246 -4.298 1.000 24.879 154 ARG D C 1
ATOM 6295 O O . ARG D 1 157 ? -13.302 -8.595 -3.742 1.000 26.810 154 ARG D O 1
ATOM 6303 N N . GLY D 1 158 ? -11.920 -6.960 -4.465 1.000 20.969 155 GLY D N 1
ATOM 6304 C CA . GLY D 1 158 ? -12.787 -5.851 -4.026 1.000 22.690 155 GLY D CA 1
ATOM 6305 C C . GLY D 1 158 ? -12.840 -5.710 -2.507 1.000 22.014 155 GLY D C 1
ATOM 6306 O O . GLY D 1 158 ? -13.874 -5.246 -1.986 1.000 20.462 155 GLY D O 1
ATOM 6307 N N . ILE D 1 159 ? -11.766 -6.060 -1.807 1.000 17.822 156 ILE D N 1
ATOM 6308 C CA . ILE D 1 159 ? -11.701 -5.925 -0.324 1.000 16.667 156 ILE D CA 1
ATOM 6309 C C . ILE D 1 159 ? -11.515 -4.448 0.063 1.000 18.897 156 ILE D C 1
ATOM 6310 O O . ILE D 1 159 ? -10.629 -3.771 -0.502 1.000 16.740 156 ILE D O 1
ATOM 6315 N N . THR D 1 160 ? -12.300 -3.987 1.029 1.000 16.297 157 THR D N 1
ATOM 6316 C CA . THR D 1 160 ? -12.230 -2.605 1.598 1.000 18.164 157 THR D CA 1
ATOM 6317 C C . THR D 1 160 ? -11.994 -2.646 3.112 1.000 17.247 157 THR D C 1
ATOM 6318 O O . THR D 1 160 ? -11.597 -1.582 3.636 1.000 18.651 157 THR D O 1
ATOM 6322 N N . HIS D 1 161 ? -12.282 -3.763 3.783 1.000 17.223 158 HIS D N 1
ATOM 6323 C CA . HIS D 1 161 ? -12.275 -3.907 5.270 1.000 17.869 158 HIS D CA 1
ATOM 6324 C C . HIS D 1 161 ? -11.387 -5.092 5.676 1.000 17.757 158 HIS D C 1
ATOM 6325 O O . HIS D 1 161 ? -11.523 -6.172 5.062 1.000 16.978 158 HIS D O 1
ATOM 6332 N N . LEU D 1 162 ? -10.550 -4.945 6.705 1.000 16.639 159 LEU D N 1
ATOM 6333 C CA . LEU D 1 162 ? -9.648 -6.011 7.179 1.000 16.942 159 LEU D CA 1
ATOM 6334 C C . LEU D 1 162 ? -9.897 -6.257 8.669 1.000 18.236 159 LEU D C 1
ATOM 6335 O O . LEU D 1 162 ? -10.033 -5.254 9.408 1.000 15.838 159 LEU D O 1
ATOM 6340 N N . ILE D 1 163 ? -9.874 -7.528 9.075 1.000 16.778 160 ILE D N 1
ATOM 6341 C CA . ILE D 1 163 ? -9.879 -7.962 10.493 1.000 16.854 160 ILE D CA 1
ATOM 6342 C C . ILE D 1 163 ? -8.539 -8.648 10.754 1.000 17.484 160 ILE D C 1
ATOM 6343 O O . ILE D 1 163 ? -8.192 -9.584 10.009 1.000 16.518 160 ILE D O 1
ATOM 6348 N N . LEU D 1 164 ? -7.776 -8.165 11.732 1.000 15.696 161 LEU D N 1
ATOM 6349 C CA . LEU D 1 164 ? -6.367 -8.582 11.922 1.000 18.183 161 LEU D CA 1
ATOM 6350 C C . LEU D 1 164 ? -6.218 -9.448 13.172 1.000 17.363 161 LEU D C 1
ATOM 6351 O O . LEU D 1 164 ? -6.650 -9.034 14.276 1.000 18.526 161 LEU D O 1
ATOM 6356 N N . THR D 1 165 ? -5.555 -10.583 12.989 1.000 18.114 162 THR D N 1
ATOM 6357 C CA . THR D 1 165 ? -5.097 -11.519 14.035 1.000 18.669 162 THR D CA 1
ATOM 6358 C C . THR D 1 165 ? -3.649 -11.877 13.754 1.000 18.471 162 THR D C 1
ATOM 6359 O O . THR D 1 165 ? -3.200 -11.703 12.613 1.000 18.617 162 THR D O 1
ATOM 6363 N N . GLY D 1 166 ? -2.965 -12.442 14.739 1.000 18.405 163 GLY D N 1
ATOM 6364 C CA . GLY D 1 166 ? -1.598 -12.946 14.595 1.000 18.046 163 GLY D CA 1
ATOM 6365 C C . GLY D 1 166 ? -0.602 -12.185 15.440 1.000 16.270 163 GLY D C 1
ATOM 6366 O O . GLY D 1 166 ? -1.012 -11.516 16.439 1.000 17.946 163 GLY D O 1
ATOM 6367 N N . ILE D 1 167 ? 0.672 -12.313 15.122 1.000 16.949 164 ILE D N 1
ATOM 6368 C CA . ILE D 1 167 ? 1.768 -11.993 16.077 1.000 18.401 164 ILE D CA 1
ATOM 6369 C C . ILE D 1 167 ? 2.940 -11.387 15.305 1.000 18.532 164 ILE D C 1
ATOM 6370 O O . ILE D 1 167 ? 3.166 -11.724 14.138 1.000 17.705 164 ILE D O 1
ATOM 6375 N N . THR D 1 168 ? 3.652 -10.426 15.926 1.000 17.101 165 THR D N 1
ATOM 6376 C CA . THR D 1 168 ? 3.335 -9.855 17.230 1.000 16.542 165 THR D CA 1
ATOM 6377 C C . THR D 1 168 ? 2.542 -8.549 17.067 1.000 18.920 165 THR D C 1
ATOM 6378 O O . THR D 1 168 ? 2.637 -7.878 15.994 1.000 17.112 165 THR D O 1
ATOM 6382 N N . THR D 1 169 ? 1.801 -8.161 18.108 1.000 17.210 166 THR D N 1
ATOM 6383 C CA . THR D 1 169 ? 0.864 -7.026 18.097 1.000 18.740 166 THR D CA 1
ATOM 6384 C C . THR D 1 169 ? 1.591 -5.755 17.650 1.000 19.038 166 THR D C 1
ATOM 6385 O O . THR D 1 169 ? 1.044 -4.993 16.839 1.000 16.841 166 THR D O 1
ATOM 6389 N N . ASP D 1 170 ? 2.779 -5.547 18.205 1.000 18.162 167 ASP D N 1
ATOM 6390 C CA . ASP D 1 170 ? 3.540 -4.277 18.082 1.000 18.920 167 ASP D CA 1
ATOM 6391 C C . ASP D 1 170 ? 4.458 -4.297 16.847 1.000 19.182 167 ASP D C 1
ATOM 6392 O O . ASP D 1 170 ? 4.913 -3.196 16.466 1.000 19.235 167 ASP D O 1
ATOM 6397 N N . VAL D 1 171 ? 4.765 -5.453 16.259 1.000 17.218 168 VAL D N 1
ATOM 6398 C CA . VAL D 1 171 ? 5.726 -5.528 15.119 1.000 16.636 168 VAL D CA 1
ATOM 6399 C C . VAL D 1 171 ? 4.950 -5.844 13.826 1.000 16.407 168 VAL D C 1
ATOM 6400 O O . VAL D 1 171 ? 4.458 -4.892 13.192 1.000 16.358 168 VAL D O 1
ATOM 6404 N N . SER D 1 172 ? 4.811 -7.108 13.423 1.000 16.681 169 SER D N 1
ATOM 6405 C CA . SER D 1 172 ? 4.200 -7.459 12.111 1.000 16.087 169 SER D CA 1
ATOM 6406 C C . SER D 1 172 ? 2.727 -7.024 12.028 1.000 14.756 169 SER D C 1
ATOM 6407 O O . SER D 1 172 ? 2.293 -6.542 10.970 1.000 15.448 169 SER D O 1
ATOM 6410 N N . VAL D 1 173 ? 1.938 -7.201 13.082 1.000 15.305 170 VAL D N 1
ATOM 6411 C CA . VAL D 1 173 ? 0.486 -6.878 13.013 1.000 14.855 170 VAL D CA 1
ATOM 6412 C C . VAL D 1 173 ? 0.324 -5.361 12.874 1.000 15.118 170 VAL D C 1
ATOM 6413 O O . VAL D 1 173 ? -0.348 -4.909 11.933 1.000 14.969 170 VAL D O 1
ATOM 6417 N N . HIS D 1 174 ? 0.959 -4.596 13.756 1.000 16.575 171 HIS D N 1
ATOM 6418 C CA . HIS D 1 174 ? 0.870 -3.117 13.706 1.000 16.586 171 HIS D CA 1
ATOM 6419 C C . HIS D 1 174 ? 1.397 -2.588 12.369 1.000 15.409 171 HIS D C 1
ATOM 6420 O O . HIS D 1 174 ? 0.776 -1.645 11.824 1.000 15.220 171 HIS D O 1
ATOM 6427 N N . THR D 1 175 ? 2.520 -3.090 11.863 1.000 15.243 172 THR D N 1
ATOM 6428 C CA . THR D 1 175 ? 3.100 -2.562 10.608 1.000 14.535 172 THR D CA 1
ATOM 6429 C C . THR D 1 175 ? 2.079 -2.771 9.476 1.000 14.729 172 THR D C 1
ATOM 6430 O O . THR D 1 175 ? 1.827 -1.846 8.673 1.000 12.937 172 THR D O 1
ATOM 6434 N N . THR D 1 176 ? 1.471 -3.961 9.397 1.000 13.976 173 THR D N 1
ATOM 6435 C CA . THR D 1 176 ? 0.464 -4.314 8.370 1.000 14.379 173 THR D CA 1
ATOM 6436 C C . THR D 1 176 ? -0.768 -3.398 8.514 1.000 14.125 173 THR D C 1
ATOM 6437 O O . THR D 1 176 ? -1.271 -2.889 7.514 1.000 13.979 173 THR D O 1
ATOM 6441 N N . MET D 1 177 ? -1.222 -3.148 9.745 1.000 15.061 174 MET D N 1
ATOM 6442 C CA . MET D 1 177 ? -2.398 -2.284 10.008 1.000 14.205 174 MET D CA 1
ATOM 6443 C C . MET D 1 177 ? -2.093 -0.853 9.522 1.000 13.948 174 MET D C 1
ATOM 6444 O O . MET D 1 177 ? -2.965 -0.202 8.899 1.000 13.826 174 MET D O 1
ATOM 6449 N N . ARG D 1 178 ? -0.900 -0.347 9.815 1.000 14.134 175 ARG D N 1
ATOM 6450 C CA . ARG D 1 178 ? -0.514 1.053 9.453 1.000 15.040 175 ARG D CA 1
ATOM 6451 C C . ARG D 1 178 ? -0.452 1.183 7.931 1.000 15.196 175 ARG D C 1
ATOM 6452 O O . ARG D 1 178 ? -1.011 2.170 7.413 1.000 16.861 175 ARG D O 1
ATOM 6460 N N . GLU D 1 179 ? 0.130 0.202 7.235 1.000 15.499 176 GLU D N 1
ATOM 6461 C CA . GLU D 1 179 ? 0.252 0.144 5.749 1.000 16.849 176 GLU D CA 1
ATOM 6462 C C . GLU D 1 179 ? -1.165 0.153 5.128 1.000 15.529 176 GLU D C 1
ATOM 6463 O O . GLU D 1 179 ? -1.469 0.978 4.211 1.000 13.173 176 GLU D O 1
ATOM 6469 N N . ALA D 1 180 ? -2.055 -0.727 5.594 1.000 14.601 177 ALA D N 1
ATOM 6470 C CA . ALA D 1 180 ? -3.427 -0.867 5.061 1.000 14.099 177 ALA D CA 1
ATOM 6471 C C . ALA D 1 180 ? -4.197 0.445 5.293 1.000 13.489 177 ALA D C 1
ATOM 6472 O O . ALA D 1 180 ? -4.841 0.971 4.382 1.000 14.160 177 ALA D O 1
ATOM 6474 N N . ASN D 1 181 ? -4.121 0.978 6.504 1.000 13.444 178 ASN D N 1
ATOM 6475 C CA . ASN D 1 181 ? -4.847 2.207 6.884 1.000 13.938 178 ASN D CA 1
ATOM 6476 C C . ASN D 1 181 ? -4.444 3.392 5.986 1.000 13.455 178 ASN D C 1
ATOM 6477 O O . ASN D 1 181 ? -5.341 4.179 5.569 1.000 14.287 178 ASN D O 1
ATOM 6482 N N . ASP D 1 182 ? -3.166 3.545 5.645 1.000 13.853 179 ASP D N 1
ATOM 6483 C CA . ASP D 1 182 ? -2.705 4.693 4.812 1.000 14.655 179 ASP D CA 1
ATOM 6484 C C . ASP D 1 182 ? -3.325 4.600 3.414 1.000 14.373 179 ASP D C 1
ATOM 6485 O O . ASP D 1 182 ? -3.570 5.654 2.803 1.000 14.914 179 ASP D O 1
ATOM 6490 N N . ARG D 1 183 ? -3.610 3.388 2.931 1.000 15.406 180 ARG D N 1
ATOM 6491 C CA . ARG D 1 183 ? -4.205 3.157 1.586 1.000 15.660 180 ARG D CA 1
ATOM 6492 C C . ARG D 1 183 ? -5.724 3.356 1.647 1.000 16.711 180 ARG D C 1
ATOM 6493 O O . ARG D 1 183 ? -6.357 3.351 0.567 1.000 19.892 180 ARG D O 1
ATOM 6501 N N . GLY D 1 184 ? -6.293 3.490 2.836 1.000 14.559 181 GLY D N 1
ATOM 6502 C CA . GLY D 1 184 ? -7.737 3.726 3.057 1.000 14.121 181 GLY D CA 1
ATOM 6503 C C . GLY D 1 184 ? -8.533 2.477 3.426 1.000 15.372 181 GLY D C 1
ATOM 6504 O O . GLY D 1 184 ? -9.770 2.596 3.536 1.000 15.139 181 GLY D O 1
ATOM 6505 N N . TYR D 1 185 ? -7.896 1.325 3.642 1.000 14.037 182 TYR D N 1
ATOM 6506 C CA . TYR D 1 185 ? -8.586 0.132 4.193 1.000 14.738 182 TYR D CA 1
ATOM 6507 C C . TYR D 1 185 ? -9.086 0.470 5.601 1.000 15.034 182 TYR D C 1
ATOM 6508 O O . TYR D 1 185 ? -8.434 1.240 6.334 1.000 15.660 182 TYR D O 1
ATOM 6517 N N . GLU D 1 186 ? -10.263 -0.071 5.955 1.000 15.105 183 GLU D N 1
ATOM 6518 C CA . GLU D 1 186 ? -10.894 0.071 7.289 1.000 15.037 183 GLU D CA 1
ATOM 6519 C C . GLU D 1 186 ? -10.559 -1.175 8.115 1.000 16.820 183 GLU D C 1
ATOM 6520 O O . GLU D 1 186 ? -10.989 -2.277 7.730 1.000 17.387 183 GLU D O 1
ATOM 6526 N N . CYS D 1 187 ? -9.809 -1.022 9.213 1.000 16.311 184 CYS D N 1
ATOM 6527 C CA . CYS D 1 187 ? -9.165 -2.158 9.932 1.000 16.607 184 CYS D CA 1
ATOM 6528 C C . CYS D 1 187 ? -9.659 -2.291 11.380 1.000 17.606 184 CYS D C 1
ATOM 6529 O O . CYS D 1 187 ? -9.816 -1.243 12.071 1.000 17.382 184 CYS D O 1
ATOM 6532 N N . LEU D 1 188 ? -9.860 -3.534 11.802 1.000 16.749 185 LEU D N 1
ATOM 6533 C CA . LEU D 1 188 ? -10.180 -3.948 13.196 1.000 17.060 185 LEU D CA 1
ATOM 6534 C C . LEU D 1 188 ? -9.062 -4.877 13.664 1.000 17.279 185 LEU D C 1
ATOM 6535 O O . LEU D 1 188 ? -8.720 -5.819 12.939 1.000 18.348 185 LEU D O 1
ATOM 6540 N N . ILE D 1 189 ? -8.508 -4.640 14.851 1.000 16.924 186 ILE D N 1
ATOM 6541 C CA . ILE D 1 189 ? -7.491 -5.533 15.459 1.000 16.669 186 ILE D CA 1
ATOM 6542 C C . ILE D 1 189 ? -8.139 -6.222 16.667 1.000 17.252 186 ILE D C 1
ATOM 6543 O O . ILE D 1 189 ? -8.802 -5.537 17.473 1.000 17.601 186 ILE D O 1
ATOM 6548 N N . LEU D 1 190 ? -8.020 -7.551 16.749 1.000 17.085 187 LEU D N 1
ATOM 6549 C CA . LEU D 1 190 ? -8.625 -8.349 17.850 1.000 18.665 187 LEU D CA 1
ATOM 6550 C C . LEU D 1 190 ? -7.611 -8.503 19.001 1.000 17.558 187 LEU D C 1
ATOM 6551 O O . LEU D 1 190 ? -6.514 -9.050 18.811 1.000 19.602 187 LEU D O 1
ATOM 6556 N N . SER D 1 191 ? -7.994 -8.032 20.188 1.000 19.419 188 SER D N 1
ATOM 6557 C CA . SER D 1 191 ? -7.136 -7.931 21.398 1.000 19.653 188 SER D CA 1
ATOM 6558 C C . SER D 1 191 ? -6.731 -9.299 21.954 1.000 21.264 188 SER D C 1
ATOM 6559 O O . SER D 1 191 ? -5.608 -9.409 22.489 1.000 20.496 188 SER D O 1
ATOM 6562 N N . ASP D 1 192 ? -7.611 -10.304 21.841 1.000 22.225 189 ASP D N 1
ATOM 6563 C CA . ASP D 1 192 ? -7.354 -11.662 22.403 1.000 22.440 189 ASP D CA 1
ATOM 6564 C C . ASP D 1 192 ? -6.766 -12.610 21.352 1.000 21.948 189 ASP D C 1
ATOM 6565 O O . ASP D 1 192 ? -6.358 -13.709 21.737 1.000 22.959 189 ASP D O 1
ATOM 6570 N N . CYS D 1 193 ? -6.656 -12.182 20.089 1.000 19.909 190 CYS D N 1
ATOM 6571 C CA . CYS D 1 193 ? -6.130 -12.985 18.947 1.000 20.308 190 CYS D CA 1
ATOM 6572 C C . CYS D 1 193 ? -4.764 -12.480 18.460 1.000 20.837 190 CYS D C 1
ATOM 6573 O O . CYS D 1 193 ? -4.337 -12.869 17.356 1.000 20.226 190 CYS D O 1
ATOM 6576 N N . THR D 1 194 ? -4.099 -11.649 19.265 1.000 19.628 191 THR D N 1
ATOM 6577 C CA . THR D 1 194 ? -2.759 -11.076 19.019 1.000 18.573 191 THR D CA 1
ATOM 6578 C C . THR D 1 194 ? -1.961 -11.219 20.321 1.000 20.586 191 THR D C 1
ATOM 6579 O O . THR D 1 194 ? -2.563 -11.532 21.359 1.000 27.162 191 THR D O 1
ATOM 6583 N N . GLY D 1 195 ? -0.669 -10.976 20.278 1.000 18.554 192 GLY D N 1
ATOM 6584 C CA . GLY D 1 195 ? 0.211 -11.026 21.451 1.000 19.408 192 GLY D CA 1
ATOM 6585 C C . GLY D 1 195 ? 1.592 -10.521 21.094 1.000 19.775 192 GLY D C 1
ATOM 6586 O O . GLY D 1 195 ? 1.923 -10.535 19.894 1.000 18.945 192 GLY D O 1
ATOM 6587 N N . ALA D 1 196 ? 2.406 -10.164 22.096 1.000 20.391 193 ALA D N 1
ATOM 6588 C CA . ALA D 1 196 ? 3.752 -9.586 21.897 1.000 20.725 193 ALA D CA 1
ATOM 6589 C C . ALA D 1 196 ? 4.791 -10.225 22.830 1.000 24.516 193 ALA D C 1
ATOM 6590 O O . ALA D 1 196 ? 4.389 -10.972 23.770 1.000 21.909 193 ALA D O 1
ATOM 6592 N N . THR D 1 197 ? 6.070 -9.922 22.602 1.000 23.868 194 THR D N 1
ATOM 6593 C CA . THR D 1 197 ? 7.202 -10.393 23.445 1.000 23.630 194 THR D CA 1
ATOM 6594 C C . THR D 1 197 ? 7.159 -9.723 24.829 1.000 25.123 194 THR D C 1
ATOM 6595 O O . THR D 1 197 ? 7.906 -10.185 25.709 1.000 26.238 194 THR D O 1
ATOM 6599 N N . ASP D 1 198 ? 6.365 -8.658 24.999 1.000 22.443 195 ASP D N 1
ATOM 6600 C CA . ASP D 1 198 ? 6.203 -7.903 26.267 1.000 23.628 195 ASP D CA 1
ATOM 6601 C C . ASP D 1 198 ? 4.730 -7.509 26.421 1.000 23.604 195 ASP D C 1
ATOM 6602 O O . ASP D 1 198 ? 4.159 -6.903 25.499 1.000 23.715 195 ASP D O 1
ATOM 6607 N N . ARG D 1 199 ? 4.096 -7.869 27.538 1.000 21.715 196 ARG D N 1
ATOM 6608 C CA . ARG D 1 199 ? 2.647 -7.588 27.753 1.000 21.977 196 ARG D CA 1
ATOM 6609 C C . ARG D 1 199 ? 2.377 -6.082 27.709 1.000 20.870 196 ARG D C 1
ATOM 6610 O O . ARG D 1 199 ? 1.323 -5.683 27.180 1.000 22.514 196 ARG D O 1
ATOM 6618 N N . LYS D 1 200 ? 3.295 -5.254 28.231 1.000 22.837 197 LYS D N 1
ATOM 6619 C CA . LYS D 1 200 ? 3.109 -3.775 28.236 1.000 23.249 197 LYS D CA 1
ATOM 6620 C C . LYS D 1 200 ? 3.080 -3.267 26.782 1.000 19.863 197 LYS D C 1
ATOM 6621 O O . LYS D 1 200 ? 2.272 -2.334 26.508 1.000 18.844 197 LYS D O 1
ATOM 6627 N N . HIS D 1 201 ? 3.912 -3.823 25.905 1.000 19.294 198 HIS D N 1
ATOM 6628 C CA . HIS D 1 201 ? 3.925 -3.467 24.451 1.000 18.767 198 HIS D CA 1
ATOM 6629 C C . HIS D 1 201 ? 2.626 -3.912 23.766 1.000 19.911 198 HIS D C 1
ATOM 6630 O O . HIS D 1 201 ? 2.115 -3.155 22.897 1.000 19.753 198 HIS D O 1
ATOM 6637 N N . HIS D 1 202 ? 2.112 -5.104 24.071 1.000 18.403 199 HIS D N 1
ATOM 6638 C CA . HIS D 1 202 ? 0.792 -5.573 23.565 1.000 18.587 199 HIS D CA 1
ATOM 6639 C C . HIS D 1 202 ? -0.277 -4.533 23.946 1.000 18.939 199 HIS D C 1
ATOM 6640 O O . HIS D 1 202 ? -1.021 -4.033 23.060 1.000 18.387 199 HIS D O 1
ATOM 6647 N N . GLU D 1 203 ? -0.354 -4.161 25.224 1.000 20.099 200 GLU D N 1
ATOM 6648 C CA . GLU D 1 203 ? -1.418 -3.250 25.712 1.000 18.567 200 GLU D CA 1
ATOM 6649 C C . GLU D 1 203 ? -1.250 -1.860 25.073 1.000 18.952 200 GLU D C 1
ATOM 6650 O O . GLU D 1 203 ? -2.270 -1.283 24.658 1.000 19.042 200 GLU D O 1
ATOM 6656 N N . ALA D 1 204 ? -0.018 -1.347 24.979 1.000 18.628 201 ALA D N 1
ATOM 6657 C CA . ALA D 1 204 ? 0.265 -0.008 24.399 1.000 19.515 201 ALA D CA 1
ATOM 6658 C C . ALA D 1 204 ? -0.065 -0.021 22.896 1.000 17.907 201 ALA D C 1
ATOM 6659 O O . ALA D 1 204 ? -0.665 0.943 22.400 1.000 16.968 201 ALA D O 1
ATOM 6661 N N . ALA D 1 205 ? 0.271 -1.097 22.193 1.000 16.528 202 ALA D N 1
ATOM 6662 C CA . ALA D 1 205 ? -0.029 -1.209 20.746 1.000 17.143 202 ALA D CA 1
ATOM 6663 C C . ALA D 1 205 ? -1.551 -1.096 20.535 1.000 15.356 202 ALA D C 1
ATOM 6664 O O . ALA D 1 205 ? -1.993 -0.383 19.615 1.000 15.988 202 ALA D O 1
ATOM 6666 N N . LEU D 1 206 ? -2.373 -1.736 21.375 1.000 16.508 203 LEU D N 1
ATOM 6667 C CA . LEU D 1 206 ? -3.853 -1.646 21.243 1.000 17.233 203 LEU D CA 1
ATOM 6668 C C . LEU D 1 206 ? -4.331 -0.218 21.557 1.000 18.293 203 LEU D C 1
ATOM 6669 O O . LEU D 1 206 ? -5.129 0.316 20.774 1.000 17.452 203 LEU D O 1
ATOM 6674 N N . SER D 1 207 ? -3.868 0.408 22.643 1.000 16.842 204 SER D N 1
ATOM 6675 C CA . SER D 1 207 ? -4.356 1.750 23.035 1.000 18.421 204 SER D CA 1
ATOM 6676 C C . SER D 1 207 ? -3.909 2.815 22.006 1.000 16.149 204 SER D C 1
ATOM 6677 O O . SER D 1 207 ? -4.668 3.786 21.781 1.000 15.086 204 SER D O 1
ATOM 6680 N N . MET D 1 208 ? -2.757 2.642 21.351 1.000 16.164 205 MET D N 1
ATOM 6681 C CA . MET D 1 208 ? -2.299 3.573 20.262 1.000 17.359 205 MET D CA 1
ATOM 6682 C C . MET D 1 208 ? -3.350 3.689 19.147 1.000 16.590 205 MET D C 1
ATOM 6683 O O . MET D 1 208 ? -3.530 4.773 18.574 1.000 16.971 205 MET D O 1
ATOM 6688 N N . VAL D 1 209 ? -4.028 2.592 18.825 1.000 16.207 206 VAL D N 1
ATOM 6689 C CA . VAL D 1 209 ? -5.045 2.558 17.733 1.000 16.555 206 VAL D CA 1
ATOM 6690 C C . VAL D 1 209 ? -6.192 3.534 18.030 1.000 17.129 206 VAL D C 1
ATOM 6691 O O . VAL D 1 209 ? -6.772 4.097 17.094 1.000 17.030 206 VAL D O 1
ATOM 6695 N N . THR D 1 210 ? -6.533 3.687 19.310 1.000 17.614 207 THR D N 1
ATOM 6696 C CA . THR D 1 210 ? -7.816 4.249 19.787 1.000 16.978 207 THR D CA 1
ATOM 6697 C C . THR D 1 210 ? -7.787 5.775 19.859 1.000 17.141 207 THR D C 1
ATOM 6698 O O . THR D 1 210 ? -8.881 6.372 20.020 1.000 18.170 207 THR D O 1
ATOM 6702 N N . MET D 1 211 ? -6.630 6.402 19.712 1.000 16.128 208 MET D N 1
ATOM 6703 C CA . MET D 1 211 ? -6.512 7.882 19.864 1.000 17.603 208 MET D CA 1
ATOM 6704 C C . MET D 1 211 ? -7.092 8.612 18.639 1.000 16.961 208 MET D C 1
ATOM 6705 O O . MET D 1 211 ? -7.210 8.027 17.559 1.000 15.869 208 MET D O 1
ATOM 6710 N N . GLN D 1 212 ? -7.390 9.911 18.781 1.000 15.521 209 GLN D N 1
ATOM 6711 C CA . GLN D 1 212 ? -7.777 10.799 17.648 1.000 15.939 209 GLN D CA 1
ATOM 6712 C C . GLN D 1 212 ? -9.019 10.245 16.929 1.000 16.974 209 GLN D C 1
ATOM 6713 O O . GLN D 1 212 ? -9.128 10.403 15.712 1.000 17.727 209 GLN D O 1
ATOM 6719 N N . GLY D 1 213 ? -9.948 9.622 17.660 1.000 16.270 210 GLY D N 1
ATOM 6720 C CA . GLY D 1 213 ? -11.179 9.074 17.054 1.000 15.993 210 GLY D CA 1
ATOM 6721 C C . GLY D 1 213 ? -10.968 7.714 16.421 1.000 16.136 210 GLY D C 1
ATOM 6722 O O . GLY D 1 213 ? -11.911 7.221 15.780 1.000 16.650 210 GLY D O 1
ATOM 6723 N N . GLY D 1 214 ? -9.803 7.099 16.637 1.000 17.111 211 GLY D N 1
ATOM 6724 C CA . GLY D 1 214 ? -9.452 5.786 16.058 1.000 16.586 211 GLY D CA 1
ATOM 6725 C C . GLY D 1 214 ? -8.470 5.938 14.914 1.000 17.641 211 GLY D C 1
ATOM 6726 O O . GLY D 1 214 ? -8.782 5.547 13.764 1.000 17.742 211 GLY D O 1
ATOM 6727 N N . VAL D 1 215 ? -7.276 6.410 15.222 1.000 16.545 212 VAL D N 1
ATOM 6728 C CA . VAL D 1 215 ? -6.299 6.899 14.197 1.000 15.901 212 VAL D CA 1
ATOM 6729 C C . VAL D 1 215 ? -5.920 5.755 13.249 1.000 15.831 212 VAL D C 1
ATOM 6730 O O . VAL D 1 215 ? -5.741 6.063 12.040 1.000 14.841 212 VAL D O 1
ATOM 6734 N N . PHE D 1 216 ? -5.848 4.486 13.715 1.000 14.079 213 PHE D N 1
ATOM 6735 C CA . PHE D 1 216 ? -5.503 3.335 12.833 1.000 16.300 213 PHE D CA 1
ATOM 6736 C C . PHE D 1 216 ? -6.700 2.412 12.566 1.000 15.866 213 PHE D C 1
ATOM 6737 O O . PHE D 1 216 ? -6.509 1.431 11.846 1.000 16.304 213 PHE D O 1
ATOM 6745 N N . GLY D 1 217 ? -7.865 2.714 13.123 1.000 16.586 214 GLY D N 1
ATOM 6746 C CA . GLY D 1 217 ? -9.030 1.824 13.102 1.000 17.019 214 GLY D CA 1
ATOM 6747 C C . GLY D 1 217 ? -9.583 1.679 14.500 1.000 16.205 214 GLY D C 1
ATOM 6748 O O . GLY D 1 217 ? -9.605 2.686 15.248 1.000 14.944 214 GLY D O 1
ATOM 6749 N N . ALA D 1 218 ? -10.001 0.460 14.859 1.000 16.340 215 ALA D N 1
ATOM 6750 C CA . ALA D 1 218 ? -10.587 0.169 16.192 1.000 17.334 215 ALA D CA 1
ATOM 6751 C C . ALA D 1 218 ? -10.069 -1.176 16.696 1.000 16.243 215 ALA D C 1
ATOM 6752 O O . ALA D 1 218 ? -9.503 -1.976 15.891 1.000 16.795 215 ALA D O 1
ATOM 6754 N N . THR D 1 219 ? -10.249 -1.407 18.007 1.000 16.619 216 THR D N 1
ATOM 6755 C CA . THR D 1 219 ? -9.907 -2.669 18.704 1.000 17.087 216 THR D CA 1
ATOM 6756 C C . THR D 1 219 ? -11.188 -3.343 19.177 1.000 18.300 216 THR D C 1
ATOM 6757 O O . THR D 1 219 ? -12.174 -2.626 19.514 1.000 17.258 216 THR D O 1
ATOM 6761 N N . ALA D 1 220 ? -11.139 -4.666 19.299 1.000 18.690 217 ALA D N 1
ATOM 6762 C CA . ALA D 1 220 ? -12.271 -5.434 19.860 1.000 21.059 217 ALA D CA 1
ATOM 6763 C C . ALA D 1 220 ? -11.793 -6.776 20.389 1.000 19.354 217 ALA D C 1
ATOM 6764 O O . ALA D 1 220 ? -10.743 -7.261 19.967 1.000 19.870 217 ALA D O 1
ATOM 6766 N N . HIS D 1 221 ? -12.579 -7.365 21.301 1.000 20.313 218 HIS D N 1
ATOM 6767 C CA . HIS D 1 221 ? -12.427 -8.774 21.737 1.000 20.700 218 HIS D CA 1
ATOM 6768 C C . HIS D 1 221 ? -13.128 -9.667 20.706 1.000 18.809 218 HIS D C 1
ATOM 6769 O O . HIS D 1 221 ? -14.156 -9.232 20.168 1.000 19.960 218 HIS D O 1
ATOM 6776 N N . SER D 1 222 ? -12.623 -10.868 20.441 1.000 20.572 219 SER D N 1
ATOM 6777 C CA . SER D 1 222 ? -13.269 -11.821 19.504 1.000 21.589 219 SER D CA 1
ATOM 6778 C C . SER D 1 222 ? -14.729 -12.060 19.923 1.000 23.433 219 SER D C 1
ATOM 6779 O O . SER D 1 222 ? -15.568 -12.214 19.028 1.000 21.582 219 SER D O 1
ATOM 6782 N N . ASP D 1 223 ? -15.067 -12.024 21.220 1.000 24.006 220 ASP D N 1
ATOM 6783 C CA . ASP D 1 223 ? -16.487 -12.185 21.656 1.000 24.316 220 ASP D CA 1
ATOM 6784 C C . ASP D 1 223 ? -17.386 -11.151 20.955 1.000 24.680 220 ASP D C 1
ATOM 6785 O O . ASP D 1 223 ? -18.515 -11.486 20.558 1.000 24.769 220 ASP D O 1
ATOM 6790 N N . ASP D 1 224 ? -16.920 -9.909 20.820 1.000 25.368 221 ASP D N 1
ATOM 6791 C CA . ASP D 1 224 ? -17.710 -8.781 20.264 1.000 25.708 221 ASP D CA 1
ATOM 6792 C C . ASP D 1 224 ? -17.878 -9.005 18.742 1.000 23.029 221 ASP D C 1
ATOM 6793 O O . ASP D 1 224 ? -18.948 -8.674 18.204 1.000 24.396 221 ASP D O 1
ATOM 6798 N N . LEU D 1 225 ? -16.853 -9.537 18.064 1.000 24.740 222 LEU D N 1
ATOM 6799 C CA . LEU D 1 225 ? -16.924 -9.851 16.612 1.000 24.228 222 LEU D CA 1
ATOM 6800 C C . LEU D 1 225 ? -17.930 -10.996 16.420 1.000 24.879 222 LEU D C 1
ATOM 6801 O O . LEU D 1 225 ? -18.816 -10.848 15.565 1.000 26.657 222 LEU D O 1
ATOM 6806 N N . LEU D 1 226 ? -17.784 -12.087 17.167 1.000 26.344 223 LEU D N 1
ATOM 6807 C CA . LEU D 1 226 ? -18.672 -13.281 17.041 1.000 30.548 223 LEU D CA 1
ATOM 6808 C C . LEU D 1 226 ? -20.131 -12.885 17.323 1.000 28.797 223 LEU D C 1
ATOM 6809 O O . LEU D 1 226 ? -20.987 -13.354 16.573 1.000 31.761 223 LEU D O 1
ATOM 6814 N N . ALA D 1 227 ? -20.406 -11.960 18.254 1.000 31.377 224 ALA D N 1
ATOM 6815 C CA . ALA D 1 227 ? -21.775 -11.439 18.520 1.000 29.800 224 ALA D CA 1
ATOM 6816 C C . ALA D 1 227 ? -22.329 -10.730 17.278 1.000 32.067 224 ALA D C 1
ATOM 6817 O O . ALA D 1 227 ? -23.490 -11.001 16.908 1.000 32.860 224 ALA D O 1
ATOM 6819 N N . ALA D 1 228 ? -21.534 -9.884 16.614 1.000 29.506 225 ALA D N 1
ATOM 6820 C CA . ALA D 1 228 ? -21.955 -9.153 15.394 1.000 32.107 225 ALA D CA 1
ATOM 6821 C C . ALA D 1 228 ? -22.231 -10.132 14.240 1.000 29.455 225 ALA D C 1
ATOM 6822 O O . ALA D 1 228 ? -23.173 -9.871 13.460 1.000 34.425 225 ALA D O 1
ATOM 6824 N N . LEU D 1 229 ? -21.467 -11.222 14.144 1.000 32.609 226 LEU D N 1
ATOM 6825 C CA . LEU D 1 229 ? -21.555 -12.219 13.042 1.000 35.215 226 LEU D CA 1
ATOM 6826 C C . LEU D 1 229 ? -22.695 -13.215 13.316 1.000 39.351 226 LEU D C 1
ATOM 6827 O O . LEU D 1 229 ? -22.895 -14.098 12.452 1.000 37.983 226 LEU D O 1
ATOM 6832 N N . GLY D 1 230 ? -23.394 -13.073 14.450 1.000 44.186 227 GLY D N 1
ATOM 6833 C CA . GLY D 1 230 ? -24.668 -13.766 14.737 1.000 47.307 227 GLY D CA 1
ATOM 6834 C C . GLY D 1 230 ? -25.864 -12.826 14.728 1.000 52.068 227 GLY D C 1
ATOM 6835 O O . GLY D 1 230 ? -26.890 -13.185 15.330 1.000 53.175 227 GLY D O 1
ATOM 6836 N N . THR D 1 231 ? -25.747 -11.659 14.084 1.000 57.341 228 THR D N 1
ATOM 6837 C CA . THR D 1 231 ? -26.774 -10.577 14.081 1.000 59.579 228 THR D CA 1
ATOM 6838 C C . THR D 1 231 ? -26.790 -9.912 12.699 1.000 57.886 228 THR D C 1
ATOM 6839 O O . THR D 1 231 ? -26.122 -8.848 12.530 1.000 52.541 228 THR D O 1
ATOM 6843 N N . THR D 1 232 ? -27.531 -10.520 11.765 1.000 53.920 229 THR D N 1
ATOM 6844 C CA . THR D 1 232 ? -27.926 -9.938 10.450 1.000 56.293 229 THR D CA 1
ATOM 6845 C C . THR D 1 232 ? -28.852 -8.738 10.700 1.000 56.406 229 THR D C 1
ATOM 6846 O O . THR D 1 232 ? -29.404 -8.653 11.810 1.000 58.647 229 THR D O 1
ATOM 6850 N N . VAL D 1 233 ? -28.993 -7.836 9.721 1.000 59.745 230 VAL D N 1
ATOM 6851 C CA . VAL D 1 233 ? -29.740 -6.544 9.858 1.000 60.359 230 VAL D CA 1
ATOM 6852 C C . VAL D 1 233 ? -30.741 -6.416 8.706 1.000 57.500 230 VAL D C 1
ATOM 6853 O O . VAL D 1 233 ? -30.282 -6.625 7.592 1.000 60.897 230 VAL D O 1
#

Solvent-accessible surface area: 27932 Å² total; per-residue (Å²): 142,59,71,47,1,125,19,76,56,17,57,0,1,53,81,43,44,1,43,21,66,80,1,0,0,1,3,0,0,4,0,53,3,10,0,1,100,14,1,9,2,54,53,29,66,52,80,29,74,57,1,90,80,0,5,108,21,0,25,120,2,5,51,15,2,60,131,28,60,13,18,5,0,2,1,35,0,0,0,40,76,52,26,8,0,10,7,74,2,27,97,95,8,3,46,73,27,61,2,61,2,12,47,121,25,121,19,19,67,10,0,2,50,55,44,82,1,19,79,24,6,111,72,1,46,44,134,168,41,13,3,43,0,46,0,5,4,10,0,0,12,35,17,18,15,1,25,3,0,0,53,44,86,31,9,69,15,1,0,0,0,0,0,6,0,2,8,3,0,1,5,1,0,2,20,0,13,10,49,24,10,2,0,0,0,0,33,32,0,5,4,2,14,50,132,146,11,28,90,13,0,23,45,1,0,25,33,11,17,0,9,1,0,0,13,7,74,0,90,48,2,46,77,11,21,98,190,98,44,77,45,0,113,22,79,58,19,59,0,2,52,80,41,44,0,45,13,65,81,0,0,0,2,3,0,0,3,0,52,3,10,0,0,100,13,1,9,2,55,50,28,66,56,80,28,73,52,1,87,79,0,4,96,18,0,26,136,2,5,53,18,2,69,131,30,57,13,19,5,0,1,1,33,0,0,0,39,97,69,34,9,0,3,7,68,2,27,89,96,8,2,47,70,26,55,3,66,4,9,43,112,20,116,25,22,119,11,0,5,49,52,46,81,2,20,79,23,8,113,70,1,48,44,146,151,36,17,3,44,1,47,0,4,4,10,0,0,13,32,18,18,13,2,26,4,0,0,56,47,82,31,9,70,15,2,0,0,0,0,0,6,0,2,8,2,0,1,4,1,0,2,22,0,12,12,50,25,10,2,0,0,0,0,32,33,0,5,4,2,14,48,132,165,10,6,88,14,0,23,46,1,0,26,33,10,17,0,9,2,0,0,14,7,75,2,95,47,2,52,79,23,15,102,178,89,38,78,43,0,113,20,78,58,18,56,0,1,52,79,44,45,1,44,15,64,81,1,0,0,2,3,0,0,3,0,54,3,9,0,0,100,14,0,9,2,54,50,27,67,56,83,27,64,24,0,90,80,1,4,114,22,0,27,115,2,5,56,7,2,60,133,24,58,12,15,5,2,2,1,34,0,0,0,40,78,49,26,8,0,9,7,72,2,27,101,97,6,2,45,70,25,57,2,60,1,10,45,126,23,116,23,21,71,12,0,2,47,54,44,83,1,20,80,25,8,114,72,1,49,44,149,180,38,18,3,42,1,48,0,5,4,8,0,0,13,34,17,18,14,2,26,3,1,1,53,44,93,32,9,69,16,2,0,0,0,0,0,6,0,2,8,3,0,1,4,1,0,3,20,0,13,11,50,25,10,1,0,0,0,0,33,32,0,6,4,3,13,48,145,155,8,31,97,16,0,23,46,1,0,25,31,9,17,0,10,1,0,0,14,8,79,0,86,48,2,19,77,21,10,69,107,174,69,26,24,46,0,119,21,79,58,16,59,0,1,55,81,44,35,0,50,12,65,79,1,0,1,1,3,0,0,3,0,54,3,10,0,0,101,15,0,9,2,54,50,28,66,52,81,32,73,52,1,90,79,1,10,108,16,0,34,102,2,5,60,17,2,61,131,25,57,13,18,5,1,2,1,35,0,0,0,39,76,62,24,8,0,9,5,69,2,26,99,94,8,2,47,73,26,57,4,59,2,11,44,129,29,116,24,23,70,11,0,2,49,54,44,84,1,20,79,24,7,112,97,1,48,42,150,160,32,18,3,45,1,46,0,5,3,10,0,0,12,34,18,18,13,2,26,3,0,0,54,44,86,32,8,70,15,1,0,0,0,0,1,6,0,2,8,2,0,1,5,1,0,2,19,0,13,12,48,25,10,2,0,0,0,0,35,32,0,5,4,2,14,44,137,165,10,4,89,13,0,23,45,1,0,25,35,12,17,0,9,1,0,0,14,7,76,0,90,40,1,52,66,4,20,67,69,82,113

Foldseek 3Di:
DWFFFPWFPDGPDPVTGDDLLQEEEEAEAQFCLQQNPWHLCVQLPFDSCQQCQLLLLVLVLLVLSVVNNHAYEYEWAAAALVNPLPDPVNQVVSVVSRHGQQDQIPQGGHRHPPTRRRDRDPSNDDDPRHYYQYHNALASPPPTCVVVVSVVSNHQEYEYAHDALQTSRLNNLQVSVVVRRAYEYALSRHGYSDVVSSVVSQVVQNPPPRSSHTYYHSVSVVVRSD/DKFFFFPWFPDGPDPVTIDDLLQEEEEAEAQFLQFQNPWHLLVQLPFDSCQQCQLLLLVLVVLVLSVVNNHAYAYEFAAAELVRPLPDPVNQVVSVVSRHGQQDQIPQGGHRHPPTRRRDNDPSNDDDPRRYYQYHNALASPPPTCVVVVSVVSNHQEYEYAHDALQTNRLNNLQVSVVVRRAYEYALSRHGYSDNVSSVVSQVVQNPPPRSSHTYHHSVRVVVRSD/DKWFFFPWFPDGPDPVTIHDLLQEEEEAEAQFLLQQNPWHLLVQLPFDNCQQCQLLLLVLVLLVLSVVNNHAYAYEFAAAELVRPLPDPVNQVVSVVSRHGAQDQIPQGGHRHPPTRRRDRDPSNDDDPRHYYQYHNALASPPPTCVVVVSVVSNHQEYEYAHDALQTNRLNNLQVSVVVRRAYEYALSRHGYSDNVSSVVSQVVQNPPPRSSHTYYHSVRVCVRSVD/DKWFFFPWFPDRPDPVTIHDLLAEEEEAEAQFCLQQNPWHLLVQLPFDNCQQCQLLLLVLVVLVLSVVNNHAYAYEWAAAELVNPLPDPVNQVVSVVSRHGAQDQIPQGGHRHPPTRRRDRDPSNDDDPRHYYQYDNALASPPPTCVVVVSVVSNHQEYEYAHDALQTNRLNNLQVSVVVRRAYEYALSRHGYSDNVSSVVSQVVQNPPPRSSHTYYHSVRVVVRSVGDD

Radius of gyration: 26.82 Å; Cα contacts (8 Å, |Δi|>4): 2258; chains: 4; bounding box: 68×60×66 Å